Protein AF-A0A8H7R5H9-F1 (afdb_monomer)

Structure (mmCIF, N/CA/C/O backbone):
data_AF-A0A8H7R5H9-F1
#
_entry.id   AF-A0A8H7R5H9-F1
#
loop_
_atom_site.group_PDB
_atom_site.id
_atom_site.type_symbol
_atom_site.label_atom_id
_atom_site.label_alt_id
_atom_site.label_comp_id
_atom_site.label_asym_id
_atom_site.label_entity_id
_atom_site.label_seq_id
_atom_site.pdbx_PDB_ins_code
_atom_site.Cartn_x
_atom_site.Cartn_y
_atom_site.Cartn_z
_atom_site.occupancy
_atom_site.B_iso_or_equiv
_atom_site.auth_seq_id
_atom_site.auth_comp_id
_atom_site.auth_asym_id
_atom_site.auth_atom_id
_atom_site.pdbx_PDB_model_num
ATOM 1 N N . MET A 1 1 ? -45.935 2.142 41.757 1.00 55.88 1 MET A N 1
ATOM 2 C CA . MET A 1 1 ? -44.884 1.115 41.979 1.00 55.88 1 MET A CA 1
ATOM 3 C C . MET A 1 1 ? -43.688 1.785 42.646 1.00 55.88 1 MET A C 1
ATOM 5 O O . MET A 1 1 ? -43.413 2.924 42.304 1.00 55.88 1 MET A O 1
ATOM 9 N N . SER A 1 2 ? -42.996 1.149 43.597 1.00 77.06 2 SER A N 1
ATOM 10 C CA . SER A 1 2 ? -41.790 1.739 44.207 1.00 77.06 2 SER A CA 1
ATOM 11 C C . SER A 1 2 ? -40.598 1.650 43.245 1.00 77.06 2 SER A C 1
ATOM 13 O O . SER A 1 2 ? -40.209 0.541 42.874 1.00 77.06 2 SER A O 1
ATOM 15 N N . CYS A 1 3 ? -40.007 2.783 42.858 1.00 88.12 3 CYS A N 1
ATOM 16 C CA . CYS A 1 3 ? -38.826 2.820 41.990 1.00 88.12 3 CYS A CA 1
ATOM 17 C C . CYS A 1 3 ? -37.627 2.095 42.620 1.00 88.12 3 CYS A C 1
ATOM 19 O O . CYS A 1 3 ? -37.178 2.433 43.720 1.00 88.12 3 CYS A O 1
ATOM 21 N N . LYS A 1 4 ? -37.041 1.136 41.897 1.00 92.62 4 LYS A N 1
ATOM 22 C CA . LYS A 1 4 ? -35.826 0.429 42.314 1.00 92.62 4 LYS A CA 1
ATOM 23 C C . LYS A 1 4 ? -34.586 1.198 41.856 1.00 92.62 4 LYS A C 1
ATOM 25 O O . LYS A 1 4 ? -34.305 1.288 40.665 1.00 92.62 4 LYS A O 1
ATOM 30 N N . THR A 1 5 ? -33.805 1.722 42.799 1.00 93.00 5 THR A N 1
ATOM 31 C CA . THR A 1 5 ? -32.518 2.362 42.473 1.00 93.00 5 THR A CA 1
ATOM 32 C C . THR A 1 5 ? -31.424 1.300 42.357 1.00 93.00 5 THR A C 1
ATOM 34 O O . THR A 1 5 ? -31.193 0.542 43.301 1.00 93.00 5 THR A O 1
ATOM 37 N N . ILE A 1 6 ? -30.747 1.226 41.208 1.00 93.19 6 ILE A N 1
ATOM 38 C CA . ILE A 1 6 ? -29.672 0.258 40.946 1.00 93.19 6 ILE A CA 1
ATOM 39 C C . ILE A 1 6 ? -28.351 1.008 40.802 1.00 93.19 6 ILE A C 1
ATOM 41 O O . ILE A 1 6 ? -28.178 1.835 39.915 1.00 93.19 6 ILE A O 1
ATOM 45 N N . LEU A 1 7 ? -27.405 0.710 41.691 1.00 92.62 7 LEU A N 1
ATOM 46 C CA . LEU A 1 7 ? -26.082 1.330 41.690 1.00 92.62 7 LEU A CA 1
ATOM 47 C C . LEU A 1 7 ? -25.133 0.598 40.734 1.00 92.62 7 LEU A C 1
ATOM 49 O O . LEU A 1 7 ? -25.075 -0.634 40.745 1.00 92.62 7 LEU A O 1
ATOM 53 N N . ALA A 1 8 ? -24.308 1.350 39.998 1.00 88.81 8 ALA A N 1
ATOM 54 C CA . ALA A 1 8 ? -23.271 0.800 39.118 1.00 88.81 8 ALA A CA 1
ATOM 55 C C . ALA A 1 8 ? -22.332 -0.190 39.825 1.00 88.81 8 ALA A C 1
ATOM 57 O O . ALA A 1 8 ? -21.904 -1.163 39.215 1.00 88.81 8 ALA A O 1
ATOM 58 N N . SER A 1 9 ? -22.049 0.011 41.118 1.00 88.62 9 SER A N 1
ATOM 59 C CA . SER A 1 9 ? -21.228 -0.908 41.921 1.00 88.62 9 SER A CA 1
ATOM 60 C C . SER A 1 9 ? -21.820 -2.309 42.045 1.00 88.62 9 SER A C 1
ATOM 62 O O . SER A 1 9 ? -21.069 -3.273 42.157 1.00 88.62 9 SER A O 1
ATOM 64 N N . LYS A 1 10 ? -23.153 -2.431 42.050 1.00 92.44 10 LYS A N 1
ATOM 65 C CA . LYS A 1 10 ? -23.832 -3.726 42.142 1.00 92.44 10 LYS A CA 1
ATOM 66 C C . LYS A 1 10 ? -23.723 -4.494 40.826 1.00 92.44 10 LYS A C 1
ATOM 68 O O . LYS A 1 10 ? -23.508 -5.699 40.845 1.00 92.44 10 LYS A O 1
ATOM 73 N N . VAL A 1 11 ? -23.830 -3.785 39.702 1.00 92.81 11 VAL A N 1
ATOM 74 C CA . VAL A 1 11 ? -23.691 -4.365 38.359 1.00 92.81 11 VAL A CA 1
ATOM 75 C C . VAL A 1 11 ? -22.234 -4.754 38.093 1.00 92.81 11 VAL A C 1
ATOM 77 O O . VAL A 1 11 ? -21.961 -5.883 37.689 1.00 92.81 11 VAL A O 1
ATOM 80 N N . SER A 1 12 ? -21.283 -3.862 38.394 1.00 92.12 12 SER A N 1
ATOM 81 C CA . SER A 1 12 ? -19.857 -4.092 38.131 1.00 92.12 12 SER A CA 1
ATOM 82 C C . SER A 1 12 ? -19.220 -5.163 39.017 1.00 92.12 12 SER A C 1
ATOM 84 O O . SER A 1 12 ? -18.160 -5.669 38.668 1.00 92.12 12 SER A O 1
ATOM 86 N N . ALA A 1 13 ? -19.832 -5.532 40.150 1.00 91.56 13 ALA A N 1
ATOM 87 C CA . ALA A 1 13 ? -19.295 -6.553 41.051 1.00 91.56 13 ALA A CA 1
ATOM 88 C C . ALA A 1 13 ? -19.059 -7.897 40.343 1.00 91.56 13 ALA A C 1
ATOM 90 O O . ALA A 1 13 ? -17.968 -8.439 40.455 1.00 91.56 13 ALA A O 1
ATOM 91 N N . SER A 1 14 ? -20.038 -8.375 39.565 1.00 90.94 14 SER A N 1
ATOM 92 C CA . SER A 1 14 ? -19.923 -9.638 38.816 1.00 90.94 14 SER A CA 1
ATOM 93 C C . SER A 1 14 ? -18.765 -9.623 37.812 1.00 90.94 14 SER A C 1
ATOM 95 O O . SER A 1 14 ? -17.947 -10.535 37.796 1.00 90.94 14 SER A O 1
ATOM 97 N N . PHE A 1 15 ? -18.643 -8.544 37.034 1.00 92.44 15 PHE A N 1
ATOM 98 C CA . PHE A 1 15 ? -17.574 -8.392 36.048 1.00 92.44 15 PHE A CA 1
ATOM 99 C C . PHE A 1 15 ? -16.192 -8.291 36.691 1.00 92.44 15 PHE A C 1
ATOM 101 O O . PHE A 1 15 ? -15.256 -8.896 36.192 1.00 92.44 15 PHE A O 1
ATOM 108 N N . ARG A 1 16 ? -16.058 -7.571 37.811 1.00 91.31 16 ARG A N 1
ATOM 109 C CA . ARG A 1 16 ? -14.776 -7.458 38.525 1.00 91.31 16 ARG A CA 1
ATOM 110 C C . ARG A 1 16 ? -14.322 -8.789 39.119 1.00 91.31 16 ARG A C 1
ATOM 112 O O . ARG A 1 16 ? -13.129 -9.065 39.104 1.00 91.31 16 ARG A O 1
ATOM 119 N N . THR A 1 17 ? -15.252 -9.606 39.618 1.00 92.69 17 THR A N 1
ATOM 120 C CA . THR A 1 17 ? -14.933 -10.969 40.064 1.00 92.69 17 THR A CA 1
ATOM 121 C C . THR A 1 17 ? -14.424 -11.810 38.897 1.00 92.69 17 THR A C 1
ATOM 123 O O . THR A 1 17 ? -13.343 -12.374 39.016 1.00 92.69 17 THR A O 1
ATOM 126 N N . GLN A 1 18 ? -15.123 -11.793 37.755 1.00 91.62 18 GLN A N 1
ATOM 127 C CA . GLN A 1 18 ? -14.693 -12.522 36.557 1.00 91.62 18 GLN A CA 1
ATOM 128 C C . GLN A 1 18 ? -13.309 -12.071 36.070 1.00 91.62 18 GLN A C 1
ATOM 130 O O . GLN A 1 18 ? -12.446 -12.899 35.840 1.00 91.62 18 GLN A O 1
ATOM 135 N N . ILE A 1 19 ? -13.060 -10.761 35.973 1.00 93.31 19 ILE A N 1
ATOM 136 C CA . ILE A 1 19 ? -11.760 -10.213 35.540 1.00 93.31 19 ILE A CA 1
ATOM 137 C C . ILE A 1 19 ? -10.632 -10.690 36.462 1.00 93.31 19 ILE A C 1
ATOM 139 O O . ILE A 1 19 ? -9.552 -11.040 35.998 1.00 93.31 19 ILE A O 1
ATOM 143 N N . LYS A 1 20 ? -10.884 -10.727 37.774 1.00 93.31 20 LYS A N 1
ATOM 144 C CA . LYS A 1 20 ? -9.910 -11.201 38.759 1.00 93.31 20 LYS A CA 1
ATOM 145 C C . LYS A 1 20 ? -9.633 -12.701 38.630 1.00 93.31 20 LYS A C 1
ATOM 147 O O . LYS A 1 20 ? -8.496 -13.124 38.830 1.00 93.31 20 LYS A O 1
ATOM 152 N N . GLU A 1 21 ? -10.659 -13.492 38.331 1.00 92.56 21 GLU A N 1
ATOM 153 C CA . GLU A 1 21 ? -10.527 -14.922 38.038 1.00 92.56 21 GLU A CA 1
ATOM 154 C C . GLU A 1 21 ? -9.738 -15.132 36.741 1.00 92.56 21 GLU A C 1
ATOM 156 O O . GLU A 1 21 ? -8.719 -15.813 36.781 1.00 92.56 21 GLU A O 1
ATOM 161 N N . ASP A 1 22 ? -10.095 -14.437 35.658 1.00 90.50 22 ASP A N 1
ATOM 162 C CA . ASP A 1 22 ? -9.417 -14.511 34.358 1.00 90.50 22 ASP A CA 1
ATOM 163 C C . ASP A 1 22 ? -7.922 -14.149 34.473 1.00 90.50 22 ASP A C 1
ATOM 165 O O . ASP A 1 22 ? -7.063 -14.864 33.960 1.00 90.50 22 ASP A O 1
ATOM 169 N N . ILE A 1 23 ? -7.578 -13.066 35.185 1.00 92.06 23 ILE A N 1
ATOM 170 C CA . ILE A 1 23 ? -6.180 -12.657 35.429 1.00 92.06 23 ILE A CA 1
ATOM 171 C C . ILE A 1 23 ? -5.411 -13.751 36.176 1.00 92.06 23 ILE A C 1
ATOM 173 O O . ILE A 1 23 ? -4.259 -14.044 35.845 1.00 92.06 23 ILE A O 1
ATOM 177 N N . LYS A 1 24 ? -6.046 -14.364 37.182 1.00 91.06 24 LYS A N 1
ATOM 178 C CA . LYS A 1 24 ? -5.438 -15.416 37.998 1.00 91.06 24 LYS A CA 1
ATOM 179 C C . LYS A 1 24 ? -5.256 -16.713 37.210 1.00 91.06 24 LYS A C 1
ATOM 181 O O . LYS A 1 24 ? -4.200 -17.324 37.321 1.00 91.06 24 LYS A O 1
ATOM 186 N N . GLU A 1 25 ? -6.255 -17.124 36.433 1.00 89.12 25 GLU A N 1
ATOM 187 C CA . GLU A 1 25 ? -6.207 -18.326 35.591 1.00 89.12 25 GLU A CA 1
ATOM 188 C C . GLU A 1 25 ? -5.138 -18.214 34.504 1.00 89.12 25 GLU A C 1
ATOM 190 O O . GLU A 1 25 ? -4.394 -19.161 34.267 1.00 89.12 25 GLU A O 1
ATOM 195 N N . ARG A 1 26 ? -5.013 -17.034 33.890 1.00 85.62 26 ARG A N 1
ATOM 196 C CA . ARG A 1 26 ? -4.014 -16.754 32.849 1.00 85.62 26 ARG A CA 1
ATOM 197 C C . ARG A 1 26 ? -2.608 -16.510 33.407 1.00 85.62 26 ARG A C 1
ATOM 199 O O . ARG A 1 26 ? -1.654 -16.499 32.640 1.00 85.62 26 ARG A O 1
ATOM 206 N N . ASN A 1 27 ? -2.472 -16.300 34.719 1.00 89.00 27 ASN A N 1
ATOM 207 C CA . ASN A 1 27 ? -1.221 -15.927 35.388 1.00 89.00 27 ASN A CA 1
ATOM 208 C C . ASN A 1 27 ? -0.530 -14.706 34.742 1.00 89.00 27 ASN A C 1
ATOM 210 O O . ASN A 1 27 ? 0.680 -14.693 34.518 1.00 89.00 27 ASN A O 1
ATOM 214 N N . ILE A 1 28 ? -1.318 -13.674 34.432 1.00 89.12 28 ILE A N 1
ATOM 215 C CA . ILE A 1 28 ? -0.847 -12.440 33.787 1.00 89.12 28 ILE A CA 1
ATOM 216 C C . ILE A 1 28 ? -0.927 -11.248 34.737 1.00 89.12 28 ILE A C 1
ATOM 218 O O . ILE A 1 28 ? -1.625 -11.273 35.749 1.00 89.12 28 ILE A O 1
ATOM 222 N N . ARG A 1 29 ? -0.242 -10.162 34.380 1.00 90.00 29 ARG A N 1
ATOM 223 C CA . ARG A 1 29 ? -0.385 -8.862 35.039 1.00 90.00 29 ARG A CA 1
ATOM 224 C C . ARG A 1 29 ? -0.442 -7.761 33.977 1.00 90.00 29 ARG A C 1
ATOM 226 O O . ARG A 1 29 ? 0.586 -7.155 33.688 1.00 90.00 29 ARG A O 1
ATOM 233 N N . PRO A 1 30 ? -1.607 -7.546 33.342 1.00 93.75 30 PRO A N 1
ATOM 234 C CA . PRO A 1 30 ? -1.708 -6.626 32.222 1.00 93.75 30 PRO A CA 1
ATOM 235 C C . PRO A 1 30 ? -1.524 -5.185 32.700 1.00 93.75 30 PRO A C 1
ATOM 237 O O . PRO A 1 30 ? -2.049 -4.799 33.751 1.00 93.75 30 PRO A O 1
ATOM 240 N N . LYS A 1 31 ? -0.801 -4.389 31.910 1.00 95.75 31 LYS A N 1
ATOM 241 C CA . LYS A 1 31 ? -0.529 -2.982 32.205 1.00 95.75 31 LYS A CA 1
ATOM 242 C C . LYS A 1 31 ? -1.393 -2.051 31.362 1.00 95.75 31 LYS A C 1
ATOM 244 O O . LYS A 1 31 ? -1.395 -2.127 30.132 1.00 95.75 31 LYS A O 1
ATOM 249 N N . LEU A 1 32 ? -2.083 -1.138 32.033 1.00 96.75 32 LEU A N 1
ATOM 250 C CA . LEU A 1 32 ? -2.913 -0.089 31.458 1.00 96.75 32 LEU A CA 1
ATOM 251 C C . LEU A 1 32 ? -2.284 1.282 31.721 1.00 96.75 32 LEU A C 1
ATOM 253 O O . LEU A 1 32 ? -2.086 1.670 32.873 1.00 96.75 32 LEU A O 1
ATOM 257 N N . VAL A 1 33 ? -2.027 2.039 30.658 1.00 97.00 33 VAL A N 1
ATOM 258 C CA . VAL A 1 33 ? -1.532 3.417 30.738 1.00 97.00 33 VAL A CA 1
ATOM 259 C C . VAL A 1 33 ? -2.672 4.394 30.463 1.00 97.00 33 VAL A C 1
ATOM 261 O O . VAL A 1 33 ? -3.347 4.304 29.440 1.00 97.00 33 VAL A O 1
ATOM 264 N N . GLY A 1 34 ? -2.889 5.344 31.370 1.00 95.69 34 GLY A N 1
ATOM 265 C CA . GLY A 1 34 ? -3.841 6.439 31.189 1.00 95.69 34 GLY A CA 1
ATOM 266 C C . GLY A 1 34 ? -3.142 7.773 30.946 1.00 95.69 34 GLY A C 1
ATOM 267 O O . GLY A 1 34 ? -2.281 8.154 31.736 1.00 95.69 34 GLY A O 1
ATOM 268 N N . PHE A 1 35 ? -3.541 8.512 29.910 1.00 95.50 35 PHE A N 1
ATOM 269 C CA . PHE A 1 35 ? -3.001 9.840 29.603 1.00 95.50 35 PHE A CA 1
ATOM 270 C C . PHE A 1 35 ? -3.943 10.967 30.008 1.00 95.50 35 PHE A C 1
ATOM 272 O O . PHE A 1 35 ? -5.009 11.147 29.416 1.00 95.50 35 PHE A O 1
ATOM 279 N N . LEU A 1 36 ? -3.521 11.762 30.991 1.00 93.25 36 LEU A N 1
ATOM 280 C CA . LEU A 1 36 ? -4.246 12.942 31.452 1.00 93.25 36 LEU A CA 1
ATOM 281 C C . LEU A 1 36 ? -3.541 14.216 30.964 1.00 93.25 36 LEU A C 1
ATOM 283 O O . LEU A 1 36 ? -2.472 14.567 31.469 1.00 93.25 36 LEU A O 1
ATOM 287 N N . ALA A 1 37 ? -4.163 14.899 29.999 1.00 90.25 37 ALA A N 1
ATOM 288 C CA . ALA A 1 37 ? -3.647 16.120 29.366 1.00 90.25 37 ALA A CA 1
ATOM 289 C C . ALA A 1 37 ? -4.576 17.344 29.512 1.00 90.25 37 ALA A C 1
ATOM 291 O O . ALA A 1 37 ? -4.343 18.392 28.905 1.00 90.25 37 ALA A O 1
ATOM 292 N N . ASN A 1 38 ? -5.645 17.219 30.302 1.00 83.69 38 ASN A N 1
ATOM 293 C CA . ASN A 1 38 ? -6.541 18.315 30.657 1.00 83.69 38 ASN A CA 1
ATOM 294 C C . ASN A 1 38 ? -6.542 18.547 32.176 1.00 83.69 38 ASN A C 1
ATOM 296 O O . ASN A 1 38 ? -6.094 17.708 32.958 1.00 83.69 38 ASN A O 1
ATOM 300 N N . GLU A 1 39 ? -7.038 19.713 32.580 1.00 81.06 39 GLU A N 1
ATOM 301 C CA . GLU A 1 39 ? -7.158 20.113 33.988 1.00 81.06 39 GLU A CA 1
ATOM 302 C C . GLU A 1 39 ? -8.593 19.934 34.514 1.00 81.06 39 GLU A C 1
ATOM 304 O O . GLU A 1 39 ? -8.959 20.519 35.530 1.00 81.06 39 GLU A O 1
ATOM 309 N N . ASP A 1 40 ? -9.428 19.146 33.824 1.00 80.00 40 ASP A N 1
ATOM 310 C CA . ASP A 1 40 ? -10.824 18.945 34.216 1.00 80.00 40 ASP A CA 1
ATOM 311 C C . ASP A 1 40 ? -10.900 18.163 35.547 1.00 80.00 40 ASP A C 1
ATOM 313 O O . ASP A 1 40 ? -10.469 17.002 35.611 1.00 80.00 40 ASP A O 1
ATOM 317 N N . PRO A 1 41 ? -11.486 18.740 36.618 1.00 78.75 41 PRO A N 1
ATOM 318 C CA . PRO A 1 41 ? -11.661 18.049 37.894 1.00 78.75 41 PRO A CA 1
ATOM 319 C C . PRO A 1 41 ? -12.426 16.724 37.775 1.00 78.75 41 PRO A C 1
ATOM 321 O O . PRO A 1 41 ? -12.187 15.798 38.556 1.00 78.75 41 PRO A O 1
ATOM 324 N N . ALA A 1 42 ? -13.345 16.607 36.809 1.00 76.31 42 ALA A N 1
ATOM 325 C CA . ALA A 1 42 ? -14.080 15.372 36.565 1.00 76.31 42 ALA A CA 1
ATOM 326 C C . ALA A 1 42 ? -13.176 14.274 35.982 1.00 76.31 42 ALA A C 1
ATOM 328 O O . ALA A 1 42 ? -13.273 13.124 36.415 1.00 76.31 42 ALA A O 1
ATOM 329 N N . ALA A 1 43 ? -12.271 14.627 35.062 1.00 82.19 43 ALA A N 1
ATOM 330 C CA . ALA A 1 43 ? -11.308 13.703 34.466 1.00 82.19 43 ALA A CA 1
ATOM 331 C C . ALA A 1 43 ? -10.279 13.209 35.494 1.00 82.19 43 ALA A C 1
ATOM 333 O O . ALA A 1 43 ? -10.027 12.008 35.577 1.00 82.19 43 ALA A O 1
ATOM 334 N N . ILE A 1 44 ? -9.765 14.105 36.348 1.00 84.69 44 ILE A N 1
ATOM 335 C CA . ILE A 1 44 ? -8.846 13.752 37.446 1.00 84.69 44 ILE A CA 1
ATOM 336 C C . ILE A 1 44 ? -9.496 12.729 38.383 1.00 84.69 44 ILE A C 1
ATOM 338 O O . ILE A 1 44 ? -8.929 11.674 38.666 1.00 84.69 44 ILE A O 1
ATOM 342 N N . LYS A 1 45 ? -10.725 13.009 38.825 1.00 82.50 45 LYS A N 1
ATOM 343 C CA . LYS A 1 45 ? -11.468 12.116 39.720 1.00 82.50 45 LYS A CA 1
ATOM 344 C C . LYS A 1 45 ? -11.785 10.770 39.067 1.00 82.50 45 LYS A C 1
ATOM 346 O O . LYS A 1 45 ? -11.777 9.737 39.736 1.00 82.50 45 LYS A O 1
ATOM 351 N N . TYR A 1 46 ? -12.077 10.774 37.767 1.00 83.19 46 TYR A N 1
ATOM 352 C CA . TYR A 1 46 ? -12.288 9.545 37.010 1.00 83.19 46 TYR A CA 1
ATOM 353 C C . TYR A 1 46 ? -11.003 8.708 36.950 1.00 83.19 46 TYR A C 1
ATOM 355 O O . TYR A 1 46 ? -11.063 7.509 37.211 1.00 83.19 46 TYR A O 1
ATOM 363 N N . ALA A 1 47 ? -9.842 9.338 36.743 1.00 87.88 47 ALA A N 1
ATOM 364 C CA . ALA A 1 47 ? -8.546 8.662 36.754 1.00 87.88 47 ALA A CA 1
ATOM 365 C C . ALA A 1 47 ? -8.208 8.011 38.105 1.00 87.88 47 ALA A C 1
ATOM 367 O O . ALA A 1 47 ? -7.740 6.872 38.146 1.00 87.88 47 ALA A O 1
ATOM 368 N N . GLU A 1 48 ? -8.507 8.683 39.219 1.00 86.81 48 GLU A N 1
ATOM 369 C CA . GLU A 1 48 ? -8.350 8.115 40.566 1.00 86.81 48 GLU A CA 1
ATOM 370 C C . GLU A 1 48 ? -9.239 6.880 40.782 1.00 86.81 48 GLU A C 1
ATOM 372 O O . GLU A 1 48 ? -8.825 5.889 41.392 1.00 86.81 48 GLU A O 1
ATOM 377 N N . TRP A 1 49 ? -10.473 6.909 40.270 1.00 84.31 49 TRP A N 1
ATOM 378 C CA . TRP A 1 49 ? -11.380 5.762 40.337 1.00 84.31 49 TRP A CA 1
ATOM 379 C C . TRP A 1 49 ? -10.941 4.598 39.452 1.00 84.31 49 TRP A C 1
ATOM 381 O O . TRP A 1 49 ? -11.084 3.446 39.879 1.00 84.31 49 TRP A O 1
ATOM 391 N N . THR A 1 50 ? -10.398 4.876 38.266 1.00 89.69 50 THR A N 1
ATOM 392 C CA . THR A 1 50 ? -9.790 3.861 37.399 1.00 89.69 50 THR A CA 1
ATOM 393 C C . THR A 1 50 ? -8.637 3.180 38.128 1.00 89.69 50 THR A C 1
ATOM 395 O O . THR A 1 50 ? -8.683 1.967 38.318 1.00 89.69 50 THR A O 1
ATOM 398 N N . ALA A 1 51 ? -7.694 3.956 38.674 1.00 91.00 51 ALA A N 1
ATOM 399 C CA . ALA A 1 51 ? -6.555 3.434 39.430 1.00 91.00 51 ALA A CA 1
ATOM 400 C C . ALA A 1 51 ? -6.982 2.519 40.588 1.00 91.00 51 ALA A C 1
ATOM 402 O O . ALA A 1 51 ? -6.446 1.423 40.760 1.00 91.00 51 ALA A O 1
ATOM 403 N N . LYS A 1 52 ? -7.989 2.942 41.364 1.00 89.38 52 LYS A N 1
ATOM 404 C CA . LYS A 1 52 ? -8.514 2.143 42.476 1.00 89.38 52 LYS A CA 1
ATOM 405 C C . LYS A 1 52 ? -9.138 0.828 42.007 1.00 89.38 52 LYS A C 1
ATOM 407 O O . LYS A 1 52 ? -8.965 -0.190 42.668 1.00 89.38 52 LYS A O 1
ATOM 412 N N . THR A 1 53 ? -9.876 0.847 40.899 1.00 87.75 53 THR A N 1
ATOM 413 C CA . THR A 1 53 ? -10.548 -0.355 40.384 1.00 87.75 53 THR A CA 1
ATOM 414 C C . THR A 1 53 ? -9.534 -1.356 39.833 1.00 87.75 53 THR A C 1
ATOM 416 O O . THR A 1 53 ? -9.601 -2.522 40.216 1.00 87.75 53 THR A O 1
ATOM 419 N N . CYS A 1 54 ? -8.536 -0.885 39.077 1.00 91.62 54 CYS A N 1
ATOM 420 C CA . CYS A 1 54 ? -7.454 -1.719 38.552 1.00 91.62 54 CYS A CA 1
ATOM 421 C C . CYS A 1 54 ? -6.656 -2.398 39.673 1.00 91.62 54 CYS A C 1
ATOM 423 O O . CYS A 1 54 ? -6.365 -3.593 39.606 1.00 91.62 54 CYS A O 1
ATOM 425 N N . ALA A 1 55 ? -6.384 -1.672 40.763 1.00 89.38 55 ALA A N 1
ATOM 426 C CA . ALA A 1 55 ? -5.725 -2.239 41.937 1.00 89.38 55 ALA A CA 1
ATOM 427 C C . ALA A 1 55 ? -6.555 -3.344 42.627 1.00 89.38 55 ALA A C 1
ATOM 429 O O . ALA A 1 55 ? -5.986 -4.289 43.169 1.00 89.38 55 ALA A O 1
ATOM 430 N N . GLU A 1 56 ? -7.891 -3.252 42.613 1.00 88.50 56 GLU A N 1
ATOM 431 C CA . GLU A 1 56 ? -8.781 -4.273 43.191 1.00 88.50 56 GLU A CA 1
ATOM 432 C C . GLU A 1 56 ? -8.835 -5.561 42.342 1.00 88.50 56 GLU A C 1
ATOM 434 O O . GLU A 1 56 ? -9.014 -6.654 42.899 1.00 88.50 56 GLU A O 1
ATOM 439 N N . THR A 1 57 ? -8.692 -5.444 41.017 1.00 90.81 57 THR A N 1
ATOM 440 C CA . THR A 1 57 ? -8.782 -6.564 40.062 1.00 90.81 57 THR A CA 1
ATOM 441 C C . THR A 1 57 ? -7.433 -7.200 39.723 1.00 90.81 57 THR A C 1
ATOM 443 O O . THR A 1 57 ? -7.412 -8.364 39.331 1.00 90.81 57 THR A O 1
ATOM 446 N N . GLY A 1 58 ? -6.315 -6.506 39.965 1.00 89.81 58 GLY A N 1
ATOM 447 C CA . GLY A 1 58 ? -4.954 -7.002 39.712 1.00 89.81 58 GLY A CA 1
ATOM 448 C C . GLY A 1 58 ? -4.300 -6.446 38.442 1.00 89.81 58 GLY A C 1
ATOM 449 O O . GLY A 1 58 ? -3.220 -6.899 38.068 1.00 89.81 58 GLY A O 1
ATOM 450 N N . VAL A 1 59 ? -4.927 -5.459 37.799 1.00 93.56 59 VAL A N 1
ATOM 451 C CA . VAL A 1 59 ? -4.387 -4.730 36.642 1.00 93.56 59 VAL A CA 1
ATOM 452 C C . VAL A 1 59 ? -3.362 -3.696 37.116 1.00 93.56 59 VAL A C 1
ATOM 454 O O . VAL A 1 59 ? -3.606 -2.948 38.066 1.00 93.56 59 VAL A O 1
ATOM 457 N N . GLU A 1 60 ? -2.208 -3.623 36.454 1.00 94.88 60 GLU A N 1
ATOM 458 C CA . GLU A 1 60 ? -1.220 -2.575 36.718 1.00 94.88 60 GLU A CA 1
ATOM 459 C C . GLU A 1 60 ? -1.642 -1.284 36.011 1.00 94.88 60 GLU A C 1
ATOM 461 O O . GLU A 1 60 ? -1.713 -1.242 34.788 1.00 94.88 60 GLU A O 1
ATOM 466 N N . PHE A 1 61 ? -1.937 -0.227 36.770 1.00 95.69 61 PHE A N 1
ATOM 467 C CA . PHE A 1 61 ? -2.350 1.059 36.208 1.00 95.69 61 PHE A CA 1
ATOM 468 C C . PHE A 1 61 ? -1.270 2.126 36.383 1.00 95.69 61 PHE A C 1
ATOM 470 O O . PHE A 1 61 ? -0.831 2.396 37.502 1.00 95.69 61 PHE A O 1
ATOM 477 N N . GLU A 1 62 ? -0.895 2.775 35.284 1.00 95.06 62 GLU A N 1
ATOM 478 C CA . GLU A 1 62 ? 0.062 3.879 35.253 1.00 95.06 62 GLU A CA 1
ATOM 479 C C . GLU A 1 62 ? -0.614 5.142 34.699 1.00 95.06 62 GLU A C 1
ATOM 481 O O . GLU A 1 62 ? -1.006 5.197 33.534 1.00 95.06 62 GLU A O 1
ATOM 486 N N . LEU A 1 63 ? -0.741 6.185 35.524 1.00 94.38 63 LEU A N 1
ATOM 487 C CA . LEU A 1 63 ? -1.262 7.480 35.082 1.00 94.38 63 LEU A CA 1
ATOM 488 C C . LEU A 1 63 ? -0.112 8.389 34.637 1.00 94.38 63 LEU A C 1
ATOM 490 O O . LEU A 1 63 ? 0.669 8.858 35.467 1.00 94.38 63 LEU A O 1
ATOM 494 N N . ARG A 1 64 ? -0.047 8.701 33.343 1.00 93.62 64 ARG A N 1
ATOM 495 C CA . ARG A 1 64 ? 0.913 9.647 32.769 1.00 93.62 64 ARG A CA 1
ATOM 496 C C . ARG A 1 64 ? 0.258 11.012 32.603 1.00 93.62 64 ARG A C 1
ATOM 498 O O . ARG A 1 64 ? -0.714 11.173 31.865 1.00 93.62 64 ARG A O 1
ATOM 505 N N . LYS A 1 65 ? 0.811 12.017 33.283 1.00 91.19 65 LYS A N 1
ATOM 506 C CA . LYS A 1 65 ? 0.458 13.420 33.044 1.00 91.19 65 LYS A CA 1
ATOM 507 C C . LYS A 1 65 ? 1.297 13.955 31.887 1.00 91.19 65 LYS A C 1
ATOM 509 O O . LYS A 1 65 ? 2.518 13.784 31.866 1.00 91.19 65 LYS A O 1
ATOM 514 N N . SER A 1 66 ? 0.654 14.606 30.929 1.00 86.50 66 SER A N 1
ATOM 515 C CA . SER A 1 66 ? 1.326 15.215 29.781 1.00 86.50 66 SER A CA 1
ATOM 516 C C . SER A 1 66 ? 0.770 16.599 29.499 1.00 86.50 66 SER A C 1
ATOM 518 O O . SER A 1 66 ? -0.364 16.916 29.853 1.00 86.50 66 SER A O 1
ATOM 520 N N . THR A 1 67 ? 1.566 17.436 28.840 1.00 87.75 67 THR A N 1
ATOM 521 C CA . THR A 1 67 ? 1.018 18.640 28.219 1.00 87.75 67 THR A CA 1
ATOM 522 C C . THR A 1 67 ? 0.194 18.236 26.995 1.00 87.75 67 THR A C 1
ATOM 524 O O . THR A 1 67 ? 0.359 17.140 26.451 1.00 87.75 67 THR A O 1
ATOM 527 N N . LYS A 1 68 ? -0.703 19.118 26.542 1.00 86.44 68 LYS A N 1
ATOM 528 C CA . LYS A 1 68 ? -1.505 18.862 25.337 1.00 86.44 68 LYS A CA 1
ATOM 529 C C . LYS A 1 68 ? -0.626 18.621 24.100 1.00 86.44 68 LYS A C 1
ATOM 531 O O . LYS A 1 68 ? -0.956 17.768 23.290 1.00 86.44 68 LYS A O 1
ATOM 536 N N . LEU A 1 69 ? 0.493 19.343 23.982 1.00 79.69 69 LEU A N 1
ATOM 537 C CA . LEU A 1 69 ? 1.403 19.295 22.828 1.00 79.69 69 LEU A CA 1
ATOM 538 C C . LEU A 1 69 ? 2.255 18.017 22.770 1.00 79.69 69 LEU A C 1
ATOM 540 O O . LEU A 1 69 ? 2.555 17.547 21.684 1.00 79.69 69 LEU A O 1
ATOM 544 N N . GLU A 1 70 ? 2.614 17.441 23.919 1.00 87.75 70 GLU A N 1
ATOM 545 C CA . GLU A 1 70 ? 3.424 16.210 24.002 1.00 87.75 70 GLU A CA 1
ATOM 546 C C . GLU A 1 70 ? 2.584 14.925 23.960 1.00 87.75 70 GLU A C 1
ATOM 548 O O . GLU A 1 70 ? 3.129 13.822 23.971 1.00 87.75 70 GLU A O 1
ATOM 553 N N . LEU A 1 71 ? 1.253 15.039 24.007 1.00 88.44 71 LEU A N 1
ATOM 554 C CA . LEU A 1 71 ? 0.370 13.887 24.182 1.00 88.44 71 LEU A CA 1
ATOM 555 C C . LEU A 1 71 ? 0.520 12.863 23.047 1.00 88.44 71 LEU A C 1
ATOM 557 O O . LEU A 1 71 ? 0.547 11.667 23.312 1.00 88.44 71 LEU A O 1
ATOM 561 N N . GLU A 1 72 ? 0.641 13.322 21.803 1.00 86.38 72 GLU A N 1
ATOM 562 C CA . GLU A 1 72 ? 0.804 12.453 20.632 1.00 86.38 72 GLU A CA 1
ATOM 563 C C . GLU A 1 72 ? 2.104 11.635 20.684 1.00 86.38 72 GLU A C 1
ATOM 565 O O . GLU A 1 72 ? 2.083 10.419 20.484 1.00 86.38 72 GLU A O 1
ATOM 570 N N . GLU A 1 73 ? 3.224 12.282 21.017 1.00 83.75 73 GLU A N 1
ATOM 571 C CA . GLU A 1 73 ? 4.528 11.626 21.164 1.00 83.75 73 GLU A CA 1
ATOM 572 C C . GLU A 1 73 ? 4.473 10.570 22.274 1.00 83.75 73 GLU A C 1
ATOM 574 O O . GLU A 1 73 ? 4.845 9.419 22.064 1.00 83.75 73 GLU A O 1
ATOM 579 N N . LYS A 1 74 ? 3.874 10.907 23.420 1.00 90.00 74 LYS A N 1
ATOM 580 C CA . LYS A 1 74 ? 3.724 9.978 24.547 1.00 90.00 74 LYS A CA 1
ATOM 581 C C . LYS A 1 74 ? 2.786 8.804 24.257 1.00 90.00 74 LYS A C 1
ATOM 583 O O . LYS A 1 74 ? 3.030 7.700 24.748 1.00 90.00 74 LYS A O 1
ATOM 588 N N . ILE A 1 75 ? 1.724 9.015 23.474 1.00 90.06 75 ILE A N 1
ATOM 589 C CA . ILE A 1 75 ? 0.873 7.922 22.976 1.00 90.06 75 ILE A CA 1
ATOM 590 C C . ILE A 1 75 ? 1.699 7.000 22.076 1.00 90.06 75 ILE A C 1
ATOM 592 O O . ILE A 1 75 ? 1.619 5.783 22.225 1.00 90.06 75 ILE A O 1
ATOM 596 N N . THR A 1 76 ? 2.531 7.566 21.200 1.00 85.25 76 THR A N 1
ATOM 597 C CA . THR A 1 76 ? 3.417 6.804 20.307 1.00 85.25 76 THR A CA 1
ATOM 598 C C . THR A 1 76 ? 4.421 5.965 21.103 1.00 85.25 76 THR A C 1
ATOM 600 O O . THR A 1 76 ? 4.502 4.757 20.895 1.00 85.25 76 THR A O 1
ATOM 603 N N . GLU A 1 77 ? 5.074 6.542 22.114 1.00 88.44 77 GLU A N 1
ATOM 604 C CA . GLU A 1 77 ? 5.964 5.806 23.025 1.00 88.44 77 GLU A CA 1
ATOM 605 C C . GLU A 1 77 ? 5.243 4.646 23.736 1.00 88.44 77 GLU A C 1
ATOM 607 O O . GLU A 1 77 ? 5.760 3.532 23.828 1.00 88.44 77 GLU A O 1
ATOM 612 N N . ALA A 1 78 ? 4.022 4.873 24.236 1.00 90.38 78 ALA A N 1
ATOM 613 C CA . ALA A 1 78 ? 3.235 3.824 24.888 1.00 90.38 78 ALA A CA 1
ATOM 614 C C . ALA A 1 78 ? 2.736 2.752 23.903 1.00 90.38 78 ALA A C 1
ATOM 616 O O . ALA A 1 78 ? 2.589 1.583 24.280 1.00 90.38 78 ALA A O 1
ATOM 617 N N . ASN A 1 79 ? 2.488 3.114 22.642 1.00 89.56 79 ASN A N 1
ATOM 618 C CA . ASN A 1 79 ? 2.183 2.155 21.584 1.00 89.56 79 ASN A CA 1
ATOM 619 C C . ASN A 1 79 ? 3.374 1.226 21.315 1.00 89.56 79 ASN A C 1
ATOM 621 O O . ASN A 1 79 ? 3.172 0.028 21.112 1.00 89.56 79 ASN A O 1
ATOM 625 N N . GLU A 1 80 ? 4.599 1.741 21.383 1.00 82.38 80 GLU A N 1
ATOM 626 C CA . GLU A 1 80 ? 5.832 0.979 21.152 1.00 82.38 80 GLU A CA 1
ATOM 627 C C . GLU A 1 80 ? 6.268 0.138 22.369 1.00 82.38 80 GLU A C 1
ATOM 629 O O . GLU A 1 80 ? 6.890 -0.916 22.212 1.00 82.38 80 GLU A O 1
ATOM 634 N N . ASP A 1 81 ? 5.901 0.547 23.587 1.00 87.44 81 ASP A N 1
ATOM 635 C CA . ASP A 1 81 ? 6.271 -0.145 24.827 1.00 87.44 81 ASP A CA 1
ATOM 636 C C . ASP A 1 81 ? 5.561 -1.506 24.971 1.00 87.44 81 ASP A C 1
ATOM 638 O O . ASP A 1 81 ? 4.356 -1.587 25.224 1.00 87.44 81 ASP A O 1
ATOM 642 N N . LYS A 1 82 ? 6.317 -2.605 24.852 1.00 83.25 82 LYS A N 1
ATOM 643 C CA . LYS A 1 82 ? 5.807 -3.983 24.997 1.00 83.25 82 LYS A CA 1
ATOM 644 C C . LYS A 1 82 ? 5.268 -4.303 26.389 1.00 83.25 82 LYS A C 1
ATOM 646 O O . LYS A 1 82 ? 4.487 -5.239 26.521 1.00 83.25 82 LYS A O 1
ATOM 651 N N . SER A 1 83 ? 5.686 -3.565 27.417 1.00 89.50 83 SER A N 1
ATOM 652 C CA . SER A 1 83 ? 5.139 -3.741 28.762 1.00 89.50 83 SER A CA 1
ATOM 653 C C . SER A 1 83 ? 3.719 -3.194 28.882 1.00 89.50 83 SER A C 1
ATOM 655 O O . SER A 1 83 ? 3.017 -3.574 29.809 1.00 89.50 83 SER A O 1
ATOM 657 N N . VAL A 1 84 ? 3.288 -2.322 27.962 1.00 93.44 84 VAL A N 1
ATOM 658 C CA . VAL A 1 84 ? 1.961 -1.697 27.961 1.00 93.44 84 VAL A CA 1
ATOM 659 C C . VAL A 1 84 ? 1.001 -2.522 27.116 1.00 93.44 84 VAL A C 1
ATOM 661 O O . VAL A 1 84 ? 1.182 -2.651 25.907 1.00 93.44 84 VAL A O 1
ATOM 664 N N . ASN A 1 85 ? -0.062 -3.027 27.739 1.00 94.81 85 ASN A N 1
ATOM 665 C CA . ASN A 1 85 ? -1.084 -3.834 27.071 1.00 94.81 85 ASN A CA 1
ATOM 666 C C . ASN A 1 85 ? -2.323 -3.022 26.682 1.00 94.81 85 ASN A C 1
ATOM 668 O O . ASN A 1 85 ? -3.086 -3.455 25.825 1.00 94.81 85 ASN A O 1
ATOM 672 N N . GLY A 1 86 ? -2.530 -1.850 27.282 1.00 95.75 86 GLY A N 1
ATOM 673 C CA . GLY A 1 86 ? -3.647 -0.978 26.948 1.00 95.75 86 GLY A CA 1
ATOM 674 C C . GLY A 1 86 ? -3.363 0.490 27.222 1.00 95.75 86 GLY A C 1
ATOM 675 O O . GLY A 1 86 ? -2.594 0.829 28.122 1.00 95.75 86 GLY A O 1
ATOM 676 N N . ILE A 1 87 ? -4.007 1.357 26.449 1.00 96.50 87 ILE A N 1
ATOM 677 C CA . ILE A 1 87 ? -3.885 2.811 26.496 1.00 96.50 87 ILE A CA 1
ATOM 678 C C . ILE A 1 87 ? -5.286 3.418 26.544 1.00 96.50 87 ILE A C 1
ATOM 680 O O . ILE A 1 87 ? -6.147 3.062 25.743 1.00 96.50 87 ILE A O 1
ATOM 684 N N . MET A 1 88 ? -5.493 4.358 27.464 1.00 93.69 88 MET A N 1
ATOM 685 C CA . MET A 1 88 ? -6.691 5.199 27.525 1.00 93.69 88 MET A CA 1
ATOM 686 C C . MET A 1 88 ? -6.316 6.682 27.599 1.00 93.69 88 MET A C 1
ATOM 688 O O . MET A 1 88 ? -5.281 7.038 28.172 1.00 93.69 88 MET A O 1
ATOM 692 N N . VAL A 1 89 ? -7.164 7.561 27.063 1.00 92.38 89 VAL A N 1
ATOM 693 C CA . VAL A 1 89 ? -6.906 9.008 27.016 1.00 92.38 89 VAL A CA 1
ATOM 694 C C . VAL A 1 89 ? -8.108 9.754 27.587 1.00 92.38 89 VAL A C 1
ATOM 696 O O . VAL A 1 89 ? -9.240 9.593 27.143 1.00 92.38 89 VAL A O 1
ATOM 699 N N . TYR A 1 90 ? -7.878 10.618 28.577 1.00 89.88 90 TYR A N 1
ATOM 700 C CA . TYR A 1 90 ? -8.966 11.365 29.212 1.00 89.88 90 TYR A CA 1
ATOM 701 C C . TYR A 1 90 ? -9.379 12.566 28.341 1.00 89.88 90 TYR A C 1
ATOM 703 O O . TYR A 1 90 ? -8.786 13.640 28.425 1.00 89.88 90 TYR A O 1
ATOM 711 N N . TYR A 1 91 ? -10.406 12.384 27.505 1.00 86.06 91 TYR A N 1
ATOM 712 C CA . TYR A 1 91 ? -11.000 13.428 26.655 1.00 86.06 91 TYR A CA 1
ATOM 713 C C . TYR A 1 91 ? -11.993 14.337 27.407 1.00 86.06 91 TYR A C 1
ATOM 715 O O . TYR A 1 91 ? -12.585 13.905 28.400 1.00 86.06 91 TYR A O 1
ATOM 723 N N . PRO A 1 92 ? -12.259 15.564 26.909 1.00 82.94 92 PRO A N 1
ATOM 724 C CA . PRO A 1 92 ? -11.633 16.222 25.753 1.00 82.94 92 PRO A CA 1
ATOM 725 C C . PRO A 1 92 ? -10.253 16.808 26.088 1.00 82.94 92 PRO A C 1
ATOM 727 O O . PRO A 1 92 ? -10.028 17.281 27.203 1.00 82.94 92 PRO A O 1
ATOM 730 N N . VAL A 1 93 ? -9.329 16.813 25.124 1.00 84.44 93 VAL A N 1
ATOM 731 C CA . VAL A 1 93 ? -7.991 17.415 25.299 1.00 84.44 93 VAL A CA 1
ATOM 732 C C . VAL A 1 93 ? -7.937 18.767 24.596 1.00 84.44 93 VAL A C 1
ATOM 734 O O . VAL A 1 93 ? -7.712 19.804 25.232 1.00 84.44 93 VAL A O 1
ATOM 737 N N . PHE A 1 94 ? -8.206 18.770 23.295 1.00 81.12 94 PHE A N 1
ATOM 738 C CA . PHE A 1 94 ? -8.320 19.963 22.459 1.00 81.12 94 PHE A CA 1
ATOM 739 C C . PHE A 1 94 ? -9.781 20.290 22.131 1.00 81.12 94 PHE A C 1
ATOM 741 O O . PHE A 1 94 ? -10.122 21.459 21.955 1.00 81.12 94 PHE A O 1
ATOM 748 N N . GLY A 1 95 ? -10.645 19.271 22.103 1.00 71.00 95 GLY A N 1
ATOM 749 C CA . GLY A 1 95 ? -12.001 19.359 21.575 1.00 71.00 95 GLY A CA 1
ATOM 750 C C . GLY A 1 95 ? -12.031 19.290 20.042 1.00 71.00 95 GLY A C 1
ATOM 751 O O . GLY A 1 95 ? -11.141 19.772 19.344 1.00 71.00 95 GLY A O 1
ATOM 752 N N . GLY A 1 96 ? -13.079 18.678 19.486 1.00 73.44 96 GLY A N 1
ATOM 753 C CA . GLY A 1 96 ? -13.287 18.611 18.034 1.00 73.44 96 GLY A CA 1
ATOM 754 C C . GLY A 1 96 ? -12.358 17.628 17.302 1.00 73.44 96 GLY A C 1
ATOM 755 O O . GLY A 1 96 ? -12.104 16.526 17.781 1.00 73.44 96 GLY A O 1
ATOM 756 N N . LYS A 1 97 ? -11.890 17.999 16.099 1.00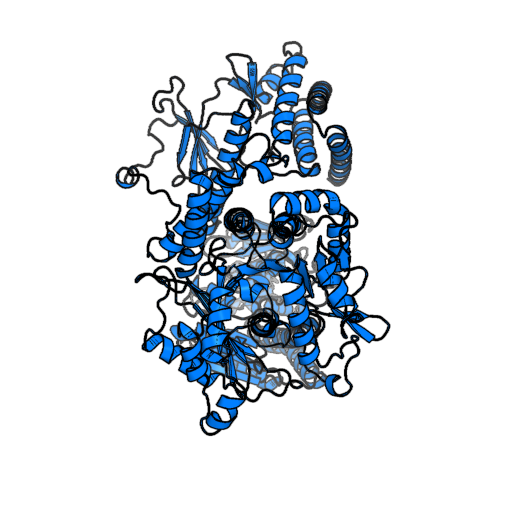 70.12 97 LYS A N 1
ATOM 757 C CA . LYS A 1 97 ? -11.185 17.086 15.169 1.00 70.12 97 LYS A CA 1
ATOM 758 C C . LYS A 1 97 ? -9.825 16.594 15.666 1.00 70.12 97 LYS A C 1
ATOM 760 O O . LYS A 1 97 ? -9.418 15.497 15.305 1.00 70.12 97 LYS A O 1
ATOM 765 N N . GLN A 1 98 ? -9.126 17.381 16.478 1.00 77.06 98 GLN A N 1
ATOM 766 C CA . GLN A 1 98 ? -7.806 16.997 16.976 1.00 77.06 98 GLN A CA 1
ATOM 767 C C . GLN A 1 98 ? -7.896 15.854 17.998 1.00 77.06 98 GLN A C 1
ATOM 769 O O . GLN A 1 98 ? -7.037 14.980 18.016 1.00 77.06 98 GLN A O 1
ATOM 774 N N . ASP A 1 99 ? -8.988 15.783 18.765 1.00 82.31 99 ASP A N 1
ATOM 775 C CA . ASP A 1 99 ? -9.249 14.642 19.646 1.00 82.31 99 ASP A CA 1
ATOM 776 C C . ASP A 1 99 ? -9.563 13.370 18.834 1.00 82.31 99 ASP A C 1
ATOM 778 O O . ASP A 1 99 ? -9.084 12.300 19.196 1.00 82.31 99 ASP A O 1
ATOM 782 N N . LEU A 1 100 ? -10.278 13.477 17.702 1.00 80.38 100 LEU A N 1
ATOM 783 C CA . LEU A 1 100 ? -10.513 12.347 16.777 1.00 80.38 100 LEU A CA 1
ATOM 784 C C . LEU A 1 100 ? -9.210 11.827 16.148 1.00 80.38 100 LEU A C 1
ATOM 786 O O . LEU A 1 100 ? -9.041 10.622 15.957 1.00 80.38 100 LEU A O 1
ATOM 790 N N . TYR A 1 101 ? -8.282 12.734 15.835 1.00 82.50 101 TYR A N 1
ATOM 791 C CA . TYR A 1 101 ? -6.945 12.367 15.376 1.00 82.50 101 TYR A CA 1
ATOM 792 C C . TYR A 1 101 ? -6.191 11.592 16.463 1.00 82.50 101 TYR A C 1
ATOM 794 O O . TYR A 1 101 ? -5.758 10.474 16.211 1.00 82.50 101 TYR A O 1
ATOM 802 N N . LEU A 1 102 ? -6.147 12.110 17.696 1.00 84.50 102 LEU A N 1
ATOM 803 C CA . LEU A 1 102 ? -5.502 11.427 18.824 1.00 84.50 102 LEU A CA 1
ATOM 804 C C . LEU A 1 102 ? -6.107 10.045 19.113 1.00 84.50 102 LEU A C 1
ATOM 806 O O . LEU A 1 102 ? -5.365 9.121 19.428 1.00 84.50 102 LEU A O 1
ATOM 810 N N . GLN A 1 103 ? -7.430 9.886 18.979 1.00 86.19 103 GLN A N 1
ATOM 811 C CA . GLN A 1 103 ? -8.099 8.578 19.089 1.00 86.19 103 GLN A CA 1
ATOM 812 C C . GLN A 1 103 ? -7.581 7.585 18.042 1.00 86.19 103 GLN A C 1
ATOM 814 O O . GLN A 1 103 ? -7.472 6.396 18.317 1.00 86.19 103 GLN A O 1
ATOM 819 N N . SER A 1 104 ? -7.236 8.074 16.849 1.00 84.75 104 SER A N 1
ATOM 820 C CA . SER A 1 104 ? -6.681 7.260 15.762 1.00 84.75 104 SER A CA 1
ATOM 821 C C . SER A 1 104 ? -5.175 7.011 15.905 1.00 84.75 104 SER A C 1
ATOM 823 O O . SER A 1 104 ? -4.656 6.109 15.254 1.00 84.75 104 SER A O 1
ATOM 825 N N . CYS A 1 105 ? -4.479 7.767 16.761 1.00 86.62 105 CYS A N 1
ATOM 826 C CA . CYS A 1 105 ? -3.073 7.526 17.090 1.00 86.62 105 CYS A CA 1
ATOM 827 C C . CYS A 1 105 ? -2.889 6.383 18.097 1.00 86.62 105 CYS A C 1
ATOM 829 O O . CYS A 1 105 ? -1.799 5.823 18.181 1.00 86.62 105 CYS A O 1
ATOM 831 N N . VAL A 1 106 ? -3.912 6.026 18.882 1.00 90.38 106 VAL A N 1
ATOM 832 C CA . VAL A 1 106 ? -3.841 4.857 19.772 1.00 90.38 106 VAL A CA 1
ATOM 833 C C . VAL A 1 106 ? -3.910 3.587 18.924 1.00 90.38 106 VAL A C 1
ATOM 835 O O . VAL A 1 106 ? -4.821 3.423 18.114 1.00 90.38 106 VAL A O 1
ATOM 838 N N . SER A 1 107 ? -2.947 2.679 19.103 1.00 89.81 107 SER A N 1
ATOM 839 C CA . SER A 1 107 ? -2.906 1.417 18.359 1.00 89.81 107 SER A CA 1
ATOM 840 C C . SER A 1 107 ? -4.190 0.613 18.567 1.00 89.81 107 SER A C 1
ATOM 842 O O . SER A 1 107 ? -4.642 0.451 19.699 1.00 89.81 107 SER A O 1
ATOM 844 N N . GLU A 1 108 ? -4.734 0.026 17.497 1.00 88.81 108 GLU A N 1
ATOM 845 C CA . GLU A 1 108 ? -5.921 -0.844 17.556 1.00 88.81 108 GLU A CA 1
ATOM 846 C C . GLU A 1 108 ? -5.757 -1.986 18.564 1.00 88.81 108 GLU A C 1
ATOM 848 O O . GLU A 1 108 ? -6.722 -2.415 19.192 1.00 88.81 108 GLU A O 1
ATOM 853 N N . LEU A 1 109 ? -4.524 -2.465 18.743 1.00 89.19 109 LEU A N 1
ATOM 854 C CA . LEU A 1 109 ? -4.221 -3.544 19.674 1.00 89.19 109 LEU A CA 1
ATOM 855 C C . LEU A 1 109 ? -4.120 -3.077 21.123 1.00 89.19 109 LEU A C 1
ATOM 857 O O . LEU A 1 109 ? -4.115 -3.925 22.002 1.00 89.19 109 LEU A O 1
ATOM 861 N N . LYS A 1 110 ? -4.043 -1.772 21.395 1.00 93.69 110 LYS A N 1
ATOM 862 C CA . LYS A 1 110 ? -3.939 -1.210 22.751 1.00 93.69 110 LYS A CA 1
ATOM 863 C C . LYS A 1 110 ? -5.092 -0.268 23.107 1.00 93.69 110 LYS A C 1
ATOM 865 O O . LYS A 1 110 ? -5.173 0.159 24.253 1.00 93.69 110 LYS A O 1
ATOM 870 N N . ASP A 1 111 ? -5.995 0.041 22.182 1.00 94.12 111 ASP A N 1
ATOM 871 C CA . ASP A 1 111 ? -7.143 0.919 22.418 1.00 94.12 111 ASP A CA 1
ATOM 872 C C . ASP A 1 111 ? -8.231 0.229 23.258 1.00 94.12 111 ASP A C 1
ATOM 874 O O . ASP A 1 111 ? -9.192 -0.352 22.746 1.00 94.12 111 ASP A O 1
ATOM 878 N N . VAL A 1 112 ? -8.087 0.307 24.583 1.00 94.44 112 VAL A N 1
ATOM 879 C CA . VAL A 1 112 ? -9.051 -0.289 25.521 1.00 94.44 112 VAL A CA 1
ATOM 880 C C . VAL A 1 112 ? -10.390 0.440 25.527 1.00 94.44 112 VAL A C 1
ATOM 882 O O . VAL A 1 112 ? -11.388 -0.141 25.959 1.00 94.44 112 VAL A O 1
ATOM 885 N N . GLU A 1 113 ? -10.428 1.694 25.066 1.00 92.19 113 GLU A N 1
ATOM 886 C CA . GLU A 1 113 ? -11.643 2.504 25.033 1.00 92.19 113 GLU A CA 1
ATOM 887 C C . GLU A 1 113 ? -12.493 2.241 23.796 1.00 92.19 113 GLU A C 1
ATOM 889 O O . GLU A 1 113 ? -13.683 2.542 23.841 1.00 92.19 113 GLU A O 1
ATOM 894 N N . GLY A 1 114 ? -11.931 1.636 22.746 1.00 91.31 114 GLY A N 1
ATOM 895 C CA . GLY A 1 114 ? -12.646 1.278 21.524 1.00 91.31 114 GLY A CA 1
ATOM 896 C C . GLY A 1 114 ? -13.023 2.488 20.666 1.00 91.31 114 GLY A C 1
ATOM 897 O O . GLY A 1 114 ? -14.084 2.474 20.039 1.00 91.31 114 GLY A O 1
ATOM 898 N N . LEU A 1 115 ? -12.214 3.550 20.702 1.00 91.31 115 LEU A N 1
ATOM 899 C CA . LEU A 1 115 ? -12.491 4.848 20.078 1.00 91.31 115 LEU A CA 1
ATOM 900 C C . LEU A 1 115 ? -11.751 5.067 18.754 1.00 91.31 115 LEU A C 1
ATOM 902 O O . LEU A 1 115 ? -12.048 6.035 18.054 1.00 91.31 115 LEU A O 1
ATOM 906 N N . CYS A 1 116 ? -10.823 4.187 18.377 1.00 87.19 116 CYS A N 1
ATOM 907 C CA . CYS A 1 116 ? -10.151 4.279 17.090 1.00 87.19 116 CYS A CA 1
ATOM 908 C C . CYS A 1 116 ? -11.160 4.165 15.933 1.00 87.19 116 CYS A C 1
ATOM 910 O O . CYS A 1 116 ? -12.219 3.529 16.036 1.00 87.19 116 CYS A O 1
ATOM 912 N N . HIS A 1 117 ? -10.813 4.760 14.788 1.00 85.94 117 HIS A N 1
ATOM 913 C CA . HIS A 1 117 ? -11.703 4.833 13.628 1.00 85.94 117 HIS A CA 1
ATOM 914 C C . HIS A 1 117 ? -12.263 3.460 13.207 1.00 85.94 117 HIS A C 1
ATOM 916 O O . HIS A 1 117 ? -13.435 3.359 12.842 1.00 85.94 117 HIS A O 1
ATOM 922 N N . LYS A 1 118 ? -11.460 2.391 13.293 1.00 85.62 118 LYS A N 1
ATOM 923 C CA . LYS A 1 118 ? -11.872 1.034 12.905 1.00 85.62 118 LYS A CA 1
ATOM 924 C C . LYS A 1 118 ? -12.945 0.449 13.824 1.00 85.62 118 LYS A C 1
ATOM 926 O O . LYS A 1 118 ? -13.943 -0.071 13.330 1.00 85.62 118 LYS A O 1
ATOM 931 N N . PHE A 1 119 ? -12.791 0.555 15.144 1.00 89.31 119 PHE A N 1
ATOM 932 C CA . PHE A 1 119 ? -13.785 0.032 16.088 1.00 89.31 119 PHE A CA 1
ATOM 933 C C . PHE A 1 119 ? -15.097 0.808 16.016 1.00 89.31 119 PHE A C 1
ATOM 935 O O . PHE A 1 119 ? -16.174 0.209 15.970 1.00 89.31 119 PHE A O 1
ATOM 942 N N . VAL A 1 120 ? -15.017 2.134 15.896 1.00 86.88 120 VAL A N 1
ATOM 943 C CA . VAL A 1 120 ? -16.194 2.982 15.688 1.00 86.88 120 VAL A CA 1
ATOM 944 C C . VAL A 1 120 ? -16.899 2.615 14.376 1.00 86.88 120 VAL A C 1
ATOM 946 O O . VAL A 1 120 ? -18.115 2.408 14.368 1.00 86.88 120 VAL A O 1
ATOM 949 N N . HIS A 1 121 ? -16.150 2.446 13.280 1.00 87.31 121 HIS A N 1
ATOM 950 C CA . HIS A 1 121 ? -16.686 1.988 11.995 1.00 87.31 121 HIS A CA 1
ATOM 951 C C . HIS A 1 121 ? -17.428 0.649 12.126 1.00 87.31 121 HIS A C 1
ATOM 953 O O . HIS A 1 121 ? -18.559 0.525 11.646 1.00 87.31 121 HIS A O 1
ATOM 959 N N . ASN A 1 122 ? -16.836 -0.327 12.815 1.00 88.94 122 ASN A N 1
ATOM 960 C CA . ASN A 1 122 ? -17.419 -1.654 13.006 1.00 88.94 122 ASN A CA 1
ATOM 961 C C . ASN A 1 122 ? -18.731 -1.614 13.793 1.00 88.94 122 ASN A C 1
ATOM 963 O O . ASN A 1 122 ? -19.696 -2.282 13.414 1.00 88.94 122 ASN A O 1
ATOM 967 N N . VAL A 1 123 ? -18.809 -0.784 14.839 1.00 89.25 123 VAL A N 1
ATOM 968 C CA . VAL A 1 123 ? -20.051 -0.568 15.598 1.00 89.25 123 VAL A CA 1
ATOM 969 C C . VAL A 1 123 ? -21.159 -0.045 14.684 1.00 89.25 123 VAL A C 1
ATOM 971 O O . VAL A 1 123 ? -22.286 -0.550 14.734 1.00 89.25 123 VAL A O 1
ATOM 974 N N . TYR A 1 124 ? -20.851 0.918 13.808 1.00 87.94 124 TYR A N 1
ATOM 975 C CA . TYR A 1 124 ? -21.849 1.468 12.893 1.00 87.94 124 TYR A CA 1
ATOM 976 C C . TYR A 1 124 ? -22.325 0.450 11.846 1.00 87.94 124 TYR A C 1
ATOM 978 O O . TYR A 1 124 ? -23.515 0.405 11.538 1.00 87.94 124 TYR A O 1
ATOM 986 N N . HIS A 1 125 ? -21.436 -0.420 11.367 1.00 87.19 125 HIS A N 1
ATOM 987 C CA . HIS A 1 125 ? -21.751 -1.431 10.350 1.00 87.19 125 HIS A CA 1
ATOM 988 C C . HIS A 1 125 ? -22.217 -2.776 10.932 1.00 87.19 125 HIS A C 1
ATOM 990 O O . HIS A 1 125 ? -22.415 -3.731 10.185 1.00 87.19 125 HIS A O 1
ATOM 996 N N . ASN A 1 126 ? -22.432 -2.858 12.253 1.00 88.81 126 ASN A N 1
ATOM 997 C CA . ASN A 1 126 ? -22.810 -4.087 12.965 1.00 88.81 126 ASN A CA 1
ATOM 998 C C . ASN A 1 126 ? -21.814 -5.251 12.741 1.00 88.81 126 ASN A C 1
ATOM 1000 O O . ASN A 1 126 ? -22.203 -6.420 12.741 1.00 88.81 126 ASN A O 1
ATOM 1004 N N . ILE A 1 127 ? -20.526 -4.933 12.572 1.00 87.69 127 ILE A N 1
ATOM 1005 C CA . ILE A 1 127 ? -19.434 -5.905 12.440 1.00 87.69 127 ILE A CA 1
ATOM 1006 C C . ILE A 1 127 ? -19.030 -6.359 13.848 1.00 87.69 127 ILE A C 1
ATOM 1008 O O . ILE A 1 127 ? -18.531 -5.572 14.652 1.00 87.69 127 ILE A O 1
ATOM 1012 N N . ARG A 1 128 ? -19.289 -7.631 14.175 1.00 84.50 128 ARG A N 1
ATOM 1013 C CA . ARG A 1 128 ? -19.101 -8.181 15.536 1.00 84.50 128 ARG A CA 1
ATOM 1014 C C . ARG A 1 128 ? -17.743 -8.856 15.751 1.00 84.50 128 ARG A C 1
ATOM 1016 O O . ARG A 1 128 ? -17.313 -8.972 16.901 1.00 84.50 128 ARG A O 1
ATOM 1023 N N . TYR A 1 129 ? -17.069 -9.241 14.670 1.00 86.31 129 TYR A N 1
ATOM 1024 C CA . TYR A 1 129 ? -15.774 -9.920 14.668 1.00 86.31 129 TYR A CA 1
ATOM 1025 C C . TYR A 1 129 ? -14.792 -9.197 13.739 1.00 86.31 129 TYR A C 1
ATOM 1027 O O . TYR A 1 129 ? -15.206 -8.584 12.759 1.00 86.31 129 TYR A O 1
ATOM 1035 N N . MET A 1 130 ? -13.512 -9.216 14.099 1.00 78.62 130 MET A N 1
ATOM 1036 C CA . MET A 1 130 ? -12.405 -8.572 13.382 1.00 78.62 130 MET A CA 1
ATOM 1037 C C . MET A 1 130 ? -11.782 -9.493 12.327 1.00 78.62 130 MET A C 1
ATOM 1039 O O . MET A 1 130 ? -10.969 -9.037 11.529 1.00 78.62 130 MET A O 1
ATOM 1043 N N . ASP A 1 131 ? -12.142 -10.774 12.354 1.00 75.50 131 ASP A N 1
ATOM 1044 C CA . ASP A 1 131 ? -11.637 -11.855 11.521 1.00 75.50 131 ASP A CA 1
ATOM 1045 C C . ASP A 1 131 ? -12.786 -12.689 10.938 1.00 75.50 131 ASP A C 1
ATOM 1047 O O . ASP A 1 131 ? -13.872 -12.778 11.514 1.00 75.50 131 ASP A O 1
ATOM 1051 N N . GLU A 1 132 ? -12.531 -13.340 9.803 1.00 69.88 132 GLU A N 1
ATOM 1052 C CA . GLU A 1 132 ? -13.515 -14.192 9.119 1.00 69.88 132 GLU A CA 1
ATOM 1053 C C . GLU A 1 132 ? -13.821 -15.481 9.896 1.00 69.88 132 GLU A C 1
ATOM 1055 O O . GLU A 1 132 ? -14.915 -16.027 9.788 1.00 69.88 132 GLU A O 1
ATOM 1060 N N . THR A 1 133 ? -12.879 -15.942 10.727 1.00 71.06 133 THR A N 1
ATOM 1061 C CA . THR A 1 133 ? -13.022 -17.136 11.573 1.00 71.06 133 THR A CA 1
ATOM 1062 C C . THR A 1 133 ? -13.828 -16.903 12.858 1.00 71.06 133 THR A C 1
ATOM 1064 O O . THR A 1 133 ? -13.981 -17.827 13.654 1.00 71.06 133 THR A O 1
ATOM 1067 N N . GLU A 1 134 ? -14.348 -15.688 13.073 1.00 79.94 134 GLU A N 1
ATOM 1068 C CA . GLU A 1 134 ? -15.131 -15.283 14.253 1.00 79.94 134 GLU A CA 1
ATOM 1069 C C . GLU A 1 134 ? -14.428 -15.520 15.611 1.00 79.94 134 GLU A C 1
ATOM 1071 O O . GLU A 1 134 ? -15.073 -15.669 16.655 1.00 79.94 134 GLU A O 1
ATOM 1076 N N . THR A 1 135 ? -13.092 -15.522 15.630 1.00 75.50 135 THR A N 1
ATOM 1077 C CA . THR A 1 135 ? -12.284 -15.761 16.838 1.00 75.50 135 THR A CA 1
ATOM 1078 C C . THR A 1 135 ? -11.982 -14.473 17.607 1.00 75.50 135 THR A C 1
ATOM 1080 O O . THR A 1 135 ? -11.984 -14.465 18.839 1.00 75.50 135 THR A O 1
ATOM 1083 N N . MET A 1 136 ? -11.816 -13.349 16.907 1.00 81.00 136 MET A N 1
ATOM 1084 C CA . MET A 1 136 ? -11.503 -12.042 17.477 1.00 81.00 136 MET A CA 1
ATOM 1085 C C . MET A 1 136 ? -12.738 -11.145 17.476 1.00 81.00 136 MET A C 1
ATOM 1087 O O . MET A 1 136 ? -13.092 -10.505 16.490 1.00 81.00 136 MET A O 1
ATOM 1091 N N . LYS A 1 137 ? -13.400 -11.022 18.624 1.00 86.56 137 LYS A N 1
ATOM 1092 C CA . LYS A 1 137 ? -14.507 -10.069 18.798 1.00 86.56 137 LYS A CA 1
ATOM 1093 C C . LYS A 1 137 ? -14.029 -8.626 18.665 1.00 86.56 137 LYS A C 1
ATOM 1095 O O . LYS A 1 137 ? -13.029 -8.245 19.274 1.00 86.56 137 LYS A O 1
ATOM 1100 N N . CYS A 1 138 ? -14.810 -7.810 17.961 1.00 88.38 138 CYS A N 1
ATOM 1101 C CA . CYS A 1 138 ? -14.573 -6.372 17.875 1.00 88.38 138 CYS A CA 1
ATOM 1102 C C . CYS A 1 138 ? -14.565 -5.739 19.277 1.00 88.38 138 CYS A C 1
ATOM 1104 O O . CYS A 1 138 ? -15.403 -6.069 20.129 1.00 88.38 138 CYS A O 1
ATOM 1106 N N . ILE A 1 139 ? -13.621 -4.825 19.515 1.00 92.69 139 ILE A N 1
ATOM 1107 C CA . ILE A 1 139 ? -13.620 -3.978 20.709 1.00 92.69 139 ILE A CA 1
ATOM 1108 C C . ILE A 1 139 ? -14.710 -2.918 20.542 1.00 92.69 139 ILE A C 1
ATOM 1110 O O . ILE A 1 139 ? -14.949 -2.417 19.446 1.00 92.69 139 ILE A O 1
ATOM 1114 N N . ILE A 1 140 ? -15.433 -2.645 21.625 1.00 90.94 140 ILE A N 1
ATOM 1115 C CA . ILE A 1 140 ? -16.603 -1.765 21.634 1.00 90.94 140 ILE A CA 1
ATOM 1116 C C . ILE A 1 140 ? -16.355 -0.641 22.643 1.00 90.94 140 ILE A C 1
ATOM 1118 O O . ILE A 1 140 ? -15.843 -0.937 23.730 1.00 90.94 140 ILE A O 1
ATOM 1122 N N . PRO A 1 141 ? -16.801 0.596 22.345 1.00 93.56 141 PRO A N 1
ATOM 1123 C CA . PRO A 1 141 ? -16.767 1.714 23.274 1.00 93.56 141 PRO A CA 1
ATOM 1124 C C . PRO A 1 141 ? -17.232 1.375 24.697 1.00 93.56 141 PRO A C 1
ATOM 1126 O O . PRO A 1 141 ? -18.361 0.913 24.903 1.00 93.56 141 PRO A O 1
ATOM 1129 N N . CYS A 1 142 ? -16.388 1.648 25.696 1.00 92.38 142 CYS A N 1
ATOM 1130 C CA . CYS A 1 142 ? -16.602 1.221 27.087 1.00 92.38 142 CYS A CA 1
ATOM 1131 C C . CYS A 1 142 ? -17.902 1.745 27.707 1.00 92.38 142 CYS A C 1
ATOM 1133 O O . CYS A 1 142 ? -18.619 0.997 28.374 1.00 92.38 142 CYS A O 1
ATOM 1135 N N . THR A 1 143 ? -18.221 3.029 27.509 1.00 91.50 143 THR A N 1
ATOM 1136 C CA . THR A 1 143 ? -19.420 3.645 28.108 1.00 91.50 143 THR A CA 1
ATOM 1137 C C . THR A 1 143 ? -20.710 3.139 27.453 1.00 91.50 143 THR A C 1
ATOM 1139 O O . THR A 1 143 ? -21.601 2.701 28.186 1.00 91.50 143 THR A O 1
ATOM 1142 N N . PRO A 1 144 ? -20.825 3.093 26.110 1.00 93.69 144 PRO A N 1
ATOM 1143 C CA . PRO A 1 144 ? -21.936 2.409 25.449 1.00 93.69 144 PRO A CA 1
ATOM 1144 C C . PRO A 1 144 ? -22.096 0.947 25.885 1.00 93.69 144 PRO A C 1
ATOM 1146 O O . PRO A 1 144 ? -23.199 0.522 26.238 1.00 93.69 144 PRO A O 1
ATOM 1149 N N . LEU A 1 145 ? -20.993 0.194 25.955 1.00 93.69 145 LEU A N 1
ATOM 1150 C CA . LEU A 1 145 ? -21.004 -1.192 26.416 1.00 93.69 145 LEU A CA 1
ATOM 1151 C C . LEU A 1 145 ? -21.489 -1.309 27.868 1.00 93.69 145 LEU A C 1
ATOM 1153 O O . LEU A 1 145 ? -22.273 -2.204 28.185 1.00 93.69 145 LEU A O 1
ATOM 1157 N N . ALA A 1 146 ? -21.091 -0.387 28.746 1.00 94.38 146 ALA A N 1
ATOM 1158 C CA . ALA A 1 146 ? -21.561 -0.339 30.125 1.00 94.38 146 ALA A CA 1
ATOM 1159 C C . ALA A 1 146 ? -23.075 -0.109 30.216 1.00 94.38 146 ALA A C 1
ATOM 1161 O O . ALA A 1 146 ? -23.746 -0.798 30.988 1.00 94.38 146 ALA A O 1
ATOM 1162 N N . CYS A 1 147 ? -23.634 0.796 29.405 1.00 94.94 147 CYS A N 1
ATOM 1163 C CA . CYS A 1 147 ? -25.083 0.985 29.321 1.00 94.94 147 CYS A CA 1
ATOM 1164 C C . CYS A 1 147 ? -25.787 -0.302 28.870 1.00 94.94 147 CYS A C 1
ATOM 1166 O O . CYS A 1 147 ? -26.758 -0.708 29.506 1.00 94.94 147 CYS A O 1
ATOM 1168 N N . VAL A 1 148 ? -25.264 -0.996 27.855 1.00 94.25 148 VAL A N 1
ATOM 1169 C CA . VAL A 1 148 ? -25.799 -2.296 27.413 1.00 94.25 148 VAL A CA 1
ATOM 1170 C C . VAL A 1 148 ? -25.760 -3.337 28.536 1.00 94.25 148 VAL A C 1
ATOM 1172 O O . VAL A 1 148 ? -26.766 -3.995 28.790 1.00 94.25 148 VAL A O 1
ATOM 1175 N N . LYS A 1 149 ? -24.653 -3.452 29.281 1.00 94.25 149 LYS A N 1
ATOM 1176 C CA . LYS A 1 149 ? -24.547 -4.396 30.412 1.00 94.25 149 LYS A CA 1
ATOM 1177 C C . LYS A 1 149 ? -25.470 -4.064 31.574 1.00 94.25 149 LYS A C 1
ATOM 1179 O O . LYS A 1 149 ? -25.986 -4.972 32.223 1.00 94.25 149 LYS A O 1
ATOM 1184 N N . ILE A 1 150 ? -25.730 -2.785 31.811 1.00 95.06 150 ILE A N 1
ATOM 1185 C CA . ILE A 1 150 ? -26.745 -2.359 32.774 1.00 95.06 150 ILE A CA 1
ATOM 1186 C C . ILE A 1 150 ? -28.137 -2.774 32.287 1.00 95.06 150 ILE A C 1
ATOM 1188 O O . ILE A 1 150 ? -28.881 -3.363 33.066 1.00 95.06 150 ILE A O 1
ATOM 1192 N N . LEU A 1 151 ? -28.475 -2.538 31.015 1.00 95.12 151 LEU A N 1
ATOM 1193 C CA . LEU A 1 151 ? -29.763 -2.933 30.429 1.00 95.12 151 LEU A CA 1
ATOM 1194 C C . LEU A 1 151 ? -29.984 -4.456 30.448 1.00 95.12 151 LEU A C 1
ATOM 1196 O O . LEU A 1 151 ? -31.099 -4.911 30.712 1.00 95.12 151 LEU A O 1
ATOM 1200 N N . GLU A 1 152 ? -28.934 -5.245 30.216 1.00 92.38 152 GLU A N 1
ATOM 1201 C CA . GLU A 1 152 ? -28.957 -6.702 30.388 1.00 92.38 152 GLU A CA 1
ATOM 1202 C C . GLU A 1 152 ? -29.228 -7.086 31.852 1.00 92.38 152 GLU A C 1
ATOM 1204 O O . GLU A 1 152 ? -30.135 -7.871 32.122 1.00 92.38 152 GLU A O 1
ATOM 1209 N N . TYR A 1 153 ? -28.500 -6.492 32.806 1.00 93.12 153 TYR A N 1
ATOM 1210 C CA . TYR A 1 153 ? -28.631 -6.798 34.237 1.00 93.12 153 TYR A CA 1
ATOM 1211 C C . TYR A 1 153 ? -30.034 -6.516 34.788 1.00 93.12 153 TYR A C 1
ATOM 1213 O O . TYR A 1 153 ? -30.534 -7.239 35.649 1.00 93.12 153 TYR A O 1
ATOM 1221 N N . ILE A 1 154 ? -30.674 -5.448 34.313 1.00 92.62 154 ILE A N 1
ATOM 1222 C CA . ILE A 1 154 ? -32.005 -5.047 34.777 1.00 92.62 154 ILE A CA 1
ATOM 1223 C C . ILE A 1 154 ? -33.152 -5.761 34.044 1.00 92.62 154 ILE A C 1
ATOM 1225 O O . ILE A 1 154 ? -34.309 -5.546 34.399 1.00 92.62 154 ILE A O 1
ATOM 1229 N N . GLY A 1 155 ? -32.849 -6.600 33.045 1.00 90.81 155 GLY A N 1
ATOM 1230 C CA . GLY A 1 155 ? -33.839 -7.397 32.315 1.00 90.81 155 GLY A CA 1
ATOM 1231 C C . GLY A 1 155 ? -34.569 -6.661 31.187 1.00 90.81 155 GLY A C 1
ATOM 1232 O O . GLY A 1 155 ? -35.665 -7.070 30.807 1.00 90.81 155 GLY A O 1
ATOM 1233 N N . VAL A 1 156 ? -33.999 -5.579 30.639 1.00 92.62 156 VAL A N 1
ATOM 1234 C CA . VAL A 1 156 ? -34.567 -4.913 29.447 1.00 92.62 156 VAL A CA 1
ATOM 1235 C C . VAL A 1 156 ? -34.338 -5.756 28.190 1.00 92.62 156 VAL A C 1
ATOM 1237 O O . VAL A 1 156 ? -35.233 -5.854 27.346 1.00 92.62 156 VAL A O 1
ATOM 1240 N N . TYR A 1 157 ? -33.164 -6.384 28.084 1.00 92.00 157 TYR A N 1
ATOM 1241 C CA . TYR A 1 157 ? -32.856 -7.361 27.040 1.00 92.00 157 TYR A CA 1
ATOM 1242 C C . TYR A 1 157 ? -33.683 -8.630 27.258 1.00 92.00 157 TYR A C 1
ATOM 1244 O O . TYR A 1 157 ? -33.588 -9.250 28.315 1.00 92.00 157 TYR A O 1
ATOM 1252 N N . ASN A 1 158 ? -34.457 -9.043 26.253 1.00 89.44 158 ASN A N 1
ATOM 1253 C CA . ASN A 1 158 ? -35.245 -10.268 26.322 1.00 89.44 158 ASN A CA 1
ATOM 1254 C C . ASN A 1 158 ? -34.381 -11.479 25.915 1.00 89.44 158 ASN A C 1
ATOM 1256 O O . ASN A 1 158 ? -34.060 -11.612 24.731 1.00 89.44 158 ASN A O 1
ATOM 1260 N N . PRO A 1 159 ? -34.003 -12.378 26.846 1.00 84.94 159 PRO A N 1
ATOM 1261 C CA . PRO A 1 159 ? -33.119 -13.502 26.542 1.00 84.94 159 PRO A CA 1
ATOM 1262 C C . PRO A 1 159 ? -33.782 -14.581 25.675 1.00 84.94 159 PRO A C 1
ATOM 1264 O O . PRO A 1 159 ? -33.065 -15.388 25.092 1.00 84.94 159 PRO A O 1
ATOM 1267 N N . VAL A 1 160 ? -35.119 -14.589 25.571 1.00 85.88 160 VAL A N 1
ATOM 1268 C CA . VAL A 1 160 ? -35.880 -15.530 24.728 1.00 85.88 160 VAL A CA 1
ATOM 1269 C C . VAL A 1 160 ? -35.704 -15.210 23.239 1.00 85.88 160 VAL A C 1
ATOM 1271 O O . VAL A 1 160 ? -35.824 -16.092 22.393 1.00 85.88 160 VAL A O 1
ATOM 1274 N N . ILE A 1 161 ? -35.400 -13.953 22.903 1.00 85.69 161 ILE A N 1
ATOM 1275 C CA . ILE A 1 161 ? -35.171 -13.523 21.522 1.00 85.69 161 ILE A CA 1
ATOM 1276 C C . ILE A 1 161 ? -33.717 -13.850 21.120 1.00 85.69 161 ILE A C 1
ATOM 1278 O O . ILE A 1 161 ? -32.805 -13.681 21.942 1.00 85.69 161 ILE A O 1
ATOM 1282 N N . PRO A 1 162 ? -33.462 -14.287 19.866 1.00 82.62 162 PRO A N 1
ATOM 1283 C CA . PRO A 1 162 ? -32.115 -14.583 19.388 1.00 82.62 162 PRO A CA 1
ATOM 1284 C C . PRO A 1 162 ? -31.104 -13.458 19.635 1.00 82.62 162 PRO A C 1
ATOM 1286 O O . PRO A 1 162 ? -31.429 -12.265 19.624 1.00 82.62 162 PRO A O 1
ATOM 1289 N N . TYR A 1 163 ? -29.849 -13.856 19.853 1.00 80.50 163 TYR A N 1
ATOM 1290 C CA . TYR A 1 163 ? -28.740 -12.927 20.047 1.00 80.50 163 TYR A CA 1
ATOM 1291 C C . TYR A 1 163 ? -28.633 -11.952 18.861 1.00 80.50 163 TYR A C 1
ATOM 1293 O O . TYR A 1 163 ? -28.724 -12.360 17.709 1.00 80.50 163 TYR A O 1
ATOM 1301 N N . GLY A 1 164 ? -28.485 -10.657 19.155 1.00 80.75 164 GLY A N 1
ATOM 1302 C CA . GLY A 1 164 ? -28.511 -9.586 18.151 1.00 80.75 164 GLY A CA 1
ATOM 1303 C C . GLY A 1 164 ? -29.893 -9.009 17.826 1.00 80.75 164 GLY A C 1
ATOM 1304 O O . GLY A 1 164 ? -29.958 -8.046 17.077 1.00 80.75 164 GLY A O 1
ATOM 1305 N N . ASN A 1 165 ? -30.980 -9.537 18.406 1.00 87.19 165 ASN A N 1
ATOM 1306 C CA . ASN A 1 165 ? -32.342 -8.993 18.255 1.00 87.19 165 ASN A CA 1
ATOM 1307 C C . ASN A 1 165 ? -33.058 -8.784 19.608 1.00 87.19 165 ASN A C 1
ATOM 1309 O O . ASN A 1 165 ? -34.264 -8.555 19.666 1.00 87.19 165 ASN A O 1
ATOM 1313 N N . ARG A 1 166 ? -32.330 -8.884 20.724 1.00 90.44 166 ARG A N 1
ATOM 1314 C CA . ARG A 1 166 ? -32.883 -8.958 22.090 1.00 90.44 166 ARG A CA 1
ATOM 1315 C 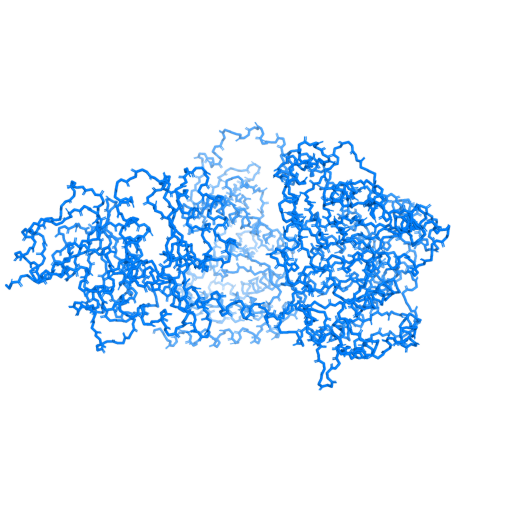C . ARG A 1 166 ? -33.608 -7.703 22.579 1.00 90.44 166 ARG A C 1
ATOM 1317 O O . ARG A 1 166 ? -34.285 -7.770 23.605 1.00 90.44 166 ARG A O 1
ATOM 1324 N N . LEU A 1 167 ? -33.474 -6.585 21.873 1.00 92.81 167 LEU A N 1
ATOM 1325 C CA . LEU A 1 167 ? -34.204 -5.350 22.149 1.00 92.81 167 LEU A CA 1
ATOM 1326 C C . LEU A 1 167 ? -35.391 -5.127 21.207 1.00 92.81 167 LEU A C 1
ATOM 1328 O O . LEU A 1 167 ? -35.996 -4.055 21.231 1.00 92.81 167 LEU A O 1
ATOM 1332 N N . TYR A 1 168 ? -35.749 -6.120 20.392 1.00 91.19 168 TYR A N 1
ATOM 1333 C CA . TYR A 1 168 ? -36.896 -6.010 19.504 1.00 91.19 168 TYR A CA 1
ATOM 1334 C C . TYR A 1 168 ? -38.171 -5.612 20.258 1.00 91.19 168 TYR A C 1
ATOM 1336 O O . TYR A 1 168 ? -38.506 -6.175 21.301 1.00 91.19 168 TYR A O 1
ATOM 1344 N N . GLY A 1 169 ? -38.872 -4.614 19.716 1.00 88.19 169 GLY A N 1
ATOM 1345 C CA . GLY A 1 169 ? -40.094 -4.061 20.300 1.00 88.19 169 GLY A CA 1
ATOM 1346 C C . GLY A 1 169 ? -39.871 -3.038 21.419 1.00 88.19 169 GLY A C 1
ATOM 1347 O O . GLY A 1 169 ? -40.848 -2.482 21.912 1.00 88.19 169 GLY A O 1
ATOM 1348 N N . ARG A 1 170 ? -38.621 -2.751 21.813 1.00 94.06 170 ARG A N 1
ATOM 1349 C CA . ARG A 1 170 ? -38.306 -1.683 22.774 1.00 94.06 170 ARG A CA 1
ATOM 1350 C C . ARG A 1 170 ? -38.103 -0.346 22.077 1.00 94.06 170 ARG A C 1
ATOM 1352 O O . ARG A 1 170 ? -37.435 -0.272 21.043 1.00 94.06 170 ARG A O 1
ATOM 1359 N N . THR A 1 171 ? -38.622 0.710 22.698 1.00 96.19 171 THR A N 1
ATOM 1360 C CA . THR A 1 171 ? -38.386 2.094 22.268 1.00 96.19 171 THR A CA 1
ATOM 1361 C C . THR A 1 171 ? -37.504 2.811 23.284 1.00 96.19 171 THR A C 1
ATOM 1363 O O . THR A 1 171 ? -37.822 2.832 24.472 1.00 96.19 171 THR A O 1
ATOM 1366 N N . ILE A 1 172 ? -36.378 3.369 22.841 1.00 97.75 172 ILE A N 1
ATOM 1367 C CA . ILE A 1 172 ? -35.349 3.942 23.720 1.00 97.75 172 ILE A CA 1
ATOM 1368 C C . ILE A 1 172 ? -35.036 5.375 23.288 1.00 97.75 172 ILE A C 1
ATOM 1370 O O . ILE A 1 172 ? -34.872 5.627 22.101 1.00 97.75 172 ILE A O 1
ATOM 1374 N N . ALA A 1 173 ? -34.902 6.306 24.231 1.00 97.38 173 ALA A N 1
ATOM 1375 C CA . ALA A 1 173 ? -34.329 7.626 23.971 1.00 97.38 173 ALA A CA 1
ATOM 1376 C C . ALA A 1 173 ? -32.903 7.709 24.522 1.00 97.38 173 ALA A C 1
ATOM 1378 O O . ALA A 1 173 ? -32.665 7.375 25.683 1.00 97.38 173 ALA A O 1
ATOM 1379 N N . VAL A 1 174 ? -31.972 8.188 23.698 1.00 97.31 174 VAL A N 1
ATOM 1380 C CA . VAL A 1 174 ? -30.598 8.521 24.085 1.00 97.31 174 VAL A CA 1
ATOM 1381 C C . VAL A 1 174 ? -30.411 10.023 23.903 1.00 97.31 174 VAL A C 1
ATOM 1383 O O . VAL A 1 174 ? -30.463 10.527 22.784 1.00 97.31 174 VAL A O 1
ATOM 1386 N N . ILE A 1 175 ? -30.222 10.740 25.008 1.00 94.00 175 ILE A N 1
ATOM 1387 C CA . ILE A 1 175 ? -30.051 12.194 25.039 1.00 94.00 175 ILE A CA 1
ATOM 1388 C C . ILE A 1 175 ? -28.574 12.522 25.233 1.00 94.00 175 ILE A C 1
ATOM 1390 O O . ILE A 1 175 ? -28.004 12.133 26.257 1.00 94.00 175 ILE A O 1
ATOM 1394 N N . ASN A 1 176 ? -28.023 13.302 24.292 1.00 85.44 176 ASN A N 1
ATOM 1395 C CA . ASN A 1 176 ? -26.604 13.484 23.950 1.00 85.44 176 ASN A CA 1
ATOM 1396 C C . ASN A 1 176 ? -26.232 12.601 22.745 1.00 85.44 176 ASN A C 1
ATOM 1398 O O . ASN A 1 176 ? -26.157 11.385 22.890 1.00 85.44 176 ASN A O 1
ATOM 1402 N N . ARG A 1 177 ? -25.980 13.218 21.577 1.00 87.88 177 ARG A N 1
ATOM 1403 C CA . ARG A 1 177 ? -25.522 12.565 20.331 1.00 87.88 177 ARG A CA 1
ATOM 1404 C C . ARG A 1 177 ? -24.025 12.801 20.079 1.00 87.88 177 ARG A C 1
ATOM 1406 O O . ARG A 1 177 ? -23.606 13.060 18.957 1.00 87.88 177 ARG A O 1
ATOM 1413 N N . SER A 1 178 ? -23.199 12.738 21.121 1.00 86.94 178 SER A N 1
ATOM 1414 C CA . SER A 1 178 ? -21.744 12.782 20.951 1.00 86.94 178 SER A CA 1
ATOM 1415 C C . SER A 1 178 ? -21.243 11.579 20.146 1.00 86.94 178 SER A C 1
ATOM 1417 O O . SER A 1 178 ? -21.749 10.465 20.300 1.00 86.94 178 SER A O 1
ATOM 1419 N N . GLU A 1 179 ? -20.204 11.792 19.338 1.00 82.12 179 GLU A N 1
ATOM 1420 C CA . GLU A 1 179 ? -19.553 10.724 18.560 1.00 82.12 179 GLU A CA 1
ATOM 1421 C C . GLU A 1 179 ? -18.814 9.701 19.439 1.00 82.12 179 GLU A C 1
ATOM 1423 O O . GLU A 1 179 ? -18.535 8.596 18.994 1.00 82.12 179 GLU A O 1
ATOM 1428 N N . ILE A 1 180 ? -18.539 10.041 20.703 1.00 81.38 180 ILE A N 1
ATOM 1429 C CA . ILE A 1 180 ? -17.794 9.184 21.638 1.00 81.38 180 ILE A CA 1
ATOM 1430 C C . ILE A 1 180 ? -18.721 8.189 22.354 1.00 81.38 180 ILE A C 1
ATOM 1432 O O . ILE A 1 180 ? -18.356 7.038 22.577 1.00 81.38 180 ILE A O 1
ATOM 1436 N N . VAL A 1 181 ? -19.924 8.621 22.754 1.00 87.50 181 VAL A N 1
ATOM 1437 C CA . VAL A 1 181 ? -20.817 7.804 23.600 1.00 87.50 181 VAL A CA 1
ATOM 1438 C C . VAL A 1 181 ? -22.223 7.731 23.035 1.00 87.50 181 VAL A C 1
ATOM 1440 O O . VAL A 1 181 ? -22.743 6.642 22.811 1.00 87.50 181 VAL A O 1
ATOM 1443 N N . GLY A 1 182 ? -22.847 8.885 22.817 1.00 90.31 182 GLY A N 1
ATOM 1444 C CA . GLY A 1 182 ? -24.272 8.979 22.528 1.00 90.31 182 GLY A CA 1
ATOM 1445 C C . GLY A 1 182 ? -24.693 8.263 21.253 1.00 90.31 182 GLY A C 1
ATOM 1446 O O . GLY A 1 182 ? -25.545 7.372 21.265 1.00 90.31 182 GLY A O 1
ATOM 1447 N N . ARG A 1 183 ? -24.053 8.637 20.147 1.00 91.38 183 ARG A N 1
ATOM 1448 C CA . ARG A 1 183 ? -24.363 8.107 18.821 1.00 91.38 183 ARG A CA 1
ATOM 1449 C C . ARG A 1 183 ? -23.935 6.635 18.659 1.00 91.38 183 ARG A C 1
ATOM 1451 O O . ARG A 1 183 ? -24.768 5.857 18.187 1.00 91.38 183 ARG A O 1
ATOM 1458 N N . PRO A 1 184 ? -22.750 6.189 19.139 1.00 92.69 184 PRO A N 1
ATOM 1459 C CA . PRO A 1 184 ? -22.419 4.762 19.188 1.00 92.69 184 PRO A CA 1
ATOM 1460 C C . PRO A 1 184 ? -23.403 3.934 20.026 1.00 92.69 184 PRO A C 1
ATOM 1462 O O . PRO A 1 184 ? -23.798 2.846 19.609 1.00 92.69 184 PRO A O 1
ATOM 1465 N N . LEU A 1 185 ? -23.860 4.446 21.177 1.00 95.38 185 LEU A N 1
ATOM 1466 C CA . LEU A 1 185 ? -24.866 3.766 21.997 1.00 95.38 185 LEU A CA 1
ATOM 1467 C C . LEU A 1 185 ? -26.193 3.611 21.244 1.00 95.38 185 LEU A C 1
ATOM 1469 O O . LEU A 1 185 ? -26.780 2.529 21.262 1.00 95.38 185 LEU A O 1
ATOM 1473 N N . ALA A 1 186 ? -26.650 4.656 20.550 1.00 95.88 186 ALA A N 1
ATOM 1474 C CA . ALA A 1 186 ? -27.862 4.580 19.740 1.00 95.88 186 ALA A CA 1
ATOM 1475 C C . ALA A 1 186 ? -27.745 3.530 18.621 1.00 95.88 186 ALA A C 1
ATOM 1477 O O . ALA A 1 186 ? -28.653 2.713 18.450 1.00 95.88 186 ALA A O 1
ATOM 1478 N N . ALA A 1 187 ? -26.604 3.494 17.925 1.00 94.31 187 ALA A N 1
ATOM 1479 C CA . ALA A 1 187 ? -26.297 2.492 16.907 1.00 94.31 187 ALA A CA 1
ATOM 1480 C C . ALA A 1 187 ? -26.316 1.061 17.469 1.00 94.31 187 ALA A C 1
ATOM 1482 O O . ALA A 1 187 ? -26.972 0.189 16.903 1.00 94.31 187 ALA A O 1
ATOM 1483 N N . MET A 1 188 ? -25.660 0.817 18.609 1.00 93.62 188 MET A N 1
ATOM 1484 C CA . MET A 1 188 ? -25.622 -0.505 19.247 1.00 93.62 188 MET A CA 1
ATOM 1485 C C . MET A 1 188 ? -27.013 -1.006 19.645 1.00 93.62 188 MET A C 1
ATOM 1487 O O . MET A 1 188 ? -27.381 -2.137 19.328 1.00 93.62 188 MET A O 1
ATOM 1491 N N . LEU A 1 189 ? -27.803 -0.160 20.310 1.00 95.31 189 LEU A N 1
ATOM 1492 C CA . LEU A 1 189 ? -29.149 -0.518 20.760 1.00 95.31 189 LEU A CA 1
ATOM 1493 C C . LEU A 1 189 ? -30.088 -0.786 19.573 1.00 95.31 189 LEU A C 1
ATOM 1495 O O . LEU A 1 189 ? -30.879 -1.732 19.610 1.00 95.31 189 LEU A O 1
ATOM 1499 N N . ALA A 1 190 ? -29.977 0.003 18.501 1.00 94.50 190 ALA A N 1
ATOM 1500 C CA . ALA A 1 190 ? -30.742 -0.207 17.275 1.00 94.50 190 ALA A CA 1
ATOM 1501 C C . ALA A 1 190 ? -30.303 -1.471 16.520 1.00 94.50 190 ALA A C 1
ATOM 1503 O O . ALA A 1 190 ? -31.147 -2.204 15.998 1.00 94.50 190 ALA A O 1
ATOM 1504 N N . ASN A 1 191 ? -28.998 -1.764 16.499 1.00 92.06 191 ASN A N 1
ATOM 1505 C CA . ASN A 1 191 ? -28.456 -2.987 15.909 1.00 92.06 191 ASN A CA 1
ATOM 1506 C C . ASN A 1 191 ? -28.985 -4.248 16.616 1.00 92.06 191 ASN A C 1
ATOM 1508 O O . ASN A 1 191 ? -29.257 -5.245 15.945 1.00 92.06 191 ASN A O 1
ATOM 1512 N N . ASP A 1 192 ? -29.216 -4.163 17.931 1.00 90.94 192 ASP A N 1
ATOM 1513 C CA . ASP A 1 192 ? -29.842 -5.206 18.753 1.00 90.94 192 ASP A CA 1
ATOM 1514 C C . ASP A 1 192 ? -31.387 -5.245 18.663 1.00 90.94 192 ASP A C 1
ATOM 1516 O O . ASP A 1 192 ? -32.033 -6.029 19.366 1.00 90.94 192 ASP A O 1
ATOM 1520 N N . GLY A 1 193 ? -31.994 -4.427 17.795 1.00 90.44 193 GLY A N 1
ATOM 1521 C CA . GLY A 1 193 ? -33.414 -4.490 17.430 1.00 90.44 193 GLY A CA 1
ATOM 1522 C C . GLY A 1 193 ? -34.315 -3.404 18.029 1.00 90.44 193 GLY A C 1
ATOM 1523 O O . GLY A 1 193 ? -35.512 -3.406 17.735 1.00 90.44 193 GLY A O 1
ATOM 1524 N N . ALA A 1 194 ? -33.785 -2.477 18.834 1.00 94.50 194 ALA A N 1
ATOM 1525 C CA . ALA A 1 194 ? -34.577 -1.370 19.376 1.00 94.50 194 ALA A CA 1
ATOM 1526 C C . ALA A 1 194 ? -34.941 -0.329 18.301 1.00 94.50 194 ALA A C 1
ATOM 1528 O O . ALA A 1 194 ? -34.229 -0.145 17.310 1.00 94.50 194 ALA A O 1
ATOM 1529 N N . LYS A 1 195 ? -36.011 0.433 18.547 1.00 95.56 195 LYS A N 1
ATOM 1530 C CA . LYS A 1 195 ? -36.200 1.752 17.928 1.00 95.56 195 LYS A CA 1
ATOM 1531 C C . LYS A 1 195 ? -35.590 2.794 18.858 1.00 95.56 195 LYS A C 1
ATOM 1533 O O . LYS A 1 195 ? -36.057 2.942 19.988 1.00 95.56 195 LYS A O 1
ATOM 1538 N N . VAL A 1 196 ? -34.559 3.503 18.406 1.00 97.25 196 VAL A N 1
ATOM 1539 C CA . VAL A 1 196 ? -33.828 4.451 19.254 1.00 97.25 196 VAL A CA 1
ATOM 1540 C C . VAL A 1 196 ? -33.983 5.873 18.738 1.00 97.25 196 VAL A C 1
ATOM 1542 O O . VAL A 1 196 ? -33.668 6.155 17.588 1.00 97.25 196 VAL A O 1
ATOM 1545 N N . TYR A 1 197 ? -34.440 6.775 19.599 1.00 97.12 197 TYR A N 1
ATOM 1546 C CA . TYR A 1 197 ? -34.441 8.209 19.353 1.00 97.12 197 TYR A CA 1
ATOM 1547 C C . TYR A 1 197 ? -33.153 8.816 19.910 1.00 97.12 197 TYR A C 1
ATOM 1549 O O . TYR A 1 197 ? -32.961 8.876 21.124 1.00 97.12 197 TYR A O 1
ATOM 1557 N N . SER A 1 198 ? -32.264 9.252 19.024 1.00 96.19 198 SER A N 1
ATOM 1558 C CA . SER A 1 198 ? -31.043 9.970 19.377 1.00 96.19 198 SER A CA 1
ATOM 1559 C C . SER A 1 198 ? -31.326 11.469 19.381 1.00 96.19 198 SER A C 1
ATOM 1561 O O . SER A 1 198 ? -31.585 12.053 18.330 1.00 96.19 198 SER A O 1
ATOM 1563 N N . VAL A 1 199 ? -31.260 12.087 20.557 1.00 92.75 199 VAL A N 1
ATOM 1564 C CA . VAL A 1 199 ? -31.625 13.489 20.789 1.00 92.75 199 VAL A CA 1
ATOM 1565 C C . VAL A 1 199 ? -30.375 14.344 20.966 1.00 92.75 199 VAL A C 1
ATOM 1567 O O . VAL A 1 199 ? -29.509 14.034 21.791 1.00 92.75 199 VAL A O 1
ATOM 1570 N N . ASP A 1 200 ? -30.326 15.454 20.235 1.00 88.62 200 ASP A N 1
ATOM 1571 C CA . ASP A 1 200 ? -29.305 16.489 20.353 1.00 88.62 200 ASP A CA 1
ATOM 1572 C C . ASP A 1 200 ? -29.908 17.895 20.225 1.00 88.62 200 ASP A C 1
ATOM 1574 O O . ASP A 1 200 ? -31.055 18.054 19.811 1.00 88.62 200 ASP A O 1
ATOM 1578 N N . VAL A 1 201 ? -29.120 18.930 20.533 1.00 82.25 201 VAL A N 1
ATOM 1579 C CA . VAL A 1 201 ? -29.523 20.339 20.358 1.00 82.25 201 VAL A CA 1
ATOM 1580 C C . VAL A 1 201 ? -29.883 20.683 18.909 1.00 82.25 201 VAL A C 1
ATOM 1582 O O . VAL A 1 201 ? -30.639 21.618 18.669 1.00 82.25 201 VAL A O 1
ATOM 1585 N N . THR A 1 202 ? -29.356 19.922 17.948 1.00 80.50 202 THR A N 1
ATOM 1586 C CA . THR A 1 202 ? -29.607 20.089 16.510 1.00 80.50 202 THR A CA 1
ATOM 1587 C C . THR A 1 202 ? -30.843 19.332 16.004 1.00 80.50 202 THR A C 1
ATOM 1589 O O . THR A 1 202 ? -31.168 19.444 14.827 1.00 80.50 202 THR A O 1
ATOM 1592 N N . GLY A 1 203 ? -31.535 18.567 16.858 1.00 88.38 203 GLY A N 1
ATOM 1593 C CA . GLY A 1 203 ? -32.752 17.823 16.507 1.00 88.38 203 GLY A CA 1
ATOM 1594 C C . GLY A 1 203 ? -32.720 16.349 16.923 1.00 88.38 203 GLY A C 1
ATOM 1595 O O . GLY A 1 203 ? -31.797 15.892 17.605 1.00 88.38 203 GLY A O 1
ATOM 1596 N N . ILE A 1 204 ? -33.734 15.587 16.501 1.00 92.00 204 ILE A N 1
ATOM 1597 C CA . ILE A 1 204 ? -33.903 14.165 16.835 1.00 92.00 204 ILE A CA 1
ATOM 1598 C C . ILE A 1 204 ? -33.679 13.297 15.592 1.00 92.00 204 ILE A C 1
ATOM 1600 O O . ILE A 1 204 ? -34.144 13.608 14.502 1.00 92.00 204 ILE A O 1
ATOM 1604 N N . GLN A 1 205 ? -32.972 12.182 15.774 1.00 95.06 205 GLN A N 1
ATOM 1605 C CA . GLN A 1 205 ? -32.770 11.150 14.756 1.00 95.06 205 GLN A CA 1
ATOM 1606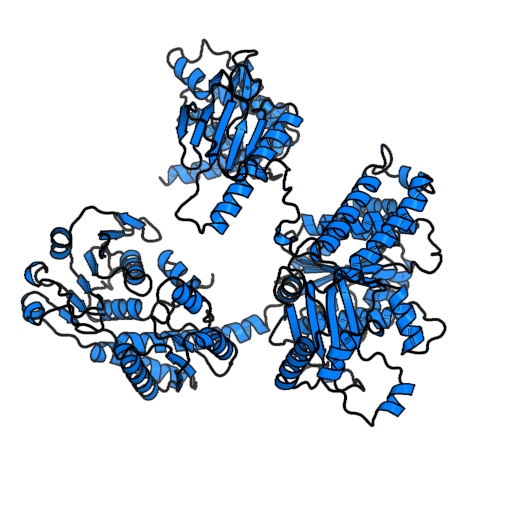 C C . GLN A 1 205 ? -33.305 9.804 15.228 1.00 95.06 205 GLN A C 1
ATOM 1608 O O . GLN A 1 205 ? -33.216 9.471 16.410 1.00 95.06 205 GLN A O 1
ATOM 1613 N N . ILE A 1 206 ? -33.821 9.006 14.300 1.00 95.88 206 ILE A N 1
ATOM 1614 C CA . ILE A 1 206 ? -34.343 7.667 14.556 1.00 95.88 206 ILE A CA 1
ATOM 1615 C C . ILE A 1 206 ? -33.347 6.637 14.034 1.00 95.88 206 ILE A C 1
ATOM 1617 O O . ILE A 1 206 ? -33.097 6.551 12.836 1.00 95.88 206 ILE A O 1
ATOM 1621 N N . PHE A 1 207 ? -32.820 5.819 14.940 1.00 95.62 207 PHE A N 1
ATOM 1622 C CA . PHE A 1 207 ? -31.981 4.667 14.639 1.00 95.62 207 PHE A CA 1
ATOM 1623 C C . PHE A 1 207 ? -32.843 3.403 14.718 1.00 95.62 207 PHE A C 1
ATOM 1625 O O . PHE A 1 207 ? -33.479 3.124 15.739 1.00 95.62 207 PHE A O 1
ATOM 1632 N N . THR A 1 208 ? -32.898 2.631 13.633 1.00 92.25 208 THR A N 1
ATOM 1633 C CA . THR A 1 208 ? -33.699 1.397 13.570 1.00 92.25 208 THR A CA 1
ATOM 1634 C C . THR A 1 208 ? -33.200 0.453 12.478 1.00 92.25 208 THR A C 1
ATOM 1636 O O . THR A 1 208 ? -32.662 0.900 11.474 1.00 92.25 208 THR A O 1
ATOM 1639 N N . ARG A 1 209 ? -33.428 -0.860 12.609 1.00 88.62 209 ARG A N 1
ATOM 1640 C CA . ARG A 1 209 ? -33.220 -1.851 11.526 1.00 88.62 209 ARG A CA 1
ATOM 1641 C C . ARG A 1 209 ? -34.441 -2.017 10.603 1.00 88.62 209 ARG A C 1
ATOM 1643 O O . ARG A 1 209 ? -34.542 -2.992 9.857 1.00 88.62 209 ARG A O 1
ATOM 1650 N N . GLY A 1 210 ? -35.366 -1.054 10.644 1.00 77.69 210 GLY A N 1
ATOM 1651 C CA . GLY A 1 210 ? -36.605 -1.054 9.868 1.00 77.69 210 GLY A CA 1
ATOM 1652 C C . GLY A 1 210 ? -37.672 -2.002 10.425 1.00 77.69 210 GLY A C 1
ATOM 1653 O O . GLY A 1 210 ? -37.438 -2.765 11.365 1.00 77.69 210 GLY A O 1
ATOM 1654 N N . SER A 1 211 ? -38.871 -1.953 9.840 1.00 71.19 211 SER A N 1
ATOM 1655 C CA . SER A 1 211 ? -40.013 -2.772 10.260 1.00 71.19 211 SER A CA 1
ATOM 1656 C C . SER A 1 211 ? -39.692 -4.266 10.144 1.00 71.19 211 SER A C 1
ATOM 1658 O O . SER A 1 211 ? -39.441 -4.766 9.049 1.00 71.19 211 SER A O 1
ATOM 1660 N N . GLY A 1 212 ? -39.696 -4.974 11.277 1.00 64.81 212 GLY A N 1
ATOM 1661 C CA . GLY A 1 212 ? -39.402 -6.411 11.339 1.00 64.81 212 GLY A CA 1
ATOM 1662 C C . GLY A 1 212 ? -37.914 -6.788 11.304 1.00 64.81 212 GLY A C 1
ATOM 1663 O O . GLY A 1 212 ? -37.617 -7.949 11.060 1.00 64.81 212 GLY A O 1
ATOM 1664 N N . ILE A 1 213 ? -36.986 -5.847 11.543 1.00 74.94 213 ILE A N 1
ATOM 1665 C CA . ILE A 1 213 ? -35.527 -6.104 11.581 1.00 74.94 213 ILE A CA 1
ATOM 1666 C C . ILE A 1 213 ? -34.983 -6.664 10.245 1.00 74.94 213 ILE A C 1
ATOM 1668 O O . ILE A 1 213 ? -34.125 -7.542 10.206 1.00 74.94 213 ILE A O 1
ATOM 1672 N N . LYS A 1 214 ? -35.487 -6.160 9.112 1.00 68.31 214 LYS A N 1
ATOM 1673 C CA . LYS A 1 214 ? -35.111 -6.659 7.774 1.00 68.31 214 LYS A CA 1
ATOM 1674 C C . LYS A 1 214 ? -33.681 -6.302 7.352 1.00 68.31 214 LYS A C 1
ATOM 1676 O O . LYS A 1 214 ? -33.125 -6.965 6.485 1.00 68.31 214 LYS A O 1
ATOM 1681 N N . LEU A 1 215 ? -33.097 -5.248 7.924 1.00 77.69 215 LEU A N 1
ATOM 1682 C CA . LEU A 1 215 ? -31.760 -4.770 7.555 1.00 77.69 215 LEU A CA 1
ATOM 1683 C C . LEU A 1 215 ? -30.672 -5.456 8.385 1.00 77.69 215 LEU A C 1
ATOM 1685 O O . LEU A 1 215 ? -30.898 -5.782 9.548 1.00 77.69 215 LEU A O 1
ATOM 1689 N N . SER A 1 216 ? -29.477 -5.644 7.822 1.00 75.88 216 SER A N 1
ATOM 1690 C CA . SER A 1 216 ? -28.314 -6.220 8.521 1.00 75.88 216 SER A CA 1
ATOM 1691 C C . SER A 1 216 ? -27.685 -5.265 9.549 1.00 75.88 216 SER A C 1
ATOM 1693 O O . SER A 1 216 ? -27.159 -5.724 10.561 1.00 75.88 216 SER A O 1
ATOM 1695 N N . ALA A 1 217 ? -27.808 -3.953 9.339 1.00 85.44 217 ALA A N 1
ATOM 1696 C CA . ALA A 1 217 ? -27.385 -2.889 10.252 1.00 85.44 217 ALA A CA 1
ATOM 1697 C C . ALA A 1 217 ? -28.482 -1.818 10.382 1.00 85.44 217 ALA A C 1
ATOM 1699 O O . ALA A 1 217 ? -29.437 -1.789 9.597 1.00 85.44 217 ALA A O 1
ATOM 1700 N N . HIS A 1 218 ? -28.391 -0.968 11.405 1.00 89.38 218 HIS A N 1
ATOM 1701 C CA . HIS A 1 218 ? -29.320 0.145 11.585 1.00 89.38 218 HIS A CA 1
ATOM 1702 C C . HIS A 1 218 ? -29.232 1.148 10.425 1.00 89.38 218 HIS A C 1
ATOM 1704 O O . HIS A 1 218 ? -28.179 1.369 9.834 1.00 89.38 218 HIS A O 1
ATOM 1710 N N . LYS A 1 219 ? -30.359 1.796 10.138 1.00 91.00 219 LYS A N 1
ATOM 1711 C CA . LYS A 1 219 ? -30.445 3.025 9.351 1.00 91.00 219 LYS A CA 1
ATOM 1712 C C . LYS A 1 219 ? -30.754 4.197 10.275 1.00 91.00 219 LYS A C 1
ATOM 1714 O O . LYS A 1 219 ? -31.310 4.000 11.360 1.00 91.00 219 LYS A O 1
ATOM 1719 N N . VAL A 1 220 ? -30.404 5.394 9.820 1.00 92.31 220 VAL A N 1
ATOM 1720 C CA . VAL A 1 220 ? -30.670 6.657 10.510 1.00 92.31 220 VAL A CA 1
ATOM 1721 C C . VAL A 1 220 ? -31.626 7.473 9.651 1.00 92.31 220 VAL A C 1
ATOM 1723 O O . VAL A 1 220 ? -31.396 7.627 8.453 1.00 92.31 220 VAL A O 1
ATOM 1726 N N . GLU A 1 221 ? -32.692 7.972 10.262 1.00 92.56 221 GLU A N 1
ATOM 1727 C CA . GLU A 1 221 ? -33.664 8.867 9.634 1.00 92.56 221 GLU A CA 1
ATOM 1728 C C . GLU A 1 221 ? -33.807 10.127 10.491 1.00 92.56 221 GLU A C 1
ATOM 1730 O O . GLU A 1 221 ? -33.968 10.032 11.711 1.00 92.56 221 GLU A O 1
ATOM 1735 N N . ASP A 1 222 ? -33.740 11.304 9.871 1.00 89.12 222 ASP A N 1
ATOM 1736 C CA . ASP A 1 222 ? -34.077 12.558 10.547 1.00 89.12 222 ASP A CA 1
ATOM 1737 C C . ASP A 1 222 ? -35.594 12.639 10.777 1.00 89.12 222 ASP A C 1
ATOM 1739 O O . ASP A 1 222 ? -36.390 12.090 10.009 1.00 89.12 222 ASP A O 1
ATOM 1743 N N . THR A 1 223 ? -36.006 13.292 11.864 1.00 89.19 223 THR A N 1
ATOM 1744 C CA . THR A 1 223 ? -37.421 13.449 12.203 1.00 89.19 223 THR A CA 1
ATOM 1745 C C . THR A 1 223 ? -37.717 14.831 12.769 1.00 89.19 223 THR A C 1
ATOM 1747 O O . THR A 1 223 ? -36.928 15.380 13.535 1.00 89.19 223 THR A O 1
ATOM 1750 N N . ASP A 1 224 ? -38.899 15.352 12.440 1.00 89.56 224 ASP A N 1
ATOM 1751 C CA . ASP A 1 224 ? -39.403 16.633 12.950 1.00 89.56 224 ASP A CA 1
ATOM 1752 C C . ASP A 1 224 ? -40.092 16.505 14.324 1.00 89.56 224 ASP A C 1
ATOM 1754 O O . ASP A 1 224 ? -40.695 17.456 14.822 1.00 89.56 224 ASP A O 1
ATOM 1758 N N . LEU A 1 225 ? -40.047 15.317 14.940 1.00 88.81 225 LEU A N 1
ATOM 1759 C CA . LEU A 1 225 ? -40.640 15.078 16.254 1.00 88.81 225 LEU A CA 1
ATOM 1760 C C . LEU A 1 225 ? -39.897 15.847 17.354 1.00 88.81 225 LEU A C 1
ATOM 1762 O O . LEU A 1 225 ? -38.666 15.907 17.368 1.00 88.81 225 LEU A O 1
ATOM 1766 N N . THR A 1 226 ? -40.644 16.374 18.326 1.00 90.38 226 THR A N 1
ATOM 1767 C CA . THR A 1 226 ? -40.073 17.083 19.482 1.00 90.38 226 THR A CA 1
ATOM 1768 C C . THR A 1 226 ? -39.799 16.148 20.661 1.00 90.38 226 THR A C 1
ATOM 1770 O O . THR A 1 226 ? -40.301 15.020 20.735 1.00 90.38 226 THR A O 1
ATOM 1773 N N . LEU A 1 227 ? -39.014 16.623 21.633 1.00 89.06 227 LEU A N 1
ATOM 1774 C CA . LEU A 1 227 ? -38.695 15.865 22.844 1.00 89.06 227 LEU A CA 1
ATOM 1775 C C . LEU A 1 227 ? -39.965 15.478 23.625 1.00 89.06 227 LEU A C 1
ATOM 1777 O O . LEU A 1 227 ? -40.085 14.348 24.097 1.00 89.06 227 LEU A O 1
ATOM 1781 N N . GLU A 1 228 ? -40.936 16.386 23.706 1.00 90.12 228 GLU A N 1
ATOM 1782 C CA . GLU A 1 228 ? -42.222 16.196 24.385 1.00 90.12 228 GLU A CA 1
ATOM 1783 C C . GLU A 1 228 ? -43.081 15.124 23.710 1.00 90.12 228 GLU A C 1
ATOM 1785 O O . GLU A 1 228 ? -43.871 14.460 24.377 1.00 90.12 228 GLU A O 1
ATOM 1790 N N . GLN A 1 229 ? -42.917 14.927 22.400 1.00 90.69 229 GLN A N 1
ATOM 1791 C CA . GLN A 1 229 ? -43.617 13.884 21.652 1.00 90.69 229 GLN A CA 1
ATOM 1792 C C . GLN A 1 229 ? -42.932 12.523 21.799 1.00 90.69 229 GLN A C 1
ATOM 1794 O O . GLN A 1 229 ? -43.606 11.493 21.831 1.00 90.69 229 GLN A O 1
ATOM 1799 N N . VAL A 1 230 ? -41.600 12.504 21.889 1.00 93.00 230 VAL A N 1
ATOM 1800 C CA . VAL A 1 230 ? -40.792 11.278 21.890 1.00 93.00 230 VAL A CA 1
ATOM 1801 C C . VAL A 1 230 ? -40.734 10.613 23.265 1.00 93.00 230 VAL A C 1
ATOM 1803 O O . VAL A 1 230 ? -40.986 9.413 23.377 1.00 93.00 230 VAL A O 1
ATOM 1806 N N . ILE A 1 231 ? -40.409 11.367 24.319 1.00 94.38 231 ILE A N 1
ATOM 1807 C CA . ILE A 1 231 ? -40.127 10.806 25.652 1.00 94.38 231 ILE A CA 1
ATOM 1808 C C . ILE A 1 231 ? -41.299 9.993 26.241 1.00 94.38 231 ILE A C 1
ATOM 1810 O O . ILE A 1 231 ? -41.031 8.911 26.773 1.00 94.38 231 ILE A O 1
ATOM 1814 N N . PRO A 1 232 ? -42.580 10.394 26.091 1.00 94.75 232 PRO A N 1
ATOM 1815 C CA . PRO A 1 232 ? -43.710 9.603 26.588 1.00 94.75 232 PRO A CA 1
ATOM 1816 C C . PRO A 1 232 ? -43.868 8.219 25.935 1.00 94.75 232 PRO A C 1
ATOM 1818 O O . PRO A 1 232 ? -44.552 7.353 26.481 1.00 94.75 232 PRO A O 1
ATOM 1821 N N . GLN A 1 233 ? -43.250 7.987 24.771 1.00 93.75 233 GLN A N 1
ATOM 1822 C CA . GLN A 1 233 ? -43.319 6.713 24.043 1.00 93.75 233 GLN A CA 1
ATOM 1823 C C . GLN A 1 233 ? -42.206 5.735 24.453 1.00 93.75 233 GLN A C 1
ATOM 1825 O O . GLN A 1 233 ? -42.303 4.539 24.176 1.00 93.75 233 GLN A O 1
ATOM 1830 N N . CYS A 1 234 ? -41.149 6.224 25.105 1.00 96.25 234 CYS A N 1
ATOM 1831 C CA . CYS A 1 234 ? -39.945 5.454 25.392 1.00 96.25 234 CYS A CA 1
ATOM 1832 C C . CYS A 1 234 ? -40.100 4.559 26.628 1.00 96.25 234 CYS A C 1
ATOM 1834 O O . CYS A 1 234 ? -40.541 4.993 27.690 1.00 96.25 234 CYS A O 1
ATOM 1836 N N . ASP A 1 235 ? -39.668 3.306 26.504 1.00 96.31 235 ASP A N 1
ATOM 1837 C CA . ASP A 1 235 ? -39.559 2.356 27.615 1.00 96.31 235 ASP A CA 1
ATOM 1838 C C . ASP A 1 235 ? -38.288 2.599 28.443 1.00 96.31 235 ASP A C 1
ATOM 1840 O O . ASP A 1 235 ? -38.238 2.291 29.637 1.00 96.31 235 ASP A O 1
ATOM 1844 N N . VAL A 1 236 ? -37.257 3.164 27.807 1.00 97.44 236 VAL A N 1
ATOM 1845 C CA . VAL A 1 236 ? -35.970 3.497 28.422 1.00 97.44 236 VAL A CA 1
ATOM 1846 C C . VAL A 1 236 ? -35.556 4.907 28.008 1.00 97.44 236 VAL A C 1
ATOM 1848 O O . VAL A 1 236 ? -35.598 5.247 26.826 1.00 97.44 236 VAL A O 1
ATOM 1851 N N . VAL A 1 237 ? -35.109 5.713 28.969 1.00 97.31 237 VAL A N 1
ATOM 1852 C CA . VAL A 1 237 ? -34.537 7.045 28.737 1.00 97.31 237 VAL A CA 1
ATOM 1853 C C . VAL A 1 237 ? -33.129 7.086 29.321 1.00 97.31 237 VAL A C 1
ATOM 1855 O O . VAL A 1 237 ? -32.927 6.886 30.521 1.00 97.31 237 VAL A O 1
ATOM 1858 N N . ILE A 1 238 ? -32.147 7.338 28.459 1.00 97.25 238 ILE A N 1
ATOM 1859 C CA . ILE A 1 238 ? -30.725 7.385 28.792 1.00 97.25 238 ILE A CA 1
ATOM 1860 C C . ILE A 1 238 ? -30.214 8.803 28.541 1.00 97.25 238 ILE A C 1
ATOM 1862 O O . ILE A 1 238 ? -30.326 9.307 27.427 1.00 97.25 238 ILE A O 1
ATOM 1866 N N . THR A 1 239 ? -29.635 9.447 29.553 1.00 94.56 239 THR A N 1
ATOM 1867 C CA . THR A 1 239 ? -29.177 10.843 29.472 1.00 94.56 239 THR A CA 1
ATOM 1868 C C . THR A 1 239 ? -27.693 10.980 29.776 1.00 94.56 239 THR A C 1
ATOM 1870 O O . THR A 1 239 ? -27.183 10.352 30.710 1.00 94.56 239 THR A O 1
ATOM 1873 N N . GLY A 1 240 ? -27.016 11.850 29.028 1.00 90.44 240 GLY A N 1
ATOM 1874 C CA . GLY A 1 240 ? -25.580 12.078 29.164 1.00 90.44 240 GLY A CA 1
ATOM 1875 C C . GLY A 1 240 ? -25.120 13.518 29.001 1.00 90.44 240 GLY A C 1
ATOM 1876 O O . GLY A 1 240 ? -23.981 13.725 28.601 1.00 90.44 240 GLY A O 1
ATOM 1877 N N . VAL A 1 241 ? -25.967 14.518 29.233 1.00 88.94 241 VAL A N 1
ATOM 1878 C CA . VAL A 1 241 ? -25.614 15.922 28.975 1.00 88.94 241 VAL A CA 1
ATOM 1879 C C . VAL A 1 241 ? -24.619 16.411 30.044 1.00 88.94 241 VAL A C 1
ATOM 1881 O O . VAL A 1 241 ? -24.963 16.399 31.234 1.00 88.94 241 VAL A O 1
ATOM 1884 N N . PRO A 1 242 ? -23.393 16.834 29.677 1.00 83.19 242 PRO A N 1
ATOM 1885 C CA . PRO A 1 242 ? -22.309 17.140 30.617 1.00 83.19 242 PRO A CA 1
ATOM 1886 C C . PRO A 1 242 ? -22.420 18.562 31.194 1.00 83.19 242 PRO A C 1
ATOM 1888 O O . PRO A 1 242 ? -21.447 19.304 31.247 1.00 83.19 242 PRO A O 1
ATOM 1891 N N . THR A 1 243 ? -23.623 18.970 31.603 1.00 83.00 243 THR A N 1
ATOM 1892 C CA . THR A 1 243 ? -23.872 20.280 32.214 1.00 83.00 243 THR A CA 1
ATOM 1893 C C . THR A 1 243 ? -24.830 20.152 33.396 1.00 83.00 243 THR A C 1
ATOM 1895 O O . THR A 1 243 ? -25.838 19.443 33.288 1.00 83.00 243 THR A O 1
ATOM 1898 N N . PRO A 1 244 ? -24.571 20.839 34.524 1.00 82.81 244 PRO A N 1
ATOM 1899 C CA . PRO A 1 244 ? -25.482 20.843 35.664 1.00 82.81 244 PRO A CA 1
ATOM 1900 C C . PRO A 1 244 ? -26.810 21.552 35.357 1.00 82.81 244 PRO A C 1
ATOM 1902 O O . PRO A 1 244 ? -27.791 21.320 36.061 1.00 82.81 244 PRO A O 1
ATOM 1905 N N . HIS A 1 245 ? -26.853 22.387 34.311 1.00 87.56 245 HIS A N 1
ATOM 1906 C CA . HIS A 1 245 ? -28.039 23.146 33.906 1.00 87.56 245 HIS A CA 1
ATOM 1907 C C . HIS A 1 245 ? -29.108 22.294 33.218 1.00 87.56 245 HIS A C 1
ATOM 1909 O O . HIS A 1 245 ? -30.270 22.687 33.181 1.00 87.56 245 HIS A O 1
ATOM 1915 N N . TYR A 1 246 ? -28.735 21.138 32.667 1.00 90.38 246 TYR A N 1
ATOM 1916 C CA . TYR A 1 246 ? -29.682 20.273 31.982 1.00 90.38 246 TYR A CA 1
ATOM 1917 C C . TYR A 1 246 ? -30.345 19.310 32.965 1.00 90.38 246 TYR A C 1
ATOM 1919 O O . TYR A 1 246 ? -29.663 18.516 33.622 1.00 90.38 246 TYR A O 1
ATOM 1927 N N . LYS A 1 247 ? -31.680 19.342 32.997 1.00 91.56 247 LYS A N 1
ATOM 1928 C CA . LYS A 1 247 ? -32.534 18.409 33.733 1.00 91.56 247 LYS A CA 1
ATOM 1929 C C . LYS A 1 247 ? -33.585 17.838 32.802 1.00 91.56 247 LYS A C 1
ATOM 1931 O O . LYS A 1 247 ? -34.180 18.585 32.035 1.00 91.56 247 LYS A O 1
ATOM 1936 N N . MET A 1 248 ? -33.822 16.535 32.890 1.00 93.31 248 MET A N 1
ATOM 1937 C CA . MET A 1 248 ? -34.900 15.869 32.175 1.00 93.31 248 MET A CA 1
ATOM 1938 C C . MET A 1 248 ? -36.208 16.038 32.964 1.00 93.31 248 MET A C 1
ATOM 1940 O O . MET A 1 248 ? -36.305 15.478 34.058 1.00 93.31 248 MET A O 1
ATOM 1944 N N . PRO A 1 249 ? -37.208 16.787 32.456 1.00 91.56 249 PRO A N 1
ATOM 1945 C CA . PRO A 1 249 ? -38.499 16.914 33.118 1.00 91.56 249 PRO A CA 1
ATOM 1946 C C . PRO A 1 249 ? -39.159 15.560 33.410 1.00 91.56 249 PRO A C 1
ATOM 1948 O O . PRO A 1 249 ? -39.533 14.818 32.499 1.00 91.56 249 PRO A O 1
ATOM 1951 N N . THR A 1 250 ? -39.371 15.277 34.696 1.00 92.69 250 THR A N 1
ATOM 1952 C CA . THR A 1 250 ? -40.026 14.052 35.182 1.00 92.69 250 THR A CA 1
ATOM 1953 C C . THR A 1 250 ? -41.470 13.920 34.685 1.00 92.69 250 THR A C 1
ATOM 1955 O O . THR A 1 250 ? -41.966 12.809 34.513 1.00 92.69 250 THR A O 1
ATOM 1958 N N . SER A 1 251 ? -42.143 15.035 34.381 1.00 91.62 251 SER A N 1
ATOM 1959 C CA . SER A 1 251 ? -43.512 15.060 33.844 1.00 91.62 251 SER A CA 1
ATOM 1960 C C . SER A 1 251 ? -43.655 14.437 32.451 1.00 91.62 251 SER A C 1
ATOM 1962 O O . SER A 1 251 ? -44.738 13.953 32.131 1.00 91.62 251 SER A O 1
ATOM 1964 N N . LEU A 1 252 ? -42.591 14.426 31.639 1.00 92.75 252 LEU A N 1
ATOM 1965 C CA . LEU A 1 252 ? -42.603 13.842 30.291 1.00 92.75 252 LEU A CA 1
ATOM 1966 C C . LEU A 1 252 ? -42.373 12.325 30.300 1.00 92.75 252 LEU A C 1
ATOM 1968 O O . LEU A 1 252 ? -42.634 11.654 29.303 1.00 92.75 252 LEU A O 1
ATOM 1972 N N . LEU A 1 253 ? -41.860 11.778 31.404 1.00 93.88 253 LEU A N 1
ATOM 1973 C CA . LEU A 1 253 ? -41.494 10.371 31.503 1.00 93.88 253 LEU A CA 1
ATOM 1974 C C . LEU A 1 253 ? -42.733 9.468 31.539 1.00 93.88 253 LEU A C 1
ATOM 1976 O O . LEU A 1 253 ? -43.640 9.651 32.355 1.00 93.88 253 LEU A O 1
ATOM 1980 N N . LYS A 1 254 ? -42.718 8.429 30.697 1.00 93.38 254 LYS A N 1
ATOM 1981 C CA . LYS A 1 254 ? -43.691 7.331 30.729 1.00 93.38 254 LYS A CA 1
ATOM 1982 C C . LYS A 1 254 ? -43.703 6.668 32.111 1.00 93.38 254 LYS A C 1
ATOM 1984 O O . LYS A 1 254 ? -42.654 6.432 32.714 1.00 93.38 254 LYS A O 1
ATOM 1989 N N . GLU A 1 255 ? -44.885 6.334 32.622 1.00 92.25 255 GLU A N 1
ATOM 1990 C CA . GLU A 1 255 ? -44.989 5.602 33.886 1.00 92.25 255 GLU A CA 1
ATOM 1991 C C . GLU A 1 255 ? -44.348 4.210 33.756 1.00 92.25 255 GLU A C 1
ATOM 1993 O O . GLU A 1 255 ? -44.608 3.474 32.805 1.00 92.25 255 GLU A O 1
ATOM 1998 N N . GLY A 1 256 ? -43.468 3.863 34.698 1.00 91.69 256 GLY A N 1
ATOM 1999 C CA . GLY A 1 256 ? -42.707 2.616 34.673 1.00 91.69 256 GLY A CA 1
ATOM 2000 C C . GLY A 1 256 ? -41.442 2.641 33.806 1.00 91.69 256 GLY A C 1
ATOM 2001 O O . GLY A 1 256 ? -40.814 1.592 33.658 1.00 91.69 256 GLY A O 1
ATOM 2002 N N . VAL A 1 257 ? -41.027 3.797 33.275 1.00 95.44 257 VAL A N 1
ATOM 2003 C CA . VAL A 1 257 ? -39.802 3.938 32.463 1.00 95.44 257 VAL A CA 1
ATOM 2004 C C . VAL A 1 257 ? -38.540 3.494 33.214 1.00 95.44 257 VAL A C 1
ATOM 2006 O O . VAL A 1 257 ? -38.449 3.604 34.441 1.00 95.44 257 VAL A O 1
ATOM 2009 N N . VAL A 1 258 ? -37.537 3.023 32.475 1.00 96.81 258 VAL A N 1
ATOM 2010 C CA . VAL A 1 258 ? -36.170 2.857 32.984 1.00 96.81 258 VAL A CA 1
ATOM 2011 C C . VAL A 1 258 ? -35.370 4.128 32.703 1.00 96.81 258 VAL A C 1
ATOM 2013 O O . VAL A 1 258 ? -35.193 4.498 31.545 1.00 96.81 258 VAL A O 1
ATOM 2016 N N . ALA A 1 259 ? -34.846 4.772 33.744 1.00 96.44 259 ALA A N 1
ATOM 2017 C CA . ALA A 1 259 ? -34.043 5.990 33.627 1.00 96.44 259 ALA A CA 1
ATOM 2018 C C . ALA A 1 259 ? -32.563 5.719 33.952 1.00 96.44 259 ALA A C 1
ATOM 2020 O O . ALA A 1 259 ? -32.246 5.206 35.029 1.00 96.44 259 ALA A O 1
ATOM 2021 N N . ILE A 1 260 ? -31.651 6.070 33.038 1.00 96.75 260 ILE A N 1
ATOM 2022 C CA . ILE A 1 260 ? -30.199 5.875 33.195 1.00 96.75 260 ILE A CA 1
ATOM 2023 C C . ILE A 1 260 ? -29.465 7.196 32.975 1.00 96.75 260 ILE A C 1
ATOM 2025 O O . ILE A 1 260 ? -29.597 7.815 31.923 1.00 96.75 260 ILE A O 1
ATOM 2029 N N . ASN A 1 261 ? -28.633 7.593 33.935 1.00 93.94 261 ASN A N 1
ATOM 2030 C CA . ASN A 1 261 ? -27.726 8.727 33.798 1.00 93.94 261 ASN A CA 1
ATOM 2031 C C . ASN A 1 261 ? -26.285 8.245 33.594 1.00 93.94 261 ASN A C 1
ATOM 2033 O O . ASN A 1 261 ? -25.722 7.595 34.478 1.00 93.94 261 ASN A O 1
ATOM 2037 N N . PHE A 1 262 ? -25.674 8.588 32.460 1.00 91.25 262 PHE A N 1
ATOM 2038 C CA . PHE A 1 262 ? -24.244 8.364 32.225 1.00 91.25 262 PHE A CA 1
ATOM 2039 C C . PHE A 1 262 ? -23.402 9.645 32.282 1.00 91.25 262 PHE A C 1
ATOM 2041 O O . PHE A 1 262 ? -22.180 9.563 32.188 1.00 91.25 262 PHE A O 1
ATOM 2048 N N . SER A 1 263 ? -24.026 10.812 32.473 1.00 86.38 263 SER A N 1
ATOM 2049 C CA . SER A 1 263 ? -23.313 12.078 32.655 1.00 86.38 263 SER A CA 1
ATOM 2050 C C . SER A 1 263 ? -22.593 12.140 34.006 1.00 86.38 263 SER A C 1
ATOM 2052 O O . SER A 1 263 ? -23.045 11.568 35.003 1.00 86.38 263 SER A O 1
ATOM 2054 N N . SER A 1 264 ? -21.500 12.905 34.062 1.00 80.81 264 SER A N 1
ATOM 2055 C CA . SER A 1 264 ? -20.881 13.341 35.321 1.00 80.81 264 SER A CA 1
ATOM 2056 C C . SER A 1 264 ? -21.806 14.269 36.125 1.00 80.81 264 SER A C 1
ATOM 2058 O O . SER A 1 264 ? -21.738 14.306 37.354 1.00 80.81 264 SER A O 1
ATOM 2060 N N . SER A 1 265 ? -22.704 14.983 35.438 1.00 85.56 265 SER A N 1
ATOM 2061 C CA . SER A 1 265 ? -23.739 15.833 36.029 1.00 85.56 265 SER A CA 1
ATOM 2062 C C . SER A 1 265 ? -25.023 15.045 36.310 1.00 85.56 265 SER A C 1
ATOM 2064 O O . SER A 1 265 ? -25.354 14.076 35.627 1.00 85.56 265 SER A O 1
ATOM 2066 N N . LYS A 1 266 ? -25.793 15.464 37.320 1.00 90.00 266 LYS A N 1
ATOM 2067 C CA . LYS A 1 266 ? -27.107 14.867 37.611 1.00 90.00 266 LYS A CA 1
ATOM 2068 C C . LYS A 1 266 ? -28.143 15.379 36.609 1.00 90.00 266 LYS A C 1
ATOM 2070 O O . LYS A 1 266 ? -28.653 16.481 36.794 1.00 90.00 266 LYS A O 1
ATOM 2075 N N . ASN A 1 267 ? -28.462 14.599 35.577 1.00 92.94 267 ASN A N 1
ATOM 2076 C CA . ASN A 1 267 ? -29.476 14.976 34.581 1.00 92.94 267 ASN A CA 1
ATOM 2077 C C . ASN A 1 267 ? -30.922 14.678 35.011 1.00 92.94 267 ASN A C 1
ATOM 2079 O O . ASN A 1 267 ? -31.846 15.213 34.409 1.00 92.94 267 ASN A O 1
ATOM 2083 N N . PHE A 1 268 ? -31.133 13.867 36.048 1.00 94.19 268 PHE A N 1
ATOM 2084 C CA . PHE A 1 268 ? -32.452 13.637 36.642 1.00 94.19 268 PHE A CA 1
ATOM 2085 C C . PHE A 1 268 ? -32.523 14.265 38.031 1.00 94.19 268 PHE A C 1
ATOM 2087 O O . PHE A 1 268 ? -31.533 14.254 38.771 1.00 94.19 268 PHE A O 1
ATOM 2094 N N . GLU A 1 269 ? -33.696 14.788 38.372 1.00 92.06 269 GLU A N 1
ATOM 2095 C CA . GLU A 1 269 ? -34.029 15.209 39.731 1.00 92.06 269 GLU A CA 1
ATOM 2096 C C . GLU A 1 269 ? -34.478 14.010 40.580 1.00 92.06 269 GLU A C 1
ATOM 2098 O O . GLU A 1 269 ? -34.763 12.926 40.067 1.00 92.06 269 GLU A O 1
ATOM 2103 N N . GLU A 1 270 ? -34.517 14.173 41.905 1.00 88.12 270 GLU A N 1
ATOM 2104 C CA . GLU A 1 270 ? -34.897 13.088 42.829 1.00 88.12 270 GLU A CA 1
ATOM 2105 C C . GLU A 1 270 ? -36.342 12.597 42.617 1.00 88.12 270 GLU A C 1
ATOM 2107 O O . GLU A 1 270 ? -36.662 11.443 42.924 1.00 88.12 270 GLU A O 1
ATOM 2112 N N . ASP A 1 271 ? -37.204 13.444 42.049 1.00 91.44 271 ASP A N 1
ATOM 2113 C CA . ASP A 1 271 ? -38.598 13.134 41.734 1.00 91.44 271 ASP A CA 1
ATOM 2114 C C . ASP A 1 271 ? -38.751 12.102 40.602 1.00 91.44 271 ASP A C 1
ATOM 2116 O O . ASP A 1 271 ? -39.818 11.498 40.488 1.00 91.44 271 ASP A O 1
ATOM 2120 N N . VAL A 1 272 ? -37.691 11.786 39.843 1.00 92.31 272 VAL A N 1
ATOM 2121 C CA . VAL A 1 272 ? -37.682 10.710 38.831 1.00 92.31 272 VAL A CA 1
ATOM 2122 C C . VAL A 1 272 ? -38.170 9.373 39.403 1.00 92.31 272 VAL A C 1
ATOM 2124 O O . VAL A 1 272 ? -38.826 8.587 38.717 1.00 92.31 272 VAL A O 1
ATOM 2127 N N . LYS A 1 273 ? -37.925 9.140 40.701 1.00 91.69 273 LYS A N 1
ATOM 2128 C CA . LYS A 1 273 ? -38.342 7.943 41.447 1.00 91.69 273 LYS A CA 1
ATOM 2129 C C . LYS A 1 273 ? -39.861 7.801 41.579 1.00 91.69 273 LYS A C 1
ATOM 2131 O O . LYS A 1 273 ? -40.336 6.729 41.944 1.00 91.69 273 LYS A O 1
ATOM 2136 N N . THR A 1 274 ? -40.622 8.860 41.313 1.00 90.44 274 THR A N 1
ATOM 2137 C CA . THR A 1 274 ? -42.091 8.823 41.333 1.00 90.44 274 THR A CA 1
ATOM 2138 C C . THR A 1 274 ? -42.678 8.207 40.062 1.00 90.44 274 THR A C 1
ATOM 2140 O O . THR A 1 274 ? -43.777 7.660 40.108 1.00 90.44 274 THR A O 1
ATOM 2143 N N . ARG A 1 275 ? -41.943 8.256 38.940 1.00 90.88 275 ARG A N 1
ATOM 2144 C CA . ARG A 1 275 ? -42.389 7.775 37.620 1.00 90.88 275 ARG A CA 1
ATOM 2145 C C . ARG A 1 275 ? -41.629 6.545 37.135 1.00 90.88 275 ARG A C 1
ATOM 2147 O O . ARG A 1 275 ? -42.235 5.664 36.528 1.00 90.88 275 ARG A O 1
ATOM 2154 N N . ALA A 1 276 ? -40.322 6.477 37.380 1.00 93.69 276 ALA A N 1
ATOM 2155 C CA . ALA A 1 276 ? -39.482 5.388 36.900 1.00 93.69 276 ALA A CA 1
ATOM 2156 C C . ALA A 1 276 ? -39.736 4.081 37.670 1.00 93.69 276 ALA A C 1
ATOM 2158 O O . ALA A 1 276 ? -39.918 4.082 38.886 1.00 93.69 276 ALA A O 1
ATOM 2159 N N . SER A 1 277 ? -39.696 2.942 36.975 1.00 94.50 277 SER A N 1
ATOM 2160 C CA . SER A 1 277 ? -39.654 1.630 37.638 1.00 94.50 277 SER A CA 1
ATOM 2161 C C . SER A 1 277 ? -38.248 1.328 38.159 1.00 94.50 277 SER A C 1
ATOM 2163 O O . SER A 1 277 ? -38.084 0.758 39.243 1.00 94.50 277 SER A O 1
ATOM 2165 N N . ILE A 1 278 ? -37.228 1.738 37.399 1.00 95.50 278 ILE A N 1
ATOM 2166 C CA . ILE A 1 278 ? -35.812 1.540 37.694 1.00 95.50 278 ILE A CA 1
ATOM 2167 C C . ILE A 1 278 ? -35.055 2.834 37.405 1.00 95.50 278 ILE A C 1
ATOM 2169 O O . ILE A 1 278 ? -35.195 3.417 36.331 1.00 95.50 278 ILE A O 1
ATOM 2173 N N . PHE A 1 279 ? -34.201 3.235 38.346 1.00 95.88 279 PHE A N 1
ATOM 2174 C CA . PHE A 1 279 ? -33.319 4.388 38.193 1.00 95.88 279 PHE A CA 1
ATOM 2175 C C . PHE A 1 279 ? -31.854 4.000 38.415 1.00 95.88 279 PHE A C 1
ATOM 2177 O O . PHE A 1 279 ? -31.503 3.415 39.446 1.00 95.88 279 PHE A O 1
ATOM 2184 N N . VAL A 1 280 ? -30.998 4.345 37.452 1.00 95.75 280 VAL A N 1
ATOM 2185 C CA . VAL A 1 280 ? -29.547 4.143 37.503 1.00 95.75 280 VAL A CA 1
ATOM 2186 C C . VAL A 1 280 ? -28.859 5.515 37.514 1.00 95.75 280 VAL A C 1
ATOM 2188 O O . VAL A 1 280 ? -28.805 6.178 36.478 1.00 95.75 280 VAL A O 1
ATOM 2191 N N . PRO A 1 281 ? -28.328 5.967 38.666 1.00 93.06 281 PRO A N 1
ATOM 2192 C CA . PRO A 1 281 ? -27.844 7.341 38.827 1.00 93.06 281 PRO A CA 1
ATOM 2193 C C . PRO A 1 281 ? -26.474 7.611 38.187 1.00 93.06 281 PRO A C 1
ATOM 2195 O O . PRO A 1 281 ? -26.121 8.771 37.975 1.00 93.06 281 PRO A O 1
ATOM 2198 N N . SER A 1 282 ? -25.684 6.566 37.930 1.00 91.50 282 SER A N 1
ATOM 2199 C CA . SER A 1 282 ? -24.368 6.651 37.290 1.00 91.50 282 SER A CA 1
ATOM 2200 C C . SER A 1 282 ? -23.986 5.315 36.654 1.00 91.50 282 SER A C 1
ATOM 2202 O O . SER A 1 282 ? -24.464 4.269 37.095 1.00 91.50 282 SER A O 1
ATOM 2204 N N . VAL A 1 283 ? -23.094 5.337 35.654 1.00 92.00 283 VAL A N 1
ATOM 2205 C CA . VAL A 1 283 ? -22.582 4.123 34.975 1.00 92.00 283 VAL A CA 1
ATOM 2206 C C . VAL A 1 283 ? -21.079 3.888 35.163 1.00 92.00 283 VAL A C 1
ATOM 2208 O O . VAL A 1 283 ? -20.596 2.791 34.897 1.00 92.00 283 VAL A O 1
ATOM 2211 N N . GLY A 1 284 ? -20.337 4.877 35.678 1.00 87.56 284 GLY A N 1
ATOM 2212 C CA . GLY A 1 284 ? -18.868 4.915 35.615 1.00 87.56 284 GLY A CA 1
ATOM 2213 C C . GLY A 1 284 ? -18.142 3.672 36.145 1.00 87.56 284 GLY A C 1
ATOM 2214 O O . GLY A 1 284 ? -17.186 3.224 35.526 1.00 87.56 284 GLY A O 1
ATOM 2215 N N . LYS A 1 285 ? -18.617 3.045 37.234 1.00 88.25 285 LYS A N 1
ATOM 2216 C CA . LYS A 1 285 ? -18.002 1.802 37.750 1.00 88.25 285 LYS A CA 1
ATOM 2217 C C . LYS A 1 285 ? -18.164 0.601 36.814 1.00 88.25 285 LYS A C 1
ATOM 2219 O O . LYS A 1 285 ? -17.334 -0.300 36.844 1.00 88.25 285 LYS A O 1
ATOM 2224 N N . VAL A 1 286 ? -19.236 0.562 36.023 1.00 92.94 286 VAL A N 1
ATOM 2225 C CA . VAL A 1 286 ? -19.420 -0.464 34.988 1.00 92.94 286 VAL A CA 1
ATOM 2226 C C . VAL A 1 286 ? -18.536 -0.136 33.788 1.00 92.94 286 VAL A C 1
ATOM 2228 O O . VAL A 1 286 ? -17.917 -1.047 33.255 1.00 92.94 286 VAL A O 1
ATOM 2231 N N . THR A 1 287 ? -18.400 1.145 33.424 1.00 92.75 287 THR A N 1
ATOM 2232 C CA . THR A 1 287 ? -17.476 1.592 32.368 1.00 92.75 287 THR A CA 1
ATOM 2233 C C . THR A 1 287 ? -16.044 1.136 32.634 1.00 92.75 287 THR A C 1
ATOM 2235 O O . THR A 1 287 ? -15.442 0.533 31.754 1.00 92.75 287 THR A O 1
ATOM 2238 N N . VAL A 1 288 ? -15.525 1.335 33.851 1.00 91.88 288 VAL A N 1
ATOM 2239 C CA . VAL A 1 288 ? -14.159 0.901 34.203 1.00 91.88 288 VAL A CA 1
ATOM 2240 C C . VAL A 1 288 ? -14.020 -0.627 34.142 1.00 91.88 288 VAL A C 1
ATOM 2242 O O . VAL A 1 288 ? -13.041 -1.132 33.607 1.00 91.88 288 VAL A O 1
ATOM 2245 N N . ALA A 1 289 ? -15.028 -1.384 34.589 1.00 93.06 289 ALA A N 1
ATOM 2246 C CA . ALA A 1 289 ? -15.005 -2.844 34.457 1.00 93.06 289 ALA A CA 1
ATOM 2247 C C . ALA A 1 289 ? -15.039 -3.307 32.985 1.00 93.06 289 ALA A C 1
ATOM 2249 O O . ALA A 1 289 ? -14.438 -4.319 32.637 1.00 93.06 289 ALA A O 1
ATOM 2250 N N . MET A 1 290 ? -15.738 -2.589 32.099 1.00 94.69 290 MET A N 1
ATOM 2251 C CA . MET A 1 290 ? -15.725 -2.888 30.661 1.00 94.69 290 MET A CA 1
ATOM 2252 C C . MET A 1 290 ? -14.386 -2.538 30.013 1.00 94.69 290 MET A C 1
ATOM 2254 O O . MET A 1 290 ? -13.937 -3.277 29.143 1.00 94.69 290 MET A O 1
ATOM 2258 N N . LEU A 1 291 ? -13.729 -1.477 30.482 1.00 94.56 291 LEU A N 1
ATOM 2259 C CA . LEU A 1 291 ? -12.384 -1.101 30.059 1.00 94.56 291 LEU A CA 1
ATOM 2260 C C . LEU A 1 291 ? -11.364 -2.194 30.406 1.00 94.56 291 LEU A C 1
ATOM 2262 O O . LEU A 1 291 ? -10.615 -2.632 29.539 1.00 94.56 291 LEU A O 1
ATOM 2266 N N . GLU A 1 292 ? -11.390 -2.716 31.634 1.00 94.12 292 GLU A N 1
ATOM 2267 C CA . GLU A 1 292 ? -10.536 -3.844 32.042 1.00 94.12 292 GLU A CA 1
ATOM 2268 C C . GLU A 1 292 ? -10.844 -5.126 31.255 1.00 94.12 292 GLU A C 1
ATOM 2270 O O . GLU A 1 292 ? -9.945 -5.880 30.887 1.00 94.12 292 GLU A O 1
ATOM 2275 N N . ARG A 1 293 ? -12.115 -5.363 30.920 1.00 93.56 293 ARG A N 1
ATOM 2276 C CA . ARG A 1 293 ? -12.497 -6.487 30.061 1.00 93.56 293 ARG A CA 1
ATOM 2277 C C . ARG A 1 293 ? -11.958 -6.339 28.633 1.00 93.56 293 ARG A C 1
ATOM 2279 O O . ARG A 1 293 ? -11.543 -7.334 28.039 1.00 93.56 293 ARG A O 1
ATOM 2286 N N . ASN A 1 294 ? -11.992 -5.131 28.071 1.00 94.88 294 ASN A N 1
ATOM 2287 C CA . ASN A 1 294 ? -11.395 -4.850 26.765 1.00 94.88 294 ASN A CA 1
ATOM 2288 C C . ASN A 1 294 ? -9.873 -5.040 26.818 1.00 94.88 294 ASN A C 1
ATOM 2290 O O . ASN A 1 294 ? -9.324 -5.663 25.916 1.00 94.88 294 ASN A O 1
ATOM 2294 N N . LEU A 1 295 ? -9.217 -4.607 27.901 1.00 94.88 295 LEU A N 1
ATOM 2295 C CA . LEU A 1 295 ? -7.787 -4.826 28.132 1.00 94.88 295 LEU A CA 1
ATOM 2296 C C . LEU A 1 295 ? -7.409 -6.311 28.097 1.00 94.88 295 LEU A C 1
ATOM 2298 O O . LEU A 1 295 ? -6.452 -6.671 27.421 1.00 94.88 295 LEU A O 1
ATOM 2302 N N . LEU A 1 296 ? -8.168 -7.179 28.773 1.00 92.81 296 LEU A N 1
ATOM 2303 C CA . LEU A 1 296 ? -7.903 -8.621 28.753 1.00 92.81 296 LEU A CA 1
ATOM 2304 C C . LEU A 1 296 ? -8.028 -9.229 27.351 1.00 92.81 296 LEU A C 1
ATOM 2306 O O . LEU A 1 296 ? -7.206 -10.055 26.974 1.00 92.81 296 LEU A O 1
ATOM 2310 N N . ARG A 1 297 ? -9.011 -8.793 26.554 1.00 91.25 297 ARG A N 1
ATOM 2311 C CA . ARG A 1 297 ? -9.136 -9.241 25.156 1.00 91.25 297 ARG A CA 1
ATOM 2312 C C . ARG A 1 297 ? -7.987 -8.759 24.288 1.00 91.25 297 ARG A C 1
ATOM 2314 O O . ARG A 1 297 ? -7.476 -9.516 23.478 1.00 91.25 297 ARG A O 1
ATOM 2321 N N . LEU A 1 298 ? -7.605 -7.496 24.442 1.00 91.50 298 LEU A N 1
ATOM 2322 C CA . LEU A 1 298 ? -6.499 -6.915 23.692 1.00 91.50 298 LEU A CA 1
ATOM 2323 C C . LEU A 1 298 ? -5.171 -7.580 24.046 1.00 91.50 298 LEU A C 1
ATOM 2325 O O . LEU A 1 298 ? -4.368 -7.825 23.154 1.00 91.50 298 LEU A O 1
ATOM 2329 N N . HIS A 1 299 ? -4.972 -7.940 25.314 1.00 91.00 299 HIS A N 1
ATOM 2330 C CA . HIS A 1 299 ? -3.852 -8.771 25.737 1.00 91.00 299 HIS A CA 1
ATOM 2331 C C . HIS A 1 299 ? -3.845 -10.122 24.999 1.00 91.00 299 HIS A C 1
ATOM 2333 O O . HIS A 1 299 ? -2.808 -10.514 24.469 1.00 91.00 299 HIS A O 1
ATOM 2339 N N . ASP A 1 300 ? -4.993 -10.802 24.911 1.00 86.56 300 ASP A N 1
ATOM 2340 C CA . ASP A 1 300 ? -5.108 -12.076 24.187 1.00 86.56 300 ASP A CA 1
ATOM 2341 C C . ASP A 1 300 ? -4.786 -11.895 22.695 1.00 86.56 300 ASP A C 1
ATOM 2343 O O . ASP A 1 300 ? -3.965 -12.621 22.148 1.00 86.56 300 ASP A O 1
ATOM 2347 N N . TYR A 1 301 ? -5.327 -10.857 22.049 1.00 86.12 301 TYR A N 1
ATOM 2348 C CA . TYR A 1 301 ? -5.053 -10.582 20.634 1.00 86.12 301 TYR A CA 1
ATOM 2349 C C . TYR A 1 301 ? -3.597 -10.206 20.376 1.00 86.12 301 TYR A C 1
ATOM 2351 O O . TYR A 1 301 ? -3.041 -10.600 19.358 1.00 86.12 301 TYR A O 1
ATOM 2359 N N . GLN A 1 302 ? -2.961 -9.453 21.277 1.00 82.12 302 GLN A N 1
ATOM 2360 C CA . GLN A 1 302 ? -1.532 -9.156 21.183 1.00 82.12 302 GLN A CA 1
ATOM 2361 C C . GLN A 1 302 ? -0.704 -10.442 21.228 1.00 82.12 302 GLN A C 1
ATOM 2363 O O . GLN A 1 302 ? 0.261 -10.552 20.473 1.00 82.12 302 GLN A O 1
ATOM 2368 N N . HIS A 1 303 ? -1.088 -11.409 22.064 1.00 71.06 303 HIS A N 1
ATOM 2369 C CA . HIS A 1 303 ? -0.427 -12.708 22.164 1.00 71.06 303 HIS A CA 1
ATOM 2370 C C . HIS A 1 303 ? -0.685 -13.573 20.917 1.00 71.06 303 HIS A C 1
ATOM 2372 O O . HIS A 1 303 ? 0.257 -14.038 20.279 1.00 71.06 303 HIS A O 1
ATOM 2378 N N . ASP A 1 304 ? -1.943 -13.694 20.491 1.00 63.25 304 ASP A N 1
ATOM 2379 C CA . ASP A 1 304 ? -2.341 -14.479 19.317 1.00 63.25 304 ASP A CA 1
ATOM 2380 C C . ASP A 1 304 ? -1.758 -13.916 18.014 1.00 63.25 304 ASP A C 1
ATOM 2382 O O . ASP A 1 304 ? -1.373 -14.674 17.128 1.00 63.25 304 ASP A O 1
ATOM 2386 N N . LEU A 1 305 ? -1.654 -12.589 17.881 1.00 53.84 305 LEU A N 1
ATOM 2387 C CA . LEU A 1 305 ? -1.030 -11.936 16.728 1.00 53.84 305 LEU A CA 1
ATOM 2388 C C . LEU A 1 305 ? 0.491 -11.961 16.794 1.00 53.84 305 LEU A C 1
ATOM 2390 O O . LEU A 1 305 ? 1.112 -11.969 15.740 1.00 53.84 305 LEU A O 1
ATOM 2394 N N . THR A 1 306 ? 1.116 -11.979 17.973 1.00 48.09 306 THR A N 1
ATOM 2395 C CA . THR A 1 306 ? 2.570 -12.193 18.038 1.00 48.09 306 THR A CA 1
ATOM 2396 C C . THR A 1 306 ? 2.947 -13.639 17.753 1.00 48.09 306 THR A C 1
ATOM 2398 O O . THR A 1 306 ? 4.046 -13.853 17.257 1.00 48.09 306 THR A O 1
ATOM 2401 N N . GLU A 1 307 ? 2.059 -14.610 17.973 1.00 40.41 307 GLU A N 1
ATOM 2402 C CA . GLU A 1 307 ? 2.261 -15.990 17.512 1.00 40.41 307 GLU A CA 1
ATOM 2403 C C . GLU A 1 307 ? 1.895 -16.169 16.029 1.00 40.41 307 GLU A C 1
ATOM 2405 O O . GLU A 1 307 ? 2.685 -16.726 15.272 1.00 40.41 307 GLU A O 1
ATOM 2410 N N . LYS A 1 308 ? 0.765 -15.615 15.561 1.00 39.16 308 LYS A N 1
ATOM 2411 C CA . LYS A 1 308 ? 0.355 -15.690 14.145 1.00 39.16 308 LYS A CA 1
ATOM 2412 C C . LYS A 1 308 ? 1.202 -14.824 13.211 1.00 39.16 308 LYS A C 1
ATOM 2414 O O . LYS A 1 308 ? 1.483 -15.261 12.106 1.00 39.16 308 LYS A O 1
ATOM 2419 N N . SER A 1 309 ? 1.635 -13.621 13.604 1.00 40.59 309 SER A N 1
ATOM 2420 C CA . SER A 1 309 ? 2.472 -12.758 12.744 1.00 40.59 309 SER A CA 1
ATOM 2421 C C . SER A 1 309 ? 3.950 -13.141 12.761 1.00 40.59 309 SER A C 1
ATOM 2423 O O . SER A 1 309 ? 4.648 -12.854 11.791 1.00 40.59 309 SER A O 1
ATOM 2425 N N . LYS A 1 310 ? 4.418 -13.849 13.801 1.00 41.94 310 LYS A N 1
ATOM 2426 C CA . LYS A 1 310 ? 5.708 -14.551 13.742 1.00 41.94 310 LYS A CA 1
ATOM 2427 C C . LYS A 1 310 ? 5.703 -15.691 12.720 1.00 41.94 310 LYS A C 1
ATOM 2429 O O . LYS A 1 310 ? 6.768 -15.991 12.200 1.00 41.94 310 LYS A O 1
ATOM 2434 N N . ASN A 1 311 ? 4.530 -16.259 12.416 1.00 40.91 311 ASN A N 1
ATOM 2435 C CA . ASN A 1 311 ? 4.379 -17.470 11.606 1.00 40.91 311 ASN A CA 1
ATOM 2436 C C . ASN A 1 311 ? 3.570 -17.292 10.308 1.00 40.91 311 ASN A C 1
ATOM 2438 O O . ASN A 1 311 ? 3.260 -18.293 9.674 1.00 40.91 311 ASN A O 1
ATOM 2442 N N . MET A 1 312 ? 3.205 -16.071 9.891 1.00 48.94 312 MET A N 1
ATOM 2443 C CA . MET A 1 312 ? 2.656 -15.872 8.543 1.00 48.94 312 MET A CA 1
ATOM 2444 C C . MET A 1 312 ? 3.822 -15.639 7.578 1.00 48.94 312 MET A C 1
ATOM 2446 O O . MET A 1 312 ? 4.480 -14.585 7.668 1.00 48.94 312 MET A O 1
ATOM 2450 N N . PRO A 1 313 ? 4.119 -16.605 6.694 1.00 62.16 313 PRO A N 1
ATOM 2451 C CA . PRO A 1 313 ? 5.191 -16.455 5.730 1.00 62.16 313 PRO A CA 1
ATOM 2452 C C . PRO A 1 313 ? 4.872 -15.292 4.788 1.00 62.16 313 PRO A C 1
ATOM 2454 O O . PRO A 1 313 ? 3.717 -14.949 4.538 1.00 62.16 313 PRO A O 1
ATOM 2457 N N . ARG A 1 314 ? 5.922 -14.582 4.383 1.00 77.81 314 ARG A N 1
ATOM 2458 C CA . ARG A 1 314 ? 5.851 -13.487 3.412 1.00 77.81 314 ARG A CA 1
ATOM 2459 C C . ARG A 1 314 ? 6.899 -13.760 2.365 1.00 77.81 314 ARG A C 1
ATOM 2461 O O . ARG A 1 314 ? 8.039 -13.316 2.471 1.00 77.81 314 ARG A O 1
ATOM 2468 N N . GLU A 1 315 ? 6.529 -14.621 1.439 1.00 92.44 315 GLU A N 1
ATOM 2469 C CA . GLU A 1 315 ? 7.468 -15.204 0.503 1.00 92.44 315 GLU A CA 1
ATOM 2470 C C . GLU A 1 315 ? 7.825 -14.213 -0.599 1.00 92.44 315 GLU A C 1
ATOM 2472 O O . GLU A 1 315 ? 6.988 -13.427 -1.054 1.00 92.44 315 GLU A O 1
ATOM 2477 N N . ILE A 1 316 ? 9.079 -14.258 -1.045 1.00 95.25 316 ILE A N 1
ATOM 2478 C CA . ILE A 1 316 ? 9.575 -13.452 -2.159 1.00 95.25 316 ILE A CA 1
ATOM 2479 C C . ILE A 1 316 ? 10.161 -14.387 -3.207 1.00 95.25 316 ILE A C 1
ATOM 2481 O O . ILE A 1 316 ? 11.103 -15.134 -2.939 1.00 95.25 316 ILE A O 1
ATOM 2485 N N . ILE A 1 317 ? 9.632 -14.301 -4.426 1.00 97.56 317 ILE A N 1
ATOM 2486 C CA . ILE A 1 317 ? 10.134 -15.077 -5.561 1.00 97.56 317 ILE A CA 1
ATOM 2487 C C . ILE A 1 317 ? 11.235 -14.283 -6.256 1.00 97.56 317 ILE A C 1
ATOM 2489 O O . ILE A 1 317 ? 11.049 -13.136 -6.665 1.00 97.56 317 ILE A O 1
ATOM 2493 N N . THR A 1 318 ? 12.397 -14.907 -6.414 1.00 98.00 318 THR A N 1
ATOM 2494 C CA . THR A 1 318 ? 13.561 -14.305 -7.063 1.00 98.00 318 THR A CA 1
ATOM 2495 C C . THR A 1 318 ? 13.655 -14.748 -8.518 1.00 98.00 318 THR A C 1
ATOM 2497 O O . THR A 1 318 ? 13.825 -15.928 -8.801 1.00 98.00 318 THR A O 1
ATOM 2500 N N . LEU A 1 319 ? 13.612 -13.807 -9.455 1.00 98.12 319 LEU A N 1
ATOM 2501 C CA . LEU A 1 319 ? 13.744 -14.058 -10.889 1.00 98.12 319 LEU A CA 1
ATOM 2502 C C . LEU A 1 319 ? 15.140 -13.637 -11.349 1.00 98.12 319 LEU A C 1
ATOM 2504 O O . LEU A 1 319 ? 15.513 -12.473 -11.218 1.00 98.12 319 LEU A O 1
ATOM 2508 N N . GLN A 1 320 ? 15.923 -14.565 -11.891 1.00 97.56 320 GLN A N 1
ATOM 2509 C CA . GLN A 1 320 ? 17.291 -14.321 -12.354 1.00 97.56 320 GLN A CA 1
ATOM 2510 C C . GLN A 1 320 ? 17.325 -14.376 -13.878 1.00 97.56 320 GLN A C 1
ATOM 2512 O O . GLN A 1 320 ? 17.157 -15.442 -14.458 1.00 97.56 320 GLN A O 1
ATOM 2517 N N . ALA A 1 321 ? 17.522 -13.229 -14.533 1.00 95.50 321 ALA A N 1
ATOM 2518 C CA . ALA A 1 321 ? 17.430 -13.122 -15.987 1.00 95.50 321 ALA A CA 1
ATOM 2519 C C . ALA A 1 321 ? 18.789 -12.834 -16.649 1.00 95.50 321 ALA A C 1
ATOM 2521 O O . ALA A 1 321 ? 19.396 -11.767 -16.477 1.00 95.50 321 ALA A O 1
ATOM 2522 N N . GLY A 1 322 ? 19.226 -13.778 -17.485 1.00 93.25 322 GLY A N 1
ATOM 2523 C CA . GLY A 1 322 ? 20.446 -13.705 -18.285 1.00 93.25 322 GLY A CA 1
ATOM 2524 C C . GLY A 1 322 ? 21.741 -13.844 -17.482 1.00 93.25 322 GLY A C 1
ATOM 2525 O O . GLY A 1 322 ? 21.740 -13.934 -16.254 1.00 93.25 322 GLY A O 1
ATOM 2526 N N . GLN A 1 323 ? 22.877 -13.791 -18.186 1.00 91.19 323 GLN A N 1
ATOM 2527 C CA . GLN A 1 323 ? 24.199 -14.043 -17.602 1.00 91.19 323 GLN A CA 1
ATOM 2528 C C . GLN A 1 323 ? 24.465 -13.268 -16.302 1.00 91.19 323 GLN A C 1
ATOM 2530 O O . GLN A 1 323 ? 24.862 -13.859 -15.301 1.00 91.19 323 GLN A O 1
ATOM 2535 N N . CYS A 1 324 ? 24.269 -11.947 -16.314 1.00 91.06 324 CYS A N 1
ATOM 2536 C CA . CYS A 1 324 ? 24.578 -11.103 -15.160 1.00 91.06 324 CYS A CA 1
ATOM 2537 C C . CYS A 1 324 ? 23.642 -11.389 -13.974 1.00 91.06 324 CYS A C 1
ATOM 2539 O O . CYS A 1 324 ? 24.119 -11.527 -12.848 1.00 91.06 324 CYS A O 1
ATOM 2541 N N . GLY A 1 325 ? 22.338 -11.545 -14.236 1.00 94.00 325 GLY A N 1
ATOM 2542 C CA . GLY A 1 325 ? 21.338 -11.856 -13.213 1.00 94.00 325 GLY A CA 1
ATOM 2543 C C . GLY A 1 325 ? 21.610 -13.191 -12.521 1.00 94.00 325 GLY A C 1
ATOM 2544 O O . GLY A 1 325 ? 21.642 -13.245 -11.295 1.00 94.00 325 GLY A O 1
ATOM 2545 N N . ASN A 1 326 ? 21.906 -14.238 -13.297 1.00 95.12 326 ASN A N 1
ATOM 2546 C CA . ASN A 1 326 ? 22.231 -15.571 -12.779 1.00 95.12 326 ASN A CA 1
ATOM 2547 C C . ASN A 1 326 ? 23.549 -15.594 -11.981 1.00 95.12 326 ASN A C 1
ATOM 2549 O O . ASN A 1 326 ? 23.638 -16.244 -10.941 1.00 95.12 326 ASN A O 1
ATOM 2553 N N . GLN A 1 327 ? 24.581 -14.862 -12.418 1.00 93.81 327 GLN A N 1
ATOM 2554 C CA . GLN A 1 327 ? 25.861 -14.801 -11.697 1.00 93.81 327 GLN A CA 1
ATOM 2555 C C . GLN A 1 327 ? 25.742 -14.083 -10.346 1.00 93.81 327 GLN A C 1
ATOM 2557 O O . GLN A 1 327 ? 26.249 -14.581 -9.343 1.00 93.81 327 GLN A O 1
ATOM 2562 N N . ILE A 1 328 ? 25.058 -12.936 -10.306 1.00 94.19 328 ILE A N 1
ATOM 2563 C CA . ILE A 1 328 ? 24.808 -12.205 -9.054 1.00 94.19 328 ILE A CA 1
ATOM 2564 C C . ILE A 1 328 ? 23.879 -13.007 -8.150 1.00 94.19 328 ILE A C 1
ATOM 2566 O O . ILE A 1 328 ? 24.127 -13.119 -6.953 1.00 94.19 328 ILE A O 1
ATOM 2570 N N . GLY A 1 329 ? 22.838 -13.601 -8.730 1.00 95.06 329 GLY A N 1
ATOM 2571 C CA . GLY A 1 329 ? 21.904 -14.464 -8.030 1.00 95.06 329 GLY A CA 1
ATOM 2572 C C . GLY A 1 329 ? 22.579 -15.662 -7.366 1.00 95.06 329 GLY A C 1
ATOM 2573 O O . GLY A 1 329 ? 22.282 -15.967 -6.214 1.00 95.06 329 GLY A O 1
ATOM 2574 N N . SER A 1 330 ? 23.537 -16.301 -8.041 1.00 94.38 330 SER A N 1
ATOM 2575 C CA . SER A 1 330 ? 24.328 -17.387 -7.455 1.00 94.38 330 SER A CA 1
ATOM 2576 C C . SER A 1 330 ? 25.140 -16.915 -6.242 1.00 94.38 330 SER A C 1
ATOM 2578 O O . SER A 1 330 ? 25.083 -17.551 -5.193 1.00 94.38 330 SER A O 1
ATOM 2580 N N . GLU A 1 331 ? 25.839 -15.778 -6.333 1.00 94.19 331 GLU A N 1
ATOM 2581 C CA . GLU A 1 331 ? 26.575 -15.212 -5.190 1.00 94.19 331 GLU A CA 1
ATOM 2582 C C . GLU A 1 331 ? 25.654 -14.755 -4.050 1.00 94.19 331 GLU A C 1
ATOM 2584 O O . GLU A 1 331 ? 26.022 -14.854 -2.878 1.00 94.19 331 GLU A O 1
ATOM 2589 N N . PHE A 1 332 ? 24.452 -14.271 -4.368 1.00 95.62 332 PHE A N 1
ATOM 2590 C CA . PHE A 1 332 ? 23.434 -13.927 -3.378 1.00 95.62 332 PHE A CA 1
ATOM 2591 C C . PHE A 1 332 ? 22.996 -15.160 -2.586 1.00 95.62 332 PHE A C 1
ATOM 2593 O O . PHE A 1 332 ? 23.089 -15.160 -1.362 1.00 95.62 332 PHE A O 1
ATOM 2600 N N . TRP A 1 333 ? 22.604 -16.244 -3.259 1.00 95.69 333 TRP A N 1
ATOM 2601 C CA . TRP A 1 333 ? 22.156 -17.459 -2.574 1.00 95.69 333 TRP A CA 1
ATOM 2602 C C . TRP A 1 333 ? 23.255 -18.116 -1.740 1.00 95.69 333 TRP A C 1
ATOM 2604 O O . TRP A 1 333 ? 22.976 -18.547 -0.626 1.00 95.69 333 TRP A O 1
ATOM 2614 N N . LYS A 1 334 ? 24.514 -18.104 -2.200 1.00 93.75 334 LYS A N 1
ATOM 2615 C CA . LYS A 1 334 ? 25.661 -18.554 -1.387 1.00 93.75 334 LYS A CA 1
ATOM 2616 C C . LYS A 1 334 ? 25.760 -17.790 -0.065 1.00 93.75 334 LYS A C 1
ATOM 2618 O O . LYS A 1 334 ? 25.961 -18.398 0.986 1.00 93.75 334 LYS A O 1
ATOM 2623 N N . GLN A 1 335 ? 25.611 -16.467 -0.122 1.00 92.44 335 GLN A N 1
ATOM 2624 C CA . GLN A 1 335 ? 25.662 -15.599 1.052 1.00 92.44 335 GLN A CA 1
ATOM 2625 C C . GLN A 1 335 ? 24.472 -15.847 1.986 1.00 92.44 335 GLN A C 1
ATOM 2627 O O . GLN A 1 335 ? 24.656 -15.949 3.197 1.00 92.44 335 GLN A O 1
ATOM 2632 N N . ILE A 1 336 ? 23.263 -15.983 1.437 1.00 94.19 336 ILE A N 1
ATOM 2633 C CA . ILE A 1 336 ? 22.058 -16.267 2.221 1.00 94.19 336 ILE A CA 1
ATOM 2634 C C . ILE A 1 336 ? 22.163 -17.642 2.902 1.00 94.19 336 ILE A C 1
ATOM 2636 O O . ILE A 1 336 ? 21.933 -17.723 4.105 1.00 94.19 336 ILE A O 1
ATOM 2640 N N . CYS A 1 337 ? 22.590 -18.699 2.204 1.00 93.81 337 CYS A N 1
ATOM 2641 C CA . CYS A 1 337 ? 22.812 -20.014 2.816 1.00 93.81 337 CYS A CA 1
ATOM 2642 C C . CYS A 1 337 ? 23.797 -19.934 3.993 1.00 93.81 337 CYS A C 1
ATOM 2644 O O . CYS A 1 337 ? 23.492 -20.412 5.084 1.00 93.81 337 CYS A O 1
ATOM 2646 N N . ALA A 1 338 ? 24.930 -19.243 3.817 1.00 91.62 338 ALA A N 1
ATOM 2647 C CA . ALA A 1 338 ? 25.905 -19.045 4.890 1.00 91.62 338 ALA A CA 1
ATOM 2648 C C . ALA A 1 338 ? 25.321 -18.274 6.089 1.00 91.62 338 ALA A C 1
ATOM 2650 O O . ALA A 1 338 ? 25.598 -18.606 7.240 1.00 91.62 338 ALA A O 1
ATOM 2651 N N . GLU A 1 339 ? 24.492 -17.258 5.838 1.00 90.44 339 GLU A N 1
ATOM 2652 C CA . GLU A 1 339 ? 23.847 -16.472 6.890 1.00 90.44 339 GLU A CA 1
ATOM 2653 C C . GLU A 1 339 ? 22.748 -17.224 7.639 1.00 90.44 339 GLU A C 1
ATOM 2655 O O . GLU A 1 339 ? 22.501 -16.883 8.793 1.00 90.44 339 GLU A O 1
ATOM 2660 N N . HIS A 1 340 ? 22.111 -18.216 7.022 1.00 91.25 340 HIS A N 1
ATOM 2661 C CA . HIS A 1 340 ? 21.044 -19.023 7.622 1.00 91.25 340 HIS A CA 1
ATOM 2662 C C . HIS A 1 340 ? 21.528 -20.388 8.144 1.00 91.25 340 HIS A C 1
ATOM 2664 O O . HIS A 1 340 ? 20.732 -21.137 8.705 1.00 91.25 340 HIS A O 1
ATOM 2670 N N . GLY A 1 341 ? 22.820 -20.704 7.984 1.00 90.94 341 GLY A N 1
ATOM 2671 C CA . GLY A 1 341 ? 23.389 -21.989 8.393 1.00 90.94 341 GLY A CA 1
ATOM 2672 C C . GLY A 1 341 ? 22.857 -23.159 7.563 1.00 90.94 341 GLY A C 1
ATOM 2673 O O . GLY A 1 341 ? 22.620 -24.236 8.095 1.00 90.94 341 GLY A O 1
ATOM 2674 N N . ILE A 1 342 ? 22.629 -22.924 6.271 1.00 92.56 342 ILE A N 1
ATOM 2675 C CA . ILE A 1 342 ? 22.200 -23.935 5.303 1.00 92.56 342 ILE A CA 1
ATOM 2676 C C . ILE A 1 342 ? 23.434 -24.377 4.512 1.00 92.56 342 ILE A C 1
ATOM 2678 O O . ILE A 1 342 ? 24.201 -23.544 4.013 1.00 92.56 342 ILE A O 1
ATOM 2682 N N . SER A 1 343 ? 23.632 -25.685 4.405 1.00 92.31 343 SER A N 1
ATOM 2683 C CA . SER A 1 343 ? 24.714 -26.297 3.643 1.00 92.31 343 SER A CA 1
ATOM 2684 C C . SER A 1 343 ? 24.541 -26.071 2.132 1.00 92.31 343 SER A C 1
ATOM 2686 O O . SER A 1 343 ? 23.550 -25.531 1.638 1.00 92.31 343 SER A O 1
ATOM 2688 N N . LYS A 1 344 ? 25.531 -26.498 1.344 1.00 91.69 344 LYS A N 1
ATOM 2689 C CA . LYS A 1 344 ? 25.553 -26.261 -0.112 1.00 91.69 344 LYS A CA 1
ATOM 2690 C C . LYS A 1 344 ? 24.520 -27.086 -0.884 1.00 91.69 344 LYS A C 1
ATOM 2692 O O . LYS A 1 344 ? 24.170 -26.717 -2.000 1.00 91.69 344 LYS A O 1
ATOM 2697 N N . ASP A 1 345 ? 24.077 -28.194 -0.305 1.00 87.81 345 ASP A N 1
ATOM 2698 C CA . ASP A 1 345 ? 23.041 -29.092 -0.815 1.00 87.81 345 ASP A CA 1
ATOM 2699 C C . ASP A 1 345 ? 21.647 -28.798 -0.241 1.00 87.81 345 ASP A C 1
ATOM 2701 O O . ASP A 1 345 ? 20.694 -29.435 -0.666 1.00 87.81 345 ASP A O 1
ATOM 2705 N N . GLY A 1 346 ? 21.504 -27.815 0.656 1.00 88.94 346 GLY A N 1
ATOM 2706 C CA . GLY A 1 346 ? 20.207 -27.387 1.192 1.00 88.94 346 GLY A CA 1
ATOM 2707 C C . GLY A 1 346 ? 19.846 -27.986 2.554 1.00 88.94 346 GLY A C 1
ATOM 2708 O O . GLY A 1 346 ? 18.813 -27.623 3.110 1.00 88.94 346 GLY A O 1
ATOM 2709 N N . THR A 1 347 ? 20.679 -28.854 3.135 1.00 90.69 347 THR A N 1
ATOM 2710 C CA . THR A 1 347 ? 20.469 -29.353 4.505 1.00 90.69 347 THR A CA 1
ATOM 2711 C C . THR A 1 347 ? 20.732 -28.261 5.543 1.00 90.69 347 THR A C 1
ATOM 2713 O O . THR A 1 347 ? 21.612 -27.413 5.377 1.00 90.69 347 THR A O 1
ATOM 2716 N N . LEU A 1 348 ? 19.968 -28.261 6.632 1.00 89.38 348 LEU A N 1
ATOM 2717 C CA . LEU A 1 348 ? 20.227 -27.362 7.751 1.00 89.38 348 LEU A CA 1
ATOM 2718 C C . LEU A 1 348 ? 21.399 -27.889 8.591 1.00 89.38 348 LEU A C 1
ATOM 2720 O O . LEU A 1 348 ? 21.392 -29.041 9.017 1.00 89.38 348 LEU A O 1
ATOM 2724 N N . GLU A 1 349 ? 22.390 -27.042 8.860 1.00 88.62 349 GLU A N 1
ATOM 2725 C CA . GLU A 1 349 ? 23.515 -27.396 9.727 1.00 88.62 349 GLU A CA 1
ATOM 2726 C C . GLU A 1 349 ? 23.045 -27.559 11.185 1.00 88.62 349 GLU A C 1
ATOM 2728 O O . GLU A 1 349 ? 22.215 -26.788 11.669 1.00 88.62 349 GLU A O 1
ATOM 2733 N N . GLU A 1 350 ? 23.614 -28.510 11.935 1.00 84.06 350 GLU A N 1
ATOM 2734 C CA . GLU A 1 350 ? 23.160 -28.834 13.304 1.00 84.06 350 GLU A CA 1
ATOM 2735 C C . GLU A 1 350 ? 23.159 -27.613 14.245 1.00 84.06 350 GLU A C 1
ATOM 2737 O O . GLU A 1 350 ? 22.255 -27.433 15.067 1.00 84.06 350 GLU A O 1
ATOM 2742 N N . PHE A 1 351 ? 24.148 -26.725 14.094 1.00 83.50 351 PHE A N 1
ATOM 2743 C CA . PHE A 1 351 ? 24.273 -25.500 14.889 1.00 83.50 351 PHE A CA 1
ATOM 2744 C C . PHE A 1 351 ? 23.230 -24.422 14.536 1.00 83.50 351 PHE A C 1
ATOM 2746 O O . PHE A 1 351 ? 23.135 -23.414 15.240 1.00 83.50 351 PHE A O 1
ATOM 2753 N N . ALA A 1 352 ? 22.473 -24.599 13.450 1.00 79.94 352 ALA A N 1
ATOM 2754 C CA . ALA A 1 352 ? 21.526 -23.624 12.914 1.00 79.94 352 ALA A CA 1
ATOM 2755 C C . ALA A 1 352 ? 20.054 -23.903 13.276 1.00 79.94 352 ALA A C 1
ATOM 2757 O O . ALA A 1 352 ? 19.168 -23.118 12.932 1.00 79.94 352 ALA A O 1
ATOM 2758 N N . THR A 1 353 ? 19.799 -24.972 14.036 1.00 73.44 353 THR A N 1
ATOM 2759 C CA . THR A 1 353 ? 18.453 -25.424 14.434 1.00 73.44 353 THR A CA 1
ATOM 2760 C C . THR A 1 353 ? 17.706 -24.427 15.340 1.00 73.44 353 THR A C 1
ATOM 2762 O O . THR A 1 353 ? 16.489 -24.312 15.259 1.00 73.44 353 THR A O 1
ATOM 2765 N N . GLU A 1 354 ? 18.416 -23.655 16.173 1.00 67.19 354 GLU A N 1
ATOM 2766 C CA . GLU A 1 354 ? 17.828 -22.686 17.127 1.00 67.19 354 GLU A CA 1
ATOM 2767 C C . GLU A 1 354 ? 17.974 -21.213 16.680 1.00 67.19 354 GLU A C 1
ATOM 2769 O O . GLU A 1 354 ? 17.909 -20.277 17.485 1.00 67.19 354 GLU A O 1
ATOM 2774 N N . GLY A 1 355 ? 18.205 -20.980 15.386 1.00 60.72 355 GLY A N 1
ATOM 2775 C CA . GLY A 1 355 ? 18.335 -19.641 14.818 1.00 60.72 355 GLY A CA 1
ATOM 2776 C C . GLY A 1 355 ? 17.017 -18.878 14.806 1.00 60.72 355 GLY A C 1
ATOM 2777 O O . GLY A 1 355 ? 16.066 -19.282 14.149 1.00 60.72 355 GLY A O 1
ATOM 2778 N N . GLY A 1 356 ? 16.940 -17.745 15.510 1.00 67.88 356 GLY A N 1
ATOM 2779 C CA . GLY A 1 356 ? 15.780 -16.836 15.484 1.00 67.88 356 GLY A CA 1
ATOM 2780 C C . GLY A 1 356 ? 15.609 -16.055 14.168 1.00 67.88 356 GLY A C 1
ATOM 2781 O O . GLY A 1 356 ? 15.147 -14.912 14.197 1.00 67.88 356 GLY A O 1
ATOM 2782 N N . ASP A 1 357 ? 16.059 -16.621 13.051 1.00 81.56 357 ASP A N 1
ATOM 2783 C CA . ASP A 1 357 ? 15.978 -16.107 11.688 1.00 81.56 357 ASP A CA 1
ATOM 2784 C C . ASP A 1 357 ? 14.796 -16.722 10.922 1.00 81.56 357 ASP A C 1
ATOM 2786 O O . ASP A 1 357 ? 14.371 -17.847 11.172 1.00 81.56 357 ASP A O 1
ATOM 2790 N N . ARG A 1 358 ? 14.264 -15.961 9.966 1.00 84.69 358 ARG A N 1
ATOM 2791 C CA . ARG A 1 358 ? 13.152 -16.338 9.093 1.00 84.69 358 ARG A CA 1
ATOM 2792 C C . ARG A 1 358 ? 13.674 -16.870 7.765 1.00 84.69 358 ARG A C 1
ATOM 2794 O O . ARG A 1 358 ? 14.089 -16.096 6.900 1.00 84.69 358 ARG A O 1
ATOM 2801 N N . LYS A 1 359 ? 13.677 -18.195 7.626 1.00 88.88 359 LYS A N 1
ATOM 2802 C CA . LYS A 1 359 ? 14.113 -18.903 6.409 1.00 88.88 359 LYS A CA 1
ATOM 2803 C C . LYS A 1 359 ? 13.003 -18.948 5.346 1.00 88.88 359 LYS A C 1
ATOM 2805 O O . LYS A 1 359 ? 13.294 -18.878 4.156 1.00 88.88 359 LYS A O 1
ATOM 2810 N N . ASP A 1 360 ? 11.747 -18.964 5.788 1.00 87.94 360 ASP A N 1
ATOM 2811 C CA . ASP A 1 360 ? 10.500 -19.053 5.009 1.00 87.94 360 ASP A CA 1
ATOM 2812 C C . ASP A 1 360 ? 10.317 -17.948 3.952 1.00 87.94 360 ASP A C 1
ATOM 2814 O O . ASP A 1 360 ? 9.661 -18.157 2.934 1.00 87.94 360 ASP A O 1
ATOM 2818 N N . VAL A 1 361 ? 10.923 -16.774 4.168 1.00 89.75 361 VAL A N 1
ATOM 2819 C CA . VAL A 1 361 ? 10.840 -15.629 3.242 1.00 89.75 361 VAL A CA 1
ATOM 2820 C C . VAL A 1 361 ? 11.452 -15.957 1.876 1.00 89.75 361 VAL A C 1
ATOM 2822 O O . VAL A 1 361 ? 10.895 -15.597 0.840 1.00 89.75 361 VAL A O 1
ATOM 2825 N N . PHE A 1 362 ? 12.603 -16.632 1.870 1.00 94.06 362 PHE A N 1
ATOM 2826 C CA . PHE A 1 362 ? 13.386 -16.899 0.658 1.00 94.06 362 PHE A CA 1
ATOM 2827 C C . PHE A 1 362 ? 13.490 -18.385 0.309 1.00 94.06 362 PHE A C 1
ATOM 2829 O O . PHE A 1 362 ? 13.775 -18.712 -0.844 1.00 94.06 362 PHE A O 1
ATOM 2836 N N . PHE A 1 363 ? 13.260 -19.277 1.271 1.00 93.81 363 PHE A N 1
ATOM 2837 C CA . PHE A 1 363 ? 13.289 -20.720 1.070 1.00 93.81 363 PHE A CA 1
ATOM 2838 C C . PHE A 1 363 ? 11.917 -21.323 1.342 1.00 93.81 363 PHE A C 1
ATOM 2840 O O . PHE A 1 363 ? 11.166 -20.837 2.188 1.00 93.81 363 PHE A O 1
ATOM 2847 N N . TYR A 1 364 ? 11.615 -22.416 0.657 1.00 90.31 364 TYR A N 1
ATOM 2848 C CA . TYR A 1 364 ? 10.624 -23.375 1.127 1.00 90.31 364 TYR A CA 1
ATOM 2849 C C . TYR A 1 364 ? 11.340 -24.619 1.648 1.00 90.31 364 TYR A C 1
ATOM 2851 O O . TYR A 1 364 ? 12.464 -24.916 1.237 1.00 90.31 364 TYR A O 1
ATOM 2859 N N . GLN A 1 365 ? 10.702 -25.322 2.576 1.00 87.69 365 GLN A N 1
ATOM 2860 C CA . GLN A 1 365 ? 11.213 -26.575 3.112 1.00 87.69 365 GLN A CA 1
ATOM 2861 C C . GLN A 1 365 ? 10.553 -27.736 2.364 1.00 87.69 365 GLN A C 1
ATOM 2863 O O . GLN A 1 365 ? 9.328 -27.788 2.272 1.00 87.69 365 GLN A O 1
ATOM 2868 N N . ALA A 1 366 ? 11.359 -28.621 1.785 1.00 85.56 366 ALA A N 1
ATOM 2869 C CA . ALA A 1 366 ? 10.894 -29.836 1.127 1.00 85.56 366 ALA A CA 1
ATOM 2870 C C . ALA A 1 366 ? 10.586 -30.949 2.147 1.00 85.56 366 ALA A C 1
ATOM 2872 O O . ALA A 1 366 ? 11.019 -30.887 3.298 1.00 85.56 366 ALA A O 1
ATOM 2873 N N . ASP A 1 367 ? 9.872 -31.990 1.707 1.00 80.12 367 ASP A N 1
ATOM 2874 C CA . ASP A 1 367 ? 9.465 -33.136 2.544 1.00 80.12 367 ASP A CA 1
ATOM 2875 C C . ASP A 1 367 ? 10.647 -33.902 3.164 1.00 80.12 367 ASP A C 1
ATOM 2877 O O . ASP A 1 367 ? 10.491 -34.608 4.159 1.00 80.12 367 ASP A O 1
ATOM 2881 N N . ASP A 1 368 ? 11.831 -33.791 2.565 1.00 81.00 368 ASP A N 1
ATOM 2882 C CA . ASP A 1 368 ? 13.078 -34.398 3.030 1.00 81.00 368 ASP A CA 1
ATOM 2883 C C . ASP A 1 368 ? 13.923 -33.442 3.896 1.00 81.00 368 ASP A C 1
ATOM 2885 O O . ASP A 1 368 ? 15.114 -33.678 4.096 1.00 81.00 368 ASP A O 1
ATOM 2889 N N . GLU A 1 369 ? 13.296 -32.381 4.416 1.00 80.62 369 GLU A N 1
ATOM 2890 C CA . GLU A 1 369 ? 13.863 -31.341 5.283 1.00 80.62 369 GLU A CA 1
ATOM 2891 C C . GLU A 1 369 ? 14.906 -30.423 4.609 1.00 80.62 369 GLU A C 1
ATOM 2893 O O . GLU A 1 369 ? 15.502 -29.578 5.286 1.00 80.62 369 GLU A O 1
ATOM 2898 N N . HIS A 1 370 ? 15.109 -30.514 3.287 1.00 89.12 370 HIS A N 1
ATOM 2899 C CA . HIS A 1 370 ? 15.984 -29.584 2.566 1.00 89.12 370 HIS A CA 1
ATOM 2900 C C . HIS A 1 370 ? 15.320 -28.219 2.365 1.00 89.12 370 HIS A C 1
ATOM 2902 O O . HIS A 1 370 ? 14.141 -28.107 2.031 1.00 89.12 370 HIS A O 1
ATOM 2908 N N . TYR A 1 371 ? 16.112 -27.161 2.508 1.00 92.50 371 TYR A N 1
ATOM 2909 C CA . TYR A 1 371 ? 15.723 -25.792 2.197 1.00 92.50 371 TYR A CA 1
ATOM 2910 C C . TYR A 1 371 ? 16.048 -25.469 0.742 1.00 92.50 371 TYR A C 1
ATOM 2912 O O . TYR A 1 371 ? 17.215 -25.404 0.351 1.00 92.50 371 TYR A O 1
ATOM 2920 N N . ILE A 1 372 ? 15.008 -25.202 -0.046 1.00 94.31 372 ILE A N 1
ATOM 2921 C CA . ILE A 1 372 ? 15.120 -24.911 -1.473 1.00 94.31 372 ILE A CA 1
ATOM 2922 C C . ILE A 1 372 ? 14.816 -23.424 -1.720 1.00 94.31 372 ILE A C 1
ATOM 2924 O O . ILE A 1 372 ? 13.788 -22.922 -1.257 1.00 94.31 372 ILE A O 1
ATOM 2928 N N . PRO A 1 373 ? 15.684 -22.680 -2.434 1.00 96.06 373 PRO A N 1
ATOM 2929 C CA . PRO A 1 373 ? 15.437 -21.287 -2.780 1.00 96.06 373 PRO A CA 1
ATOM 2930 C C . PRO A 1 373 ? 14.192 -21.110 -3.652 1.00 96.06 373 PRO A C 1
ATOM 2932 O O . PRO A 1 373 ? 14.042 -21.784 -4.674 1.00 96.06 373 PRO A O 1
ATOM 2935 N N . ARG A 1 374 ? 13.377 -20.099 -3.339 1.00 96.00 374 ARG A N 1
ATOM 2936 C CA . ARG A 1 374 ? 12.291 -19.596 -4.198 1.00 96.00 374 ARG A CA 1
ATOM 2937 C C . ARG A 1 374 ? 12.870 -18.767 -5.348 1.00 96.00 374 ARG A C 1
ATOM 2939 O O . ARG A 1 374 ? 12.720 -17.545 -5.406 1.00 96.00 374 ARG A O 1
ATOM 2946 N N . ALA A 1 375 ? 13.634 -19.418 -6.223 1.00 96.75 375 ALA A N 1
ATOM 2947 C CA . ALA A 1 375 ? 14.395 -18.779 -7.289 1.00 96.75 375 ALA A CA 1
ATOM 2948 C C . ALA A 1 375 ? 14.145 -19.436 -8.646 1.00 96.75 375 ALA A C 1
ATOM 2950 O O . ALA A 1 375 ? 14.310 -20.647 -8.776 1.00 96.75 375 ALA A O 1
ATOM 2951 N N . LEU A 1 376 ? 13.842 -18.625 -9.662 1.00 97.31 376 LEU A N 1
ATOM 2952 C CA . LEU A 1 376 ? 13.795 -19.051 -11.057 1.00 97.31 376 LEU A CA 1
ATOM 2953 C C . LEU A 1 376 ? 15.022 -18.531 -11.800 1.00 97.31 376 LEU A C 1
ATOM 2955 O O . LEU A 1 376 ? 15.310 -17.331 -11.789 1.00 97.31 376 LEU A O 1
ATOM 2959 N N . LEU A 1 377 ? 15.728 -19.441 -12.465 1.00 96.81 377 LEU A N 1
ATOM 2960 C CA . LEU A 1 377 ? 16.926 -19.154 -13.244 1.00 96.81 377 LEU A CA 1
ATOM 2961 C C . LEU A 1 377 ? 16.563 -19.196 -14.723 1.00 96.81 377 LEU A C 1
ATOM 2963 O O . LEU A 1 377 ? 16.298 -20.265 -15.268 1.00 96.81 377 LEU A O 1
ATOM 2967 N N . LEU A 1 378 ? 16.551 -18.034 -15.368 1.00 94.81 378 LEU A N 1
ATOM 2968 C CA . LEU A 1 378 ? 16.091 -17.861 -16.739 1.00 94.81 378 LEU A CA 1
ATOM 2969 C C . LEU A 1 378 ? 17.259 -17.382 -17.603 1.00 94.81 378 LEU A C 1
ATOM 2971 O O . LEU A 1 378 ? 17.756 -16.260 -17.449 1.00 94.81 378 LEU A O 1
ATOM 2975 N N . ASP A 1 379 ? 17.714 -18.220 -18.532 1.00 92.81 379 ASP A N 1
ATOM 2976 C CA . ASP A 1 379 ? 18.724 -17.819 -19.509 1.00 92.81 379 ASP A CA 1
ATOM 2977 C C . ASP A 1 379 ? 18.413 -18.350 -20.910 1.00 92.81 379 ASP A C 1
ATOM 2979 O O . ASP A 1 379 ? 17.932 -19.465 -21.102 1.00 92.81 379 ASP A O 1
ATOM 2983 N N . LEU A 1 380 ? 18.727 -17.540 -21.916 1.00 89.81 380 LEU A N 1
ATOM 2984 C CA . LEU A 1 380 ? 18.640 -17.943 -23.320 1.00 89.81 380 LEU A CA 1
ATOM 2985 C C . LEU A 1 380 ? 19.934 -18.634 -23.778 1.00 89.81 380 LEU A C 1
ATOM 2987 O O . LEU A 1 380 ? 19.978 -19.200 -24.868 1.00 89.81 380 LEU A O 1
ATOM 2991 N N . GLU A 1 381 ? 20.982 -18.597 -22.946 1.00 87.44 381 GLU A N 1
ATOM 2992 C CA . GLU A 1 381 ? 22.259 -19.269 -23.174 1.00 87.44 381 GLU A CA 1
ATOM 2993 C C . GLU A 1 381 ? 22.576 -20.265 -22.045 1.00 87.44 381 GLU A C 1
ATOM 2995 O O . GLU A 1 381 ? 22.532 -19.915 -20.864 1.00 87.44 381 GLU A O 1
ATOM 3000 N N . PRO A 1 382 ? 23.000 -21.501 -22.361 1.00 87.06 382 PRO A N 1
ATOM 3001 C CA . PRO A 1 382 ? 23.188 -22.535 -21.345 1.00 87.06 382 PRO A CA 1
ATOM 3002 C C . PRO A 1 382 ? 24.476 -22.367 -20.523 1.00 87.06 382 PRO A C 1
ATOM 3004 O O . PRO A 1 382 ? 24.634 -23.020 -19.497 1.00 87.06 382 PRO A O 1
ATOM 3007 N N . ARG A 1 383 ? 25.423 -21.516 -20.947 1.00 89.69 383 ARG A N 1
ATOM 3008 C CA . ARG A 1 383 ? 26.780 -21.445 -20.371 1.00 89.69 383 ARG A CA 1
ATOM 3009 C C . ARG A 1 383 ? 26.780 -21.194 -18.862 1.00 89.69 383 ARG A C 1
ATOM 3011 O O . ARG A 1 383 ? 27.471 -21.891 -18.126 1.00 89.69 383 ARG A O 1
ATOM 3018 N N . VAL A 1 384 ? 26.036 -20.189 -18.405 1.00 89.94 384 VAL A N 1
ATOM 3019 C CA . VAL A 1 384 ? 26.035 -19.788 -16.988 1.00 89.94 384 VAL A CA 1
ATOM 3020 C C . VAL A 1 384 ? 25.272 -20.799 -16.143 1.00 89.94 384 VAL A C 1
ATOM 3022 O O . VAL A 1 384 ? 25.764 -21.212 -15.097 1.00 89.94 384 VAL A O 1
ATOM 3025 N N . ILE A 1 385 ? 24.127 -21.265 -16.640 1.00 90.81 385 ILE A N 1
ATOM 3026 C CA . ILE A 1 385 ? 23.325 -22.300 -15.984 1.00 90.81 385 ILE A CA 1
ATOM 3027 C C . ILE A 1 385 ? 24.116 -23.605 -15.836 1.00 90.81 385 ILE A C 1
ATOM 3029 O O . ILE A 1 385 ? 24.119 -24.199 -14.762 1.00 90.81 385 ILE A O 1
ATOM 3033 N N . ASN A 1 386 ? 24.852 -24.026 -16.866 1.00 91.94 386 ASN A N 1
ATOM 3034 C CA . ASN A 1 386 ? 25.698 -25.219 -16.803 1.00 91.94 386 ASN A CA 1
ATOM 3035 C C . ASN A 1 386 ? 26.820 -25.074 -15.769 1.00 91.94 386 ASN A C 1
ATOM 3037 O O . ASN A 1 386 ? 27.118 -26.033 -15.062 1.00 91.94 386 ASN A O 1
ATOM 3041 N N . ASN A 1 387 ? 27.402 -23.880 -15.623 1.00 91.50 387 ASN A N 1
ATOM 3042 C CA . ASN A 1 387 ? 28.387 -23.622 -14.571 1.00 91.50 387 ASN A CA 1
ATOM 3043 C C . ASN A 1 387 ? 27.768 -23.722 -13.167 1.00 91.50 387 ASN A C 1
ATOM 3045 O O . ASN A 1 387 ? 28.415 -24.243 -12.263 1.00 91.50 387 ASN A O 1
ATOM 3049 N N . ILE A 1 388 ? 26.521 -23.271 -12.982 1.00 90.31 388 ILE A N 1
ATOM 3050 C CA . ILE A 1 388 ? 25.787 -23.413 -11.712 1.00 90.31 388 ILE A CA 1
ATOM 3051 C C . ILE A 1 388 ? 25.484 -24.894 -11.436 1.00 90.31 388 ILE A C 1
ATOM 3053 O O . ILE A 1 388 ? 25.756 -25.370 -10.334 1.00 90.31 388 ILE A O 1
ATOM 3057 N N . LYS A 1 389 ? 25.030 -25.647 -12.448 1.00 90.00 389 LYS A N 1
ATOM 3058 C CA . LYS A 1 389 ? 24.780 -27.100 -12.370 1.00 90.00 389 LYS A CA 1
ATOM 3059 C C . LYS A 1 389 ? 26.047 -27.935 -12.142 1.00 90.00 389 LYS A C 1
ATOM 3061 O O . LYS A 1 389 ? 25.955 -29.051 -11.648 1.00 90.00 389 LYS A O 1
ATOM 3066 N N . ALA A 1 390 ? 27.222 -27.414 -12.491 1.00 91.38 390 ALA A N 1
ATOM 3067 C CA . ALA A 1 390 ? 28.515 -28.033 -12.192 1.00 91.38 390 ALA A CA 1
ATOM 3068 C C . ALA A 1 390 ? 29.128 -27.539 -10.867 1.00 91.38 390 ALA A C 1
ATOM 3070 O O . ALA A 1 390 ? 30.193 -28.009 -10.463 1.00 91.38 390 ALA A O 1
ATOM 3071 N N . SER A 1 391 ? 28.497 -26.566 -10.204 1.00 91.19 391 SER A N 1
ATOM 3072 C CA . SER A 1 391 ? 29.006 -25.986 -8.965 1.00 91.19 391 SER A CA 1
ATOM 3073 C C . SER A 1 391 ? 28.667 -26.861 -7.750 1.00 91.19 391 SER A C 1
ATOM 3075 O O . SER A 1 391 ? 27.735 -27.662 -7.801 1.00 91.19 391 SER A O 1
ATOM 3077 N N . PRO A 1 392 ? 29.340 -26.658 -6.603 1.00 91.00 392 PRO A N 1
ATOM 3078 C CA . PRO A 1 392 ? 28.971 -27.323 -5.352 1.00 91.00 392 PRO A CA 1
ATOM 3079 C C . PRO A 1 392 ? 27.540 -27.039 -4.863 1.00 91.00 392 PRO A C 1
ATOM 3081 O O . PRO A 1 392 ? 27.082 -27.730 -3.964 1.00 91.00 392 PRO A O 1
ATOM 3084 N N . PHE A 1 393 ? 26.864 -26.027 -5.420 1.00 90.75 393 PHE A N 1
ATOM 3085 C CA . PHE A 1 393 ? 25.490 -25.632 -5.087 1.00 90.75 393 PHE A CA 1
ATOM 3086 C C . PHE A 1 393 ? 24.464 -26.152 -6.109 1.00 90.75 393 PHE A C 1
ATOM 3088 O O . PHE A 1 393 ? 23.334 -25.678 -6.151 1.00 90.75 393 PHE A O 1
ATOM 3095 N N . ALA A 1 394 ? 24.845 -27.103 -6.969 1.00 88.56 394 ALA A N 1
ATOM 3096 C CA . ALA A 1 394 ? 23.964 -27.631 -8.011 1.00 88.56 394 ALA A CA 1
ATOM 3097 C C . ALA A 1 394 ? 22.665 -28.238 -7.456 1.00 88.56 394 ALA A C 1
ATOM 3099 O O . ALA A 1 394 ? 21.615 -28.069 -8.068 1.00 88.56 394 ALA A O 1
ATOM 3100 N N . ASN A 1 395 ? 22.742 -28.890 -6.292 1.00 89.00 395 ASN A N 1
ATOM 3101 C CA . ASN A 1 395 ? 21.607 -29.556 -5.648 1.00 89.00 395 ASN A CA 1
ATOM 3102 C C . ASN A 1 395 ? 20.741 -28.609 -4.801 1.00 89.00 395 ASN A C 1
ATOM 3104 O O . ASN A 1 395 ? 19.719 -29.040 -4.288 1.00 89.00 395 ASN A O 1
ATOM 3108 N N . LEU A 1 396 ? 21.131 -27.337 -4.658 1.00 92.94 396 LEU A N 1
ATOM 3109 C CA . LEU A 1 396 ? 20.368 -26.362 -3.880 1.00 92.94 396 LEU A CA 1
ATOM 3110 C C . LEU A 1 396 ? 19.083 -25.931 -4.604 1.00 92.94 396 LEU A C 1
ATOM 3112 O O . LEU A 1 396 ? 18.062 -25.700 -3.970 1.00 92.94 396 LEU A O 1
ATOM 3116 N N . TYR A 1 397 ? 19.143 -25.757 -5.926 1.00 93.00 397 TYR A N 1
ATOM 3117 C CA . TYR A 1 397 ? 18.040 -25.202 -6.715 1.00 93.00 397 TYR A CA 1
ATOM 3118 C C . TYR A 1 397 ? 17.070 -26.289 -7.171 1.00 93.00 397 TYR A C 1
ATOM 3120 O O . TYR A 1 397 ? 17.501 -27.352 -7.617 1.00 93.00 397 TYR A O 1
ATOM 3128 N N . ASN A 1 398 ? 15.771 -25.976 -7.183 1.00 92.19 398 ASN A N 1
ATOM 3129 C CA . ASN A 1 398 ? 14.778 -26.830 -7.828 1.00 92.19 398 ASN A CA 1
ATOM 3130 C C . ASN A 1 398 ? 15.073 -26.923 -9.344 1.00 92.19 398 ASN A C 1
ATOM 3132 O O . ASN A 1 398 ? 15.035 -25.893 -10.028 1.00 92.19 398 ASN A O 1
ATOM 3136 N N . PRO A 1 399 ? 15.334 -28.122 -9.903 1.00 91.69 399 PRO A N 1
ATOM 3137 C CA . PRO A 1 399 ? 15.587 -28.289 -11.332 1.00 91.69 399 PRO A CA 1
ATOM 3138 C C . PRO A 1 399 ? 14.438 -27.802 -12.219 1.00 91.69 399 PRO A C 1
ATOM 3140 O O . PRO A 1 399 ? 14.691 -27.349 -13.334 1.00 91.69 399 PRO A O 1
ATOM 3143 N N . GLU A 1 400 ? 13.196 -27.855 -11.727 1.00 92.19 400 GLU A N 1
ATOM 3144 C CA . GLU A 1 400 ? 12.023 -27.379 -12.461 1.00 92.19 400 GLU A CA 1
ATOM 3145 C C . GLU A 1 400 ? 11.941 -25.850 -12.546 1.00 92.19 400 GLU A C 1
ATOM 3147 O O . GLU A 1 400 ? 11.170 -25.334 -13.352 1.00 92.19 400 GLU A O 1
ATOM 3152 N N . ASN A 1 401 ? 12.726 -25.125 -11.742 1.00 94.56 401 ASN A N 1
ATOM 3153 C CA . ASN A 1 401 ? 12.800 -23.662 -11.753 1.00 94.56 401 ASN A CA 1
ATOM 3154 C C . ASN A 1 401 ? 13.947 -23.136 -12.632 1.00 94.56 401 ASN A C 1
ATOM 3156 O O . ASN A 1 401 ? 14.234 -21.938 -12.643 1.00 94.56 401 ASN A O 1
ATOM 3160 N N . ILE A 1 402 ? 14.605 -24.016 -13.391 1.00 94.50 402 ILE A N 1
ATOM 3161 C CA . ILE A 1 402 ? 15.686 -23.653 -14.303 1.00 94.50 402 ILE A CA 1
ATOM 3162 C C . ILE A 1 402 ? 15.182 -23.722 -15.742 1.00 94.50 402 ILE A C 1
ATOM 3164 O O . ILE A 1 402 ? 14.934 -24.804 -16.272 1.00 94.50 402 ILE A O 1
ATOM 3168 N N . PHE A 1 403 ? 15.134 -22.570 -16.404 1.00 92.06 403 PHE A N 1
ATOM 3169 C CA . PHE A 1 403 ? 14.799 -22.463 -17.815 1.00 92.06 403 PHE A CA 1
ATOM 3170 C C . PHE A 1 403 ? 16.043 -22.168 -18.659 1.00 92.06 403 PHE A C 1
ATOM 3172 O O . PHE A 1 403 ? 16.772 -21.199 -18.423 1.00 92.06 403 PHE A O 1
ATOM 3179 N N . THR A 1 404 ? 16.250 -22.985 -19.691 1.00 87.06 404 THR A N 1
ATOM 3180 C CA . THR A 1 404 ? 17.242 -22.752 -20.748 1.00 87.06 404 THR A CA 1
ATOM 3181 C C . THR A 1 404 ? 16.610 -22.980 -22.111 1.00 87.06 404 THR A C 1
ATOM 3183 O O . THR A 1 404 ? 16.078 -24.063 -22.351 1.00 87.06 404 THR A O 1
ATOM 3186 N N . SER A 1 405 ? 16.714 -21.998 -23.010 1.00 81.38 405 SER A N 1
ATOM 3187 C CA . SER A 1 405 ? 16.152 -22.102 -24.366 1.00 81.38 405 SER A CA 1
ATOM 3188 C C . SER A 1 405 ? 16.758 -23.269 -25.162 1.00 81.38 405 SER A C 1
ATOM 3190 O O . SER A 1 405 ? 17.981 -23.420 -25.231 1.00 81.38 405 SER A O 1
ATOM 3192 N N . SER A 1 406 ? 15.900 -24.077 -25.793 1.00 69.44 406 SER A N 1
ATOM 3193 C CA . SER A 1 406 ? 16.279 -25.207 -26.655 1.00 69.44 406 SER A CA 1
ATOM 3194 C C . SER A 1 406 ? 16.891 -24.767 -27.989 1.00 69.44 406 SER A C 1
ATOM 3196 O O . SER A 1 406 ? 17.687 -25.505 -28.569 1.00 69.44 406 SER A O 1
ATOM 3198 N N . ASP A 1 407 ? 16.581 -23.548 -28.442 1.00 65.94 407 ASP A N 1
ATOM 3199 C CA . ASP A 1 407 ? 17.042 -22.991 -29.719 1.00 65.94 407 ASP A CA 1
ATOM 3200 C C . ASP A 1 407 ? 18.534 -22.599 -29.705 1.00 65.94 407 ASP A C 1
ATOM 3202 O O . ASP A 1 407 ? 19.114 -22.329 -30.757 1.00 65.94 407 ASP A O 1
ATOM 3206 N N . GLY A 1 408 ? 19.176 -22.547 -28.529 1.00 57.75 408 GLY A N 1
ATOM 3207 C CA . GLY A 1 408 ? 20.627 -22.374 -28.350 1.00 57.75 408 GLY A CA 1
ATOM 3208 C C . GLY A 1 408 ? 21.247 -21.066 -28.876 1.00 57.75 408 GLY A C 1
ATOM 3209 O O . GLY A 1 408 ? 22.445 -20.851 -28.700 1.00 57.75 408 GLY A O 1
ATOM 3210 N N . GLY A 1 409 ? 20.466 -20.191 -29.515 1.00 66.19 409 GLY A N 1
ATOM 3211 C CA . GLY A 1 409 ? 20.949 -18.999 -30.220 1.00 66.19 409 GLY A CA 1
ATOM 3212 C C . GLY A 1 409 ? 21.228 -17.771 -29.347 1.00 66.19 409 GLY A C 1
ATOM 3213 O O . GLY A 1 409 ? 21.749 -16.780 -29.863 1.00 66.19 409 GLY A O 1
ATOM 3214 N N . GLY A 1 410 ? 20.889 -17.810 -28.052 1.00 79.81 410 GLY A N 1
ATOM 3215 C CA . GLY A 1 410 ? 20.997 -16.663 -27.148 1.00 79.81 410 GLY A CA 1
ATOM 3216 C C . GLY A 1 410 ? 20.216 -15.428 -27.621 1.00 79.81 410 GLY A C 1
ATOM 3217 O O . GLY A 1 410 ? 19.494 -15.445 -28.620 1.00 79.81 410 GLY A O 1
ATOM 3218 N N . ALA A 1 411 ? 20.372 -14.308 -26.911 1.00 81.88 411 ALA A N 1
ATOM 3219 C CA . ALA A 1 411 ? 19.805 -13.021 -27.340 1.00 81.88 411 ALA A CA 1
ATOM 3220 C C . ALA A 1 411 ? 20.724 -12.248 -28.309 1.00 81.88 411 ALA A C 1
ATOM 3222 O O . ALA A 1 411 ? 20.323 -11.221 -28.865 1.00 81.88 411 ALA A O 1
ATOM 3223 N N . GLY A 1 412 ? 21.972 -12.693 -28.504 1.00 82.44 412 GLY A N 1
ATOM 3224 C CA . GLY A 1 412 ? 22.940 -12.033 -29.389 1.00 82.44 412 GLY A CA 1
ATOM 3225 C C . GLY A 1 412 ? 23.230 -10.576 -29.008 1.00 82.44 412 GLY A C 1
ATOM 3226 O O . GLY A 1 412 ? 23.431 -9.742 -29.884 1.00 82.44 412 GLY A O 1
ATOM 3227 N N . ASN A 1 413 ? 23.187 -10.247 -27.710 1.00 85.25 413 ASN A N 1
ATOM 3228 C CA . ASN A 1 413 ? 23.343 -8.886 -27.174 1.00 85.25 413 ASN A CA 1
ATOM 3229 C C . ASN A 1 413 ? 22.355 -7.835 -27.718 1.00 85.25 413 ASN A C 1
ATOM 3231 O O . ASN A 1 413 ? 22.608 -6.636 -27.603 1.00 85.25 413 ASN A O 1
ATOM 3235 N N . THR A 1 414 ? 21.206 -8.262 -28.249 1.00 89.75 414 THR A N 1
ATOM 3236 C CA . THR A 1 414 ? 20.153 -7.359 -28.737 1.00 89.75 414 THR A CA 1
ATOM 3237 C C . THR A 1 414 ? 18.881 -7.507 -27.908 1.00 89.75 414 THR A C 1
ATOM 3239 O O . THR A 1 414 ? 18.375 -8.614 -27.722 1.00 89.75 414 THR A O 1
ATOM 3242 N N . TRP A 1 415 ? 18.357 -6.383 -27.416 1.00 94.50 415 TRP A N 1
ATOM 3243 C CA . TRP A 1 415 ? 17.097 -6.319 -26.673 1.00 94.50 415 TRP A CA 1
ATOM 3244 C C . TRP A 1 415 ? 15.902 -6.963 -27.407 1.00 94.50 415 TRP A C 1
ATOM 3246 O O . TRP A 1 415 ? 15.249 -7.812 -26.801 1.00 94.50 415 TRP A O 1
ATOM 3256 N N . PRO A 1 416 ? 15.616 -6.664 -28.697 1.00 93.19 416 PRO A N 1
ATOM 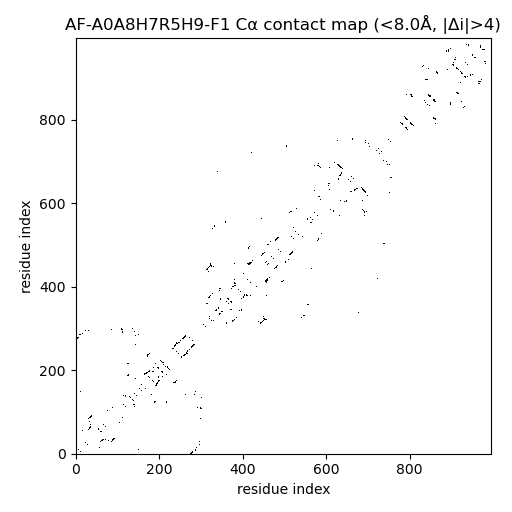3257 C CA . PRO A 1 416 ? 14.410 -7.179 -29.358 1.00 93.19 416 PRO A CA 1
ATOM 3258 C C . PRO A 1 416 ? 14.404 -8.696 -29.516 1.00 93.19 416 PRO A C 1
ATOM 3260 O O . PRO A 1 416 ? 13.343 -9.310 -29.469 1.00 93.19 416 PRO A O 1
ATOM 3263 N N . ASN A 1 417 ? 15.578 -9.313 -29.663 1.00 91.44 417 ASN A N 1
ATOM 3264 C CA . ASN A 1 417 ? 15.681 -10.763 -29.722 1.00 91.44 417 ASN A CA 1
ATOM 3265 C C . ASN A 1 417 ? 15.332 -11.396 -28.369 1.00 91.44 417 ASN A C 1
ATOM 3267 O O . ASN A 1 417 ? 14.557 -12.344 -28.320 1.00 91.44 417 ASN A O 1
ATOM 3271 N N . GLY A 1 418 ? 15.855 -10.836 -27.271 1.00 92.50 418 GLY A N 1
ATOM 3272 C CA . GLY A 1 418 ? 15.505 -11.283 -25.921 1.00 92.50 418 GLY A CA 1
ATOM 3273 C C . GLY A 1 418 ? 14.014 -11.111 -25.617 1.00 92.50 418 GLY A C 1
ATOM 3274 O O . GLY A 1 418 ? 13.398 -12.021 -25.072 1.00 92.50 418 GLY A O 1
ATOM 3275 N N . TYR A 1 419 ? 13.429 -9.980 -26.022 1.00 94.44 419 TYR A N 1
ATOM 3276 C CA . TYR A 1 419 ? 12.004 -9.700 -25.836 1.00 94.44 419 TYR A CA 1
ATOM 3277 C C . TYR A 1 419 ? 11.119 -10.648 -26.662 1.00 94.44 419 TYR A C 1
ATOM 3279 O O . TYR A 1 419 ? 10.235 -11.300 -26.117 1.00 94.44 419 TYR A O 1
ATOM 3287 N N . SER A 1 420 ? 11.402 -10.801 -27.961 1.00 92.06 420 SER A N 1
ATOM 3288 C CA . SER A 1 420 ? 10.626 -11.677 -28.851 1.00 92.06 420 SER A CA 1
ATOM 3289 C C . SER A 1 420 ? 10.755 -13.157 -28.481 1.00 92.06 420 SER A C 1
ATOM 3291 O O . SER A 1 420 ? 9.792 -13.909 -28.608 1.00 92.06 420 SER A O 1
ATOM 3293 N N . GLN A 1 421 ? 11.923 -13.594 -27.996 1.00 90.31 421 GLN A N 1
ATOM 3294 C CA . GLN A 1 421 ? 12.057 -14.937 -27.432 1.00 90.31 421 GLN A CA 1
ATOM 3295 C C . GLN A 1 421 ? 11.190 -15.094 -26.184 1.00 90.31 421 GLN A C 1
ATOM 3297 O O . GLN A 1 421 ? 10.465 -16.080 -26.111 1.00 90.31 421 GLN A O 1
ATOM 3302 N N . GLY A 1 422 ? 11.181 -14.104 -25.283 1.00 90.50 422 GLY A N 1
ATOM 3303 C CA . GLY A 1 422 ? 10.277 -14.066 -24.130 1.00 90.50 422 GLY A CA 1
ATOM 3304 C C . GLY A 1 422 ? 8.803 -14.223 -24.513 1.00 90.50 422 GLY A C 1
ATOM 3305 O O . GLY A 1 422 ? 8.101 -15.020 -23.902 1.00 90.50 422 GLY A O 1
ATOM 3306 N N . GLU A 1 423 ? 8.350 -13.557 -25.581 1.00 91.38 423 GLU A N 1
ATOM 3307 C CA . GLU A 1 423 ? 6.981 -13.718 -26.094 1.00 91.38 423 GLU A CA 1
ATOM 3308 C C . GLU A 1 423 ? 6.677 -15.149 -26.554 1.00 91.38 423 GLU A C 1
ATOM 3310 O O . GLU A 1 423 ? 5.588 -15.656 -26.291 1.00 91.38 423 GLU A O 1
ATOM 3315 N N . ARG A 1 424 ? 7.626 -15.810 -27.228 1.00 89.12 424 ARG A N 1
ATOM 3316 C CA . ARG A 1 424 ? 7.444 -17.183 -27.732 1.00 89.12 424 ARG A CA 1
ATOM 3317 C C . ARG A 1 424 ? 7.368 -18.218 -26.615 1.00 89.12 424 ARG A C 1
ATOM 3319 O O . ARG A 1 424 ? 6.612 -19.169 -26.741 1.00 89.12 424 ARG A O 1
ATOM 3326 N N . MET A 1 425 ? 8.148 -18.027 -25.554 1.00 89.12 425 MET A N 1
ATOM 3327 C CA . MET A 1 425 ? 8.228 -18.929 -24.395 1.00 89.12 425 MET A CA 1
ATOM 3328 C C . MET A 1 425 ? 7.427 -18.412 -23.191 1.00 89.12 425 MET A C 1
ATOM 3330 O O . MET A 1 425 ? 7.707 -18.771 -22.049 1.00 89.12 425 MET A O 1
ATOM 3334 N N . CYS A 1 426 ? 6.454 -17.527 -23.432 1.00 90.69 426 CYS A N 1
ATOM 3335 C CA . CYS A 1 426 ? 5.675 -16.899 -22.370 1.00 90.69 426 CYS A CA 1
ATOM 3336 C C . CYS A 1 426 ? 4.950 -17.932 -21.507 1.00 90.69 426 CYS A C 1
ATOM 3338 O O . CYS A 1 426 ? 4.886 -17.749 -20.297 1.00 90.69 426 CYS A O 1
ATOM 3340 N N . GLU A 1 427 ? 4.377 -18.964 -22.128 1.00 90.81 427 GLU A N 1
ATOM 3341 C CA . GLU A 1 427 ? 3.625 -20.003 -21.419 1.00 90.81 427 GLU A CA 1
ATOM 3342 C C . GLU A 1 427 ? 4.552 -20.750 -20.454 1.00 90.81 427 GLU A C 1
ATOM 3344 O O . GLU A 1 427 ? 4.331 -20.683 -19.251 1.00 90.81 427 GLU A O 1
ATOM 3349 N N . ASP A 1 428 ? 5.669 -21.296 -20.948 1.00 91.50 428 ASP A N 1
ATOM 3350 C CA . ASP A 1 428 ? 6.641 -22.029 -20.125 1.00 91.50 428 ASP A CA 1
ATOM 3351 C C . ASP A 1 428 ? 7.164 -21.202 -18.939 1.00 91.50 428 ASP A C 1
ATOM 3353 O O . ASP A 1 428 ? 7.195 -21.671 -17.801 1.00 91.50 428 ASP A O 1
ATOM 3357 N N . ILE A 1 429 ? 7.581 -19.954 -19.191 1.00 93.38 429 ILE A N 1
ATOM 3358 C CA . ILE A 1 429 ? 8.142 -19.095 -18.142 1.00 93.38 429 ILE A CA 1
ATOM 3359 C C . ILE A 1 429 ? 7.071 -18.702 -17.125 1.00 93.38 429 ILE A C 1
ATOM 3361 O O . ILE A 1 429 ? 7.345 -18.707 -15.925 1.00 93.38 429 ILE A O 1
ATOM 3365 N N . MET A 1 430 ? 5.870 -18.332 -17.577 1.00 95.31 430 MET A N 1
ATOM 3366 C CA . MET A 1 430 ? 4.823 -17.908 -16.652 1.00 95.31 430 MET A CA 1
ATOM 3367 C C . MET A 1 430 ? 4.276 -19.082 -15.848 1.00 95.31 430 MET A C 1
ATOM 3369 O O . MET A 1 430 ? 4.069 -18.895 -14.658 1.00 95.31 430 MET A O 1
ATOM 3373 N N . ASP A 1 431 ? 4.164 -20.279 -16.423 1.00 94.88 431 ASP A N 1
ATOM 3374 C CA . ASP A 1 431 ? 3.752 -21.481 -15.693 1.00 94.88 431 ASP A CA 1
ATOM 3375 C C . ASP A 1 431 ? 4.720 -21.802 -14.540 1.00 94.88 431 ASP A C 1
ATOM 3377 O O . ASP A 1 431 ? 4.290 -22.156 -13.441 1.00 94.88 431 ASP A O 1
ATOM 3381 N N . MET A 1 432 ? 6.032 -21.607 -14.738 1.00 95.19 432 MET A N 1
ATOM 3382 C CA . MET A 1 432 ? 7.016 -21.722 -13.652 1.00 95.19 432 MET A CA 1
ATOM 3383 C C . MET A 1 432 ? 6.788 -20.670 -12.555 1.00 95.19 432 MET A C 1
ATOM 3385 O O . MET A 1 432 ? 6.908 -20.980 -11.370 1.00 95.19 432 MET A O 1
ATOM 3389 N N . VAL A 1 433 ? 6.478 -19.425 -12.939 1.00 96.19 433 VAL A N 1
ATOM 3390 C CA . VAL A 1 433 ? 6.199 -18.332 -11.993 1.00 96.19 433 VAL A CA 1
ATOM 3391 C C . VAL A 1 433 ? 4.911 -18.603 -11.216 1.00 96.19 433 VAL A C 1
ATOM 3393 O O . VAL A 1 433 ? 4.902 -18.431 -10.000 1.00 96.19 433 VAL A O 1
ATOM 3396 N N . ASP A 1 434 ? 3.849 -19.045 -11.893 1.00 95.50 434 ASP A N 1
ATOM 3397 C CA . ASP A 1 434 ? 2.569 -19.388 -11.276 1.00 95.50 434 ASP A CA 1
ATOM 3398 C C . ASP A 1 434 ? 2.723 -20.541 -10.295 1.00 95.50 434 ASP A C 1
ATOM 3400 O O . ASP A 1 434 ? 2.234 -20.438 -9.177 1.00 95.50 434 ASP A O 1
ATOM 3404 N N . ARG A 1 435 ? 3.471 -21.592 -10.654 1.00 94.88 435 ARG A N 1
ATOM 3405 C CA . ARG A 1 435 ? 3.733 -22.713 -9.744 1.00 94.88 435 ARG A CA 1
ATOM 3406 C C . ARG A 1 435 ? 4.395 -22.246 -8.449 1.00 94.88 435 ARG A C 1
ATOM 3408 O O . ARG A 1 435 ? 3.973 -22.641 -7.368 1.00 94.88 435 ARG A O 1
ATOM 3415 N N . GLU A 1 436 ? 5.418 -21.400 -8.536 1.00 94.31 436 GLU A N 1
ATOM 3416 C CA . GLU A 1 436 ? 6.088 -20.868 -7.342 1.00 94.31 436 GLU A CA 1
ATOM 3417 C C . GLU A 1 436 ? 5.199 -19.895 -6.550 1.00 94.31 436 GLU A C 1
ATOM 3419 O O . GLU A 1 436 ? 5.252 -19.864 -5.317 1.00 94.31 436 GLU A O 1
ATOM 3424 N N . ALA A 1 437 ? 4.357 -19.120 -7.238 1.00 93.62 437 ALA A N 1
ATOM 3425 C CA . ALA A 1 437 ? 3.402 -18.213 -6.611 1.00 93.62 437 ALA A CA 1
ATOM 3426 C C . ALA A 1 437 ? 2.282 -18.962 -5.876 1.00 93.62 437 ALA A C 1
ATOM 3428 O O . ALA A 1 437 ? 1.938 -18.574 -4.762 1.00 93.62 437 ALA A O 1
ATOM 3429 N N . ASP A 1 438 ? 1.759 -20.037 -6.464 1.00 91.50 438 ASP A N 1
ATOM 3430 C CA . ASP A 1 438 ? 0.728 -20.899 -5.880 1.00 91.50 438 ASP A CA 1
ATOM 3431 C C . ASP A 1 438 ? 1.285 -21.745 -4.719 1.00 91.50 438 ASP A C 1
ATOM 3433 O O . ASP A 1 438 ? 0.563 -22.035 -3.768 1.00 91.50 438 ASP A O 1
ATOM 3437 N N . ASN A 1 439 ? 2.584 -22.071 -4.747 1.00 87.94 439 ASN A N 1
ATOM 3438 C CA . ASN A 1 439 ? 3.323 -22.704 -3.642 1.00 87.94 439 ASN A CA 1
ATOM 3439 C C . ASN A 1 439 ? 3.716 -21.723 -2.512 1.00 87.94 439 ASN A C 1
ATOM 3441 O O . ASN A 1 439 ? 4.517 -22.063 -1.632 1.00 87.94 439 ASN A O 1
ATOM 3445 N N . SER A 1 440 ? 3.234 -20.482 -2.555 1.00 89.50 440 SER A N 1
ATOM 3446 C CA . SER A 1 440 ? 3.470 -19.471 -1.522 1.00 89.50 440 SER A CA 1
ATOM 3447 C C . SER A 1 440 ? 2.156 -19.164 -0.804 1.00 89.50 440 SER A C 1
ATOM 3449 O O . SER A 1 440 ? 1.174 -18.792 -1.446 1.00 89.50 440 SER A O 1
ATOM 3451 N N . ASP A 1 441 ? 2.130 -19.258 0.526 1.00 84.31 441 ASP A N 1
ATOM 3452 C CA . ASP A 1 441 ? 0.910 -19.035 1.311 1.00 84.31 441 ASP A CA 1
ATOM 3453 C C . ASP A 1 441 ? 0.476 -17.562 1.246 1.00 84.31 441 ASP A C 1
ATOM 3455 O O . ASP A 1 441 ? -0.715 -17.241 1.175 1.00 84.31 441 ASP A O 1
ATOM 3459 N N . SER A 1 442 ? 1.443 -16.636 1.261 1.00 85.69 442 SER A N 1
ATOM 3460 C CA . SER A 1 442 ? 1.188 -15.200 1.180 1.00 85.69 442 SER A CA 1
ATOM 3461 C C . SER A 1 442 ? 2.327 -14.465 0.470 1.00 85.69 442 SER A C 1
ATOM 3463 O O . SER A 1 442 ? 2.983 -13.588 1.044 1.00 85.69 442 SER A O 1
ATOM 3465 N N . LEU A 1 443 ? 2.469 -14.747 -0.832 1.00 91.81 443 LEU A N 1
ATOM 3466 C CA . LEU A 1 443 ? 3.429 -14.090 -1.723 1.00 91.81 443 LEU A CA 1
ATOM 3467 C C . LEU A 1 443 ? 3.416 -12.564 -1.548 1.00 91.81 443 LEU A C 1
ATOM 3469 O O . LEU A 1 443 ? 2.393 -11.912 -1.786 1.00 91.81 443 LEU A O 1
ATOM 3473 N N . GLU A 1 444 ? 4.551 -11.979 -1.187 1.00 90.38 444 GLU A N 1
ATOM 3474 C CA . GLU A 1 444 ? 4.686 -10.536 -1.000 1.00 90.38 444 GLU A CA 1
ATOM 3475 C C . GLU A 1 444 ? 5.015 -9.824 -2.319 1.00 90.38 444 GLU A C 1
ATOM 3477 O O . GLU A 1 444 ? 4.425 -8.788 -2.649 1.00 90.38 444 GLU A O 1
ATOM 3482 N N . GLY A 1 445 ? 5.916 -10.406 -3.110 1.00 94.81 445 GLY A N 1
ATOM 3483 C CA . GLY A 1 445 ? 6.370 -9.798 -4.351 1.00 94.81 445 GLY A CA 1
ATOM 3484 C C . GLY A 1 445 ? 7.450 -10.583 -5.083 1.00 94.81 445 GLY A C 1
ATOM 3485 O O . GLY A 1 445 ? 7.812 -11.701 -4.711 1.00 94.81 445 GLY A O 1
ATOM 3486 N N . PHE A 1 446 ? 7.968 -9.953 -6.131 1.00 97.69 446 PHE A N 1
ATOM 3487 C CA . PHE A 1 446 ? 9.012 -10.474 -6.999 1.00 97.69 446 PHE A CA 1
ATOM 3488 C C . PHE A 1 446 ? 10.283 -9.636 -6.879 1.00 97.69 446 PHE A C 1
ATOM 3490 O O . PHE A 1 446 ? 10.237 -8.403 -6.884 1.00 97.69 446 PHE A O 1
ATOM 3497 N N . MET A 1 447 ? 11.426 -10.319 -6.835 1.00 97.25 447 MET A N 1
ATOM 3498 C CA . MET A 1 447 ? 12.752 -9.717 -6.915 1.00 97.25 447 MET A CA 1
ATOM 3499 C C . MET A 1 447 ? 13.404 -10.073 -8.255 1.00 97.25 447 MET A C 1
ATOM 3501 O O . MET A 1 447 ? 13.841 -11.206 -8.445 1.00 97.25 447 MET A O 1
ATOM 3505 N N . LEU A 1 448 ? 13.499 -9.119 -9.184 1.00 98.00 448 LEU A N 1
ATOM 3506 C CA . LEU A 1 448 ? 14.126 -9.331 -10.494 1.00 98.00 448 LEU A CA 1
ATOM 3507 C C . LEU A 1 448 ? 15.608 -8.931 -10.486 1.00 98.00 448 LEU A C 1
ATOM 3509 O O . LEU A 1 448 ? 15.960 -7.775 -10.250 1.00 98.00 448 LEU A O 1
ATOM 3513 N N . LEU A 1 449 ? 16.477 -9.881 -10.816 1.00 97.75 449 LEU A N 1
ATOM 3514 C CA . LEU A 1 449 ? 17.923 -9.724 -10.959 1.00 97.75 449 LEU A CA 1
ATOM 3515 C C . LEU A 1 449 ? 18.294 -9.741 -12.435 1.00 97.75 449 LEU A C 1
ATOM 3517 O O . LEU A 1 449 ? 18.179 -10.775 -13.096 1.00 97.75 449 LEU A O 1
ATOM 3521 N N . HIS A 1 450 ? 18.756 -8.608 -12.962 1.00 96.94 450 HIS A N 1
ATOM 3522 C CA . HIS A 1 450 ? 19.089 -8.508 -14.380 1.00 96.94 450 HIS A CA 1
ATOM 3523 C C . HIS A 1 450 ? 20.073 -7.371 -14.694 1.00 96.94 450 HIS A C 1
ATOM 3525 O O . HIS A 1 450 ? 20.350 -6.493 -13.876 1.00 96.94 450 HIS A O 1
ATOM 3531 N N . SER A 1 451 ? 20.604 -7.381 -15.918 1.00 94.56 451 SER A N 1
ATOM 3532 C CA . SER A 1 451 ? 21.381 -6.267 -16.473 1.00 94.56 451 SER A CA 1
ATOM 3533 C C . SER A 1 451 ? 20.567 -5.517 -17.519 1.00 94.56 451 SER A C 1
ATOM 3535 O O . SER A 1 451 ? 19.948 -6.139 -18.379 1.00 94.56 451 SER A O 1
ATOM 3537 N N . ILE A 1 452 ? 20.659 -4.186 -17.519 1.00 94.50 452 ILE A N 1
ATOM 3538 C CA . ILE A 1 452 ? 19.994 -3.334 -18.519 1.00 94.50 452 ILE A CA 1
ATOM 3539 C C . ILE A 1 452 ? 20.774 -3.228 -19.842 1.00 94.50 452 ILE A C 1
ATOM 3541 O O . ILE A 1 452 ? 20.328 -2.570 -20.776 1.00 94.50 452 ILE A O 1
ATOM 3545 N N . ALA A 1 453 ? 21.969 -3.815 -19.928 1.00 89.69 453 ALA A N 1
ATOM 3546 C CA . ALA A 1 453 ? 22.871 -3.651 -21.071 1.00 89.69 453 ALA A CA 1
ATOM 3547 C C . ALA A 1 453 ? 22.933 -4.877 -21.995 1.00 89.69 453 ALA A C 1
ATOM 3549 O O . ALA A 1 453 ? 23.130 -4.726 -23.202 1.00 89.69 453 ALA A O 1
ATOM 3550 N N . GLY A 1 454 ? 22.788 -6.084 -21.441 1.00 88.25 454 GLY A N 1
ATOM 3551 C CA . GLY A 1 454 ? 22.870 -7.341 -22.198 1.00 88.25 454 GLY A CA 1
ATOM 3552 C C . GLY A 1 454 ? 21.581 -7.668 -22.953 1.00 88.25 454 GLY A C 1
ATOM 3553 O O . GLY A 1 454 ? 20.540 -7.112 -22.641 1.00 88.25 454 GLY A O 1
ATOM 3554 N N . GLY A 1 455 ? 21.609 -8.599 -23.909 1.00 88.25 455 GLY A N 1
ATOM 3555 C CA . GLY A 1 455 ? 20.416 -8.956 -24.700 1.00 88.25 455 GLY A CA 1
ATOM 3556 C C . GLY A 1 455 ? 19.316 -9.644 -23.880 1.00 88.25 455 GLY A C 1
ATOM 3557 O O . GLY A 1 455 ? 18.184 -9.173 -23.856 1.00 88.25 455 GLY A O 1
ATOM 3558 N N . THR A 1 456 ? 19.657 -10.718 -23.157 1.00 92.19 456 THR A N 1
ATOM 3559 C CA . THR A 1 456 ? 18.693 -11.481 -22.345 1.00 92.19 456 THR A CA 1
ATOM 3560 C C . THR A 1 456 ? 18.206 -10.665 -21.152 1.00 92.19 456 THR A C 1
ATOM 3562 O O . THR A 1 456 ? 17.013 -10.434 -21.007 1.00 92.19 456 THR A O 1
ATOM 3565 N N . GLY A 1 457 ? 19.127 -10.157 -20.326 1.00 92.25 457 GLY A N 1
ATOM 3566 C CA . GLY A 1 457 ? 18.766 -9.405 -19.120 1.00 92.25 457 GLY A CA 1
ATOM 3567 C C . GLY A 1 457 ? 17.938 -8.150 -19.411 1.00 92.25 457 GLY A C 1
ATOM 3568 O O . GLY A 1 457 ? 17.029 -7.838 -18.648 1.00 92.25 457 GLY A O 1
ATOM 3569 N N . SER A 1 458 ? 18.199 -7.451 -20.522 1.00 94.62 458 SER A N 1
ATOM 3570 C CA . SER A 1 458 ? 17.417 -6.267 -20.885 1.00 94.62 458 SER A CA 1
ATOM 3571 C C . SER A 1 458 ? 16.108 -6.650 -21.579 1.00 94.62 458 SER A C 1
ATOM 3573 O O . SER A 1 458 ? 15.056 -6.225 -21.117 1.00 94.62 458 SER A O 1
ATOM 3575 N N . GLY A 1 459 ? 16.147 -7.484 -22.624 1.00 95.06 459 GLY A N 1
ATOM 3576 C CA . GLY A 1 459 ? 14.986 -7.862 -23.434 1.00 95.06 459 GLY A CA 1
ATOM 3577 C C . GLY A 1 459 ? 14.004 -8.773 -22.703 1.00 95.06 459 GLY A C 1
ATOM 3578 O O . GLY A 1 459 ? 12.858 -8.386 -22.483 1.00 95.06 459 GLY A O 1
ATOM 3579 N N . LEU A 1 460 ? 14.462 -9.954 -22.265 1.00 94.44 460 LEU A N 1
ATOM 3580 C CA . LEU A 1 460 ? 13.633 -10.892 -21.495 1.00 94.44 460 LEU A CA 1
ATOM 3581 C C . LEU A 1 460 ? 13.233 -10.285 -20.143 1.00 94.44 460 LEU A C 1
ATOM 3583 O O . LEU A 1 460 ? 12.094 -10.434 -19.720 1.00 94.44 460 LEU A O 1
ATOM 3587 N N . GLY A 1 461 ? 14.135 -9.540 -19.493 1.00 96.12 461 GLY A N 1
ATOM 3588 C CA . GLY A 1 461 ? 13.806 -8.814 -18.261 1.00 96.12 461 GLY A CA 1
ATOM 3589 C C . GLY A 1 461 ? 12.696 -7.775 -18.461 1.00 96.12 461 GLY A C 1
ATOM 3590 O O . GLY A 1 461 ? 11.788 -7.690 -17.643 1.00 96.12 461 GLY A O 1
ATOM 3591 N N . SER A 1 462 ? 12.715 -7.035 -19.574 1.00 97.12 462 SER A N 1
ATOM 3592 C CA . SER A 1 462 ? 11.650 -6.080 -19.926 1.00 97.12 462 SER A CA 1
ATOM 3593 C C . SER A 1 462 ? 10.308 -6.773 -20.154 1.00 97.12 462 SER A C 1
ATOM 3595 O O . SER A 1 462 ? 9.288 -6.295 -19.668 1.00 97.12 462 SER A O 1
ATOM 3597 N N . PHE A 1 463 ? 10.321 -7.912 -20.849 1.00 96.62 463 PHE A N 1
ATOM 3598 C CA . PHE A 1 463 ? 9.135 -8.737 -21.060 1.00 96.62 463 PHE A CA 1
ATOM 3599 C C . PHE A 1 463 ? 8.549 -9.249 -19.733 1.00 96.62 463 PHE A C 1
ATOM 3601 O O . PHE A 1 463 ? 7.350 -9.120 -19.493 1.00 96.62 463 PHE A O 1
ATOM 3608 N N . LEU A 1 464 ? 9.397 -9.770 -18.839 1.00 96.69 464 LEU A N 1
ATOM 3609 C CA . LEU A 1 464 ? 8.984 -10.230 -17.512 1.00 96.69 464 LEU A CA 1
ATOM 3610 C C . LEU A 1 464 ? 8.343 -9.105 -16.693 1.00 96.69 464 LEU A C 1
ATOM 3612 O O . LEU A 1 464 ? 7.296 -9.324 -16.096 1.00 96.69 464 LEU A O 1
ATOM 3616 N N . LEU A 1 465 ? 8.924 -7.901 -16.691 1.00 96.94 465 LEU A N 1
ATOM 3617 C CA . LEU A 1 465 ? 8.367 -6.757 -15.961 1.00 96.94 465 LEU A CA 1
ATOM 3618 C C . LEU A 1 465 ? 6.943 -6.412 -16.413 1.00 96.94 465 LEU A C 1
ATOM 3620 O O . LEU A 1 465 ? 6.070 -6.206 -15.574 1.00 96.94 465 LEU A O 1
ATOM 3624 N N . GLU A 1 466 ? 6.690 -6.382 -17.722 1.00 95.12 466 GLU A N 1
ATOM 3625 C CA . GLU A 1 466 ? 5.344 -6.133 -18.252 1.00 95.12 466 GLU A CA 1
ATOM 3626 C C . GLU A 1 466 ? 4.364 -7.239 -17.838 1.00 95.12 466 GLU A C 1
ATOM 3628 O O . GLU A 1 466 ? 3.284 -6.954 -17.321 1.00 95.12 466 GLU A O 1
ATOM 3633 N N . ARG A 1 467 ? 4.757 -8.509 -18.007 1.00 95.56 467 ARG A N 1
ATOM 3634 C CA . ARG A 1 467 ? 3.885 -9.656 -17.716 1.00 95.56 467 ARG A CA 1
ATOM 3635 C C . ARG A 1 467 ? 3.588 -9.822 -16.231 1.00 95.56 467 ARG A C 1
ATOM 3637 O O . ARG A 1 467 ? 2.452 -10.136 -15.887 1.00 95.56 467 ARG A O 1
ATOM 3644 N N . LEU A 1 468 ? 4.567 -9.596 -15.357 1.00 94.50 468 LEU A N 1
ATOM 3645 C CA . LEU A 1 468 ? 4.374 -9.655 -13.906 1.00 94.50 468 LEU A CA 1
ATOM 3646 C C . LEU A 1 468 ? 3.445 -8.543 -13.427 1.00 94.50 468 LEU A C 1
ATOM 3648 O O . LEU A 1 468 ? 2.547 -8.812 -12.634 1.00 94.50 468 LEU A O 1
ATOM 3652 N N . ASN A 1 469 ? 3.620 -7.324 -13.940 1.00 92.25 469 ASN A N 1
ATOM 3653 C CA . ASN A 1 469 ? 2.769 -6.192 -13.587 1.00 92.25 469 ASN A CA 1
ATOM 3654 C C . ASN A 1 469 ? 1.306 -6.415 -14.020 1.00 92.25 469 ASN A C 1
ATOM 3656 O O . ASN A 1 469 ? 0.383 -6.083 -13.277 1.00 92.25 469 ASN A O 1
ATOM 3660 N N . ASP A 1 470 ? 1.085 -7.031 -15.186 1.00 90.19 470 ASP A N 1
ATOM 3661 C CA . ASP A 1 470 ? -0.259 -7.346 -15.680 1.00 90.19 470 ASP A CA 1
ATOM 3662 C C . ASP A 1 470 ? -0.898 -8.548 -14.960 1.00 90.19 470 ASP A C 1
ATOM 3664 O O . ASP A 1 470 ? -2.089 -8.516 -14.638 1.00 90.19 470 ASP A O 1
ATOM 3668 N N . ARG A 1 471 ? -0.128 -9.617 -14.701 1.00 91.00 471 ARG A N 1
ATOM 3669 C CA . ARG A 1 471 ? -0.632 -10.864 -14.092 1.00 91.00 471 ARG A CA 1
ATOM 3670 C C . ARG A 1 471 ? -0.783 -10.763 -12.573 1.00 91.00 471 ARG A C 1
ATOM 3672 O O . ARG A 1 471 ? -1.741 -11.300 -12.021 1.00 91.00 471 ARG A O 1
ATOM 3679 N N . TYR A 1 472 ? 0.106 -10.028 -11.903 1.00 92.94 472 TYR A N 1
ATOM 3680 C CA . TYR A 1 472 ? 0.133 -9.854 -10.448 1.00 92.94 472 TYR A CA 1
ATOM 3681 C C . TYR A 1 472 ? 0.087 -8.372 -10.022 1.00 92.94 472 TYR A C 1
ATOM 3683 O O . TYR A 1 472 ? 0.942 -7.922 -9.260 1.00 92.94 472 TYR A O 1
ATOM 3691 N N . PRO A 1 473 ? -0.962 -7.605 -10.382 1.00 87.25 473 PRO A N 1
ATOM 3692 C CA . PRO A 1 473 ? -1.021 -6.147 -10.181 1.00 87.25 473 PRO A CA 1
ATOM 3693 C C . PRO A 1 473 ? -1.086 -5.694 -8.710 1.00 87.25 473 PRO A C 1
ATOM 3695 O O . PRO A 1 473 ? -1.119 -4.501 -8.421 1.00 87.25 473 PRO A O 1
ATOM 3698 N N . LYS A 1 474 ? -1.200 -6.635 -7.766 1.00 88.12 474 LYS A N 1
ATOM 3699 C CA . LYS A 1 474 ? -1.222 -6.373 -6.317 1.00 88.12 474 LYS A CA 1
ATOM 3700 C C . LYS A 1 474 ? 0.093 -6.737 -5.623 1.00 88.12 474 LYS A C 1
ATOM 3702 O O . LYS A 1 474 ? 0.173 -6.586 -4.407 1.00 88.12 474 LYS A O 1
ATOM 3707 N N . LYS A 1 475 ? 1.057 -7.305 -6.348 1.00 92.88 475 LYS A N 1
ATOM 3708 C CA . LYS A 1 475 ? 2.331 -7.782 -5.804 1.00 92.88 475 LYS A CA 1
ATOM 3709 C C . LYS A 1 475 ? 3.419 -6.778 -6.145 1.00 92.88 475 LYS A C 1
ATOM 3711 O O . LYS A 1 475 ? 3.390 -6.202 -7.226 1.00 92.88 475 LYS A O 1
ATOM 3716 N N . LEU A 1 476 ? 4.354 -6.577 -5.221 1.00 93.75 476 LEU A N 1
ATOM 3717 C CA . LEU A 1 476 ? 5.447 -5.635 -5.438 1.00 93.75 476 LEU A CA 1
ATOM 3718 C C . LEU A 1 476 ? 6.492 -6.215 -6.387 1.00 93.75 476 LEU A C 1
ATOM 3720 O O . LEU A 1 476 ? 6.835 -7.392 -6.292 1.00 93.75 476 LEU A O 1
ATOM 3724 N N . ILE A 1 477 ? 7.045 -5.371 -7.250 1.00 97.25 477 ILE A N 1
ATOM 3725 C CA . ILE A 1 477 ? 8.143 -5.707 -8.150 1.00 97.25 477 ILE A CA 1
ATOM 3726 C C . ILE A 1 477 ? 9.349 -4.846 -7.775 1.00 97.25 477 ILE A C 1
ATOM 3728 O O . ILE A 1 477 ? 9.424 -3.658 -8.104 1.00 97.25 477 ILE A O 1
ATOM 3732 N N . GLN A 1 478 ? 10.316 -5.459 -7.091 1.00 96.81 478 GLN A N 1
ATOM 3733 C CA . GLN A 1 478 ? 11.610 -4.846 -6.814 1.00 96.81 478 GLN A CA 1
ATOM 3734 C C . GLN A 1 478 ? 12.663 -5.403 -7.770 1.00 96.81 478 GLN A C 1
ATOM 3736 O O . GLN A 1 478 ? 12.761 -6.610 -7.978 1.00 96.81 478 GLN A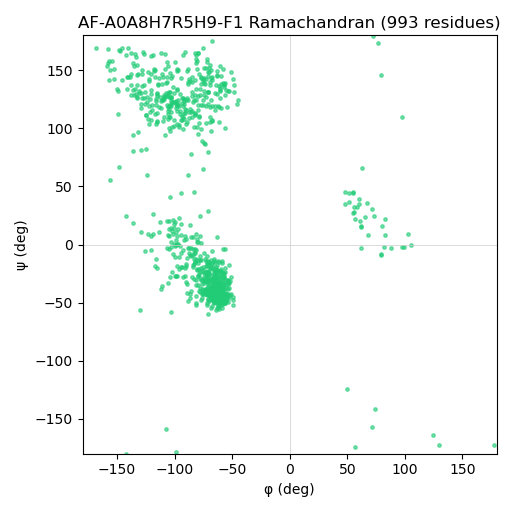 O 1
ATOM 3741 N N . THR A 1 479 ? 13.494 -4.534 -8.338 1.00 97.94 479 THR A N 1
ATOM 3742 C CA . THR A 1 479 ? 14.583 -4.959 -9.225 1.00 97.94 479 THR A CA 1
ATOM 3743 C C . THR A 1 479 ? 15.945 -4.606 -8.646 1.00 97.94 479 THR A C 1
ATOM 3745 O O . THR A 1 479 ? 16.129 -3.545 -8.048 1.00 97.94 479 THR A O 1
ATOM 3748 N N . TYR A 1 480 ? 16.918 -5.481 -8.873 1.00 97.44 480 TYR A N 1
ATOM 3749 C CA . TYR A 1 480 ? 18.340 -5.201 -8.707 1.00 97.44 480 TYR A CA 1
ATOM 3750 C C . TYR A 1 480 ? 18.939 -5.119 -10.104 1.00 97.44 480 TYR A C 1
ATOM 3752 O O . TYR A 1 480 ? 19.270 -6.127 -10.734 1.00 97.44 480 TYR A O 1
ATOM 3760 N N . SER A 1 481 ? 18.998 -3.888 -10.603 1.00 96.75 481 SER A N 1
ATOM 3761 C CA . SER A 1 481 ? 19.326 -3.586 -11.991 1.00 96.75 481 SER A CA 1
ATOM 3762 C C . SER A 1 481 ? 20.791 -3.194 -12.115 1.00 96.75 481 SER A C 1
ATOM 3764 O O . SER A 1 481 ? 21.215 -2.170 -11.569 1.00 96.75 481 SER A O 1
ATOM 3766 N N . VAL A 1 482 ? 21.567 -3.983 -12.862 1.00 94.56 482 VAL A N 1
ATOM 3767 C CA . VAL A 1 482 ? 22.986 -3.697 -13.111 1.00 94.56 482 VAL A CA 1
ATOM 3768 C C . VAL A 1 482 ? 23.157 -2.781 -14.312 1.00 94.56 482 VAL A C 1
ATOM 3770 O O . VAL A 1 482 ? 22.851 -3.153 -15.452 1.00 94.56 482 VAL A O 1
ATOM 3773 N N . PHE A 1 483 ? 23.702 -1.599 -14.041 1.00 93.25 483 PHE A N 1
ATOM 3774 C CA . PHE A 1 483 ? 24.040 -0.576 -15.015 1.00 93.25 483 PHE A CA 1
ATOM 3775 C C . PHE A 1 483 ? 25.461 -0.803 -15.552 1.00 93.25 483 PHE A C 1
ATOM 3777 O O . PHE A 1 483 ? 26.376 -1.146 -14.793 1.00 93.25 483 PHE A O 1
ATOM 3784 N N . PRO A 1 484 ? 25.664 -0.635 -16.869 1.00 88.88 484 PRO A N 1
ATOM 3785 C CA . PRO A 1 484 ? 26.954 -0.868 -17.501 1.00 88.88 484 PRO A CA 1
ATOM 3786 C C . PRO A 1 484 ? 27.982 0.189 -17.095 1.00 88.88 484 PRO A C 1
ATOM 3788 O O . PRO A 1 484 ? 27.639 1.333 -16.795 1.00 88.88 484 PRO A O 1
ATOM 3791 N N . ASN A 1 485 ? 29.263 -0.181 -17.158 1.00 81.25 485 ASN A N 1
ATOM 3792 C CA . ASN A 1 485 ? 30.344 0.781 -16.992 1.00 81.25 485 ASN A CA 1
ATOM 3793 C C . ASN A 1 485 ? 30.375 1.724 -18.206 1.00 81.25 485 ASN A C 1
ATOM 3795 O O . ASN A 1 485 ? 30.790 1.339 -19.293 1.00 81.25 485 ASN A O 1
ATOM 3799 N N . SER A 1 486 ? 29.914 2.960 -18.016 1.00 66.88 486 SER A N 1
ATOM 3800 C CA . SER A 1 486 ? 29.872 3.982 -19.069 1.00 66.88 486 SER A CA 1
ATOM 3801 C C . SER A 1 486 ? 31.225 4.652 -19.364 1.00 66.88 486 SER A C 1
ATOM 3803 O O . SER A 1 486 ? 31.300 5.447 -20.301 1.00 66.88 486 SER A O 1
ATOM 3805 N N . GLU A 1 487 ? 32.247 4.413 -18.533 1.00 60.22 487 GLU A N 1
ATOM 3806 C CA . GLU A 1 487 ? 33.568 5.062 -18.625 1.00 60.22 487 GLU A CA 1
ATOM 3807 C C . GLU A 1 487 ? 34.557 4.270 -19.495 1.00 60.22 487 GLU A C 1
ATOM 3809 O O . GLU A 1 487 ? 35.499 4.846 -20.037 1.00 60.22 487 GLU A O 1
ATOM 3814 N N . GLU A 1 488 ? 34.302 2.977 -19.699 1.00 61.91 488 GLU A N 1
ATOM 3815 C CA . GLU A 1 488 ? 35.061 2.104 -20.595 1.00 61.91 488 GLU A CA 1
ATOM 3816 C C . GLU A 1 488 ? 34.233 1.763 -21.840 1.00 61.91 488 GLU A C 1
ATOM 3818 O O . GLU A 1 488 ? 33.001 1.733 -21.809 1.00 61.91 488 GLU A O 1
ATOM 3823 N N . VAL A 1 489 ? 34.904 1.515 -22.968 1.00 55.16 489 VAL A N 1
ATOM 3824 C CA . VAL A 1 489 ? 34.225 1.057 -24.186 1.00 55.16 489 VAL A CA 1
ATOM 3825 C C . VAL A 1 489 ? 33.697 -0.351 -23.919 1.00 55.16 489 VAL A C 1
ATOM 3827 O O . VAL A 1 489 ? 34.473 -1.298 -23.863 1.00 55.16 489 VAL A O 1
ATOM 3830 N N . SER A 1 490 ? 32.382 -0.488 -23.732 1.00 63.34 490 SER A N 1
ATOM 3831 C CA . SER A 1 490 ? 31.744 -1.802 -23.645 1.00 63.34 490 SER A CA 1
ATOM 3832 C C . SER A 1 490 ? 31.992 -2.589 -24.934 1.00 63.34 490 SER A C 1
ATOM 3834 O O . SER A 1 490 ? 31.828 -2.044 -26.028 1.00 63.34 490 SER A O 1
ATOM 3836 N N . ASP A 1 491 ? 32.284 -3.887 -24.812 1.00 66.75 491 ASP A N 1
ATOM 3837 C CA . ASP A 1 491 ? 32.376 -4.814 -25.952 1.00 66.75 491 ASP A CA 1
ATOM 3838 C C . ASP A 1 491 ? 31.083 -4.841 -26.795 1.00 66.75 491 ASP A C 1
ATOM 3840 O O . ASP A 1 491 ? 31.088 -5.236 -27.962 1.00 66.75 491 ASP A O 1
ATOM 3844 N N . THR A 1 492 ? 29.954 -4.402 -26.222 1.00 76.75 492 THR A N 1
ATOM 3845 C CA . THR A 1 492 ? 28.653 -4.335 -26.896 1.00 76.75 492 THR A CA 1
ATOM 3846 C C . THR A 1 492 ? 28.337 -2.916 -27.367 1.00 76.75 492 THR A C 1
ATOM 3848 O O . THR A 1 492 ? 27.839 -2.082 -26.613 1.00 76.75 492 THR A O 1
ATOM 3851 N N . VAL A 1 493 ? 28.522 -2.661 -28.665 1.00 83.19 493 VAL A N 1
ATOM 3852 C CA . VAL A 1 493 ? 28.272 -1.342 -29.287 1.00 83.19 493 VAL A CA 1
ATOM 3853 C C . VAL A 1 493 ? 26.807 -0.884 -29.245 1.00 83.19 493 VAL A C 1
ATOM 3855 O O . VAL A 1 493 ? 26.535 0.312 -29.310 1.00 83.19 493 VAL A O 1
ATOM 3858 N N . VAL A 1 494 ? 25.856 -1.818 -29.127 1.00 89.44 494 VAL A N 1
ATOM 3859 C CA . VAL A 1 494 ? 24.408 -1.536 -29.072 1.00 89.44 494 VAL A CA 1
ATOM 3860 C C . VAL A 1 494 ? 23.868 -1.350 -27.649 1.00 89.44 494 VAL A C 1
ATOM 3862 O O . VAL A 1 494 ? 22.668 -1.149 -27.476 1.00 89.44 494 VAL A O 1
ATOM 3865 N N . GLN A 1 495 ? 24.729 -1.384 -26.627 1.00 90.62 495 GLN A N 1
ATOM 3866 C CA . GLN A 1 495 ? 24.330 -1.262 -25.221 1.00 90.62 495 GLN A CA 1
ATOM 3867 C C . GLN A 1 495 ? 23.422 -0.050 -24.932 1.00 90.62 495 GLN A C 1
ATOM 3869 O O . GLN A 1 495 ? 22.433 -0.243 -24.222 1.00 90.62 495 GLN A O 1
ATOM 3874 N N . PRO A 1 496 ? 23.664 1.164 -25.476 1.00 92.69 496 PRO A N 1
ATOM 3875 C CA . PRO A 1 496 ? 22.795 2.305 -25.192 1.00 92.69 496 PRO A CA 1
ATOM 3876 C C . PRO A 1 496 ? 21.346 2.096 -25.652 1.00 92.69 496 PRO A C 1
ATOM 3878 O O . PRO A 1 496 ? 20.428 2.536 -24.969 1.00 92.69 496 PRO A O 1
ATOM 3881 N N . TYR A 1 497 ? 21.120 1.380 -26.760 1.00 93.81 497 TYR A N 1
ATOM 3882 C CA . TYR A 1 497 ? 19.770 1.032 -27.220 1.00 93.81 497 TYR A CA 1
ATOM 3883 C C . TYR A 1 497 ? 19.075 0.071 -26.252 1.00 93.81 497 TYR A C 1
ATOM 3885 O O . TYR A 1 497 ? 17.950 0.338 -25.832 1.00 93.81 497 TYR A O 1
ATOM 3893 N N . ASN A 1 498 ? 19.768 -0.996 -25.842 1.00 94.06 498 ASN A N 1
ATOM 3894 C CA . ASN A 1 498 ? 19.249 -1.965 -24.873 1.00 94.06 498 ASN A CA 1
ATOM 3895 C C . ASN A 1 498 ? 18.874 -1.289 -23.545 1.00 94.06 498 ASN A C 1
ATOM 3897 O O . ASN A 1 498 ? 17.798 -1.530 -22.998 1.00 94.06 498 ASN A O 1
ATOM 3901 N N . SER A 1 499 ? 19.748 -0.406 -23.051 1.00 95.06 499 SER A N 1
ATOM 3902 C CA . SER A 1 499 ? 19.543 0.298 -21.785 1.00 95.06 499 SER A CA 1
ATOM 3903 C C . SER A 1 499 ? 18.372 1.268 -21.837 1.00 95.06 499 SER A C 1
ATOM 3905 O O . SER A 1 499 ? 17.609 1.317 -20.880 1.00 95.06 499 SER A O 1
ATOM 3907 N N . MET A 1 500 ? 18.169 1.987 -22.944 1.00 95.88 500 MET A N 1
ATOM 3908 C CA . MET A 1 500 ? 17.016 2.883 -23.081 1.00 95.88 500 MET A CA 1
ATOM 3909 C C . MET A 1 500 ? 15.680 2.134 -23.087 1.00 95.88 500 MET A C 1
ATOM 3911 O O . MET A 1 500 ? 14.753 2.539 -22.386 1.00 95.88 500 MET A O 1
ATOM 3915 N N . LEU A 1 501 ? 15.594 1.026 -23.829 1.00 96.62 501 LEU A N 1
ATOM 3916 C CA . LEU A 1 501 ? 14.384 0.201 -23.897 1.00 96.62 501 LEU A CA 1
ATOM 3917 C C . LEU A 1 501 ? 14.052 -0.428 -22.533 1.00 96.62 501 LEU A C 1
ATOM 3919 O O . LEU A 1 501 ? 12.901 -0.388 -22.092 1.00 96.62 501 LEU A O 1
ATOM 3923 N N . ALA A 1 502 ? 15.068 -0.937 -21.827 1.00 97.12 502 ALA A N 1
ATOM 3924 C CA . ALA A 1 502 ? 14.905 -1.480 -20.479 1.00 97.12 502 ALA A CA 1
ATOM 3925 C C . ALA A 1 502 ? 14.528 -0.407 -19.447 1.00 97.12 502 ALA A C 1
ATOM 3927 O O . ALA A 1 502 ? 13.664 -0.649 -18.606 1.00 97.12 502 ALA A O 1
ATOM 3928 N N . LEU A 1 503 ? 15.122 0.791 -19.521 1.00 97.25 503 LEU A N 1
ATOM 3929 C CA . LEU A 1 503 ? 14.805 1.893 -18.609 1.00 97.25 503 LEU A CA 1
ATOM 3930 C C . LEU A 1 503 ? 13.333 2.306 -18.693 1.00 97.25 503 LEU A C 1
ATOM 3932 O O . LEU A 1 503 ? 12.728 2.500 -17.645 1.00 97.25 503 LEU A O 1
ATOM 3936 N N . LYS A 1 504 ? 12.723 2.352 -19.890 1.00 96.69 504 LYS A N 1
ATOM 3937 C CA . LYS A 1 504 ? 11.275 2.615 -20.029 1.00 96.69 504 LYS A CA 1
ATOM 3938 C C . LYS A 1 504 ? 10.435 1.633 -19.204 1.00 96.69 504 LYS A C 1
ATOM 3940 O O . LYS A 1 504 ? 9.477 2.053 -18.560 1.00 96.69 504 LYS A O 1
ATOM 3945 N N . ARG A 1 505 ? 10.787 0.341 -19.206 1.00 97.19 505 ARG A N 1
ATOM 3946 C CA . ARG A 1 505 ? 10.048 -0.690 -18.451 1.00 97.19 505 ARG A CA 1
ATOM 3947 C C . ARG A 1 505 ? 10.319 -0.626 -16.962 1.00 97.19 505 ARG A C 1
ATOM 3949 O O . ARG A 1 505 ? 9.383 -0.720 -16.181 1.00 97.19 505 ARG A O 1
ATOM 3956 N N . LEU A 1 506 ? 11.561 -0.366 -16.566 1.00 97.56 506 LEU A N 1
ATOM 3957 C CA . LEU A 1 506 ? 11.880 -0.099 -15.165 1.00 97.56 506 LEU A CA 1
ATOM 3958 C C . LEU A 1 506 ? 11.056 1.080 -14.629 1.00 97.56 506 LEU A C 1
ATOM 3960 O O . LEU A 1 506 ? 10.447 0.951 -13.580 1.00 97.56 506 LEU A O 1
ATOM 3964 N N . THR A 1 507 ? 10.939 2.178 -15.384 1.00 96.38 507 THR A N 1
ATOM 3965 C CA . THR A 1 507 ? 10.157 3.360 -14.978 1.00 96.38 507 THR A CA 1
ATOM 3966 C C . THR A 1 507 ? 8.648 3.117 -14.889 1.00 96.38 507 THR A C 1
ATOM 3968 O O . THR A 1 507 ? 7.982 3.762 -14.082 1.00 96.38 507 THR A O 1
ATOM 3971 N N . ASN A 1 508 ? 8.089 2.241 -15.723 1.00 94.69 508 ASN A N 1
ATOM 3972 C CA . ASN A 1 508 ? 6.635 2.084 -15.833 1.00 94.69 508 ASN A CA 1
ATOM 3973 C C . ASN A 1 508 ? 6.081 0.852 -15.108 1.00 94.69 508 ASN A C 1
ATOM 3975 O O . ASN A 1 508 ? 4.892 0.835 -14.797 1.00 94.69 508 ASN A O 1
ATOM 3979 N N . ASN A 1 509 ? 6.903 -0.177 -14.887 1.00 95.75 509 ASN A N 1
ATOM 3980 C CA . ASN A 1 509 ? 6.450 -1.507 -14.474 1.00 95.75 509 ASN A CA 1
ATOM 3981 C C . ASN A 1 509 ? 7.119 -2.024 -13.190 1.00 95.75 509 ASN A C 1
ATOM 3983 O O . ASN A 1 509 ? 6.748 -3.099 -12.730 1.00 95.75 509 ASN A O 1
ATOM 3987 N N . ALA A 1 510 ? 8.101 -1.314 -12.624 1.00 96.06 510 ALA A N 1
ATOM 3988 C CA . ALA A 1 510 ? 8.696 -1.663 -11.334 1.00 96.06 510 ALA A CA 1
ATOM 3989 C C . ALA A 1 510 ? 8.233 -0.698 -10.233 1.00 96.06 510 ALA A C 1
ATOM 3991 O O . ALA A 1 510 ? 8.113 0.505 -10.462 1.00 96.06 510 ALA A O 1
ATOM 3992 N N . ASP A 1 511 ? 8.037 -1.220 -9.021 1.00 95.25 511 ASP A N 1
ATOM 3993 C CA . ASP A 1 511 ? 7.724 -0.407 -7.840 1.00 95.25 511 ASP A CA 1
ATOM 3994 C C . ASP A 1 511 ? 8.988 0.170 -7.198 1.00 95.25 511 ASP A C 1
ATOM 3996 O O . ASP A 1 511 ? 8.954 1.231 -6.578 1.00 95.25 511 ASP A O 1
ATOM 4000 N N . SER A 1 512 ? 10.117 -0.538 -7.313 1.00 95.88 512 SER A N 1
ATOM 4001 C CA . SER A 1 512 ? 11.405 -0.127 -6.753 1.00 95.88 512 SER A CA 1
ATOM 4002 C C . SER A 1 512 ? 12.569 -0.654 -7.588 1.00 95.88 512 SER A C 1
ATOM 4004 O O . SER A 1 512 ? 12.619 -1.833 -7.940 1.00 95.88 512 SER A O 1
ATOM 4006 N N . VAL A 1 513 ? 13.548 0.206 -7.878 1.00 97.62 513 VAL A N 1
ATOM 4007 C CA . VAL A 1 513 ? 14.747 -0.166 -8.642 1.00 97.62 513 VAL A CA 1
ATOM 4008 C C . VAL A 1 513 ? 15.988 0.146 -7.820 1.00 97.62 513 VAL A C 1
ATOM 4010 O O . VAL A 1 513 ? 16.364 1.305 -7.657 1.00 97.62 513 VAL A O 1
ATOM 4013 N N . VAL A 1 514 ? 16.660 -0.888 -7.320 1.00 97.38 514 VAL A N 1
ATOM 4014 C CA . VAL A 1 514 ? 17.972 -0.763 -6.683 1.00 97.38 514 VAL A CA 1
ATOM 4015 C C . VAL A 1 514 ? 19.033 -0.722 -7.778 1.00 97.38 514 VAL A C 1
ATOM 4017 O O . VAL A 1 514 ? 19.266 -1.705 -8.485 1.00 97.38 514 VAL A O 1
ATOM 4020 N N . VAL A 1 515 ? 19.673 0.437 -7.932 1.00 96.44 515 VAL A N 1
ATOM 4021 C CA . VAL A 1 515 ? 20.666 0.670 -8.985 1.00 96.44 515 VAL A CA 1
ATOM 4022 C C . VAL A 1 515 ? 22.034 0.151 -8.548 1.00 96.44 515 VAL A C 1
ATOM 4024 O O . VAL A 1 515 ? 22.578 0.578 -7.527 1.00 96.44 515 VAL A O 1
ATOM 4027 N N . LEU A 1 516 ? 22.612 -0.734 -9.360 1.00 93.81 516 LEU A N 1
ATOM 4028 C CA . LEU A 1 516 ? 23.952 -1.289 -9.176 1.00 93.81 516 LEU A CA 1
ATOM 4029 C C . LEU A 1 516 ? 24.850 -0.834 -10.331 1.00 93.81 516 LEU A C 1
ATOM 4031 O O . LEU A 1 516 ? 24.703 -1.301 -11.454 1.00 93.81 516 LEU A O 1
ATOM 4035 N N . ASP A 1 517 ? 25.768 0.096 -10.081 1.00 92.62 517 ASP A N 1
ATOM 4036 C CA . ASP A 1 517 ? 26.625 0.669 -11.126 1.00 92.62 517 ASP A CA 1
ATOM 4037 C C . ASP A 1 517 ? 28.003 -0.004 -11.161 1.00 92.62 517 ASP A C 1
ATOM 4039 O O . ASP A 1 517 ? 28.812 0.159 -10.243 1.00 92.62 517 ASP A O 1
ATOM 4043 N N . ASN A 1 518 ? 28.307 -0.700 -12.260 1.00 89.31 518 ASN A N 1
ATOM 4044 C CA . ASN A 1 518 ? 29.592 -1.377 -12.442 1.00 89.31 518 ASN A CA 1
ATOM 4045 C C . ASN A 1 518 ? 30.802 -0.432 -12.382 1.00 89.31 518 ASN A C 1
ATOM 4047 O O . ASN A 1 518 ? 31.868 -0.857 -11.929 1.00 89.31 518 ASN A O 1
ATOM 4051 N N . ALA A 1 519 ? 30.661 0.840 -12.773 1.00 87.88 519 ALA A N 1
ATOM 4052 C CA . ALA A 1 519 ? 31.750 1.812 -12.655 1.00 87.88 519 ALA A CA 1
ATOM 4053 C C . ALA A 1 519 ? 32.069 2.104 -11.178 1.00 87.88 519 ALA A C 1
ATOM 4055 O O . ALA A 1 519 ? 33.228 2.095 -10.753 1.00 87.88 519 ALA A O 1
ATOM 4056 N N . ALA A 1 520 ? 31.032 2.299 -10.357 1.00 89.81 520 ALA A N 1
ATOM 4057 C CA . ALA A 1 520 ? 31.191 2.530 -8.926 1.00 89.81 520 ALA A CA 1
ATOM 4058 C C . ALA A 1 520 ? 31.697 1.286 -8.184 1.00 89.81 520 ALA A C 1
ATOM 4060 O O . ALA A 1 520 ? 32.545 1.415 -7.301 1.00 89.81 520 ALA A O 1
ATOM 4061 N N . LEU A 1 521 ? 31.201 0.099 -8.545 1.00 89.12 521 LEU A N 1
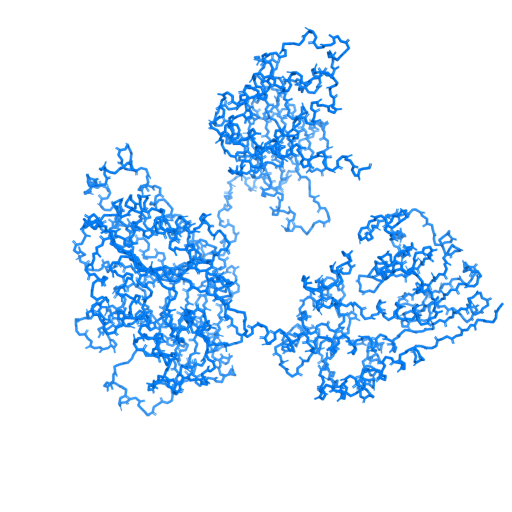ATOM 4062 C CA . LEU A 1 521 ? 31.643 -1.176 -7.977 1.00 89.12 521 LEU A CA 1
ATOM 4063 C C . LEU A 1 521 ? 33.133 -1.417 -8.242 1.00 89.12 521 LEU A C 1
ATOM 4065 O O . LEU A 1 521 ? 33.880 -1.715 -7.309 1.00 89.12 521 LEU A O 1
ATOM 4069 N N . SER A 1 522 ? 33.576 -1.202 -9.484 1.00 87.19 522 SER A N 1
ATOM 4070 C CA . SER A 1 522 ? 34.985 -1.341 -9.871 1.00 87.19 522 SER A CA 1
ATOM 4071 C C . SER A 1 522 ? 35.869 -0.346 -9.118 1.00 87.19 522 SER A C 1
ATOM 4073 O O . SER A 1 522 ? 36.871 -0.738 -8.522 1.00 87.19 522 SER A O 1
ATOM 4075 N N . ARG A 1 523 ? 35.442 0.924 -9.024 1.00 87.81 523 ARG A N 1
ATOM 4076 C CA . ARG A 1 523 ? 36.134 1.951 -8.228 1.00 87.81 523 ARG A CA 1
ATOM 4077 C C . ARG A 1 523 ? 36.269 1.546 -6.760 1.00 87.81 523 ARG A C 1
ATOM 4079 O O . ARG A 1 523 ? 37.341 1.694 -6.184 1.00 87.81 523 ARG A O 1
ATOM 4086 N N . ILE A 1 524 ? 35.208 1.029 -6.135 1.00 87.38 524 ILE A N 1
ATOM 4087 C CA . ILE A 1 524 ? 35.256 0.579 -4.735 1.00 87.38 524 ILE A CA 1
ATOM 4088 C C . ILE A 1 524 ? 36.238 -0.589 -4.576 1.00 87.38 524 ILE A C 1
ATOM 4090 O O . ILE A 1 524 ? 37.036 -0.579 -3.636 1.00 87.38 524 ILE A O 1
ATOM 4094 N N . ALA A 1 525 ? 36.229 -1.563 -5.487 1.00 86.12 525 ALA A N 1
ATOM 4095 C CA . ALA A 1 525 ? 37.161 -2.686 -5.446 1.00 86.12 525 ALA A CA 1
ATOM 4096 C C . ALA A 1 525 ? 38.629 -2.224 -5.559 1.00 86.12 525 ALA A C 1
ATOM 4098 O O . ALA A 1 525 ? 39.483 -2.661 -4.783 1.00 86.12 525 ALA A O 1
ATOM 4099 N N . THR A 1 526 ? 38.923 -1.268 -6.440 1.00 86.25 526 THR A N 1
ATOM 4100 C CA . THR A 1 526 ? 40.277 -0.721 -6.594 1.00 86.25 526 THR A CA 1
ATOM 4101 C C . THR A 1 526 ? 40.692 0.169 -5.422 1.00 86.25 526 THR A C 1
ATOM 4103 O O . THR A 1 526 ? 41.733 -0.066 -4.808 1.00 86.25 526 THR A O 1
ATOM 4106 N N . ASP A 1 527 ? 39.867 1.144 -5.040 1.00 83.62 527 ASP A N 1
ATOM 4107 C CA . ASP A 1 527 ? 40.226 2.147 -4.031 1.00 83.62 527 ASP A CA 1
ATOM 4108 C C . ASP A 1 527 ? 40.215 1.593 -2.600 1.00 83.62 527 ASP A C 1
ATOM 4110 O O . ASP A 1 527 ? 40.968 2.059 -1.740 1.00 83.62 527 ASP A O 1
ATOM 4114 N N . ARG A 1 528 ? 39.316 0.643 -2.302 1.00 78.94 528 ARG A N 1
ATOM 4115 C CA . ARG A 1 528 ? 39.040 0.185 -0.926 1.00 78.94 528 ARG A CA 1
ATOM 4116 C C . ARG A 1 528 ? 39.506 -1.227 -0.645 1.00 78.94 528 ARG A C 1
ATOM 4118 O O . ARG A 1 528 ? 39.930 -1.482 0.482 1.00 78.94 528 ARG A O 1
ATOM 4125 N N . LEU A 1 529 ? 39.412 -2.119 -1.627 1.00 78.19 529 LEU A N 1
ATOM 4126 C CA . LEU A 1 529 ? 39.914 -3.488 -1.498 1.00 78.19 529 LEU A CA 1
ATOM 4127 C C . LEU A 1 529 ? 41.342 -3.636 -2.041 1.00 78.19 529 LEU A C 1
ATOM 4129 O O . LEU A 1 529 ? 41.962 -4.668 -1.807 1.00 78.19 529 LEU A O 1
ATOM 4133 N N . HIS A 1 530 ? 41.887 -2.592 -2.682 1.00 82.25 530 HIS A N 1
ATOM 4134 C CA . HIS A 1 530 ? 43.228 -2.568 -3.276 1.00 82.25 530 HIS A CA 1
ATOM 4135 C C . HIS A 1 530 ? 43.429 -3.632 -4.365 1.00 82.25 530 HIS A C 1
ATOM 4137 O O . HIS A 1 530 ? 44.523 -4.168 -4.539 1.00 82.25 530 HIS A O 1
ATOM 4143 N N . ILE A 1 531 ? 42.364 -3.913 -5.122 1.00 83.44 531 ILE A N 1
ATOM 4144 C CA . ILE A 1 531 ? 42.375 -4.850 -6.245 1.00 83.44 531 ILE A CA 1
ATOM 4145 C C . ILE A 1 531 ? 42.640 -4.063 -7.536 1.00 83.44 531 ILE A C 1
ATOM 4147 O O . ILE A 1 531 ? 41.801 -3.280 -7.977 1.00 83.44 531 ILE A O 1
ATOM 4151 N N . GLN A 1 532 ? 43.814 -4.251 -8.145 1.00 78.31 532 GLN A N 1
ATOM 4152 C CA . GLN A 1 532 ? 44.220 -3.476 -9.329 1.00 78.31 532 GLN A CA 1
ATOM 4153 C C . GLN A 1 532 ? 43.341 -3.733 -10.564 1.00 78.31 532 GLN A C 1
ATOM 4155 O O . GLN A 1 532 ? 43.112 -2.808 -11.335 1.00 78.31 532 GLN A O 1
ATOM 4160 N N . GLN A 1 533 ? 42.843 -4.960 -10.744 1.00 80.56 533 GLN A N 1
ATOM 4161 C CA . GLN A 1 533 ? 41.926 -5.337 -11.823 1.00 80.56 533 GLN A CA 1
ATOM 4162 C C . GLN A 1 533 ? 40.811 -6.218 -11.246 1.00 80.56 533 GLN A C 1
ATOM 4164 O O . GLN A 1 533 ? 41.028 -7.419 -11.063 1.00 80.56 533 GLN A O 1
ATOM 4169 N N . PRO A 1 534 ? 39.658 -5.637 -10.872 1.00 83.56 534 PRO A N 1
ATOM 4170 C CA . PRO A 1 534 ? 38.578 -6.396 -10.258 1.00 83.56 534 PRO A CA 1
ATOM 4171 C C . PRO A 1 534 ? 37.904 -7.328 -11.270 1.00 83.56 534 PRO A C 1
ATOM 4173 O O . PRO A 1 534 ? 37.530 -6.908 -12.364 1.00 83.56 534 PRO A O 1
ATOM 4176 N N . THR A 1 535 ? 37.733 -8.598 -10.902 1.00 86.38 535 THR A N 1
ATOM 4177 C CA . THR A 1 535 ? 36.968 -9.564 -11.703 1.00 86.38 535 THR A CA 1
ATOM 4178 C C . THR A 1 535 ? 35.465 -9.408 -11.459 1.00 86.38 535 THR A C 1
ATOM 4180 O O . THR A 1 535 ? 35.045 -8.909 -10.413 1.00 86.38 535 THR A O 1
ATOM 4183 N N . PHE A 1 536 ? 34.632 -9.900 -12.388 1.00 82.94 536 PHE A N 1
ATOM 4184 C CA . PHE A 1 536 ? 33.174 -9.907 -12.197 1.00 82.94 536 PHE A CA 1
ATOM 4185 C C . PHE A 1 536 ? 32.744 -10.668 -10.938 1.00 82.94 536 PHE A C 1
ATOM 4187 O O . PHE A 1 536 ? 31.792 -10.276 -10.275 1.00 82.94 536 PHE A O 1
ATOM 4194 N N . GLU A 1 537 ? 33.458 -11.731 -10.570 1.00 83.56 537 GLU A N 1
ATOM 4195 C CA . GLU A 1 537 ? 33.200 -12.474 -9.334 1.00 83.56 537 GLU A CA 1
ATOM 4196 C C . GLU A 1 537 ? 33.394 -11.584 -8.096 1.00 83.56 537 GLU A C 1
ATOM 4198 O O . GLU A 1 537 ? 32.522 -11.521 -7.233 1.00 83.56 537 GLU A O 1
ATOM 4203 N N . GLN A 1 538 ? 34.478 -10.804 -8.050 1.00 84.88 538 GLN A N 1
ATOM 4204 C CA . GLN A 1 538 ? 34.755 -9.881 -6.945 1.00 84.88 538 GLN A CA 1
ATOM 4205 C C . GLN A 1 538 ? 33.745 -8.727 -6.880 1.00 84.88 538 GLN A C 1
ATOM 4207 O O . GLN A 1 538 ? 33.321 -8.336 -5.792 1.00 84.88 538 GLN A O 1
ATOM 4212 N N . THR A 1 539 ? 33.313 -8.184 -8.023 1.00 86.88 539 THR A N 1
ATOM 4213 C CA . THR A 1 539 ? 32.241 -7.174 -8.033 1.00 86.88 539 THR A CA 1
ATOM 4214 C C . THR A 1 539 ? 30.898 -7.771 -7.618 1.00 86.88 539 THR A C 1
ATOM 4216 O O . THR A 1 539 ? 30.146 -7.124 -6.893 1.00 86.88 539 THR A O 1
ATOM 4219 N N . ASN A 1 540 ? 30.607 -9.017 -8.002 1.00 90.06 540 ASN A N 1
ATOM 4220 C CA . ASN A 1 540 ? 29.372 -9.705 -7.623 1.00 90.06 540 ASN A CA 1
ATOM 4221 C C . ASN A 1 540 ? 29.323 -10.014 -6.121 1.00 90.06 540 ASN A C 1
ATOM 4223 O O . ASN A 1 540 ? 28.246 -9.946 -5.539 1.00 90.06 540 ASN A O 1
ATOM 4227 N N . GLN A 1 541 ? 30.462 -10.255 -5.464 1.00 86.88 541 GLN A N 1
ATOM 4228 C CA . GLN A 1 541 ? 30.523 -10.368 -3.999 1.00 86.88 541 GLN A CA 1
ATOM 4229 C C . GLN A 1 541 ? 30.096 -9.066 -3.298 1.00 86.88 541 GLN A C 1
ATOM 4231 O O . GLN A 1 541 ? 29.354 -9.099 -2.311 1.00 86.88 541 GLN A O 1
ATOM 4236 N N . LEU A 1 542 ? 30.505 -7.903 -3.826 1.00 87.62 542 LEU A N 1
ATOM 4237 C CA . LEU A 1 542 ? 30.055 -6.601 -3.315 1.00 87.62 542 LEU A CA 1
ATOM 4238 C C . LEU A 1 542 ? 28.544 -6.424 -3.490 1.00 87.62 542 LEU A C 1
ATOM 4240 O O . LEU A 1 542 ? 27.867 -5.969 -2.569 1.00 87.62 542 LEU A O 1
ATOM 4244 N N . VAL A 1 543 ? 28.016 -6.807 -4.655 1.00 91.31 543 VAL A N 1
ATOM 4245 C CA . VAL A 1 543 ? 26.577 -6.760 -4.938 1.00 91.31 543 VAL A CA 1
ATOM 4246 C C . VAL A 1 543 ? 25.802 -7.695 -4.008 1.00 91.31 543 VAL A C 1
ATOM 4248 O O . VAL A 1 543 ? 24.838 -7.256 -3.386 1.00 91.31 543 VAL A O 1
ATOM 4251 N N . SER A 1 544 ? 26.249 -8.943 -3.851 1.00 91.50 544 SER A N 1
ATOM 4252 C CA . SER A 1 544 ? 25.639 -9.932 -2.954 1.00 91.50 544 SER A CA 1
ATOM 4253 C C . SER A 1 544 ? 25.583 -9.427 -1.507 1.00 91.50 544 SER A C 1
ATOM 4255 O O . SER A 1 544 ? 24.538 -9.503 -0.861 1.00 91.50 544 SER A O 1
ATOM 4257 N N . THR A 1 545 ? 26.658 -8.789 -1.027 1.00 88.69 545 THR A N 1
ATOM 4258 C CA . THR A 1 545 ? 26.696 -8.169 0.310 1.00 88.69 545 THR A CA 1
ATOM 4259 C C . THR A 1 545 ? 25.612 -7.098 0.470 1.00 88.69 545 THR A C 1
ATOM 4261 O O . THR A 1 545 ? 24.923 -7.054 1.488 1.00 88.69 545 THR A O 1
ATOM 4264 N N . VAL A 1 546 ? 25.425 -6.237 -0.536 1.00 90.50 546 VAL A N 1
ATOM 4265 C CA . VAL A 1 546 ? 24.394 -5.185 -0.519 1.00 90.50 546 VAL A CA 1
ATOM 4266 C C . VAL A 1 546 ? 22.995 -5.774 -0.576 1.00 90.50 546 VAL A C 1
ATOM 4268 O O . VAL A 1 546 ? 22.134 -5.347 0.189 1.00 90.50 546 VAL A O 1
ATOM 4271 N N . MET A 1 547 ? 22.769 -6.755 -1.448 1.00 93.44 547 MET A N 1
ATOM 4272 C CA . MET A 1 547 ? 21.487 -7.446 -1.559 1.00 93.44 547 MET A CA 1
ATOM 4273 C C . MET A 1 547 ? 21.109 -8.117 -0.236 1.00 93.44 547 MET A C 1
ATOM 4275 O O . MET A 1 547 ? 20.013 -7.894 0.283 1.00 93.44 547 MET A O 1
ATOM 4279 N N . SER A 1 548 ? 22.044 -8.856 0.366 1.00 92.12 548 SER A N 1
ATOM 4280 C CA . SER A 1 548 ? 21.857 -9.465 1.683 1.00 92.12 548 SER A CA 1
ATOM 4281 C C . SER A 1 548 ? 21.552 -8.411 2.756 1.00 92.12 548 SER A C 1
ATOM 4283 O O . SER A 1 548 ? 20.594 -8.558 3.523 1.00 92.12 548 SER A O 1
ATOM 4285 N N . ALA A 1 549 ? 22.303 -7.304 2.776 1.00 90.62 549 ALA A N 1
ATOM 4286 C CA . ALA A 1 549 ? 22.093 -6.217 3.728 1.00 90.62 549 ALA A CA 1
ATOM 4287 C C . ALA A 1 549 ? 20.726 -5.527 3.550 1.00 90.62 549 ALA A C 1
ATOM 4289 O O . ALA A 1 549 ? 20.071 -5.185 4.532 1.00 90.62 549 ALA A O 1
ATOM 4290 N N . SER A 1 550 ? 20.265 -5.355 2.308 1.00 91.50 550 SER A N 1
ATOM 4291 C CA . SER A 1 550 ? 18.978 -4.713 2.001 1.00 91.50 550 SER A CA 1
ATOM 4292 C C . SER A 1 550 ? 17.769 -5.570 2.370 1.00 91.50 550 SER A C 1
ATOM 4294 O O . SER A 1 550 ? 16.716 -5.031 2.682 1.00 91.50 550 SER A O 1
ATOM 4296 N N . THR A 1 551 ? 17.941 -6.892 2.398 1.00 91.75 551 THR A N 1
ATOM 4297 C CA . THR A 1 551 ? 16.897 -7.868 2.746 1.00 91.75 551 THR A CA 1
ATOM 4298 C C . THR A 1 551 ? 17.002 -8.348 4.195 1.00 91.75 551 THR A C 1
ATOM 4300 O O . THR A 1 551 ? 16.257 -9.231 4.617 1.00 91.75 551 THR A O 1
ATOM 4303 N N . THR A 1 552 ? 17.927 -7.796 4.992 1.00 89.31 552 THR A N 1
ATOM 4304 C CA . THR A 1 552 ? 18.176 -8.292 6.354 1.00 89.31 552 THR A CA 1
ATOM 4305 C C . THR A 1 552 ? 16.959 -8.116 7.261 1.00 89.31 552 THR A C 1
ATOM 4307 O O . THR A 1 552 ? 16.665 -9.020 8.031 1.00 89.31 552 THR A O 1
ATOM 4310 N N . THR A 1 553 ? 16.221 -7.006 7.159 1.00 86.50 553 THR A N 1
ATOM 4311 C CA . THR A 1 553 ? 15.025 -6.765 7.992 1.00 86.50 553 THR A CA 1
ATOM 4312 C C . THR A 1 553 ? 13.871 -7.722 7.680 1.00 86.50 553 THR A C 1
ATOM 4314 O O . THR A 1 553 ? 13.017 -7.940 8.532 1.00 86.50 553 THR A O 1
ATOM 4317 N N . LEU A 1 554 ? 13.869 -8.329 6.488 1.00 87.94 554 LEU A N 1
ATOM 4318 C CA . LEU A 1 554 ? 12.904 -9.356 6.089 1.00 87.94 554 LEU A CA 1
ATOM 4319 C C . LEU A 1 554 ? 13.266 -10.716 6.711 1.00 87.94 554 LEU A C 1
ATOM 4321 O O . LEU A 1 554 ? 12.403 -11.437 7.204 1.00 87.94 554 LEU A O 1
ATOM 4325 N N . ARG A 1 555 ? 14.565 -11.044 6.726 1.00 88.81 555 ARG A N 1
ATOM 4326 C CA . ARG A 1 555 ? 15.114 -12.338 7.179 1.00 88.81 555 ARG A CA 1
ATOM 4327 C C . ARG A 1 555 ? 15.348 -12.412 8.684 1.00 88.81 555 ARG A C 1
ATOM 4329 O O . ARG A 1 555 ? 15.312 -13.488 9.268 1.00 88.81 555 ARG A O 1
ATOM 4336 N N . TYR A 1 556 ? 15.596 -11.279 9.327 1.00 83.00 556 TYR A N 1
ATOM 4337 C CA . TYR A 1 556 ? 15.824 -11.180 10.763 1.00 83.00 556 TYR A CA 1
ATOM 4338 C C . TYR A 1 556 ? 14.787 -10.228 11.352 1.00 83.00 556 TYR A C 1
ATOM 4340 O O . TYR A 1 556 ? 14.926 -9.013 11.190 1.00 83.00 556 TYR A O 1
ATOM 4348 N N . PRO A 1 557 ? 13.751 -10.748 12.033 1.00 61.75 557 PRO A N 1
ATOM 4349 C CA . PRO A 1 557 ? 12.634 -9.929 12.476 1.00 61.75 557 PRO A CA 1
ATOM 4350 C C . PRO A 1 557 ? 13.104 -8.839 13.452 1.00 61.75 557 PRO A C 1
ATOM 4352 O O . PRO A 1 557 ? 13.637 -9.118 14.532 1.00 61.75 557 PRO A O 1
ATOM 4355 N N . GLY A 1 558 ? 12.903 -7.584 13.047 1.00 63.44 558 GLY A N 1
ATOM 4356 C CA . GLY A 1 558 ? 13.139 -6.365 13.817 1.00 63.44 558 GLY A CA 1
ATOM 4357 C C . GLY A 1 558 ? 11.831 -5.697 14.255 1.00 63.44 558 GLY A C 1
ATOM 4358 O O . GLY A 1 558 ? 10.783 -6.334 14.336 1.00 63.44 558 GLY A O 1
ATOM 4359 N N . TYR A 1 559 ? 11.874 -4.402 14.577 1.00 50.69 559 TYR A N 1
ATOM 4360 C CA . TYR A 1 559 ? 10.689 -3.634 15.005 1.00 50.69 559 TYR A CA 1
ATOM 4361 C C . TYR A 1 559 ? 10.053 -2.800 13.880 1.00 50.69 559 TYR A C 1
ATOM 4363 O O . TYR A 1 559 ? 8.856 -2.540 13.931 1.00 50.69 559 TYR A O 1
ATOM 4371 N N . MET A 1 560 ? 10.835 -2.382 12.878 1.00 57.62 560 MET A N 1
ATOM 4372 C CA . MET A 1 560 ? 10.401 -1.511 11.777 1.00 57.62 560 MET A CA 1
ATOM 4373 C C . MET A 1 560 ? 10.858 -2.086 10.434 1.00 57.62 560 MET A C 1
ATOM 4375 O O . MET A 1 560 ? 11.951 -2.645 10.361 1.00 57.62 560 MET A O 1
ATOM 4379 N N . ASN A 1 561 ? 10.055 -1.888 9.381 1.00 63.41 561 ASN A N 1
ATOM 4380 C CA . ASN A 1 561 ? 10.364 -2.282 7.998 1.00 63.41 561 ASN A CA 1
ATOM 4381 C C . ASN A 1 561 ? 10.707 -3.780 7.843 1.00 63.41 561 ASN A C 1
ATOM 4383 O O . ASN A 1 561 ? 11.666 -4.144 7.162 1.00 63.41 561 ASN A O 1
ATOM 4387 N N . ASN A 1 562 ? 9.918 -4.641 8.497 1.00 68.38 562 ASN A N 1
ATOM 4388 C CA . ASN A 1 562 ? 10.038 -6.106 8.422 1.00 68.38 562 ASN A CA 1
ATOM 4389 C C . ASN A 1 562 ? 9.382 -6.710 7.171 1.00 68.38 562 ASN A C 1
ATOM 4391 O O . ASN A 1 562 ? 9.311 -7.929 7.040 1.00 68.38 562 ASN A O 1
ATOM 4395 N N . ASP A 1 563 ? 8.843 -5.864 6.303 1.00 78.44 563 ASP A N 1
ATOM 4396 C CA . ASP A 1 563 ? 8.190 -6.244 5.067 1.00 78.44 563 ASP A CA 1
ATOM 4397 C C . ASP A 1 563 ? 8.655 -5.336 3.922 1.00 78.44 563 ASP A C 1
ATOM 4399 O O . ASP A 1 563 ? 9.114 -4.204 4.125 1.00 78.44 563 ASP A O 1
ATOM 4403 N N . LEU A 1 564 ? 8.594 -5.863 2.704 1.00 83.44 564 LEU A N 1
ATOM 4404 C CA . LEU A 1 564 ? 9.015 -5.161 1.501 1.00 83.44 564 LEU A CA 1
ATOM 4405 C C . LEU A 1 564 ? 8.121 -3.941 1.252 1.00 83.44 564 LEU A C 1
ATOM 4407 O O . LEU A 1 564 ? 8.616 -2.884 0.857 1.00 83.44 564 LEU A O 1
ATOM 4411 N N . VAL A 1 565 ? 6.826 -4.053 1.568 1.00 84.12 565 VAL A N 1
ATOM 4412 C CA . VAL A 1 565 ? 5.866 -2.939 1.493 1.00 84.12 565 VAL A CA 1
ATOM 4413 C C . VAL A 1 565 ? 6.309 -1.755 2.354 1.00 84.12 565 VAL A C 1
ATOM 4415 O O . VAL A 1 565 ? 6.333 -0.624 1.865 1.00 84.12 565 VAL A O 1
ATOM 4418 N N . GLY A 1 566 ? 6.703 -1.987 3.609 1.00 81.44 566 GLY A N 1
ATOM 4419 C CA . GLY A 1 566 ? 7.170 -0.940 4.513 1.00 81.44 566 GLY A CA 1
ATOM 4420 C C . GLY A 1 566 ? 8.472 -0.292 4.045 1.00 81.44 566 GLY A C 1
ATOM 4421 O O . GLY A 1 566 ? 8.593 0.936 4.083 1.00 81.44 566 GLY A O 1
ATOM 4422 N N . ILE A 1 567 ? 9.424 -1.085 3.532 1.00 86.00 567 ILE A N 1
ATOM 4423 C CA . ILE A 1 567 ? 10.684 -0.573 2.961 1.00 86.00 567 ILE A CA 1
ATOM 4424 C C . ILE A 1 567 ? 10.413 0.323 1.742 1.00 86.00 567 ILE A C 1
ATOM 4426 O O . ILE A 1 567 ? 10.964 1.419 1.639 1.00 86.00 567 ILE A O 1
ATOM 4430 N N . VAL A 1 568 ? 9.552 -0.111 0.819 1.00 88.19 568 VAL A N 1
ATOM 4431 C CA . VAL A 1 568 ? 9.231 0.648 -0.400 1.00 88.19 568 VAL A CA 1
ATOM 4432 C C . VAL A 1 568 ? 8.474 1.932 -0.060 1.00 88.19 568 VAL A C 1
ATOM 4434 O O . VAL A 1 568 ? 8.875 3.009 -0.500 1.00 88.19 568 VAL A O 1
ATOM 4437 N N . ALA A 1 569 ? 7.441 1.854 0.784 1.00 83.50 569 ALA A N 1
ATOM 4438 C CA . ALA A 1 569 ? 6.625 3.009 1.162 1.00 83.50 569 ALA A CA 1
ATOM 4439 C C . ALA A 1 569 ? 7.429 4.106 1.882 1.00 83.50 569 ALA A C 1
ATOM 4441 O O . ALA A 1 569 ? 7.152 5.295 1.723 1.00 83.50 569 ALA A O 1
ATOM 4442 N N . SER A 1 570 ? 8.443 3.723 2.661 1.00 83.06 570 SER A N 1
ATOM 4443 C CA . SER A 1 570 ? 9.311 4.670 3.368 1.00 83.06 570 SER A CA 1
ATOM 4444 C C . SER A 1 570 ? 10.341 5.350 2.461 1.00 83.06 570 SER A C 1
ATOM 4446 O O . SER A 1 570 ? 10.715 6.503 2.703 1.00 83.06 570 SER A O 1
ATOM 4448 N N . LEU A 1 571 ? 10.789 4.663 1.408 1.00 87.69 571 LEU A N 1
ATOM 4449 C CA . LEU A 1 571 ? 11.794 5.166 0.473 1.00 87.69 571 LEU A CA 1
ATOM 4450 C C . LEU A 1 571 ? 11.201 5.907 -0.734 1.00 87.69 571 LEU A C 1
ATOM 4452 O O . LEU A 1 571 ? 11.866 6.776 -1.306 1.00 87.69 571 LEU A O 1
ATOM 4456 N N . ILE A 1 572 ? 9.978 5.592 -1.150 1.00 91.94 572 ILE A N 1
ATOM 4457 C CA . ILE A 1 572 ? 9.433 6.044 -2.437 1.00 91.94 572 ILE A CA 1
ATOM 4458 C C . ILE A 1 572 ? 8.104 6.781 -2.202 1.00 91.94 572 ILE A C 1
ATOM 4460 O O . ILE A 1 572 ? 7.031 6.206 -2.357 1.00 91.94 572 ILE A O 1
ATOM 4464 N N . PRO A 1 573 ? 8.146 8.077 -1.827 1.00 82.94 573 PRO A N 1
ATOM 4465 C CA . PRO A 1 573 ? 6.936 8.893 -1.688 1.00 82.94 573 PRO A CA 1
ATOM 4466 C C . PRO A 1 573 ? 6.349 9.320 -3.045 1.00 82.94 573 PRO A C 1
ATOM 4468 O O . PRO A 1 573 ? 5.185 9.709 -3.123 1.00 82.94 573 PRO A O 1
ATOM 4471 N N . THR A 1 574 ? 7.153 9.270 -4.110 1.00 84.19 574 THR A N 1
ATOM 4472 C CA . THR A 1 574 ? 6.804 9.670 -5.477 1.00 84.19 574 THR A CA 1
ATOM 4473 C C . THR A 1 574 ? 6.970 8.464 -6.410 1.00 84.19 574 THR A C 1
ATOM 4475 O O . THR A 1 574 ? 8.102 8.076 -6.697 1.00 84.19 574 THR A O 1
ATOM 4478 N N . PRO A 1 575 ? 5.873 7.848 -6.895 1.00 82.25 575 PRO A N 1
ATOM 4479 C CA . PRO A 1 575 ? 5.930 6.540 -7.554 1.00 82.25 575 PRO A CA 1
ATOM 4480 C C . PRO A 1 575 ? 6.854 6.437 -8.771 1.00 82.25 575 PRO A C 1
ATOM 4482 O O . PRO A 1 575 ? 7.434 5.382 -8.977 1.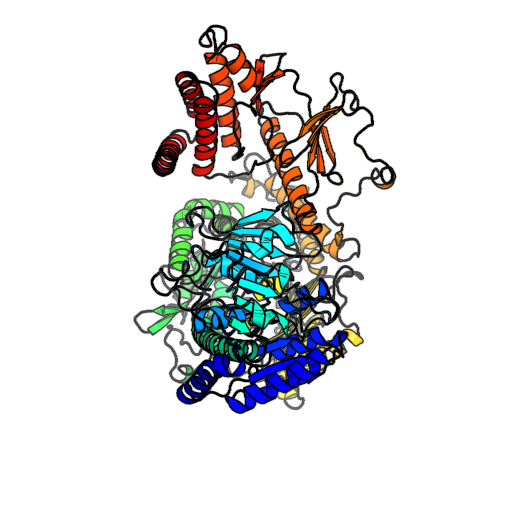00 82.25 575 PRO A O 1
ATOM 4485 N N . ARG A 1 576 ? 7.030 7.498 -9.578 1.00 87.69 576 ARG A N 1
ATOM 4486 C CA . ARG A 1 576 ? 7.955 7.473 -10.735 1.00 87.69 576 ARG A CA 1
ATOM 4487 C C . ARG A 1 576 ? 9.423 7.608 -10.329 1.00 87.69 576 ARG A C 1
ATOM 4489 O O . ARG A 1 576 ? 10.299 7.050 -10.982 1.00 87.69 576 ARG A O 1
ATOM 4496 N N . CYS A 1 577 ? 9.702 8.311 -9.235 1.00 93.81 577 CYS A N 1
ATOM 4497 C CA . CYS A 1 577 ? 11.052 8.532 -8.725 1.00 93.81 577 CYS A CA 1
ATOM 4498 C C . CYS A 1 577 ? 11.458 7.403 -7.766 1.00 93.81 577 CYS A C 1
ATOM 4500 O O . CYS A 1 577 ? 11.749 7.647 -6.596 1.00 93.81 577 CYS A O 1
ATOM 4502 N N . HIS A 1 578 ? 11.482 6.162 -8.254 1.00 96.19 578 HIS A N 1
ATOM 4503 C CA . HIS A 1 578 ? 11.699 4.953 -7.446 1.00 96.19 578 HIS A CA 1
ATOM 4504 C C . HIS A 1 578 ? 13.097 4.320 -7.589 1.00 96.19 578 HIS A C 1
ATOM 4506 O O . HIS A 1 578 ? 13.318 3.181 -7.166 1.00 96.19 578 HIS A O 1
ATOM 4512 N N . PHE A 1 579 ? 14.055 5.032 -8.189 1.00 97.81 579 PHE A N 1
ATOM 4513 C CA . PHE A 1 579 ? 15.429 4.552 -8.352 1.00 97.81 579 PHE A CA 1
ATOM 4514 C C . PHE A 1 579 ? 16.264 4.852 -7.106 1.00 97.81 579 PHE A C 1
ATOM 4516 O O . PHE A 1 579 ? 16.527 6.007 -6.762 1.00 97.81 579 PHE A O 1
ATOM 4523 N N . LEU A 1 580 ? 16.699 3.790 -6.436 1.00 97.00 580 LEU A N 1
ATOM 4524 C CA . LEU A 1 580 ? 17.425 3.840 -5.178 1.00 97.00 580 LEU A CA 1
ATOM 4525 C C . LEU A 1 580 ? 18.928 3.716 -5.411 1.00 97.00 580 LEU A C 1
ATOM 4527 O O . LEU A 1 580 ? 19.413 2.826 -6.110 1.00 97.00 580 LEU A O 1
ATOM 4531 N N . THR A 1 581 ? 19.672 4.602 -4.760 1.00 95.25 581 THR A N 1
ATOM 4532 C CA . THR A 1 581 ? 21.129 4.541 -4.662 1.00 95.25 581 THR A CA 1
ATOM 4533 C C . THR A 1 581 ? 21.537 3.830 -3.383 1.00 95.25 581 THR A C 1
ATOM 4535 O O . THR A 1 581 ? 20.908 4.005 -2.339 1.00 95.25 581 THR A O 1
ATOM 4538 N N . THR A 1 582 ? 22.608 3.044 -3.451 1.00 94.56 582 THR A N 1
ATOM 4539 C CA . THR A 1 582 ? 23.117 2.299 -2.299 1.00 94.56 582 THR A CA 1
ATOM 4540 C C . THR A 1 582 ? 24.463 2.847 -1.833 1.00 94.56 582 THR A C 1
ATOM 4542 O O . THR A 1 582 ? 25.279 3.338 -2.623 1.00 94.56 582 THR A O 1
ATOM 4545 N N . ALA A 1 583 ? 24.710 2.786 -0.529 1.00 93.69 583 ALA A N 1
ATOM 4546 C CA . ALA A 1 583 ? 26.032 2.993 0.049 1.00 93.69 583 ALA A CA 1
ATOM 4547 C C . ALA A 1 583 ? 26.258 2.006 1.186 1.00 93.69 583 ALA A C 1
ATOM 4549 O O . ALA A 1 583 ? 25.336 1.718 1.939 1.00 93.69 583 ALA A O 1
ATOM 4550 N N . TYR A 1 584 ? 27.482 1.517 1.350 1.00 91.56 584 TYR A N 1
ATOM 4551 C CA . TYR A 1 584 ? 27.776 0.518 2.373 1.00 91.56 584 TYR A CA 1
ATOM 4552 C C . TYR A 1 584 ? 29.091 0.807 3.092 1.00 91.56 584 TYR A C 1
ATOM 4554 O O . TYR A 1 584 ? 30.042 1.368 2.537 1.00 91.56 584 TYR A O 1
ATOM 4562 N N . THR A 1 585 ? 29.142 0.456 4.374 1.00 88.62 585 THR A N 1
ATOM 4563 C CA . THR A 1 585 ? 30.350 0.556 5.188 1.00 88.62 585 THR A CA 1
ATOM 4564 C C . THR A 1 585 ? 30.335 -0.486 6.316 1.00 88.62 585 THR A C 1
ATOM 4566 O O . THR A 1 585 ? 29.314 -0.659 6.975 1.00 88.62 585 THR A O 1
ATOM 4569 N N . PRO A 1 586 ? 31.486 -1.090 6.654 1.00 81.44 586 PRO A N 1
ATOM 4570 C CA . PRO A 1 586 ? 32.801 -0.879 6.048 1.00 81.44 586 PRO A CA 1
ATOM 4571 C C . PRO A 1 586 ? 33.021 -1.732 4.793 1.00 81.44 586 PRO A C 1
ATOM 4573 O O . PRO A 1 586 ? 32.642 -2.892 4.756 1.00 81.44 586 PRO A O 1
ATOM 4576 N N . PHE A 1 587 ? 33.725 -1.164 3.812 1.00 69.44 587 PHE A N 1
ATOM 4577 C CA . PHE A 1 587 ? 34.539 -1.932 2.868 1.00 69.44 587 PHE A CA 1
ATOM 4578 C C . PHE A 1 587 ? 35.995 -1.825 3.338 1.00 69.44 587 PHE A C 1
ATOM 4580 O O . PHE A 1 587 ? 36.582 -0.730 3.270 1.00 69.44 587 PHE A O 1
ATOM 4587 N N . SER A 1 588 ? 36.542 -2.909 3.885 1.00 63.41 588 SER A N 1
ATOM 4588 C CA . SER A 1 588 ? 37.964 -3.059 4.217 1.00 63.41 588 SER A CA 1
ATOM 4589 C C . SER A 1 588 ? 38.495 -4.393 3.714 1.00 63.41 588 SER A C 1
ATOM 4591 O O . SER A 1 588 ? 37.778 -5.385 3.699 1.00 63.41 588 SER A O 1
ATOM 4593 N N . SER A 1 589 ? 39.763 -4.402 3.303 1.00 56.16 589 SER A N 1
ATOM 4594 C CA . SER A 1 589 ? 40.506 -5.634 3.052 1.00 56.16 589 SER A CA 1
ATOM 4595 C C . SER A 1 589 ? 41.028 -6.233 4.363 1.00 56.16 589 SER A C 1
ATOM 4597 O O . SER A 1 589 ? 41.378 -5.494 5.290 1.00 56.16 589 SER A O 1
ATOM 4599 N N . GLU A 1 590 ? 41.173 -7.562 4.410 1.00 52.03 590 GLU A N 1
ATOM 4600 C CA . GLU A 1 590 ? 41.717 -8.321 5.555 1.00 52.03 590 GLU A CA 1
ATOM 4601 C C . GLU A 1 590 ? 43.070 -7.785 6.071 1.00 52.03 590 GLU A C 1
ATOM 4603 O O . GLU A 1 590 ? 43.391 -7.887 7.257 1.00 52.03 590 GLU A O 1
ATOM 4608 N N . GLN A 1 591 ? 43.871 -7.161 5.201 1.00 44.03 591 GLN A N 1
ATOM 4609 C CA . GLN A 1 591 ? 45.170 -6.580 5.560 1.00 44.03 591 GLN A CA 1
ATOM 4610 C C . GLN A 1 591 ? 45.054 -5.242 6.318 1.00 44.03 591 GLN A C 1
ATOM 4612 O O . GLN A 1 591 ? 45.846 -4.984 7.225 1.00 44.03 591 GLN A O 1
ATOM 4617 N N . VAL A 1 592 ? 44.053 -4.404 6.014 1.00 50.50 592 VAL A N 1
ATOM 4618 C CA . VAL A 1 592 ? 43.786 -3.136 6.732 1.00 50.50 592 VAL A CA 1
ATOM 4619 C C . VAL A 1 592 ? 43.077 -3.395 8.071 1.00 50.50 592 VAL A C 1
ATOM 4621 O O . VAL A 1 592 ? 43.178 -2.595 9.006 1.00 50.50 592 VAL A O 1
ATOM 4624 N N . GLU A 1 593 ? 42.394 -4.533 8.191 1.00 50.03 593 GLU A N 1
ATOM 4625 C CA . GLU A 1 593 ? 41.676 -4.973 9.393 1.00 50.03 593 GLU A CA 1
ATOM 4626 C C . GLU A 1 593 ? 42.618 -5.269 10.563 1.00 50.03 593 GLU A C 1
ATOM 4628 O O . GLU A 1 593 ? 42.364 -4.825 11.686 1.00 50.03 593 GLU A O 1
ATOM 4633 N N . LYS A 1 594 ? 43.771 -5.899 10.290 1.00 48.03 594 LYS A N 1
ATOM 4634 C CA . LYS A 1 594 ? 44.820 -6.144 11.297 1.00 48.03 594 LYS A CA 1
ATOM 4635 C C . LYS A 1 594 ? 45.379 -4.852 11.908 1.00 48.03 594 LYS A C 1
ATOM 4637 O O . LYS A 1 594 ? 45.786 -4.860 13.065 1.00 48.03 594 LYS A O 1
ATOM 4642 N N . ALA A 1 595 ? 45.355 -3.737 11.171 1.00 45.97 595 ALA A N 1
ATOM 4643 C CA . ALA A 1 595 ? 45.855 -2.436 11.625 1.00 45.97 595 ALA A CA 1
ATOM 4644 C C . ALA A 1 595 ? 44.794 -1.556 12.327 1.00 45.97 595 ALA A C 1
ATOM 4646 O O . ALA A 1 595 ? 45.147 -0.610 13.032 1.00 45.97 595 ALA A O 1
ATOM 4647 N N . LYS A 1 596 ? 43.490 -1.833 12.152 1.00 49.97 596 LYS A N 1
ATOM 4648 C CA . LYS A 1 596 ? 42.373 -1.034 12.711 1.00 49.97 596 LYS A CA 1
ATOM 4649 C C . LYS A 1 596 ? 41.753 -1.591 13.994 1.00 49.97 596 LYS A C 1
ATOM 4651 O O . LYS A 1 596 ? 40.869 -0.935 14.550 1.00 49.97 596 LYS A O 1
ATOM 4656 N N . SER A 1 597 ? 42.239 -2.722 14.506 1.00 47.84 597 SER A N 1
ATOM 4657 C CA . SER A 1 597 ? 41.772 -3.376 15.745 1.00 47.84 597 SER A CA 1
ATOM 4658 C C . SER A 1 597 ? 41.844 -2.504 17.018 1.00 47.84 597 SER A C 1
ATOM 4660 O O . SER A 1 597 ? 41.363 -2.911 18.071 1.00 47.84 597 SER A O 1
ATOM 4662 N N . ILE A 1 598 ? 42.378 -1.277 16.930 1.00 44.28 598 ILE A N 1
ATOM 4663 C CA . ILE A 1 598 ? 42.611 -0.351 18.050 1.00 44.28 598 ILE A CA 1
ATOM 4664 C C . ILE A 1 598 ? 41.469 0.687 18.236 1.00 44.28 598 ILE A C 1
ATOM 4666 O O . ILE A 1 598 ? 41.425 1.363 19.262 1.00 44.28 598 ILE A O 1
ATOM 4670 N N . ARG A 1 599 ? 40.496 0.840 17.309 1.00 53.09 599 ARG A N 1
ATOM 4671 C CA . ARG A 1 599 ? 39.452 1.900 17.411 1.00 53.09 599 ARG A CA 1
ATOM 4672 C C . ARG A 1 599 ? 38.008 1.380 17.337 1.00 53.09 599 ARG A C 1
ATOM 4674 O O . ARG A 1 599 ? 37.580 0.847 16.316 1.00 53.09 599 ARG A O 1
ATOM 4681 N N . LYS A 1 600 ? 37.215 1.630 18.390 1.00 64.81 600 LYS A N 1
ATOM 4682 C CA . LYS A 1 600 ? 35.767 1.340 18.441 1.00 64.81 600 LYS A CA 1
ATOM 4683 C C . LYS A 1 600 ? 35.022 2.209 17.412 1.00 64.81 600 LYS A C 1
ATOM 4685 O O . LYS A 1 600 ? 35.033 3.432 17.527 1.00 64.81 600 LYS A O 1
ATOM 4690 N N . THR A 1 601 ? 34.405 1.592 16.400 1.00 74.94 601 THR A N 1
ATOM 4691 C CA . THR A 1 601 ? 33.541 2.290 15.426 1.00 74.94 601 THR A CA 1
ATOM 4692 C C . THR A 1 601 ? 32.151 2.466 16.034 1.00 74.94 601 THR A C 1
ATOM 4694 O O . THR A 1 601 ? 31.555 1.487 16.473 1.00 74.94 601 THR A O 1
ATOM 4697 N N . THR A 1 602 ? 31.655 3.703 16.093 1.00 83.12 602 THR A N 1
ATOM 4698 C CA . THR A 1 602 ? 30.329 4.029 16.652 1.00 83.12 602 THR A CA 1
ATOM 4699 C C . THR A 1 602 ? 29.240 4.050 15.573 1.00 83.12 602 THR A C 1
ATOM 4701 O O . THR A 1 602 ? 29.552 4.185 14.389 1.00 83.12 602 THR A O 1
ATOM 4704 N N . VAL A 1 603 ? 27.960 3.986 15.964 1.00 85.81 603 VAL A N 1
ATOM 4705 C CA . VAL A 1 603 ? 26.812 4.143 15.041 1.00 85.81 603 VAL A CA 1
ATOM 4706 C C . VAL A 1 603 ? 26.899 5.467 14.274 1.00 85.81 603 VAL A C 1
ATOM 4708 O O . VAL A 1 603 ? 26.765 5.492 13.052 1.00 85.81 603 VAL A O 1
ATOM 4711 N N . LEU A 1 604 ? 27.258 6.556 14.961 1.00 85.81 604 LEU A N 1
ATOM 4712 C CA . LEU A 1 604 ? 27.483 7.859 14.335 1.00 85.81 604 LEU A CA 1
ATOM 4713 C C . LEU A 1 604 ? 28.579 7.817 13.262 1.00 85.81 604 LEU A C 1
ATOM 4715 O O . LEU A 1 604 ? 28.470 8.488 12.235 1.00 85.81 604 LEU A O 1
ATOM 4719 N N . ASP A 1 605 ? 29.656 7.058 13.487 1.00 87.19 605 ASP A N 1
ATOM 4720 C CA . ASP A 1 605 ? 30.716 6.907 12.491 1.00 87.19 605 ASP A CA 1
ATOM 4721 C C . ASP A 1 605 ? 30.223 6.180 11.245 1.00 87.19 605 ASP A C 1
ATOM 4723 O O . ASP A 1 605 ? 30.608 6.571 10.143 1.00 87.19 605 ASP A O 1
ATOM 4727 N N . VAL A 1 606 ? 29.389 5.153 11.420 1.00 89.25 606 VAL A N 1
ATOM 4728 C CA . VAL A 1 606 ? 28.775 4.387 10.330 1.00 89.25 606 VAL A CA 1
ATOM 4729 C C . VAL A 1 606 ? 27.849 5.286 9.517 1.00 89.25 606 VAL A C 1
ATOM 4731 O O . VAL A 1 606 ? 28.122 5.497 8.339 1.00 89.25 606 VAL A O 1
ATOM 4734 N N . MET A 1 607 ? 26.856 5.924 10.143 1.00 89.94 607 MET A N 1
ATOM 4735 C CA . MET A 1 607 ? 25.900 6.797 9.442 1.00 89.94 607 MET A CA 1
ATOM 4736 C C . MET A 1 607 ? 26.592 7.976 8.739 1.00 89.94 607 MET A C 1
ATOM 4738 O O . MET A 1 607 ? 26.318 8.301 7.586 1.00 89.94 607 MET A O 1
ATOM 4742 N N . ARG A 1 608 ? 27.597 8.585 9.382 1.00 89.56 608 ARG A N 1
ATOM 4743 C CA . ARG A 1 608 ? 28.400 9.641 8.747 1.00 89.56 608 ARG A CA 1
ATOM 4744 C C . ARG A 1 608 ? 29.177 9.128 7.536 1.00 89.56 608 ARG A C 1
ATOM 4746 O O . ARG A 1 608 ? 29.362 9.881 6.585 1.00 89.56 608 ARG A O 1
ATOM 4753 N N . ARG A 1 609 ? 29.699 7.897 7.581 1.00 90.19 609 ARG A N 1
ATOM 4754 C CA . ARG A 1 609 ? 30.392 7.276 6.442 1.00 90.19 609 ARG A CA 1
ATOM 4755 C C . ARG A 1 609 ? 29.404 6.959 5.322 1.00 90.19 609 ARG A C 1
ATOM 4757 O O . ARG A 1 609 ? 29.759 7.208 4.177 1.00 90.19 609 ARG A O 1
ATOM 4764 N N . LEU A 1 610 ? 28.196 6.492 5.624 1.00 92.25 610 LEU A N 1
ATOM 4765 C CA . LEU A 1 610 ? 27.166 6.202 4.619 1.00 92.25 610 LEU A CA 1
ATOM 4766 C C . LEU A 1 610 ? 26.835 7.419 3.744 1.00 92.25 610 LEU A C 1
ATOM 4768 O O . LEU A 1 610 ? 26.788 7.308 2.522 1.00 92.25 610 LEU A O 1
ATOM 4772 N N . LEU A 1 611 ? 26.765 8.612 4.340 1.00 90.56 611 LEU A N 1
ATOM 4773 C CA . LEU A 1 611 ? 26.525 9.860 3.603 1.00 90.56 611 LEU A CA 1
ATOM 4774 C C . LEU A 1 611 ? 27.707 10.321 2.724 1.00 90.56 611 LEU A C 1
ATOM 4776 O O . LEU A 1 611 ? 27.535 11.195 1.866 1.00 90.56 611 LEU A O 1
ATOM 4780 N N . GLN A 1 612 ? 28.912 9.765 2.908 1.00 88.00 612 GLN A N 1
ATOM 4781 C CA . GLN A 1 612 ? 30.098 10.176 2.151 1.00 88.00 612 GLN A CA 1
ATOM 4782 C C . GLN A 1 612 ? 30.052 9.640 0.711 1.00 88.00 612 GLN A C 1
ATOM 4784 O O . GLN A 1 612 ? 29.910 8.432 0.522 1.00 88.00 612 GLN A O 1
ATOM 4789 N N . PRO A 1 613 ? 30.309 10.484 -0.310 1.00 84.94 613 PRO A N 1
ATOM 4790 C CA . PRO A 1 613 ? 30.271 10.071 -1.716 1.00 84.94 613 PRO A CA 1
ATOM 4791 C C . PRO A 1 613 ? 31.138 8.848 -2.046 1.00 84.94 613 PRO A C 1
ATOM 4793 O O . PRO A 1 613 ? 30.742 8.010 -2.844 1.00 84.94 613 PRO A O 1
ATOM 4796 N N . LYS A 1 614 ? 32.288 8.693 -1.378 1.00 84.31 614 LYS A N 1
ATOM 4797 C CA . LYS A 1 614 ? 33.221 7.570 -1.585 1.00 84.31 614 LYS A CA 1
ATOM 4798 C C . LYS A 1 614 ? 32.690 6.187 -1.187 1.00 84.31 614 LYS A C 1
ATOM 4800 O O . LYS A 1 614 ? 33.341 5.198 -1.496 1.00 84.31 614 LYS A O 1
ATOM 4805 N N . ASN A 1 615 ? 31.593 6.117 -0.432 1.00 87.62 615 ASN A N 1
ATOM 4806 C CA . ASN A 1 615 ? 30.962 4.850 -0.056 1.00 87.62 615 ASN A CA 1
ATOM 4807 C C . ASN A 1 615 ? 29.701 4.567 -0.886 1.00 87.62 615 ASN A C 1
ATOM 4809 O O . ASN A 1 615 ? 29.090 3.520 -0.696 1.00 87.62 615 ASN A O 1
ATOM 4813 N N . ARG A 1 616 ? 29.312 5.480 -1.792 1.00 90.00 616 ARG A N 1
ATOM 4814 C CA . ARG A 1 616 ? 28.180 5.285 -2.702 1.00 90.00 616 ARG A CA 1
ATOM 4815 C C . ARG A 1 616 ? 28.573 4.356 -3.839 1.00 90.00 616 ARG A C 1
ATOM 4817 O O . ARG A 1 616 ? 29.640 4.502 -4.438 1.00 90.00 616 ARG A O 1
ATOM 4824 N N . MET A 1 617 ? 27.659 3.460 -4.165 1.00 88.94 617 MET A N 1
ATOM 4825 C CA . MET A 1 617 ? 27.825 2.410 -5.168 1.00 88.94 617 MET A CA 1
ATOM 4826 C C . MET A 1 617 ? 27.179 2.792 -6.502 1.00 88.94 617 MET A C 1
ATOM 4828 O O . MET A 1 617 ? 26.917 1.933 -7.334 1.00 88.94 617 MET A O 1
ATOM 4832 N N . VAL A 1 618 ? 26.940 4.094 -6.703 1.00 91.31 618 VAL A N 1
ATOM 4833 C CA . VAL A 1 618 ? 26.441 4.675 -7.952 1.00 91.31 618 VAL A CA 1
ATOM 4834 C C . VAL A 1 618 ? 27.232 5.937 -8.296 1.00 91.31 618 VAL A C 1
ATOM 4836 O O . VAL A 1 618 ? 27.391 6.834 -7.461 1.00 91.31 618 VAL A O 1
ATOM 4839 N N . SER A 1 619 ? 27.743 6.022 -9.526 1.00 89.38 619 SER A N 1
ATOM 4840 C CA . SER A 1 619 ? 28.572 7.131 -10.017 1.00 89.38 619 SER A CA 1
ATOM 4841 C C . SER A 1 619 ? 27.719 8.276 -10.558 1.00 89.38 619 SER A C 1
ATOM 4843 O O . SER A 1 619 ? 27.571 8.470 -11.766 1.00 89.38 619 SER A O 1
ATOM 4845 N N . THR A 1 620 ? 27.167 9.065 -9.639 1.00 88.75 620 THR A N 1
ATOM 4846 C CA . THR A 1 620 ? 26.380 10.264 -9.972 1.00 88.75 620 THR A CA 1
ATOM 4847 C C . THR A 1 620 ? 27.205 11.545 -9.869 1.00 88.75 620 THR A C 1
ATOM 4849 O O . THR A 1 620 ? 28.082 11.646 -9.009 1.00 88.75 620 THR A O 1
ATOM 4852 N N . VAL A 1 621 ? 26.874 12.550 -10.683 1.00 85.81 621 VAL A N 1
ATOM 4853 C CA . VAL A 1 621 ? 27.423 13.910 -10.572 1.00 85.81 621 VAL A CA 1
ATOM 4854 C C . VAL A 1 621 ? 26.345 14.802 -9.946 1.00 85.81 621 VAL A C 1
ATOM 4856 O O . VAL A 1 621 ? 25.431 15.222 -10.656 1.00 85.81 621 VAL A O 1
ATOM 4859 N N . PRO A 1 622 ? 26.381 15.054 -8.623 1.00 84.12 622 PRO A N 1
ATOM 4860 C CA . PRO A 1 622 ? 25.359 15.861 -7.967 1.00 84.12 622 PRO A CA 1
ATOM 4861 C C . PRO A 1 622 ? 25.458 17.327 -8.401 1.00 84.12 622 PRO A C 1
ATOM 4863 O O . PRO A 1 622 ? 26.548 17.900 -8.471 1.00 84.12 622 PRO A O 1
ATOM 4866 N N . SER A 1 623 ? 24.306 17.944 -8.661 1.00 85.12 623 SER A N 1
ATOM 4867 C CA . SER A 1 623 ? 24.199 19.388 -8.849 1.00 85.12 623 SER A CA 1
ATOM 4868 C C . SER A 1 623 ? 24.301 20.094 -7.485 1.00 85.12 623 SER A C 1
ATOM 4870 O O . SER A 1 623 ? 24.208 19.466 -6.430 1.00 85.12 623 SER A O 1
ATOM 4872 N N . LYS A 1 624 ? 24.452 21.427 -7.473 1.00 82.94 624 LYS A N 1
ATOM 4873 C CA . LYS A 1 624 ? 24.365 22.209 -6.220 1.00 82.94 624 LYS A CA 1
ATOM 4874 C C . LYS A 1 624 ? 22.977 22.143 -5.563 1.00 82.94 624 LYS A C 1
ATOM 4876 O O . LYS A 1 624 ? 22.865 22.495 -4.393 1.00 82.94 624 LYS A O 1
ATOM 4881 N N . ARG A 1 625 ? 21.945 21.770 -6.325 1.00 88.00 625 ARG A N 1
ATOM 4882 C CA . ARG A 1 625 ? 20.549 21.661 -5.886 1.00 88.00 625 ARG A CA 1
ATOM 4883 C C . ARG A 1 625 ? 20.137 20.222 -5.567 1.00 88.00 625 ARG A C 1
ATOM 4885 O O . ARG A 1 625 ? 19.090 20.037 -4.961 1.00 88.00 625 ARG A O 1
ATOM 4892 N N . SER A 1 626 ? 20.961 19.229 -5.913 1.00 92.75 626 SER A N 1
ATOM 4893 C CA . SER A 1 626 ? 20.631 17.829 -5.669 1.00 92.75 626 SER A CA 1
ATOM 4894 C C . SER A 1 626 ? 20.445 17.519 -4.193 1.00 92.75 626 SER A C 1
ATOM 4896 O O . SER A 1 626 ? 21.244 17.928 -3.345 1.00 92.75 626 SER A O 1
ATOM 4898 N N . CYS A 1 627 ? 19.384 16.775 -3.907 1.00 93.50 627 CYS A N 1
ATOM 4899 C CA . CYS A 1 627 ? 18.907 16.529 -2.560 1.00 93.50 627 CYS A CA 1
ATOM 4900 C C . CYS A 1 627 ? 18.385 15.094 -2.396 1.00 93.50 627 CYS A C 1
ATOM 4902 O O . CYS A 1 627 ? 18.135 14.363 -3.358 1.00 93.50 627 CYS A O 1
ATOM 4904 N N . TYR A 1 628 ? 18.261 14.673 -1.141 1.00 94.44 628 TYR A N 1
ATOM 4905 C CA . TYR A 1 628 ? 17.621 13.426 -0.748 1.00 94.44 628 TYR A CA 1
ATOM 4906 C C . TYR A 1 628 ? 16.105 13.621 -0.688 1.00 94.44 628 TYR A C 1
ATOM 4908 O O . TYR A 1 628 ? 15.612 14.524 -0.009 1.00 94.44 628 TYR A O 1
ATOM 4916 N N . ILE A 1 629 ? 15.372 12.734 -1.351 1.00 94.12 629 ILE A N 1
ATOM 4917 C CA . ILE A 1 629 ? 13.929 12.566 -1.165 1.00 94.12 629 ILE A CA 1
ATOM 4918 C C . ILE A 1 629 ? 13.697 11.793 0.142 1.00 94.12 629 ILE A C 1
ATOM 4920 O O . ILE A 1 629 ? 12.921 12.214 0.997 1.00 94.12 629 ILE A O 1
ATOM 4924 N N . SER A 1 630 ? 14.432 10.696 0.330 1.00 93.62 630 SER A N 1
ATOM 4925 C CA . SER A 1 630 ? 14.334 9.813 1.495 1.00 93.62 630 SER A CA 1
ATOM 4926 C C . SER A 1 630 ? 15.632 9.024 1.702 1.00 93.62 630 SER A C 1
ATOM 4928 O O . SER A 1 630 ? 16.428 8.840 0.771 1.00 93.62 630 SER A O 1
ATOM 4930 N N . VAL A 1 631 ? 15.852 8.558 2.933 1.00 93.81 631 VAL A N 1
ATOM 4931 C CA . VAL A 1 631 ? 16.992 7.714 3.311 1.00 93.81 631 VAL A CA 1
ATOM 4932 C C . VAL A 1 631 ? 16.539 6.648 4.308 1.00 93.81 631 VAL A C 1
ATOM 4934 O O . VAL A 1 631 ? 15.872 6.973 5.290 1.00 93.81 631 VAL A O 1
ATOM 4937 N N . LEU A 1 632 ? 16.956 5.401 4.089 1.00 92.50 632 LEU A N 1
ATOM 4938 C CA . LEU A 1 632 ? 16.853 4.289 5.033 1.00 92.50 632 LEU A CA 1
ATOM 4939 C C . LEU A 1 632 ? 18.253 3.731 5.318 1.00 92.50 632 LEU A C 1
ATOM 4941 O O . LEU A 1 632 ? 18.883 3.144 4.438 1.00 92.50 632 LEU A O 1
ATOM 4945 N N . ASP A 1 633 ? 18.714 3.879 6.557 1.00 92.12 633 ASP A N 1
ATOM 4946 C CA . ASP A 1 633 ? 19.950 3.265 7.044 1.00 92.12 633 ASP A CA 1
ATOM 4947 C C . ASP A 1 633 ? 19.626 1.942 7.754 1.00 92.12 633 ASP A C 1
ATOM 4949 O O . ASP A 1 633 ? 19.000 1.927 8.812 1.00 92.12 633 ASP A O 1
ATOM 4953 N N . ILE A 1 634 ? 20.084 0.821 7.205 1.00 91.12 634 ILE A N 1
ATOM 4954 C CA . ILE A 1 634 ? 20.041 -0.493 7.851 1.00 91.12 634 ILE A CA 1
ATOM 4955 C C . ILE A 1 634 ? 21.369 -0.695 8.576 1.00 91.12 634 ILE A C 1
ATOM 4957 O O . ILE A 1 634 ? 22.409 -0.912 7.952 1.00 91.12 634 ILE A O 1
ATOM 4961 N N . ILE A 1 635 ? 21.348 -0.608 9.904 1.00 89.56 635 ILE A N 1
ATOM 4962 C CA . ILE A 1 635 ? 22.522 -0.789 10.758 1.00 89.56 635 ILE A CA 1
ATOM 4963 C C . ILE A 1 635 ? 22.495 -2.201 11.335 1.00 89.56 635 ILE A C 1
ATOM 4965 O O . ILE A 1 635 ? 21.553 -2.593 12.021 1.00 89.56 635 ILE A O 1
ATOM 4969 N N . GLN A 1 636 ? 23.557 -2.956 11.075 1.00 85.62 636 GLN A N 1
ATOM 4970 C CA . GLN A 1 636 ? 23.701 -4.338 11.513 1.00 85.62 636 GLN A CA 1
ATOM 4971 C C . GLN A 1 636 ? 24.757 -4.441 12.619 1.00 85.62 636 GLN A C 1
ATOM 4973 O O . GLN A 1 636 ? 25.907 -4.032 12.428 1.00 85.62 636 GLN A O 1
ATOM 4978 N N . GLY A 1 637 ? 24.403 -5.049 13.753 1.00 79.31 637 GLY A N 1
ATOM 4979 C CA . GLY A 1 637 ? 25.332 -5.348 14.852 1.00 79.31 637 GLY A CA 1
ATOM 4980 C C . GLY A 1 637 ? 24.909 -4.789 16.212 1.00 79.31 637 GLY A C 1
ATOM 4981 O O . GLY A 1 637 ? 23.755 -4.426 16.417 1.00 79.31 637 GLY A O 1
ATOM 4982 N N . GLU A 1 638 ? 25.848 -4.737 17.163 1.00 73.38 638 GLU A N 1
ATOM 4983 C CA . GLU A 1 638 ? 25.602 -4.243 18.529 1.00 73.38 638 GLU A CA 1
ATOM 4984 C C . GLU A 1 638 ? 25.470 -2.707 18.540 1.00 73.38 638 GLU A C 1
ATOM 4986 O O . GLU A 1 638 ? 26.454 -1.986 18.727 1.00 73.38 638 GLU A O 1
ATOM 4991 N N . ALA A 1 639 ? 24.255 -2.202 18.318 1.00 72.50 639 ALA A N 1
ATOM 4992 C CA . ALA A 1 639 ? 23.926 -0.778 18.350 1.00 72.50 639 ALA A CA 1
ATOM 4993 C C . ALA A 1 639 ? 22.858 -0.480 19.415 1.00 72.50 639 ALA A C 1
ATOM 4995 O O . ALA A 1 639 ? 21.809 -1.121 19.443 1.00 72.50 639 ALA A O 1
ATOM 4996 N N . ASP A 1 640 ? 23.114 0.511 20.273 1.00 73.62 640 ASP A N 1
ATOM 4997 C CA . ASP A 1 640 ? 22.131 1.014 21.235 1.00 73.62 640 ASP A CA 1
ATOM 4998 C C . ASP A 1 640 ? 21.149 1.971 20.519 1.00 73.62 640 ASP A C 1
ATOM 5000 O O . ASP A 1 640 ? 21.603 2.915 19.856 1.00 73.62 640 ASP A O 1
ATOM 5004 N N . PRO A 1 641 ? 19.819 1.783 20.636 1.00 75.56 641 PRO A N 1
ATOM 5005 C CA . PRO A 1 641 ? 18.828 2.692 20.051 1.00 75.56 641 PRO A CA 1
ATOM 5006 C C . PRO A 1 641 ? 19.016 4.165 20.453 1.00 75.56 641 PRO A C 1
ATOM 5008 O O . PRO A 1 641 ? 18.782 5.070 19.649 1.00 75.56 641 PRO A O 1
ATOM 5011 N N . THR A 1 642 ? 19.506 4.438 21.666 1.00 78.56 642 THR A N 1
ATOM 5012 C CA . THR A 1 642 ? 19.771 5.811 22.127 1.00 78.56 642 THR A CA 1
ATOM 5013 C C . THR A 1 642 ? 20.910 6.476 21.350 1.00 78.56 642 THR A C 1
ATOM 5015 O O . THR A 1 642 ? 20.882 7.689 21.109 1.00 78.56 642 THR A O 1
ATOM 5018 N N . ASP A 1 643 ? 21.899 5.700 20.900 1.00 80.62 643 ASP A N 1
ATOM 5019 C CA . ASP A 1 643 ? 23.004 6.192 20.078 1.00 80.62 643 ASP A CA 1
ATOM 5020 C C . ASP A 1 643 ? 22.559 6.476 18.639 1.00 80.62 643 ASP A C 1
ATOM 5022 O O . ASP A 1 643 ? 23.085 7.402 18.014 1.00 80.62 643 ASP A O 1
ATOM 5026 N N . VAL A 1 644 ? 21.559 5.752 18.126 1.00 81.00 644 VAL A N 1
ATOM 5027 C CA . VAL A 1 644 ? 20.925 6.042 16.828 1.00 81.00 644 VAL A CA 1
ATOM 5028 C C . VAL A 1 644 ? 20.256 7.415 16.860 1.00 81.00 644 VAL A C 1
ATOM 5030 O O . VAL A 1 644 ? 20.550 8.258 16.011 1.00 81.00 644 VAL A O 1
ATOM 5033 N N . HIS A 1 645 ? 19.428 7.685 17.875 1.00 77.62 645 HIS A N 1
ATOM 5034 C CA . HIS A 1 645 ? 18.732 8.968 18.004 1.00 77.62 645 HIS A CA 1
ATOM 5035 C C . HIS A 1 645 ? 19.715 10.147 18.108 1.00 77.62 645 HIS A C 1
ATOM 5037 O O . HIS A 1 645 ? 19.612 11.128 17.368 1.00 77.62 645 HIS A O 1
ATOM 5043 N N . LYS A 1 646 ? 20.757 10.019 18.946 1.00 82.56 646 LYS A N 1
ATOM 5044 C CA . LYS A 1 646 ? 21.841 11.018 19.035 1.00 82.56 646 LYS A CA 1
ATOM 5045 C C . LYS A 1 646 ? 22.564 11.210 17.700 1.00 82.56 646 LYS A C 1
ATOM 5047 O O . LYS A 1 646 ? 22.998 12.321 17.388 1.00 82.56 646 LYS A O 1
ATOM 5052 N N . SER A 1 647 ? 22.732 10.140 16.924 1.00 85.56 647 SER A N 1
ATOM 5053 C CA . SER A 1 647 ? 23.402 10.199 15.624 1.00 85.56 647 SER A CA 1
ATOM 5054 C C . SER A 1 647 ? 22.566 10.947 14.588 1.00 85.56 647 SER A C 1
ATOM 5056 O O . SER A 1 647 ? 23.098 11.822 13.902 1.00 85.56 647 SER A O 1
ATOM 5058 N N . LEU A 1 648 ? 21.258 10.684 14.543 1.00 84.31 648 LEU A N 1
ATOM 5059 C CA . LEU A 1 648 ? 20.302 11.396 13.692 1.00 84.31 648 LEU A CA 1
ATOM 5060 C C . LEU A 1 648 ? 20.247 12.893 14.012 1.00 84.31 648 LEU A C 1
ATOM 5062 O O . LEU A 1 648 ? 20.345 13.714 13.097 1.00 84.31 648 LEU A O 1
ATOM 5066 N N . LEU A 1 649 ? 20.168 13.258 15.298 1.00 82.50 649 LEU A N 1
ATOM 5067 C CA . LEU A 1 649 ? 20.197 14.659 15.735 1.00 82.50 649 LEU A CA 1
ATOM 5068 C C . LEU A 1 649 ? 21.458 15.373 15.234 1.00 82.50 649 LEU A C 1
ATOM 5070 O O . LEU A 1 649 ? 21.368 16.426 14.606 1.00 82.50 649 LEU A O 1
ATOM 5074 N N . ARG A 1 650 ? 22.635 14.757 15.400 1.00 84.31 650 ARG A N 1
ATOM 5075 C CA . ARG A 1 650 ? 23.912 15.331 14.938 1.00 84.31 650 ARG A CA 1
ATOM 5076 C C . ARG A 1 650 ? 23.995 15.480 13.420 1.00 84.31 650 ARG A C 1
ATOM 5078 O O . ARG A 1 650 ? 24.608 16.434 12.941 1.00 84.31 650 ARG A O 1
ATOM 5085 N N . ILE A 1 651 ? 23.430 14.541 12.660 1.00 84.19 651 ILE A N 1
ATOM 5086 C CA . ILE A 1 651 ? 23.374 14.617 11.191 1.00 84.19 651 ILE A CA 1
ATOM 5087 C C . ILE A 1 651 ? 22.498 15.797 10.753 1.00 84.19 651 ILE A C 1
ATOM 5089 O O . ILE A 1 651 ? 22.904 16.549 9.860 1.00 84.19 651 ILE A O 1
ATOM 5093 N N . ARG A 1 652 ? 21.351 15.997 11.420 1.00 80.44 652 ARG A N 1
ATOM 5094 C CA . ARG A 1 652 ? 20.432 17.120 11.177 1.00 80.44 652 ARG A CA 1
ATOM 5095 C C . ARG A 1 652 ? 21.055 18.469 11.551 1.00 80.44 652 ARG A C 1
ATOM 5097 O O . ARG A 1 652 ? 21.080 19.368 10.715 1.00 80.44 652 ARG A O 1
ATOM 5104 N N . GLU A 1 653 ? 21.633 18.598 12.747 1.00 82.00 653 GLU A N 1
ATOM 5105 C CA . GLU A 1 653 ? 22.284 19.833 13.224 1.00 82.00 653 GLU A CA 1
ATOM 5106 C C . GLU A 1 653 ? 23.424 20.289 12.307 1.00 82.00 653 GLU A C 1
ATOM 5108 O O . GLU A 1 653 ? 23.561 21.473 12.003 1.00 82.00 653 GLU A O 1
ATOM 5113 N N . ARG A 1 654 ? 24.240 19.341 11.831 1.00 85.12 654 ARG A N 1
ATOM 5114 C CA . ARG A 1 654 ? 25.382 19.626 10.952 1.00 85.12 654 ARG A CA 1
ATOM 5115 C C . ARG A 1 654 ? 25.007 19.778 9.481 1.00 85.12 654 ARG A C 1
ATOM 5117 O O . ARG A 1 654 ? 25.900 20.048 8.680 1.00 85.12 654 ARG A O 1
ATOM 5124 N N . ARG A 1 655 ? 23.733 19.575 9.122 1.00 83.31 655 ARG A N 1
ATOM 5125 C CA . ARG A 1 655 ? 23.229 19.617 7.739 1.00 83.31 655 ARG A CA 1
ATOM 5126 C C . ARG A 1 655 ? 24.102 18.803 6.774 1.00 83.31 655 ARG A C 1
ATOM 5128 O O . ARG A 1 655 ? 24.455 19.268 5.695 1.00 83.31 655 ARG A O 1
ATOM 5135 N N . LEU A 1 656 ? 24.477 17.584 7.181 1.00 81.75 656 LEU A N 1
ATOM 5136 C CA . LEU A 1 656 ? 25.340 16.707 6.370 1.00 81.75 656 LEU A CA 1
ATOM 5137 C C . LEU A 1 656 ? 24.637 16.165 5.114 1.00 81.75 656 LEU A C 1
ATOM 5139 O O . LEU A 1 656 ? 25.302 15.651 4.217 1.00 81.75 656 LEU A O 1
ATOM 5143 N N . ALA A 1 657 ? 23.311 16.275 5.064 1.00 86.50 657 ALA A N 1
ATOM 5144 C CA . ALA A 1 657 ? 22.466 15.902 3.944 1.00 86.50 657 ALA A CA 1
ATOM 5145 C C . ALA A 1 657 ? 21.473 17.038 3.656 1.00 86.50 657 ALA A C 1
ATOM 5147 O O . ALA A 1 657 ? 20.910 17.626 4.582 1.00 86.50 657 ALA A O 1
ATOM 5148 N N . SER A 1 658 ? 21.285 17.351 2.374 1.00 90.44 658 SER A N 1
ATOM 5149 C CA . SER A 1 658 ? 20.258 18.280 1.896 1.00 90.44 658 SER A CA 1
ATOM 5150 C C . SER A 1 658 ? 19.037 17.471 1.476 1.00 90.44 658 SER A C 1
ATOM 5152 O O . SER A 1 658 ? 19.197 16.502 0.741 1.00 90.44 658 SER A O 1
ATOM 5154 N N . PHE A 1 659 ? 17.851 17.835 1.958 1.00 92.19 659 PHE A N 1
ATOM 5155 C CA . PHE A 1 659 ? 16.594 17.146 1.656 1.00 92.19 659 PHE A CA 1
ATOM 5156 C C . PHE A 1 659 ? 15.713 17.992 0.743 1.00 92.19 659 PHE A C 1
ATOM 5158 O O . PHE A 1 659 ? 15.939 19.196 0.603 1.00 92.19 659 PHE A O 1
ATOM 5165 N N . ILE A 1 660 ? 14.720 17.347 0.137 1.00 92.31 660 ILE A N 1
ATOM 5166 C CA . ILE A 1 660 ? 13.676 18.004 -0.648 1.00 92.31 660 ILE A CA 1
ATOM 5167 C C . ILE A 1 660 ? 13.056 19.201 0.099 1.00 92.31 660 ILE A C 1
ATOM 5169 O O . ILE A 1 660 ? 12.783 19.110 1.296 1.00 92.31 660 ILE A O 1
ATOM 5173 N N . PRO A 1 661 ? 12.814 20.332 -0.584 1.00 88.19 661 PRO A N 1
ATOM 5174 C CA . PRO A 1 661 ? 12.293 21.542 0.056 1.00 88.19 661 PRO A CA 1
ATOM 5175 C C . PRO A 1 661 ? 10.775 21.519 0.300 1.00 88.19 661 PRO A C 1
ATOM 5177 O O . PRO A 1 661 ? 10.268 22.339 1.061 1.00 88.19 661 PRO A O 1
ATOM 5180 N N . TRP A 1 662 ? 10.050 20.615 -0.357 1.00 83.88 662 TRP A N 1
ATOM 5181 C CA . TRP A 1 662 ? 8.585 20.532 -0.352 1.00 83.88 662 TRP A CA 1
ATOM 5182 C C . TRP A 1 662 ? 8.018 19.513 0.650 1.00 83.88 662 TRP A C 1
ATOM 5184 O O . TRP A 1 662 ? 6.803 19.354 0.745 1.00 83.88 662 TRP A O 1
ATOM 5194 N N . GLY A 1 663 ? 8.876 18.828 1.411 1.00 80.75 663 GLY A N 1
ATOM 5195 C CA . GLY A 1 663 ? 8.478 17.829 2.400 1.00 80.75 663 GLY A CA 1
ATOM 5196 C C . GLY A 1 663 ? 9.436 17.771 3.595 1.00 80.75 663 GLY A C 1
ATOM 5197 O O . GLY A 1 663 ? 10.516 18.364 3.561 1.00 80.75 663 GLY A O 1
ATOM 5198 N N . PRO A 1 664 ? 9.055 17.083 4.685 1.00 81.81 664 PRO A N 1
ATOM 5199 C CA . PRO A 1 664 ? 9.941 16.885 5.825 1.00 81.81 664 PRO A CA 1
ATOM 5200 C C . PRO A 1 664 ? 11.121 15.966 5.467 1.00 81.81 664 PRO A C 1
ATOM 5202 O O . PRO A 1 664 ? 11.002 15.053 4.653 1.00 81.81 664 PRO A O 1
ATOM 5205 N N . ALA A 1 665 ? 12.265 16.170 6.127 1.00 80.31 665 ALA A N 1
ATOM 5206 C CA . ALA A 1 665 ? 13.445 15.327 5.946 1.00 80.31 665 ALA A CA 1
ATOM 5207 C C . ALA A 1 665 ? 13.209 13.899 6.480 1.00 80.31 665 ALA A C 1
ATOM 5209 O O . ALA A 1 665 ? 13.205 13.676 7.698 1.00 80.31 665 ALA A O 1
ATOM 5210 N N . SER A 1 666 ? 13.063 12.936 5.566 1.00 84.00 666 SER A N 1
ATOM 5211 C CA . SER A 1 666 ? 12.865 11.518 5.881 1.00 84.00 666 SER A CA 1
ATOM 5212 C C . SER A 1 666 ? 14.207 10.785 5.992 1.00 84.00 666 SER A C 1
ATOM 5214 O O . SER A 1 666 ? 14.857 10.499 4.987 1.00 84.00 666 SER A O 1
ATOM 5216 N N . ILE A 1 667 ? 14.629 10.503 7.229 1.00 86.50 667 ILE A N 1
ATOM 5217 C CA . ILE A 1 667 ? 15.741 9.592 7.532 1.00 86.50 667 ILE A CA 1
ATOM 5218 C C . ILE A 1 667 ? 15.210 8.538 8.490 1.00 86.50 667 ILE A C 1
ATOM 5220 O O . ILE A 1 667 ? 14.909 8.850 9.645 1.00 86.50 667 ILE A O 1
ATOM 5224 N N . GLN A 1 668 ? 15.109 7.308 8.012 1.00 86.50 668 GLN A N 1
ATOM 5225 C CA . GLN A 1 668 ? 14.735 6.155 8.812 1.00 86.50 668 GLN A CA 1
ATOM 5226 C C . GLN A 1 668 ? 15.965 5.311 9.121 1.00 86.50 668 GLN A C 1
ATOM 5228 O O . GLN A 1 668 ? 16.900 5.239 8.325 1.00 86.50 668 GLN A O 1
ATOM 5233 N N . VAL A 1 669 ? 15.966 4.670 10.288 1.00 87.50 669 VAL A N 1
ATOM 5234 C CA . VAL A 1 669 ? 17.038 3.758 10.691 1.00 87.50 669 VAL A CA 1
ATOM 5235 C C . VAL A 1 669 ? 16.419 2.445 11.135 1.00 87.50 669 VAL A C 1
ATOM 5237 O O . VAL A 1 669 ? 15.632 2.423 12.079 1.00 87.50 669 VAL A O 1
ATOM 5240 N N . ALA A 1 670 ? 16.798 1.356 10.476 1.00 85.56 670 ALA A N 1
ATOM 5241 C CA . ALA A 1 670 ? 16.441 0.006 10.872 1.00 85.56 670 ALA A CA 1
ATOM 5242 C C . ALA A 1 670 ? 17.641 -0.653 11.559 1.00 85.56 670 ALA A C 1
ATOM 5244 O O . ALA A 1 670 ? 18.728 -0.755 10.989 1.00 85.56 670 ALA A O 1
ATOM 5245 N N . LEU A 1 671 ? 17.446 -1.094 12.799 1.00 85.56 671 LEU A N 1
ATOM 5246 C CA . LEU A 1 671 ? 18.432 -1.895 13.515 1.00 85.56 671 LEU A CA 1
ATOM 5247 C C . LEU A 1 671 ? 18.164 -3.370 13.243 1.00 85.56 671 LEU A C 1
ATOM 5249 O O . LEU A 1 671 ? 17.070 -3.856 13.527 1.00 85.56 671 LEU A O 1
ATOM 5253 N N . SER A 1 672 ? 19.174 -4.080 12.750 1.00 82.75 672 SER A N 1
ATOM 5254 C CA . SER A 1 672 ? 19.109 -5.524 12.563 1.00 82.75 672 SER A CA 1
ATOM 5255 C C . SER A 1 672 ? 20.221 -6.245 13.312 1.00 82.75 672 SER A C 1
ATOM 5257 O O . SER A 1 672 ? 21.345 -5.752 13.464 1.00 82.75 672 SER A O 1
ATOM 5259 N N . LYS A 1 673 ? 19.914 -7.464 13.752 1.00 77.88 673 LYS A N 1
ATOM 5260 C CA . LYS A 1 673 ? 20.929 -8.397 14.235 1.00 77.88 673 LYS A CA 1
ATOM 5261 C C . LYS A 1 673 ? 21.735 -8.924 13.048 1.00 77.88 673 LYS A C 1
ATOM 5263 O O . LYS A 1 673 ? 21.244 -8.974 11.921 1.00 77.88 673 LYS A O 1
ATOM 5268 N N . LYS A 1 674 ? 22.991 -9.277 13.313 1.00 78.31 674 LYS A N 1
ATOM 5269 C CA . LYS A 1 674 ? 23.819 -10.027 12.366 1.00 78.31 674 LYS A CA 1
ATOM 5270 C C . LYS A 1 674 ? 23.484 -11.509 12.462 1.00 78.31 674 LYS A C 1
ATOM 5272 O O . LYS A 1 674 ? 23.039 -11.957 13.520 1.00 78.31 674 LYS A O 1
ATOM 5277 N N . SER A 1 675 ? 23.761 -12.242 11.385 1.00 84.00 675 SER A N 1
ATOM 5278 C CA . SER A 1 675 ? 23.758 -13.702 11.428 1.00 84.00 675 SER A CA 1
ATOM 5279 C C . SER A 1 675 ? 24.659 -14.189 12.572 1.00 84.00 675 SER A C 1
ATOM 5281 O O . SER A 1 675 ? 25.793 -13.709 12.686 1.00 84.00 675 SER A O 1
ATOM 5283 N N . PRO A 1 676 ? 24.188 -15.119 13.419 1.00 79.88 676 PRO A N 1
ATOM 5284 C CA . PRO A 1 676 ? 25.015 -15.726 14.456 1.00 79.88 676 PRO A CA 1
ATOM 5285 C C . PRO A 1 676 ? 26.061 -16.699 13.884 1.00 79.88 676 PRO A C 1
ATOM 5287 O O . PRO A 1 676 ? 27.010 -17.041 14.586 1.00 79.88 676 PRO A O 1
ATOM 5290 N N . TYR A 1 677 ? 25.912 -17.126 12.624 1.00 82.19 677 TYR A N 1
ATOM 5291 C CA . TYR A 1 677 ? 26.743 -18.159 11.994 1.00 82.19 677 TYR A CA 1
ATOM 5292 C C . TYR A 1 677 ? 27.945 -17.585 11.241 1.00 82.19 677 TYR A C 1
ATOM 5294 O O . TYR A 1 677 ? 28.989 -18.228 11.136 1.00 82.19 677 TYR A O 1
ATOM 5302 N N . VAL A 1 678 ? 27.832 -16.349 10.748 1.00 80.38 678 VAL A N 1
ATOM 5303 C CA . VAL A 1 678 ? 28.901 -15.689 9.991 1.00 80.38 678 VAL A CA 1
ATOM 5304 C C . VAL A 1 678 ? 29.738 -14.814 10.920 1.00 80.38 678 VAL A C 1
ATOM 5306 O O . VAL A 1 678 ? 29.296 -13.767 11.401 1.00 80.38 678 VAL A O 1
ATOM 5309 N N . GLN A 1 679 ? 30.996 -15.203 11.138 1.00 69.12 679 GLN A N 1
ATOM 5310 C CA . GLN A 1 679 ? 31.938 -14.380 11.892 1.00 69.12 679 GLN A CA 1
ATOM 5311 C C . GLN A 1 679 ? 32.376 -13.174 11.062 1.00 69.12 679 GLN A C 1
ATOM 5313 O O . GLN A 1 679 ? 33.210 -13.281 10.166 1.00 69.12 679 GLN A O 1
ATOM 5318 N N . THR A 1 680 ? 31.843 -11.996 11.387 1.00 67.06 680 THR A N 1
ATOM 5319 C CA . THR A 1 680 ? 32.344 -10.739 10.818 1.00 67.06 680 THR A CA 1
ATOM 5320 C C . THR A 1 680 ? 33.315 -10.053 11.780 1.00 67.06 680 THR A C 1
ATOM 5322 O O . THR A 1 680 ? 32.969 -9.868 12.949 1.00 67.06 680 THR A O 1
ATOM 5325 N N . PRO A 1 681 ? 34.480 -9.575 11.311 1.00 60.09 681 PRO A N 1
ATOM 5326 C CA . PRO A 1 681 ? 35.453 -8.871 12.153 1.00 60.09 681 PRO A CA 1
ATOM 5327 C C . PRO A 1 681 ? 34.947 -7.498 12.640 1.00 60.09 681 PRO A C 1
ATOM 5329 O O . PRO A 1 681 ? 35.476 -6.912 13.588 1.00 60.09 681 PRO A O 1
ATOM 5332 N N . HIS A 1 682 ? 33.895 -6.963 12.016 1.00 66.81 682 HIS A N 1
ATOM 5333 C CA . HIS A 1 682 ? 33.290 -5.685 12.374 1.00 66.81 682 HIS A CA 1
ATOM 5334 C C . HIS A 1 682 ? 32.125 -5.834 13.351 1.00 66.81 682 HIS A C 1
ATOM 5336 O O . HIS A 1 682 ? 31.124 -6.469 13.034 1.00 66.81 682 HIS A O 1
ATOM 5342 N N . ARG A 1 683 ? 32.173 -5.120 14.484 1.00 68.25 683 ARG A N 1
ATOM 5343 C CA . ARG A 1 683 ? 31.039 -5.046 15.427 1.00 68.25 683 ARG A CA 1
ATOM 5344 C C . ARG A 1 683 ? 29.782 -4.403 14.839 1.00 68.25 683 ARG A C 1
ATOM 5346 O O . ARG A 1 683 ? 28.686 -4.816 15.192 1.00 68.25 683 ARG A O 1
ATOM 5353 N N . VAL A 1 684 ? 29.941 -3.405 13.965 1.00 81.19 684 VAL A N 1
ATOM 5354 C CA . VAL A 1 684 ? 28.828 -2.656 13.361 1.00 81.19 684 VAL A CA 1
ATOM 5355 C C . VAL A 1 684 ? 29.104 -2.429 11.876 1.00 81.19 684 VAL A C 1
ATOM 5357 O O . VAL A 1 684 ? 30.177 -1.937 11.514 1.00 81.19 684 VAL A O 1
ATOM 5360 N N . SER A 1 685 ? 28.136 -2.776 11.035 1.00 87.44 685 SER A N 1
ATOM 5361 C CA . SER A 1 685 ? 28.066 -2.432 9.610 1.00 87.44 685 SER A CA 1
ATOM 5362 C C . SER A 1 685 ? 26.801 -1.627 9.332 1.00 87.44 685 SER A C 1
ATOM 5364 O O . SER A 1 685 ? 25.886 -1.577 10.153 1.00 87.44 685 SER A O 1
ATOM 5366 N N . GLY A 1 686 ? 26.771 -0.946 8.193 1.00 90.50 686 GLY A N 1
ATOM 5367 C CA . GLY A 1 686 ? 25.610 -0.195 7.753 1.00 90.50 686 GLY A CA 1
ATOM 5368 C C . GLY A 1 686 ? 25.468 -0.227 6.242 1.00 90.50 686 GLY A C 1
ATOM 5369 O O . GLY A 1 686 ? 26.466 -0.131 5.522 1.00 90.50 686 GLY A O 1
ATOM 5370 N N . LEU A 1 687 ? 24.224 -0.321 5.797 1.00 94.00 687 LEU A N 1
ATOM 5371 C CA . LEU A 1 687 ? 23.779 -0.093 4.432 1.00 94.00 687 LEU A CA 1
ATOM 5372 C C . LEU A 1 687 ? 22.869 1.135 4.433 1.00 94.00 687 LEU A C 1
ATOM 5374 O O . LEU A 1 687 ? 22.006 1.252 5.290 1.00 94.00 687 LEU A O 1
ATOM 5378 N N . MET A 1 688 ? 23.031 2.014 3.456 1.00 95.06 688 MET A N 1
ATOM 5379 C CA . MET A 1 688 ? 22.102 3.099 3.168 1.00 95.06 688 MET A CA 1
ATOM 5380 C C . MET A 1 688 ? 21.406 2.800 1.849 1.00 95.06 688 MET A C 1
ATOM 5382 O O . MET A 1 688 ? 22.077 2.642 0.826 1.00 95.06 688 MET A O 1
ATOM 5386 N N . LEU A 1 689 ? 20.079 2.768 1.876 1.00 95.19 689 LEU A N 1
ATOM 5387 C CA . LEU A 1 689 ? 19.231 2.900 0.700 1.00 95.19 689 LEU A CA 1
ATOM 5388 C C . LEU A 1 689 ? 18.755 4.349 0.652 1.00 95.19 689 LEU A C 1
ATOM 5390 O O . LEU A 1 689 ? 18.158 4.841 1.607 1.00 95.19 689 LEU A O 1
ATOM 5394 N N . ALA A 1 690 ? 19.052 5.060 -0.428 1.00 95.25 690 ALA A N 1
ATOM 5395 C CA . ALA A 1 690 ? 18.715 6.471 -0.540 1.00 95.25 690 ALA A CA 1
ATOM 5396 C C . ALA A 1 690 ? 18.071 6.785 -1.884 1.00 95.25 690 ALA A C 1
ATOM 5398 O O . ALA A 1 690 ? 18.632 6.488 -2.943 1.00 95.25 690 ALA A O 1
ATOM 5399 N N . ASN A 1 691 ? 16.933 7.469 -1.827 1.00 95.88 691 ASN A N 1
ATOM 5400 C CA . ASN A 1 691 ? 16.323 8.089 -2.988 1.00 95.88 691 ASN A CA 1
ATOM 5401 C C . ASN A 1 691 ? 16.891 9.506 -3.125 1.00 95.88 691 ASN A C 1
ATOM 5403 O O . ASN A 1 691 ? 16.594 10.390 -2.317 1.00 95.88 691 ASN A O 1
ATOM 5407 N N . HIS A 1 692 ? 17.783 9.708 -4.093 1.00 95.50 692 HIS A N 1
ATOM 5408 C CA . HIS A 1 692 ? 18.546 10.946 -4.247 1.00 95.50 692 HIS A CA 1
ATOM 5409 C C . HIS A 1 692 ? 18.486 11.441 -5.692 1.00 95.50 692 HIS A C 1
ATOM 5411 O O . HIS A 1 692 ? 18.800 10.692 -6.619 1.00 95.50 692 HIS A O 1
ATOM 5417 N N . THR A 1 693 ? 18.157 12.721 -5.891 1.00 95.81 693 THR A N 1
ATOM 5418 C CA . THR A 1 693 ? 17.865 13.289 -7.223 1.00 95.81 693 THR A CA 1
ATOM 5419 C C . THR A 1 693 ? 19.051 13.244 -8.189 1.00 95.81 693 THR A C 1
ATOM 5421 O O . THR A 1 693 ? 18.864 13.209 -9.404 1.00 95.81 693 THR A O 1
ATOM 5424 N N . SER A 1 694 ? 20.292 13.147 -7.687 1.00 94.94 694 SER A N 1
ATOM 5425 C CA . SER A 1 694 ? 21.481 13.032 -8.552 1.00 94.94 694 SER A CA 1
ATOM 5426 C C . SER A 1 694 ? 21.496 11.784 -9.436 1.00 94.94 694 SER A C 1
ATOM 5428 O O . SER A 1 694 ? 22.282 11.748 -10.388 1.00 94.94 694 SER A O 1
ATOM 5430 N N . ILE A 1 695 ? 20.651 10.780 -9.171 1.00 95.44 695 ILE A N 1
ATOM 5431 C CA . ILE A 1 695 ? 20.497 9.617 -10.053 1.00 95.44 695 ILE A CA 1
ATOM 5432 C C . ILE A 1 695 ? 20.110 10.024 -11.483 1.00 95.44 695 ILE A C 1
ATOM 5434 O O . ILE A 1 695 ? 20.564 9.394 -12.434 1.00 95.44 695 ILE A O 1
ATOM 5438 N N . ALA A 1 696 ? 19.424 11.161 -11.660 1.00 95.25 696 ALA A N 1
ATOM 5439 C CA . ALA A 1 696 ? 19.108 11.727 -12.971 1.00 95.25 696 ALA A CA 1
ATOM 5440 C C . ALA A 1 696 ? 20.349 11.941 -13.859 1.00 95.25 696 ALA A C 1
ATOM 5442 O O . ALA A 1 696 ? 20.273 11.812 -15.079 1.00 95.25 696 ALA A O 1
ATOM 5443 N N . SER A 1 697 ? 21.523 12.208 -13.269 1.00 94.06 697 SER A N 1
ATOM 5444 C CA . SER A 1 697 ? 22.779 12.341 -14.026 1.00 94.06 697 SER A CA 1
ATOM 5445 C C . SER A 1 697 ? 23.206 11.047 -14.735 1.00 94.06 697 SER A C 1
ATOM 5447 O O . SER A 1 697 ? 23.839 11.111 -15.790 1.00 94.06 697 SER A O 1
ATOM 5449 N N . LEU A 1 698 ? 22.837 9.881 -14.193 1.00 92.94 698 LEU A N 1
ATOM 5450 C CA . LEU A 1 698 ? 23.088 8.577 -14.807 1.00 92.94 698 LEU A CA 1
ATOM 5451 C C . LEU A 1 698 ? 22.175 8.360 -16.023 1.00 92.94 698 LEU A C 1
ATOM 5453 O O . LEU A 1 698 ? 22.638 7.929 -17.082 1.00 92.94 698 LEU A O 1
ATOM 5457 N N . PHE A 1 699 ? 20.899 8.732 -15.903 1.00 95.12 699 PHE A N 1
ATOM 5458 C CA . PHE A 1 699 ? 19.940 8.654 -17.009 1.00 95.12 699 PHE A CA 1
ATOM 5459 C C . PHE A 1 699 ? 20.311 9.613 -18.135 1.00 95.12 699 PHE A C 1
ATOM 5461 O O . PHE A 1 699 ? 20.371 9.192 -19.284 1.00 95.12 699 PHE A O 1
ATOM 5468 N N . LYS A 1 700 ? 20.690 10.857 -17.813 1.00 94.38 700 LYS A N 1
ATOM 5469 C CA . LYS A 1 700 ? 21.200 11.820 -18.803 1.00 94.38 700 LYS A CA 1
ATOM 5470 C C . LYS A 1 700 ? 22.377 11.268 -19.600 1.00 94.38 700 LYS A C 1
ATOM 5472 O O . LYS A 1 700 ? 22.382 11.363 -20.819 1.00 94.38 700 LYS A O 1
ATOM 5477 N N . ARG A 1 701 ? 23.343 10.632 -18.928 1.00 91.88 701 ARG A N 1
ATOM 5478 C CA . ARG A 1 701 ? 24.494 10.007 -19.597 1.00 91.88 701 ARG A CA 1
ATOM 5479 C C . ARG A 1 701 ? 24.059 8.900 -20.560 1.00 91.88 701 ARG A C 1
ATOM 5481 O O . ARG A 1 701 ? 24.599 8.805 -21.660 1.00 91.88 701 ARG A O 1
ATOM 5488 N N . THR A 1 702 ? 23.078 8.095 -20.156 1.00 91.81 702 THR A N 1
ATOM 5489 C CA . THR A 1 702 ? 22.509 7.028 -20.993 1.00 91.81 702 THR A CA 1
ATOM 5490 C C . THR A 1 702 ? 21.789 7.617 -22.211 1.00 91.81 702 THR A C 1
ATOM 5492 O O . THR A 1 702 ? 22.041 7.186 -23.336 1.00 91.81 702 THR A O 1
ATOM 5495 N N . CYS A 1 703 ? 20.990 8.671 -22.014 1.00 94.62 703 CYS A N 1
ATOM 5496 C CA . CYS A 1 703 ? 20.354 9.438 -23.083 1.00 94.62 703 CYS A CA 1
ATOM 5497 C C . CYS A 1 703 ? 21.378 10.037 -24.057 1.00 94.62 703 CYS A C 1
ATOM 5499 O O . CYS A 1 703 ? 21.221 9.888 -25.263 1.00 94.62 703 CYS A O 1
ATOM 5501 N N . ASP A 1 704 ? 22.464 10.643 -23.567 1.00 93.06 704 ASP A N 1
ATOM 5502 C CA . ASP A 1 704 ? 23.513 11.227 -24.414 1.00 93.06 704 ASP A CA 1
ATOM 5503 C C . ASP A 1 704 ? 24.214 10.173 -25.285 1.00 93.06 704 ASP A C 1
ATOM 5505 O O . ASP A 1 704 ? 24.550 10.425 -26.447 1.00 93.06 704 ASP A O 1
ATOM 5509 N N . GLN A 1 705 ? 24.475 8.986 -24.727 1.00 91.12 705 GLN A N 1
ATOM 5510 C CA . GLN A 1 705 ? 25.056 7.860 -25.463 1.00 91.12 705 GLN A CA 1
ATOM 5511 C C . GLN A 1 705 ? 24.091 7.333 -26.528 1.00 91.12 705 GLN A C 1
ATOM 5513 O O . GLN A 1 705 ? 24.499 7.120 -27.673 1.00 91.12 705 GLN A O 1
ATOM 5518 N N . TYR A 1 706 ? 22.816 7.178 -26.173 1.00 93.62 706 TYR A N 1
ATOM 5519 C CA . TYR A 1 706 ? 21.758 6.789 -27.099 1.00 93.62 706 TYR A CA 1
ATOM 5520 C C . TYR A 1 706 ? 21.598 7.813 -28.234 1.00 93.62 706 TYR A C 1
ATOM 5522 O O . TYR A 1 706 ? 21.663 7.443 -29.406 1.00 93.62 706 TYR A O 1
ATOM 5530 N N . ASP A 1 707 ? 21.506 9.107 -27.915 1.00 94.31 707 ASP A N 1
ATOM 5531 C CA . ASP A 1 707 ? 21.303 10.187 -28.884 1.00 94.31 707 ASP A CA 1
ATOM 5532 C C . ASP A 1 707 ? 22.466 10.258 -29.891 1.00 94.31 707 ASP A C 1
ATOM 5534 O O . ASP A 1 707 ? 22.253 10.519 -31.078 1.00 94.31 707 ASP A O 1
ATOM 5538 N N . LYS A 1 708 ? 23.707 9.982 -29.459 1.00 91.50 708 LYS A N 1
ATOM 5539 C CA . LYS A 1 708 ? 24.883 9.906 -30.350 1.00 91.50 708 LYS A CA 1
ATOM 5540 C C . LYS A 1 708 ? 24.759 8.799 -31.400 1.00 91.50 708 LYS A C 1
ATOM 5542 O O . LYS A 1 708 ? 25.157 9.021 -32.546 1.00 91.50 708 LYS A O 1
ATOM 5547 N N . LEU A 1 709 ? 24.237 7.630 -31.024 1.00 90.81 709 LEU A N 1
ATOM 5548 C CA . LEU A 1 709 ? 24.016 6.513 -31.949 1.00 90.81 709 LEU A CA 1
ATOM 5549 C C . LEU A 1 709 ? 22.791 6.764 -32.835 1.00 90.81 709 LEU A C 1
ATOM 5551 O O . LEU A 1 709 ? 22.880 6.636 -34.061 1.00 90.81 709 LEU A O 1
ATOM 5555 N N . ARG A 1 710 ? 21.684 7.207 -32.229 1.00 91.44 710 ARG A N 1
ATOM 5556 C CA . ARG A 1 710 ? 20.397 7.438 -32.891 1.00 91.44 710 ARG A CA 1
ATOM 5557 C C . ARG A 1 710 ? 20.476 8.537 -33.947 1.00 91.44 710 ARG A C 1
ATOM 5559 O O . ARG A 1 710 ? 19.988 8.334 -35.053 1.00 91.44 710 ARG A O 1
ATOM 5566 N N . LYS A 1 711 ? 21.179 9.649 -33.682 1.00 91.94 711 LYS A N 1
ATOM 5567 C CA . LYS A 1 711 ? 21.397 10.736 -34.667 1.00 91.94 711 LYS A CA 1
ATOM 5568 C C . LYS A 1 711 ? 22.130 10.281 -35.931 1.00 91.94 711 LYS A C 1
ATOM 5570 O O . LYS A 1 711 ? 21.995 10.913 -36.973 1.00 91.94 711 LYS A O 1
ATOM 5575 N N . ARG A 1 712 ? 22.925 9.211 -35.842 1.00 91.81 712 ARG A N 1
ATOM 5576 C CA . ARG A 1 712 ? 23.653 8.618 -36.976 1.00 91.81 712 ARG A CA 1
ATOM 5577 C C . ARG A 1 712 ? 22.934 7.408 -37.572 1.00 91.81 712 ARG A C 1
ATOM 5579 O O . ARG A 1 712 ? 23.472 6.804 -38.494 1.00 91.81 712 ARG A O 1
ATOM 5586 N N . ASN A 1 713 ? 21.769 7.034 -37.034 1.00 88.44 713 ASN A N 1
ATOM 5587 C CA . ASN A 1 713 ? 21.057 5.796 -37.355 1.00 88.44 713 ASN A CA 1
ATOM 5588 C C . ASN A 1 713 ? 21.970 4.553 -37.315 1.00 88.44 713 ASN A C 1
ATOM 5590 O O . ASN A 1 713 ? 21.823 3.623 -38.106 1.00 88.44 713 ASN A O 1
ATOM 5594 N N . ALA A 1 714 ? 22.947 4.545 -36.403 1.00 88.88 714 ALA A N 1
ATOM 5595 C CA . ALA A 1 714 ? 23.943 3.485 -36.329 1.00 88.88 714 ALA A CA 1
ATOM 5596 C C . ALA A 1 714 ? 23.329 2.199 -35.753 1.00 88.88 714 ALA A C 1
ATOM 5598 O O . ALA A 1 714 ? 22.587 2.258 -34.774 1.00 88.88 714 ALA A O 1
ATOM 5599 N N . PHE A 1 715 ? 23.683 1.048 -36.338 1.00 88.56 715 PHE A N 1
ATOM 5600 C CA . PHE A 1 715 ? 23.347 -0.308 -35.866 1.00 88.56 715 PHE A CA 1
ATOM 5601 C C . PHE A 1 715 ? 21.845 -0.670 -35.804 1.00 88.56 715 PHE A C 1
ATOM 5603 O O . PHE A 1 715 ? 21.486 -1.679 -35.202 1.00 88.56 715 PHE A O 1
ATOM 5610 N N . LEU A 1 716 ? 20.966 0.093 -36.466 1.00 89.12 716 LEU A N 1
ATOM 5611 C CA . LEU A 1 716 ? 19.510 -0.127 -36.430 1.00 89.12 716 LEU A CA 1
ATOM 5612 C C . LEU A 1 716 ? 19.025 -1.305 -37.292 1.00 89.12 716 LEU A C 1
ATOM 5614 O O . LEU A 1 716 ? 17.982 -1.883 -36.999 1.00 89.12 716 LEU A O 1
ATOM 5618 N N . GLU A 1 717 ? 19.786 -1.714 -38.310 1.00 86.75 717 GLU A N 1
ATOM 5619 C CA . GLU A 1 717 ? 19.420 -2.828 -39.207 1.00 86.75 717 GLU A CA 1
ATOM 5620 C C . GLU A 1 717 ? 19.196 -4.156 -38.472 1.00 86.75 717 GLU A C 1
ATOM 5622 O O . GLU A 1 717 ? 18.425 -5.002 -38.915 1.00 86.75 717 GLU A O 1
ATOM 5627 N N . GLN A 1 718 ? 19.857 -4.359 -37.328 1.00 85.25 718 GLN A N 1
ATOM 5628 C CA . GLN A 1 718 ? 19.637 -5.548 -36.503 1.00 85.25 718 GLN A CA 1
ATOM 5629 C C . GLN A 1 718 ? 18.285 -5.510 -35.780 1.00 85.25 718 GLN A C 1
ATOM 5631 O O . GLN A 1 718 ? 17.680 -6.560 -35.589 1.00 85.25 718 GLN A O 1
ATOM 5636 N N . TYR A 1 719 ? 17.796 -4.319 -35.430 1.00 89.56 719 TYR A N 1
ATOM 5637 C CA . TYR A 1 719 ? 16.525 -4.122 -34.734 1.00 89.56 719 TYR A CA 1
ATOM 5638 C C . TYR A 1 719 ? 15.342 -4.238 -35.698 1.00 89.56 719 TYR A C 1
ATOM 5640 O O . TYR A 1 719 ? 14.375 -4.922 -35.379 1.00 89.56 719 TYR A O 1
ATOM 5648 N N . ARG A 1 720 ? 15.461 -3.691 -36.918 1.00 89.31 720 ARG A N 1
ATOM 5649 C CA . ARG A 1 720 ? 14.408 -3.726 -37.957 1.00 89.31 720 ARG A CA 1
ATOM 5650 C C . ARG A 1 720 ? 13.966 -5.129 -38.391 1.00 89.31 720 ARG A C 1
ATOM 5652 O O . ARG A 1 720 ? 12.928 -5.279 -39.022 1.00 89.31 720 ARG A O 1
ATOM 5659 N N . LYS A 1 721 ? 14.745 -6.163 -38.064 1.00 88.38 721 LYS A N 1
ATOM 5660 C CA . LYS A 1 721 ? 14.402 -7.569 -38.337 1.00 88.38 721 LYS A CA 1
ATOM 5661 C C . LYS A 1 721 ? 13.256 -8.094 -37.469 1.00 88.38 721 LYS A C 1
ATOM 5663 O O . LYS A 1 721 ? 12.714 -9.151 -37.775 1.00 88.38 721 LYS A O 1
ATOM 5668 N N . PHE A 1 722 ? 12.925 -7.399 -36.384 1.00 87.88 722 PHE A N 1
ATOM 5669 C CA . PHE A 1 722 ? 11.892 -7.798 -35.435 1.00 87.88 722 PHE A CA 1
ATOM 5670 C C . PHE A 1 722 ? 10.617 -6.989 -35.668 1.00 87.88 722 PHE A C 1
ATOM 5672 O O . PHE A 1 722 ? 10.691 -5.805 -35.990 1.00 87.88 722 PHE A O 1
ATOM 5679 N N . SER A 1 723 ? 9.455 -7.621 -35.476 1.00 84.31 723 SER A N 1
ATOM 5680 C CA . SER A 1 723 ? 8.130 -7.034 -35.742 1.00 84.31 723 SER A CA 1
ATOM 5681 C C . SER A 1 723 ? 7.963 -5.646 -35.119 1.00 84.31 723 SER A C 1
ATOM 5683 O O . SER A 1 723 ? 7.568 -4.717 -35.815 1.00 84.31 723 SER A O 1
ATOM 5685 N N . MET A 1 724 ? 8.374 -5.490 -33.857 1.00 85.94 724 MET A N 1
ATOM 5686 C CA . MET A 1 724 ? 8.297 -4.240 -33.087 1.00 85.94 724 MET A CA 1
ATOM 5687 C C . MET A 1 724 ? 9.017 -3.041 -33.733 1.00 85.94 724 MET A C 1
ATOM 5689 O O . MET A 1 724 ? 8.664 -1.908 -33.443 1.00 85.94 724 MET A O 1
ATOM 5693 N N . PHE A 1 725 ? 10.015 -3.273 -34.591 1.00 89.50 725 PHE A N 1
ATOM 5694 C CA . PHE A 1 725 ? 10.824 -2.218 -35.221 1.00 89.50 725 PHE A CA 1
ATOM 5695 C C . PHE A 1 725 ? 10.799 -2.285 -36.758 1.00 89.50 725 PHE A C 1
ATOM 5697 O O . PHE A 1 725 ? 11.621 -1.651 -37.431 1.00 89.50 725 PHE A O 1
ATOM 5704 N N . SER A 1 726 ? 9.937 -3.139 -37.318 1.00 82.62 726 SER A N 1
ATOM 5705 C CA . SER A 1 726 ? 9.906 -3.420 -38.756 1.00 82.62 726 SER A CA 1
ATOM 5706 C C . SER A 1 726 ? 9.248 -2.291 -39.552 1.00 82.62 726 SER A C 1
ATOM 5708 O O . SER A 1 726 ? 9.806 -1.870 -40.568 1.00 82.62 726 SER A O 1
ATOM 5710 N N . ASP A 1 727 ? 8.135 -1.753 -39.046 1.00 80.00 727 ASP A N 1
ATOM 5711 C CA . ASP A 1 727 ? 7.357 -0.693 -39.695 1.00 80.00 727 ASP A CA 1
ATOM 5712 C C . ASP A 1 727 ? 7.874 0.714 -39.341 1.00 80.00 727 ASP A C 1
ATOM 5714 O O . ASP A 1 727 ? 8.099 1.544 -40.226 1.00 80.00 727 ASP A O 1
ATOM 5718 N N . ASP A 1 728 ? 8.143 0.972 -38.059 1.00 86.19 728 ASP A N 1
ATOM 5719 C CA . ASP A 1 728 ? 8.660 2.243 -37.546 1.00 86.19 728 ASP A CA 1
ATOM 5720 C C . ASP A 1 728 ? 9.674 2.031 -36.404 1.00 86.19 728 ASP A C 1
ATOM 5722 O O . ASP A 1 728 ? 10.062 0.909 -36.077 1.00 86.19 728 ASP A O 1
ATOM 5726 N N . LEU A 1 729 ? 10.204 3.132 -35.866 1.00 88.50 729 LEU A N 1
ATOM 5727 C CA . LEU A 1 729 ? 11.123 3.127 -34.725 1.00 88.50 729 LEU A CA 1
ATOM 5728 C C . LEU A 1 729 ? 10.516 3.897 -33.544 1.00 88.50 729 LEU A C 1
ATOM 5730 O O . LEU A 1 729 ? 11.262 4.426 -32.719 1.00 88.50 729 LEU A O 1
ATOM 5734 N N . ASP A 1 730 ? 9.188 3.980 -33.462 1.00 89.19 730 ASP A N 1
ATOM 5735 C CA . ASP A 1 730 ? 8.503 4.833 -32.488 1.00 89.19 730 ASP A CA 1
ATOM 5736 C C . ASP A 1 730 ? 8.777 4.356 -31.057 1.00 89.19 730 ASP A C 1
ATOM 5738 O O . ASP A 1 730 ? 8.976 5.168 -30.159 1.00 89.19 730 ASP A O 1
ATOM 5742 N N . GLU A 1 731 ? 8.941 3.045 -30.846 1.00 91.75 731 GLU A N 1
ATOM 5743 C CA . GLU A 1 731 ? 9.276 2.474 -29.535 1.00 91.75 731 GLU A CA 1
ATOM 5744 C C . GLU A 1 731 ? 10.587 3.036 -28.953 1.00 91.75 731 GLU A C 1
ATOM 5746 O O . GLU A 1 731 ? 10.725 3.202 -27.735 1.00 91.75 731 GLU A O 1
ATOM 5751 N N . PHE A 1 732 ? 11.555 3.365 -29.812 1.00 93.00 732 PHE A N 1
ATOM 5752 C CA . PHE A 1 732 ? 12.809 3.995 -29.407 1.00 93.00 732 PHE A CA 1
ATOM 5753 C C . PHE A 1 732 ? 12.600 5.441 -28.953 1.00 93.00 732 PHE A C 1
ATOM 5755 O O . PHE A 1 732 ? 13.160 5.864 -27.936 1.00 93.00 732 PHE A O 1
ATOM 5762 N N . ASP A 1 733 ? 11.785 6.187 -29.691 1.00 90.19 733 ASP A N 1
ATOM 5763 C CA . ASP A 1 733 ? 11.516 7.595 -29.423 1.00 90.19 733 ASP A CA 1
ATOM 5764 C C . ASP A 1 733 ? 10.606 7.740 -28.185 1.00 90.19 733 ASP A C 1
ATOM 5766 O O . ASP A 1 733 ? 10.888 8.549 -27.299 1.00 90.19 733 ASP A O 1
ATOM 5770 N N . ASP A 1 734 ? 9.625 6.852 -28.021 1.00 93.56 734 ASP A N 1
ATOM 5771 C CA . ASP A 1 734 ? 8.806 6.719 -26.814 1.00 93.56 734 ASP A CA 1
ATOM 5772 C C . ASP A 1 734 ? 9.648 6.371 -25.585 1.00 93.56 734 ASP A C 1
ATOM 5774 O O . ASP A 1 734 ? 9.503 6.993 -24.531 1.00 93.56 734 ASP A O 1
ATOM 5778 N N . SER A 1 735 ? 10.567 5.406 -25.704 1.00 95.19 735 SER A N 1
ATOM 5779 C CA . SER A 1 735 ? 11.488 5.058 -24.611 1.00 95.19 735 SER A CA 1
ATOM 5780 C C . SER A 1 735 ? 12.353 6.241 -24.205 1.00 95.19 735 SER A C 1
ATOM 5782 O O . SER A 1 735 ? 12.537 6.512 -23.018 1.00 95.19 735 SER A O 1
ATOM 5784 N N . ARG A 1 736 ? 12.847 6.995 -25.189 1.00 96.19 736 ARG A N 1
ATOM 5785 C CA . ARG A 1 736 ? 13.641 8.198 -24.953 1.00 96.19 736 ARG A CA 1
ATOM 5786 C C . ARG A 1 736 ? 12.844 9.308 -24.268 1.00 96.19 736 ARG A C 1
ATOM 5788 O O . ARG A 1 736 ? 13.413 9.977 -23.401 1.00 96.19 736 ARG A O 1
ATOM 5795 N N . ASN A 1 737 ? 11.572 9.478 -24.625 1.00 95.44 737 ASN A N 1
ATOM 5796 C CA . ASN A 1 737 ? 10.671 10.459 -24.019 1.00 95.44 737 ASN A CA 1
ATOM 5797 C C . ASN A 1 737 ? 10.333 10.092 -22.570 1.00 95.44 737 ASN A C 1
ATOM 5799 O O . ASN A 1 737 ? 10.499 10.925 -21.688 1.00 95.44 737 ASN A O 1
ATOM 5803 N N . VAL A 1 738 ? 9.981 8.833 -22.288 1.00 95.62 738 VAL A N 1
ATOM 5804 C CA . VAL A 1 738 ? 9.679 8.374 -20.917 1.00 95.62 738 VAL A CA 1
ATOM 5805 C C . VAL A 1 738 ? 10.861 8.607 -19.972 1.00 95.62 738 VAL A C 1
ATOM 5807 O O . VAL A 1 738 ? 10.677 9.077 -18.847 1.00 95.62 738 VAL A O 1
ATOM 5810 N N . VAL A 1 739 ? 12.082 8.307 -20.429 1.00 96.44 739 VAL A N 1
ATOM 5811 C CA . VAL A 1 739 ? 13.301 8.538 -19.638 1.00 96.44 739 VAL A CA 1
ATOM 5812 C C . VAL A 1 739 ? 13.614 10.034 -19.513 1.00 96.44 739 VAL A C 1
ATOM 5814 O O . VAL A 1 739 ? 14.110 10.455 -18.469 1.00 96.44 739 VAL A O 1
ATOM 5817 N N . GLN A 1 740 ? 13.299 10.858 -20.520 1.00 97.19 740 GLN A N 1
ATOM 5818 C CA . GLN A 1 740 ? 13.410 12.317 -20.398 1.00 97.19 740 GLN A CA 1
ATOM 5819 C C . GLN A 1 740 ? 12.447 12.862 -19.343 1.00 97.19 740 GLN A C 1
ATOM 5821 O O . GLN A 1 740 ? 12.882 13.574 -18.446 1.00 97.19 740 GLN A O 1
ATOM 5826 N N . ASP A 1 741 ? 11.181 12.455 -19.389 1.00 95.12 741 ASP A N 1
ATOM 5827 C CA . ASP A 1 741 ? 10.168 12.865 -18.417 1.00 95.12 741 ASP A CA 1
ATOM 5828 C C . ASP A 1 741 ? 10.544 12.432 -16.993 1.00 95.12 741 ASP A C 1
ATOM 5830 O O . ASP A 1 741 ? 10.178 13.084 -16.020 1.00 95.12 741 ASP A O 1
ATOM 5834 N N . LEU A 1 742 ? 11.250 11.305 -16.845 1.00 95.44 742 LEU A N 1
ATOM 5835 C CA . LEU A 1 742 ? 11.791 10.870 -15.558 1.00 95.44 742 LEU A CA 1
ATOM 5836 C C . LEU A 1 742 ? 12.919 11.796 -15.078 1.00 95.44 742 LEU A C 1
ATOM 5838 O O . LEU A 1 742 ? 12.957 12.163 -13.905 1.00 95.44 742 LEU A O 1
ATOM 5842 N N . ILE A 1 743 ? 13.845 12.166 -15.968 1.00 96.00 743 ILE A N 1
ATOM 5843 C CA . ILE A 1 743 ? 14.926 13.115 -15.659 1.00 96.00 743 ILE A CA 1
ATOM 5844 C C . ILE A 1 743 ? 14.334 14.452 -15.212 1.00 96.00 743 ILE A C 1
ATOM 5846 O O . ILE A 1 743 ? 14.740 14.976 -14.175 1.00 96.00 743 ILE A O 1
ATOM 5850 N N . ASP A 1 744 ? 13.366 14.966 -15.965 1.00 94.38 744 ASP A N 1
ATOM 5851 C CA . ASP A 1 744 ? 12.729 16.253 -15.702 1.00 94.38 744 ASP A CA 1
ATOM 5852 C C . ASP A 1 744 ? 11.976 16.234 -14.362 1.00 94.38 744 ASP A C 1
ATOM 5854 O O . ASP A 1 744 ? 12.004 17.215 -13.617 1.00 94.38 744 ASP A O 1
ATOM 5858 N N . GLU A 1 745 ? 11.353 15.107 -14.005 1.00 93.88 745 GLU A N 1
ATOM 5859 C CA . GLU A 1 745 ? 10.674 14.948 -12.717 1.00 93.88 745 GLU A CA 1
ATOM 5860 C C . GLU A 1 745 ? 11.660 14.916 -11.542 1.00 93.88 745 GLU A C 1
ATOM 5862 O O . GLU A 1 745 ? 11.430 15.571 -10.523 1.00 93.88 745 GLU A O 1
ATOM 5867 N N . TYR A 1 746 ? 12.799 14.229 -11.686 1.00 95.12 746 TYR A N 1
ATOM 5868 C CA . TYR A 1 746 ? 13.862 14.260 -10.677 1.00 95.12 746 TYR A CA 1
ATOM 5869 C C . TYR A 1 746 ? 14.455 15.659 -10.484 1.00 95.12 746 TYR A C 1
ATOM 5871 O O . TYR A 1 746 ? 14.801 16.017 -9.358 1.00 95.12 746 TYR A O 1
ATOM 5879 N N . GLU A 1 747 ? 14.586 16.448 -11.551 1.00 93.38 747 GLU A N 1
ATOM 5880 C CA . GLU A 1 747 ? 15.033 17.840 -11.456 1.00 93.38 747 GLU A CA 1
ATOM 5881 C C . GLU A 1 747 ? 13.999 18.731 -10.775 1.00 93.38 747 GLU A C 1
ATOM 5883 O O . GLU A 1 747 ? 14.358 19.570 -9.948 1.00 93.38 747 GLU A O 1
ATOM 5888 N N . ALA A 1 748 ? 12.717 18.525 -11.070 1.00 91.44 748 ALA A N 1
ATOM 5889 C CA . ALA A 1 748 ? 11.644 19.256 -10.419 1.00 91.44 748 ALA A CA 1
ATOM 5890 C C . ALA A 1 748 ? 11.538 18.930 -8.925 1.00 91.44 748 ALA A C 1
ATOM 5892 O O . ALA A 1 748 ? 11.246 19.819 -8.134 1.00 91.44 748 ALA A O 1
ATOM 5893 N N . CYS A 1 749 ? 11.856 17.702 -8.498 1.00 91.12 749 CYS A N 1
ATOM 5894 C CA . CYS A 1 749 ? 11.955 17.366 -7.073 1.00 91.12 749 CYS A CA 1
ATOM 5895 C C . CYS A 1 749 ? 12.946 18.266 -6.308 1.00 91.12 749 CYS A C 1
ATOM 5897 O O . CYS A 1 749 ? 12.824 18.400 -5.088 1.00 91.12 749 CYS A O 1
ATOM 5899 N N . GLU A 1 750 ? 13.928 18.875 -6.987 1.00 92.81 750 GLU A N 1
ATOM 5900 C CA . GLU A 1 750 ? 14.914 19.770 -6.371 1.00 92.81 750 GLU A CA 1
ATOM 5901 C C . GLU A 1 750 ? 14.328 21.155 -6.021 1.00 92.81 750 GLU A C 1
ATOM 5903 O O . GLU A 1 750 ? 15.001 21.956 -5.360 1.00 92.81 750 GLU A O 1
ATOM 5908 N N . THR A 1 751 ? 13.087 21.461 -6.426 1.00 89.19 751 THR A N 1
ATOM 5909 C CA . THR A 1 751 ? 12.469 22.783 -6.267 1.00 89.19 751 THR A CA 1
ATOM 5910 C C . THR A 1 751 ? 11.206 22.766 -5.382 1.00 89.19 751 THR A C 1
ATOM 5912 O O . THR A 1 751 ? 10.502 21.760 -5.305 1.00 89.19 751 THR A O 1
ATOM 5915 N N . PRO A 1 752 ? 10.895 23.854 -4.640 1.00 85.56 752 PRO A N 1
ATOM 5916 C CA . PRO A 1 752 ? 9.738 23.889 -3.728 1.00 85.56 752 PRO A CA 1
ATOM 5917 C C . PRO A 1 752 ? 8.374 23.762 -4.422 1.00 85.56 752 PRO A C 1
ATOM 5919 O O . PRO A 1 752 ? 7.400 23.338 -3.808 1.00 85.56 752 PRO A O 1
ATOM 5922 N N . ASP A 1 753 ? 8.302 24.138 -5.695 1.00 83.12 753 ASP A N 1
ATOM 5923 C CA . ASP A 1 753 ? 7.122 24.070 -6.555 1.00 83.12 753 ASP A CA 1
ATOM 5924 C C . ASP A 1 753 ? 6.828 22.657 -7.076 1.00 83.12 753 ASP A C 1
ATOM 5926 O O . ASP A 1 753 ? 5.820 22.478 -7.755 1.00 83.12 753 ASP A O 1
ATOM 5930 N N . TYR A 1 754 ? 7.613 21.638 -6.700 1.00 84.94 754 TYR A N 1
ATOM 5931 C CA . TYR A 1 754 ? 7.346 20.245 -7.074 1.00 84.94 754 TYR A CA 1
ATOM 5932 C C . TYR A 1 754 ? 5.932 19.767 -6.708 1.00 84.94 754 TYR A C 1
ATOM 5934 O O . TYR A 1 754 ? 5.335 18.976 -7.429 1.00 84.94 754 TYR A O 1
ATOM 5942 N N . VAL A 1 755 ? 5.334 20.292 -5.630 1.00 78.81 755 VAL A N 1
ATOM 5943 C CA . VAL A 1 755 ? 3.934 19.990 -5.254 1.00 78.81 755 VAL A CA 1
ATOM 5944 C C . VAL A 1 755 ? 2.942 20.362 -6.371 1.00 78.81 755 VAL A C 1
ATOM 5946 O O . VAL A 1 755 ? 1.849 19.801 -6.461 1.00 78.81 755 VAL A O 1
ATOM 5949 N N . ASN A 1 756 ? 3.331 21.301 -7.236 1.00 76.00 756 ASN A N 1
ATOM 5950 C CA . ASN A 1 756 ? 2.604 21.719 -8.428 1.00 76.00 756 ASN A CA 1
ATOM 5951 C C . ASN A 1 756 ? 3.205 21.149 -9.724 1.00 76.00 756 ASN A C 1
ATOM 5953 O O . ASN A 1 756 ? 2.699 21.450 -10.800 1.00 76.00 756 ASN A O 1
ATOM 5957 N N . TYR A 1 757 ? 4.251 20.325 -9.671 1.00 70.44 757 TYR A N 1
ATOM 5958 C CA . TYR A 1 757 ? 4.843 19.724 -10.861 1.00 70.44 757 TYR A CA 1
ATOM 5959 C C . TYR A 1 757 ? 3.818 18.850 -11.596 1.00 70.44 757 TYR A C 1
ATOM 5961 O O . TYR A 1 757 ? 3.064 18.087 -10.991 1.00 70.44 757 TYR A O 1
ATOM 5969 N N . GLY A 1 758 ? 3.724 19.024 -12.915 1.00 61.28 758 GLY A N 1
ATOM 5970 C CA . GLY A 1 758 ? 2.667 18.421 -13.732 1.00 61.28 758 GLY A CA 1
ATOM 5971 C C . GLY A 1 758 ? 1.311 19.145 -13.675 1.00 61.28 758 GLY A C 1
ATOM 5972 O O . GLY A 1 758 ? 0.450 18.862 -14.512 1.00 61.28 758 GLY A O 1
ATOM 5973 N N . ARG A 1 759 ? 1.115 20.131 -12.780 1.00 52.53 759 ARG A N 1
ATOM 5974 C CA . ARG A 1 759 ? 0.068 21.153 -12.943 1.00 52.53 759 ARG A CA 1
ATOM 5975 C C . ARG A 1 759 ? 0.599 22.159 -13.956 1.00 52.53 759 ARG A C 1
ATOM 5977 O O . ARG A 1 759 ? 1.501 22.934 -13.665 1.00 52.53 759 ARG A O 1
ATOM 5984 N N . LYS A 1 760 ? 0.096 22.113 -15.188 1.00 39.50 760 LYS A N 1
ATOM 5985 C CA . LYS A 1 760 ? 0.374 23.182 -16.149 1.00 39.50 760 LYS A CA 1
ATOM 5986 C C . LYS A 1 760 ? -0.341 24.439 -15.660 1.00 39.50 760 LYS A C 1
ATOM 5988 O O . LYS A 1 760 ? -1.529 24.572 -15.929 1.00 39.50 760 LYS A O 1
ATOM 5993 N N . ASP A 1 761 ? 0.381 25.324 -14.977 1.00 36.34 761 ASP A N 1
ATOM 5994 C CA . ASP A 1 761 ? -0.016 26.725 -14.863 1.00 36.34 761 ASP A CA 1
ATOM 5995 C C . ASP A 1 761 ? -0.030 27.288 -16.287 1.00 36.34 761 ASP A C 1
ATOM 5997 O O . ASP A 1 761 ? 1.003 27.470 -16.941 1.00 36.34 761 ASP A O 1
ATOM 6001 N N . SER A 1 762 ? -1.229 27.478 -16.821 1.00 34.53 762 SER A N 1
ATOM 6002 C CA . SER A 1 762 ? -1.409 28.215 -18.059 1.00 34.53 762 SER A CA 1
ATOM 6003 C C . SER A 1 762 ? -1.211 29.697 -17.733 1.00 34.53 762 SER A C 1
ATOM 6005 O O . SER A 1 762 ? -1.709 30.161 -16.709 1.00 34.53 762 SER A O 1
ATOM 6007 N N . PRO A 1 763 ? -0.603 30.513 -18.609 1.00 35.16 763 PRO A N 1
ATOM 6008 C CA . PRO A 1 763 ? -0.633 31.973 -18.477 1.00 35.16 763 PRO A CA 1
ATOM 6009 C C . PRO A 1 763 ? -2.056 32.576 -18.418 1.00 35.16 763 PRO A C 1
ATOM 6011 O O . PRO A 1 763 ? -2.197 33.785 -18.251 1.00 35.16 763 PRO A O 1
ATOM 6014 N N . MET A 1 764 ? -3.112 31.763 -18.566 1.00 36.97 764 MET A N 1
ATOM 6015 C CA . MET A 1 764 ? -4.492 32.143 -18.258 1.00 36.97 764 MET A CA 1
ATOM 6016 C C . MET A 1 764 ? -4.810 32.207 -16.756 1.00 36.97 764 MET A C 1
ATOM 6018 O O . MET A 1 764 ? -5.721 32.943 -16.383 1.00 36.97 764 MET A O 1
ATOM 6022 N N . ASP A 1 765 ? -4.090 31.501 -15.883 1.00 34.50 765 ASP A N 1
ATOM 6023 C CA . ASP A 1 765 ? -4.507 31.321 -14.483 1.00 34.50 765 ASP A CA 1
ATOM 6024 C C . ASP A 1 765 ? -4.371 32.602 -13.636 1.00 34.50 765 ASP A C 1
ATOM 6026 O O . ASP A 1 765 ? -5.079 32.782 -12.645 1.00 34.50 765 ASP A O 1
ATOM 6030 N N . THR A 1 766 ? -3.573 33.577 -14.084 1.00 32.59 766 THR A N 1
ATOM 6031 C CA . THR A 1 766 ? -3.479 34.899 -13.438 1.00 32.59 766 THR A CA 1
ATOM 6032 C C . THR A 1 766 ? -4.618 35.853 -13.837 1.00 32.59 766 THR A C 1
ATOM 6034 O O . THR A 1 766 ? -4.798 36.884 -13.193 1.00 32.59 766 THR A O 1
ATOM 6037 N N . ILE A 1 767 ? -5.416 35.536 -14.867 1.00 33.50 767 ILE A N 1
ATOM 6038 C CA . ILE A 1 767 ? -6.529 36.392 -15.329 1.00 33.50 767 ILE A CA 1
ATOM 6039 C C . ILE A 1 767 ? -7.883 35.959 -14.731 1.00 33.50 767 ILE A C 1
ATOM 6041 O O . ILE A 1 767 ? -8.788 36.784 -14.619 1.00 33.50 767 ILE A O 1
ATOM 6045 N N . PHE A 1 768 ? -8.032 34.714 -14.264 1.00 35.16 768 PHE A N 1
ATOM 6046 C CA . PHE A 1 768 ? -9.343 34.168 -13.871 1.00 35.16 768 PHE A CA 1
ATOM 6047 C C . PHE A 1 768 ? -9.610 34.055 -12.365 1.00 35.16 768 PHE A C 1
ATOM 6049 O O . PHE A 1 768 ? -10.676 33.586 -11.971 1.00 35.16 768 PHE A O 1
ATOM 6056 N N . LEU A 1 769 ? -8.731 34.587 -11.510 1.00 31.56 769 LEU A N 1
ATOM 6057 C CA . LEU A 1 769 ? -8.918 34.611 -10.049 1.00 31.56 769 LEU A CA 1
ATOM 6058 C C . LEU A 1 769 ? -10.131 35.435 -9.551 1.00 31.56 769 LEU A C 1
ATOM 6060 O O . LEU A 1 769 ? -10.304 35.573 -8.346 1.00 31.56 769 LEU A O 1
ATOM 6064 N N . ASN A 1 770 ? -10.994 35.946 -10.442 1.00 32.53 770 ASN A N 1
ATOM 6065 C CA . ASN A 1 770 ? -12.178 36.740 -10.093 1.00 32.53 770 ASN A CA 1
ATOM 6066 C C . ASN A 1 770 ? -13.483 36.399 -10.848 1.00 32.53 770 ASN A C 1
ATOM 6068 O O . ASN A 1 770 ? -14.408 37.208 -10.816 1.00 32.53 770 ASN A O 1
ATOM 6072 N N . ALA A 1 771 ? -13.636 35.235 -11.490 1.00 33.69 771 ALA A N 1
ATOM 6073 C CA . ALA A 1 771 ? -14.894 34.916 -12.181 1.00 33.69 771 ALA A CA 1
ATOM 6074 C C . ALA A 1 771 ? -15.526 33.591 -11.724 1.00 33.69 771 ALA A C 1
ATOM 6076 O O . ALA A 1 771 ? -15.054 32.509 -12.058 1.00 33.69 771 ALA A O 1
ATOM 6077 N N . ASN A 1 772 ? -16.669 33.680 -11.034 1.00 38.94 772 ASN A N 1
ATOM 6078 C CA . ASN A 1 772 ? -17.694 32.635 -11.075 1.00 38.94 772 ASN A CA 1
ATOM 6079 C C . ASN A 1 772 ? -18.087 32.425 -12.550 1.00 38.94 772 ASN A C 1
ATOM 6081 O O . ASN A 1 772 ? -18.838 33.223 -13.103 1.00 38.94 772 ASN A O 1
ATOM 6085 N N . MET A 1 773 ? -17.564 31.387 -13.206 1.00 47.81 773 MET A N 1
ATOM 6086 C CA . MET A 1 773 ? -17.828 31.100 -14.624 1.00 47.81 773 MET A CA 1
ATOM 6087 C C . MET A 1 773 ? -18.976 30.105 -14.844 1.00 47.81 773 MET A C 1
ATOM 6089 O O . MET A 1 773 ? -18.906 29.238 -15.707 1.00 47.81 773 MET A O 1
ATOM 6093 N N . VAL A 1 774 ? -20.090 30.270 -14.134 1.00 50.16 774 VAL A N 1
ATOM 6094 C CA . VAL A 1 774 ? -21.381 29.973 -14.764 1.00 50.16 774 VAL A CA 1
ATOM 6095 C C . VAL A 1 774 ? -21.870 31.324 -15.258 1.00 50.16 774 VAL A C 1
ATOM 6097 O O . VAL A 1 774 ? -22.249 32.168 -14.451 1.00 50.16 774 VAL A O 1
ATOM 6100 N N . ALA A 1 775 ? -21.741 31.576 -16.564 1.00 51.78 775 ALA A N 1
ATOM 6101 C CA . ALA A 1 775 ? -22.168 32.837 -17.165 1.00 51.78 775 ALA A CA 1
ATOM 6102 C C . ALA A 1 775 ? -23.604 33.167 -16.721 1.00 51.78 775 ALA A C 1
ATOM 6104 O O . ALA A 1 775 ? -24.431 32.259 -16.648 1.00 51.78 775 ALA A O 1
ATOM 6105 N N . GLU A 1 776 ? -23.926 34.443 -16.477 1.00 54.34 776 GLU A N 1
ATOM 6106 C CA . GLU A 1 776 ? -25.269 34.890 -16.044 1.00 54.34 776 GLU A CA 1
ATOM 6107 C C . GLU A 1 776 ? -26.413 34.393 -16.958 1.00 54.34 776 GLU A C 1
ATOM 6109 O O . GLU A 1 776 ? -27.567 34.346 -16.543 1.00 54.34 776 GLU A O 1
ATOM 6114 N N . ASN A 1 777 ? -26.086 33.953 -18.179 1.00 64.81 777 ASN A N 1
ATOM 6115 C CA . ASN A 1 777 ? -27.013 33.444 -19.190 1.00 64.81 777 ASN A CA 1
ATOM 6116 C C . ASN A 1 777 ? -27.109 31.903 -19.258 1.00 64.81 777 ASN A C 1
ATOM 6118 O O . ASN A 1 777 ? -27.710 31.374 -20.196 1.00 64.81 777 ASN A O 1
ATOM 6122 N N . ALA A 1 778 ? -26.490 31.161 -18.335 1.00 74.88 778 ALA A N 1
ATOM 6123 C CA . ALA A 1 778 ? -26.552 29.701 -18.319 1.00 74.88 778 ALA A CA 1
ATOM 6124 C C . ALA A 1 778 ? -27.923 29.204 -17.829 1.00 74.88 778 ALA A C 1
ATOM 6126 O O . ALA A 1 778 ? -28.396 29.575 -16.755 1.00 74.88 778 ALA A O 1
ATOM 6127 N N . VAL A 1 779 ? -28.552 28.314 -18.596 1.00 84.00 779 VAL A N 1
ATOM 6128 C CA . VAL A 1 779 ? -29.868 27.746 -18.277 1.00 84.00 779 VAL A CA 1
ATOM 6129 C C . VAL A 1 779 ? -29.690 26.327 -17.750 1.00 84.00 779 VAL A C 1
ATOM 6131 O O . VAL A 1 779 ? -29.185 25.462 -18.460 1.00 84.00 779 VAL A O 1
ATOM 6134 N N . LEU A 1 780 ? -30.107 26.053 -16.511 1.00 87.50 780 LEU A N 1
ATOM 6135 C CA . LEU A 1 780 ? -30.074 24.697 -15.953 1.00 87.50 780 LEU A CA 1
ATOM 6136 C C . LEU A 1 780 ? -31.038 23.782 -16.729 1.00 87.50 780 LEU A C 1
ATOM 6138 O O . LEU A 1 780 ? -32.244 24.010 -16.730 1.00 87.50 780 LEU A O 1
ATOM 6142 N N . ILE A 1 781 ? -30.509 22.729 -17.355 1.00 85.62 781 ILE A N 1
ATOM 6143 C CA . ILE A 1 781 ? -31.290 21.729 -18.101 1.00 85.62 781 ILE A CA 1
ATOM 6144 C C . ILE A 1 781 ? -31.739 20.609 -17.168 1.00 85.62 781 ILE A C 1
ATOM 6146 O O . ILE A 1 781 ? -32.892 20.182 -17.186 1.00 85.62 781 ILE A O 1
ATOM 6150 N N . LYS A 1 782 ? -30.800 20.080 -16.375 1.00 83.38 782 LYS A N 1
ATOM 6151 C CA . LYS A 1 782 ? -31.033 18.906 -15.532 1.00 83.38 782 LYS A CA 1
ATOM 6152 C C . LYS A 1 782 ? -30.053 18.877 -14.369 1.00 83.38 782 LYS A C 1
ATOM 6154 O O . LYS A 1 782 ? -28.871 19.162 -14.536 1.00 83.38 782 LYS A O 1
ATOM 6159 N N . GLN A 1 783 ? -30.529 18.469 -13.199 1.00 84.00 783 GLN A N 1
ATOM 6160 C CA . GLN A 1 783 ? -29.687 18.194 -12.038 1.00 84.00 783 GLN A CA 1
ATOM 6161 C C . GLN A 1 783 ? -29.850 16.729 -11.633 1.00 84.00 783 GLN A C 1
ATOM 6163 O O . GLN A 1 783 ? -30.952 16.278 -11.333 1.00 84.00 783 GLN A O 1
ATOM 6168 N N . GLY A 1 784 ? -28.745 15.987 -11.649 1.00 78.50 784 GLY A N 1
ATOM 6169 C CA . GLY A 1 784 ? -28.666 14.615 -11.161 1.00 78.50 784 GLY A CA 1
ATOM 6170 C C . GLY A 1 784 ? -28.090 14.535 -9.748 1.00 78.50 784 GLY A C 1
ATOM 6171 O O . GLY A 1 784 ? -27.720 15.538 -9.135 1.00 78.50 784 GLY A O 1
ATOM 6172 N N . ALA A 1 785 ? -27.955 13.306 -9.245 1.00 72.62 785 ALA A N 1
ATOM 6173 C CA . ALA A 1 785 ? -27.343 13.052 -7.945 1.00 72.62 785 ALA A CA 1
ATOM 6174 C C . ALA A 1 785 ? -25.850 13.413 -7.914 1.00 72.62 785 ALA A C 1
ATOM 6176 O O . ALA A 1 785 ? -25.328 13.675 -6.836 1.00 72.62 785 ALA A O 1
ATOM 6177 N N . GLU A 1 786 ? -25.158 13.446 -9.058 1.00 75.50 786 GLU A N 1
ATOM 6178 C CA . GLU A 1 786 ? -23.706 13.672 -9.134 1.00 75.50 786 GLU A CA 1
ATOM 6179 C C . GLU A 1 786 ? -23.270 14.943 -9.876 1.00 75.50 786 GLU A C 1
ATOM 6181 O O . GLU A 1 786 ? -22.130 15.367 -9.694 1.00 75.50 786 GLU A O 1
ATOM 6186 N N . ALA A 1 787 ? -24.133 15.544 -10.698 1.00 87.31 787 ALA A N 1
ATOM 6187 C CA . ALA A 1 787 ? -23.776 16.687 -11.539 1.00 87.31 787 ALA A CA 1
ATOM 6188 C C . ALA A 1 787 ? -24.991 17.564 -11.876 1.00 87.31 787 ALA A C 1
ATOM 6190 O O . ALA A 1 787 ? -26.134 17.097 -11.854 1.00 87.31 787 ALA A O 1
ATOM 6191 N N . ARG A 1 788 ? -24.731 18.825 -12.221 1.00 89.00 788 ARG A N 1
ATOM 6192 C CA . ARG A 1 788 ? -25.673 19.763 -12.840 1.00 89.00 788 ARG A CA 1
ATOM 6193 C C . ARG A 1 788 ? -25.284 19.964 -14.297 1.00 89.00 788 ARG A C 1
ATOM 6195 O O . ARG A 1 788 ? -24.104 20.058 -14.613 1.00 89.00 788 ARG A O 1
ATOM 6202 N N . VAL A 1 789 ? -26.274 20.009 -15.176 1.00 89.94 789 VAL A N 1
ATOM 6203 C CA . VAL A 1 789 ? -26.087 20.202 -16.613 1.00 89.94 789 VAL A CA 1
ATOM 6204 C C . VAL A 1 789 ? -26.747 21.511 -17.008 1.00 89.94 789 VAL A C 1
ATOM 6206 O O . VAL A 1 789 ? -27.956 21.672 -16.834 1.00 89.94 789 VAL A O 1
ATOM 6209 N N . PHE A 1 790 ? -25.955 22.426 -17.549 1.00 89.81 790 PHE A N 1
ATOM 6210 C CA . PHE A 1 790 ? -26.372 23.744 -18.003 1.00 89.81 790 PHE A CA 1
ATOM 6211 C C . PHE A 1 790 ? -26.239 23.854 -19.521 1.00 89.81 790 PHE A C 1
ATOM 6213 O O . PHE A 1 790 ? -25.282 23.349 -20.105 1.00 89.81 790 PHE A O 1
ATOM 6220 N N . HIS A 1 791 ? -27.179 24.548 -20.151 1.00 89.69 791 HIS A N 1
ATOM 6221 C CA . HIS A 1 791 ? -27.069 25.025 -21.520 1.00 89.69 791 HIS A CA 1
ATOM 6222 C C . HIS A 1 791 ? -26.497 26.439 -21.499 1.00 89.69 791 HIS A C 1
ATOM 6224 O O . HIS A 1 791 ? -27.052 27.319 -20.837 1.00 89.69 791 HIS A O 1
ATOM 6230 N N . LEU A 1 792 ? -25.421 26.666 -22.243 1.00 87.69 792 LEU A N 1
ATOM 6231 C CA . LEU A 1 792 ? -24.891 27.996 -22.508 1.00 87.69 792 LEU A CA 1
ATOM 6232 C C . LEU A 1 792 ? -25.270 28.392 -23.937 1.00 87.69 792 LEU A C 1
ATOM 6234 O O . LEU A 1 792 ? -24.705 27.824 -24.869 1.00 87.69 792 LEU A O 1
ATOM 6238 N N . PRO A 1 793 ? -26.185 29.365 -24.128 1.00 78.75 793 PRO A N 1
ATOM 6239 C CA . PRO A 1 793 ? -26.622 29.799 -25.459 1.00 78.75 793 PRO A CA 1
ATOM 6240 C C . PRO A 1 793 ? -25.491 30.362 -26.327 1.00 78.75 793 PRO A C 1
ATOM 6242 O O . PRO A 1 793 ? -25.593 30.371 -27.548 1.00 78.75 793 PRO A O 1
ATOM 6245 N N . THR A 1 794 ? -24.413 30.837 -25.701 1.00 72.06 794 THR A N 1
ATOM 6246 C CA . THR A 1 794 ? -23.220 31.360 -26.364 1.00 72.06 794 THR A CA 1
ATOM 6247 C C . THR A 1 794 ? -21.968 30.754 -25.731 1.00 72.06 794 THR A C 1
ATOM 6249 O O . THR A 1 794 ? -21.770 30.829 -24.519 1.00 72.06 794 THR A O 1
ATOM 6252 N N . PHE A 1 795 ? -21.102 30.151 -26.550 1.00 74.56 795 PHE A N 1
ATOM 6253 C CA . PHE A 1 795 ? -19.800 29.645 -26.111 1.00 74.56 795 PHE A CA 1
ATOM 6254 C C . PHE A 1 795 ? -18.780 29.727 -27.253 1.00 74.56 795 PHE A C 1
ATOM 6256 O O . PHE A 1 795 ? -18.893 29.016 -28.253 1.00 74.56 795 PHE A O 1
ATOM 6263 N N . LEU A 1 796 ? -17.775 30.598 -27.103 1.00 72.81 796 LEU A N 1
ATOM 6264 C CA . LEU A 1 796 ? -16.775 30.897 -28.139 1.00 72.81 796 LEU A CA 1
ATOM 6265 C C . LEU A 1 796 ? -17.437 31.205 -29.502 1.00 72.81 796 LEU A C 1
ATOM 6267 O O . LEU A 1 796 ? -18.271 32.101 -29.586 1.00 72.81 796 LEU A O 1
ATOM 6271 N N . THR A 1 797 ? -17.065 30.479 -30.562 1.00 70.00 797 THR A N 1
ATOM 6272 C CA . THR A 1 797 ? -17.589 30.616 -31.932 1.00 70.00 797 THR A CA 1
ATOM 6273 C C . THR A 1 797 ? -18.677 29.589 -32.277 1.00 70.00 797 THR A C 1
ATOM 6275 O O . THR A 1 797 ? -19.025 29.454 -33.450 1.00 70.00 797 THR A O 1
ATOM 6278 N N . GLN A 1 798 ? -19.209 28.843 -31.298 1.00 75.19 798 GLN A N 1
ATOM 6279 C CA . GLN A 1 798 ? -20.196 27.788 -31.553 1.00 75.19 798 GLN A CA 1
ATOM 6280 C C . GLN A 1 798 ? -21.609 28.376 -31.744 1.00 75.19 798 GLN A C 1
ATOM 6282 O O . GLN A 1 798 ? -22.129 29.000 -30.816 1.00 75.19 798 GLN A O 1
ATOM 6287 N N . PRO A 1 799 ? -22.258 28.172 -32.908 1.00 69.62 799 PRO A N 1
ATOM 6288 C CA . PRO A 1 799 ? -23.540 28.806 -33.233 1.00 69.62 799 PRO A CA 1
ATOM 6289 C C . PRO A 1 799 ? -24.736 28.267 -32.429 1.00 69.62 799 PRO A C 1
ATOM 6291 O O . PRO A 1 799 ? -25.707 28.993 -32.248 1.00 69.62 799 PRO A O 1
ATOM 6294 N N . GLU A 1 800 ? -24.670 27.028 -31.925 1.00 75.69 800 GLU A N 1
ATOM 6295 C CA . GLU A 1 800 ? -25.724 26.394 -31.103 1.00 75.69 800 GLU A CA 1
ATOM 6296 C C . GLU A 1 800 ? -25.376 26.357 -29.600 1.00 75.69 800 GLU A C 1
ATOM 6298 O O . GLU A 1 800 ? -26.001 25.629 -28.824 1.00 75.69 800 GLU A O 1
ATOM 6303 N N . GLY A 1 801 ? -24.365 27.129 -29.185 1.00 85.19 801 GLY A N 1
ATOM 6304 C CA . GLY A 1 801 ? -23.898 27.156 -27.803 1.00 85.19 801 GLY A CA 1
ATOM 6305 C C . GLY A 1 801 ? -23.154 25.884 -27.379 1.00 85.19 801 GLY A C 1
ATOM 6306 O O . GLY A 1 801 ? -22.585 25.165 -28.203 1.00 85.19 801 GLY A O 1
ATOM 6307 N N . CYS A 1 802 ? -23.117 25.611 -26.073 1.00 90.75 802 CYS A N 1
ATOM 6308 C CA . CYS A 1 802 ? -22.533 24.383 -25.524 1.00 90.75 802 CYS A CA 1
ATOM 6309 C C . CYS A 1 802 ? -23.269 23.889 -24.271 1.00 90.75 802 CYS A C 1
ATOM 6311 O O . CYS A 1 802 ? -24.103 24.584 -23.685 1.00 90.75 802 CYS A O 1
ATOM 6313 N N . ILE A 1 803 ? -22.940 22.669 -23.853 1.00 91.69 803 ILE A N 1
ATOM 6314 C CA . ILE A 1 803 ? -23.400 22.066 -22.605 1.00 91.69 803 ILE A CA 1
ATOM 6315 C C . ILE A 1 803 ? -22.270 22.110 -21.584 1.00 91.69 803 ILE A C 1
ATOM 6317 O O . ILE A 1 803 ? -21.187 21.596 -21.852 1.00 91.69 803 ILE A O 1
ATOM 6321 N N . ALA A 1 804 ? -22.534 22.660 -20.400 1.00 90.81 804 ALA A N 1
ATOM 6322 C CA . ALA A 1 804 ? -21.635 22.593 -19.254 1.00 90.81 804 ALA A CA 1
ATOM 6323 C C . ALA A 1 804 ? -22.162 21.597 -18.224 1.00 90.81 804 ALA A C 1
ATOM 6325 O O . ALA A 1 804 ? -23.232 21.785 -17.644 1.00 90.81 804 ALA A O 1
ATOM 6326 N N . LYS A 1 805 ? -21.400 20.535 -17.980 1.00 92.00 805 LYS A N 1
ATOM 6327 C CA . LYS A 1 805 ? -21.680 19.550 -16.936 1.00 92.00 805 LYS A CA 1
ATOM 6328 C C . LYS A 1 805 ? -20.772 19.808 -15.739 1.00 92.00 805 LYS A C 1
ATOM 6330 O O . LYS A 1 805 ? -19.607 19.428 -15.768 1.00 92.00 805 LYS A O 1
ATOM 6335 N N . GLU A 1 806 ? -21.317 20.440 -14.707 1.00 90.38 806 GLU A N 1
ATOM 6336 C CA . GLU A 1 806 ? -20.638 20.775 -13.451 1.00 90.38 806 GLU A CA 1
ATOM 6337 C C . GLU A 1 806 ? -20.836 19.653 -12.422 1.00 90.38 806 GLU A C 1
ATOM 6339 O O . GLU A 1 806 ? -21.968 19.285 -12.082 1.00 90.38 806 GLU A O 1
ATOM 6344 N N . ARG A 1 807 ? -19.745 19.122 -11.866 1.00 87.88 807 ARG A N 1
ATOM 6345 C CA . ARG A 1 807 ? -19.800 18.211 -10.715 1.00 87.88 807 ARG A CA 1
ATOM 6346 C C . ARG A 1 807 ? -19.673 19.001 -9.418 1.00 87.88 807 ARG A C 1
ATOM 6348 O O . ARG A 1 807 ? -18.600 19.465 -9.055 1.00 87.88 807 ARG A O 1
ATOM 6355 N N . PHE A 1 808 ? -20.778 19.116 -8.689 1.00 83.38 808 PHE A N 1
ATOM 6356 C CA . PHE A 1 808 ? -20.808 19.867 -7.437 1.00 83.38 808 PHE A CA 1
ATOM 6357 C C . PHE A 1 808 ? -20.166 19.095 -6.278 1.00 83.38 808 PHE A C 1
ATOM 6359 O O . PHE A 1 808 ? -20.344 17.879 -6.135 1.00 83.38 808 PHE A O 1
ATOM 6366 N N . LYS A 1 809 ? -19.476 19.840 -5.408 1.00 78.75 809 LYS A N 1
ATOM 6367 C CA . LYS A 1 809 ? -18.792 19.313 -4.223 1.00 78.75 809 LYS A CA 1
ATOM 6368 C C . LYS A 1 809 ? -19.753 18.575 -3.291 1.00 78.75 809 LYS A C 1
ATOM 6370 O O . LYS A 1 809 ? -20.878 19.024 -3.047 1.00 78.75 809 LYS A O 1
ATOM 6375 N N . LYS A 1 810 ? -19.308 17.448 -2.735 1.00 78.00 810 LYS A N 1
ATOM 6376 C CA . LYS A 1 810 ? -20.074 16.670 -1.753 1.00 78.00 810 LYS A CA 1
ATOM 6377 C C . LYS A 1 810 ? -19.673 17.067 -0.341 1.00 78.00 810 LYS A C 1
ATOM 6379 O O . LYS A 1 810 ? -18.632 16.654 0.151 1.00 78.00 810 LYS A O 1
ATOM 6384 N N . SER A 1 811 ? -20.553 17.791 0.349 1.00 68.12 811 SER A N 1
ATOM 6385 C CA . SER A 1 811 ? -20.332 18.258 1.728 1.00 68.12 811 SER A CA 1
ATOM 6386 C C . SER A 1 811 ? -20.110 17.137 2.752 1.00 68.12 811 SER A C 1
ATOM 6388 O O . SER A 1 811 ? -19.537 17.386 3.807 1.00 68.12 811 SER A O 1
ATOM 6390 N N . TYR A 1 812 ? -20.538 15.908 2.446 1.00 67.62 812 TYR A N 1
ATOM 6391 C CA . TYR A 1 812 ? -20.322 14.732 3.292 1.00 67.62 812 TYR A CA 1
ATOM 6392 C C . TYR A 1 812 ? -18.941 14.074 3.108 1.00 67.62 812 TYR A C 1
ATOM 6394 O O . TYR A 1 812 ? -18.582 13.201 3.896 1.00 67.62 812 TYR A O 1
ATOM 6402 N N . ARG A 1 813 ? -18.172 14.438 2.071 1.00 74.25 813 ARG A N 1
ATOM 6403 C CA . ARG A 1 813 ? -16.814 13.923 1.831 1.00 74.25 813 ARG A CA 1
ATOM 6404 C C . ARG A 1 813 ? -15.783 14.910 2.368 1.00 74.25 813 ARG A C 1
ATOM 6406 O O . ARG A 1 813 ? -16.013 16.116 2.378 1.00 74.25 813 ARG A O 1
ATOM 6413 N N . HIS A 1 814 ? -14.628 14.400 2.796 1.00 70.31 814 HIS A N 1
ATOM 6414 C CA . HIS A 1 814 ? -13.500 15.264 3.149 1.00 70.31 814 HIS A CA 1
ATOM 6415 C C . HIS A 1 814 ? -13.125 16.144 1.941 1.00 70.31 814 HIS A C 1
ATOM 6417 O O . HIS A 1 814 ? -13.046 15.583 0.849 1.00 70.31 814 HIS A O 1
ATOM 6423 N N . PRO A 1 815 ? -12.872 17.461 2.091 1.00 68.56 815 PRO A N 1
ATOM 6424 C CA . PRO A 1 815 ? -12.619 18.359 0.958 1.00 68.56 815 PRO A CA 1
ATOM 6425 C C . PRO A 1 815 ? -11.532 17.862 -0.001 1.00 68.56 815 PRO A C 1
ATOM 6427 O O . PRO A 1 815 ? -11.754 17.851 -1.208 1.00 68.56 815 PRO A O 1
ATOM 6430 N N . ASP A 1 816 ? -10.418 17.353 0.528 1.00 63.06 816 ASP A N 1
ATOM 6431 C CA . ASP A 1 816 ? -9.313 16.838 -0.295 1.00 63.06 816 ASP A CA 1
ATOM 6432 C C . ASP A 1 816 ? -9.676 15.534 -1.018 1.00 63.06 816 ASP A C 1
ATOM 6434 O O . ASP A 1 816 ? -9.338 15.343 -2.185 1.00 63.06 816 ASP A O 1
ATOM 6438 N N . LEU A 1 817 ? -10.423 14.645 -0.350 1.00 60.19 817 LEU A N 1
ATOM 6439 C CA . LEU A 1 817 ? -10.914 13.403 -0.950 1.00 60.19 817 LEU A CA 1
ATOM 6440 C C . LEU A 1 817 ? -11.968 13.700 -2.021 1.00 60.19 817 LEU A C 1
ATOM 6442 O O . LEU A 1 817 ? -11.967 13.078 -3.078 1.00 60.19 817 LEU A O 1
ATOM 6446 N N . ASP A 1 818 ? -12.866 14.647 -1.762 1.00 79.06 818 ASP A N 1
ATOM 6447 C CA . ASP A 1 818 ? -13.884 15.072 -2.715 1.00 79.06 818 ASP A CA 1
ATOM 6448 C C . ASP A 1 818 ? -13.248 15.735 -3.933 1.00 79.06 818 ASP A C 1
ATOM 6450 O O . ASP A 1 818 ? -13.611 15.403 -5.059 1.00 79.06 818 ASP A O 1
ATOM 6454 N N . GLN A 1 819 ? -12.253 16.600 -3.724 1.00 77.88 819 GLN A N 1
ATOM 6455 C CA . GLN A 1 819 ? -11.491 17.224 -4.799 1.00 77.88 819 GLN A CA 1
ATOM 6456 C C . GLN A 1 819 ? -10.744 16.174 -5.626 1.00 77.88 819 GLN A C 1
ATOM 6458 O O . GLN A 1 819 ? -10.846 16.189 -6.853 1.00 77.88 819 GLN A O 1
ATOM 6463 N N . TYR A 1 820 ? -10.054 15.229 -4.982 1.00 78.94 820 TYR A N 1
ATOM 6464 C CA . TYR A 1 820 ? -9.368 14.128 -5.662 1.00 78.94 820 TYR A CA 1
ATOM 6465 C C . TYR A 1 820 ? -10.332 13.248 -6.475 1.00 78.94 820 TYR A C 1
ATOM 6467 O O . TYR A 1 820 ? -10.124 13.033 -7.671 1.00 78.94 820 TYR A O 1
ATOM 6475 N N . LEU A 1 821 ? -11.421 12.768 -5.862 1.00 80.19 821 LEU A N 1
ATOM 6476 C CA . LEU A 1 821 ? -12.404 11.901 -6.519 1.00 80.19 821 LEU A CA 1
ATOM 6477 C C . LEU A 1 821 ? -13.138 12.620 -7.652 1.00 80.19 821 LEU A C 1
ATOM 6479 O O . LEU A 1 821 ? -13.355 12.031 -8.712 1.00 80.19 821 LEU A O 1
ATOM 6483 N N . THR A 1 822 ? -13.508 13.884 -7.447 1.00 83.19 822 THR A N 1
ATOM 6484 C CA . THR A 1 822 ? -14.190 14.696 -8.459 1.00 83.19 822 THR A CA 1
ATOM 6485 C C . THR A 1 822 ? -13.264 14.949 -9.643 1.00 83.19 822 THR A C 1
ATOM 6487 O O . THR A 1 822 ? -13.655 14.675 -10.776 1.00 83.19 822 THR A O 1
ATOM 6490 N N . SER A 1 823 ? -12.010 15.338 -9.393 1.00 83.81 823 SER A N 1
ATOM 6491 C CA . SER A 1 823 ? -11.005 15.561 -10.442 1.00 83.81 823 SER A CA 1
ATOM 6492 C C . SER A 1 823 ? -10.737 14.286 -11.244 1.00 83.81 823 SER A C 1
ATOM 6494 O O . SER A 1 823 ? -10.734 14.303 -12.474 1.00 83.81 823 SER A O 1
ATOM 6496 N N . ARG A 1 824 ? -10.586 13.143 -10.560 1.00 84.38 824 ARG A N 1
ATOM 6497 C CA . ARG A 1 824 ? -10.380 11.841 -11.205 1.00 84.38 824 ARG A CA 1
ATOM 6498 C C . ARG A 1 824 ? -11.577 11.429 -12.065 1.00 84.38 824 ARG A C 1
ATOM 6500 O O . ARG A 1 824 ? -11.372 10.905 -13.156 1.00 84.38 824 ARG A O 1
ATOM 6507 N N . ARG A 1 825 ? -12.811 11.678 -11.613 1.00 84.50 825 ARG A N 1
ATOM 6508 C CA . ARG A 1 825 ? -14.036 11.381 -12.380 1.00 84.50 825 ARG A CA 1
ATOM 6509 C C . ARG A 1 825 ? -14.202 12.291 -13.596 1.00 84.50 825 ARG A C 1
ATOM 6511 O O . ARG A 1 825 ? -14.519 11.780 -14.664 1.00 84.50 825 ARG A O 1
ATOM 6518 N N . VAL A 1 826 ? -13.935 13.594 -13.465 1.00 89.19 826 VAL A N 1
ATOM 6519 C CA . VAL A 1 826 ? -13.945 14.545 -14.596 1.00 89.19 826 VAL A CA 1
ATOM 6520 C C . VAL A 1 826 ? -12.928 14.122 -15.658 1.00 89.19 826 VAL A C 1
ATOM 6522 O O . VAL A 1 826 ? -13.271 13.997 -16.833 1.00 89.19 826 VAL A O 1
ATOM 6525 N N . ALA A 1 827 ? -11.696 13.810 -15.241 1.00 88.12 827 ALA A N 1
ATOM 6526 C CA . ALA A 1 827 ? -10.651 13.339 -16.145 1.00 88.12 827 ALA A CA 1
ATOM 6527 C C . ALA A 1 827 ? -10.997 11.986 -16.790 1.00 88.12 827 ALA A C 1
ATOM 6529 O O . ALA A 1 827 ? -10.700 11.763 -17.963 1.00 88.12 827 ALA A O 1
ATOM 6530 N N . GLN A 1 828 ? -11.620 11.068 -16.047 1.00 88.94 828 GLN A N 1
ATOM 6531 C CA . GLN A 1 828 ? -12.047 9.776 -16.581 1.00 88.94 828 GLN A CA 1
ATOM 6532 C C . GLN A 1 828 ? -13.137 9.935 -17.645 1.00 88.94 828 GLN A C 1
ATOM 6534 O O . GLN A 1 828 ? -12.997 9.391 -18.736 1.00 88.94 828 GLN A O 1
ATOM 6539 N N . GLU A 1 829 ? -14.173 10.720 -17.358 1.00 93.00 829 GLU A N 1
ATOM 6540 C CA . GLU A 1 829 ? -15.285 10.985 -18.273 1.00 93.00 829 GLU A CA 1
ATOM 6541 C C . GLU A 1 829 ? -14.803 11.644 -19.574 1.00 93.00 829 GLU A C 1
ATOM 6543 O O . GLU A 1 829 ? -15.121 11.174 -20.668 1.00 93.00 829 GLU A O 1
ATOM 6548 N N . ALA A 1 830 ? -13.953 12.669 -19.466 1.00 92.25 830 ALA A N 1
ATOM 6549 C CA . ALA A 1 830 ? -13.365 13.331 -20.625 1.00 92.25 830 ALA A CA 1
ATOM 6550 C C . ALA A 1 830 ? -12.488 12.391 -21.471 1.00 92.25 830 ALA A C 1
ATOM 6552 O O . ALA A 1 830 ? -12.567 12.407 -22.702 1.00 92.25 830 ALA A O 1
ATOM 6553 N N . ARG A 1 831 ? -11.677 11.534 -20.831 1.00 92.00 831 ARG A N 1
ATOM 6554 C CA . ARG A 1 831 ? -10.844 10.543 -21.534 1.00 92.00 831 ARG A CA 1
ATOM 6555 C C . ARG A 1 831 ? -11.688 9.497 -22.255 1.00 92.00 831 ARG A C 1
ATOM 6557 O O . ARG A 1 831 ? -11.371 9.177 -23.398 1.00 92.00 831 ARG A O 1
ATOM 6564 N N . SER A 1 832 ? -12.756 8.996 -21.632 1.00 93.00 832 SER A N 1
ATOM 6565 C CA . SER A 1 832 ? -13.688 8.055 -22.265 1.00 93.00 832 SER A CA 1
ATOM 6566 C C . SER A 1 832 ? -14.362 8.678 -23.493 1.00 93.00 832 SER A C 1
ATOM 6568 O O . SER A 1 832 ? -14.356 8.065 -24.563 1.00 93.00 832 SER A O 1
ATOM 6570 N N . LEU A 1 833 ? -14.858 9.918 -23.375 1.00 93.19 833 LEU A N 1
ATOM 6571 C CA . LEU A 1 833 ? -15.460 10.670 -24.485 1.00 93.19 833 LEU A CA 1
ATOM 6572 C C . LEU A 1 833 ? -14.481 10.849 -25.651 1.00 93.19 833 LEU A C 1
ATOM 6574 O O . LEU A 1 833 ? -14.816 10.520 -26.791 1.00 93.19 833 LEU A O 1
ATOM 6578 N N . TYR A 1 834 ? -13.258 11.307 -25.362 1.00 91.38 834 TYR A N 1
ATOM 6579 C CA . TYR A 1 834 ? -12.210 11.500 -26.364 1.00 91.38 834 TYR A CA 1
ATOM 6580 C C . TYR A 1 834 ? -11.798 10.187 -27.039 1.00 91.38 834 TYR A C 1
ATOM 6582 O O . TYR A 1 834 ? -11.713 10.127 -28.266 1.00 91.38 834 TYR A O 1
ATOM 6590 N N . LYS A 1 835 ? -11.582 9.118 -26.259 1.00 90.62 835 LYS A N 1
ATOM 6591 C CA . LYS A 1 835 ? -11.181 7.802 -26.779 1.00 90.62 835 LYS A CA 1
ATOM 6592 C C . LYS A 1 835 ? -12.224 7.252 -27.748 1.00 90.62 835 LYS A C 1
ATOM 6594 O O . LYS A 1 835 ? -11.866 6.783 -28.826 1.00 90.62 835 LYS A O 1
ATOM 6599 N N . CYS A 1 836 ? -13.504 7.367 -27.396 1.00 91.62 836 CYS A N 1
ATOM 6600 C CA . CYS A 1 836 ? -14.587 6.929 -28.266 1.00 91.62 836 CYS A CA 1
ATOM 6601 C C . CYS A 1 836 ? -14.708 7.802 -29.526 1.00 91.62 836 CYS A C 1
ATOM 6603 O O . CYS A 1 836 ? -14.817 7.260 -30.627 1.00 91.62 836 CYS A O 1
ATOM 6605 N N . LYS A 1 837 ? -14.605 9.135 -29.397 1.00 89.75 837 LYS A N 1
ATOM 6606 C CA . LYS A 1 837 ? -14.657 10.058 -30.544 1.00 89.75 837 LYS A CA 1
ATOM 6607 C C . LYS A 1 837 ? -13.517 9.798 -31.531 1.00 89.75 837 LYS A C 1
ATOM 6609 O O . LYS A 1 837 ? -13.752 9.714 -32.734 1.00 89.75 837 LYS A O 1
ATOM 6614 N N . LYS A 1 838 ? -12.289 9.605 -31.028 1.00 88.25 838 LYS A N 1
ATOM 6615 C CA . LYS A 1 838 ? -11.094 9.297 -31.837 1.00 88.25 838 LYS A CA 1
ATOM 6616 C C . LYS A 1 838 ? -11.249 7.995 -32.630 1.00 88.25 838 LYS A C 1
ATOM 6618 O O . LYS A 1 838 ? -10.746 7.897 -33.742 1.00 88.25 838 LYS A O 1
ATOM 6623 N N . ALA A 1 839 ? -11.974 7.019 -32.088 1.00 83.75 839 ALA A N 1
ATOM 6624 C CA . ALA A 1 839 ? -12.275 5.756 -32.761 1.00 83.75 839 ALA A CA 1
ATOM 6625 C C . ALA A 1 839 ? -13.453 5.839 -33.756 1.00 83.75 839 ALA A C 1
ATOM 6627 O O . ALA A 1 839 ? -13.929 4.814 -34.249 1.00 83.75 839 ALA A O 1
ATOM 6628 N N . GLY A 1 840 ? -13.957 7.044 -34.042 1.00 82.88 840 GLY A N 1
ATOM 6629 C CA . GLY A 1 840 ? -15.058 7.254 -34.980 1.00 82.88 840 GLY A CA 1
ATOM 6630 C C . GLY A 1 840 ? -16.423 6.809 -34.445 1.00 82.88 840 GLY A C 1
ATOM 6631 O O . GLY A 1 840 ? -17.301 6.459 -35.236 1.00 82.88 840 GLY A O 1
ATOM 6632 N N . MET A 1 841 ? -16.600 6.769 -33.119 1.00 89.50 841 MET A N 1
ATOM 6633 C CA . MET A 1 841 ? -17.915 6.680 -32.477 1.00 89.50 841 MET A CA 1
ATOM 6634 C C . MET A 1 841 ? -18.489 8.088 -32.297 1.00 89.50 841 MET A C 1
ATOM 6636 O O . MET A 1 841 ? -17.753 9.013 -31.952 1.00 89.50 841 MET A O 1
ATOM 6640 N N . ASP A 1 842 ? -19.793 8.264 -32.513 1.00 87.94 842 ASP A N 1
ATOM 6641 C CA . ASP A 1 842 ? -20.425 9.564 -32.288 1.00 87.94 842 ASP A CA 1
ATOM 6642 C C . ASP A 1 842 ? -20.677 9.761 -30.783 1.00 87.94 842 ASP A C 1
ATOM 6644 O O . ASP A 1 842 ? -21.492 9.079 -30.160 1.00 87.94 842 ASP A O 1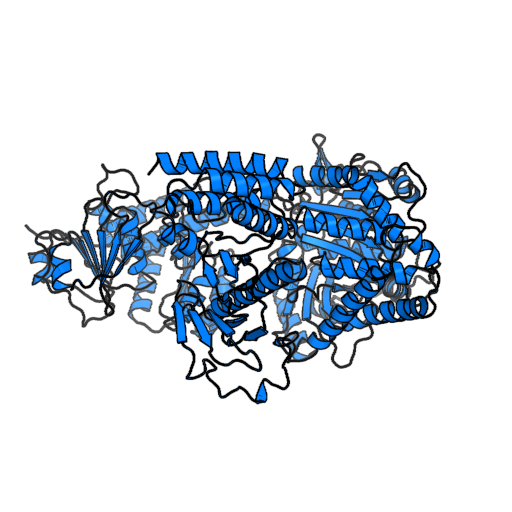
ATOM 6648 N N . THR A 1 843 ? -19.912 10.670 -30.188 1.00 93.19 843 THR A N 1
ATOM 6649 C CA . THR A 1 843 ? -20.034 11.149 -28.805 1.00 93.19 843 THR A CA 1
ATOM 6650 C C . THR A 1 843 ? -19.952 12.676 -28.794 1.00 93.19 843 THR A C 1
ATOM 6652 O O . THR A 1 843 ? -19.451 13.263 -29.765 1.00 93.19 843 THR A O 1
ATOM 6655 N N . PRO A 1 844 ? -20.407 13.354 -27.725 1.00 92.12 844 PRO A N 1
ATOM 6656 C CA . PRO A 1 844 ? -20.242 14.796 -27.601 1.00 92.12 844 PRO A CA 1
ATOM 6657 C C . PRO A 1 844 ? -18.773 15.205 -27.705 1.00 92.12 844 PRO A C 1
ATOM 6659 O O . PRO A 1 844 ? -17.908 14.669 -27.007 1.00 92.12 844 PRO A O 1
ATOM 6662 N N . THR A 1 845 ? -18.488 16.172 -28.573 1.00 90.25 845 THR A N 1
ATOM 6663 C CA . THR A 1 845 ? -17.147 16.750 -28.682 1.00 90.25 845 THR A CA 1
ATOM 6664 C C . THR A 1 845 ? -16.863 17.599 -27.446 1.00 90.25 845 THR A C 1
ATOM 6666 O O . THR A 1 845 ? -17.586 18.551 -27.168 1.00 90.25 845 THR A O 1
ATOM 6669 N N . VAL A 1 846 ? -15.818 17.270 -26.688 1.00 91.94 846 VAL A N 1
ATOM 6670 C CA . VAL A 1 846 ? -15.397 18.075 -25.531 1.00 91.94 846 VAL A CA 1
ATOM 6671 C C . VAL A 1 846 ? -14.660 19.314 -26.037 1.00 91.94 846 VAL A C 1
ATOM 6673 O O . VAL A 1 846 ? -13.644 19.189 -26.718 1.00 91.94 846 VAL A O 1
ATOM 6676 N N . TYR A 1 847 ? -15.169 20.503 -25.714 1.00 87.62 847 TYR A N 1
ATOM 6677 C CA . TYR A 1 847 ? -14.563 21.779 -26.102 1.00 87.62 847 TYR A CA 1
ATOM 6678 C C . TYR A 1 847 ? -13.557 22.277 -25.070 1.00 87.62 847 TYR A C 1
ATOM 6680 O O . TYR A 1 847 ? -12.502 22.790 -25.431 1.00 87.62 847 TYR A O 1
ATOM 6688 N N . PHE A 1 848 ? -13.895 22.151 -23.788 1.00 86.12 848 PHE A N 1
ATOM 6689 C CA . PHE A 1 848 ? -13.081 22.659 -22.693 1.00 86.12 848 PHE A CA 1
ATOM 6690 C C . PHE A 1 848 ? -13.381 21.894 -21.403 1.00 86.12 848 PHE A C 1
ATOM 6692 O O . PHE A 1 848 ? -14.492 21.406 -21.198 1.00 86.12 848 PHE A O 1
ATOM 6699 N N . ILE A 1 849 ? -12.386 21.780 -20.528 1.00 87.88 849 ILE A N 1
ATOM 6700 C CA . ILE A 1 849 ? -12.521 21.143 -19.218 1.00 87.88 849 ILE A CA 1
ATOM 6701 C C . ILE A 1 849 ? -11.968 22.120 -18.193 1.00 87.88 849 ILE A C 1
ATOM 6703 O O . ILE A 1 849 ? -10.780 22.435 -18.219 1.00 87.88 849 ILE A O 1
ATOM 6707 N N . ASP A 1 850 ? -12.824 22.564 -17.285 1.00 84.75 850 ASP A N 1
ATOM 6708 C CA . ASP A 1 850 ? -12.430 23.359 -16.134 1.00 84.75 850 ASP A CA 1
ATOM 6709 C C . ASP A 1 850 ? -12.287 22.440 -14.919 1.00 84.75 850 ASP A C 1
ATOM 6711 O O . ASP A 1 850 ? -13.267 21.999 -14.312 1.00 84.75 850 ASP A O 1
ATOM 6715 N N . MET A 1 851 ? -11.041 22.137 -14.563 1.00 80.94 851 MET A N 1
ATOM 6716 C CA . MET A 1 851 ? -10.738 21.287 -13.414 1.00 80.94 851 MET A CA 1
ATOM 6717 C C . MET A 1 851 ? -10.994 21.989 -12.073 1.00 80.94 851 MET A C 1
ATOM 6719 O O . MET A 1 851 ? -11.231 21.301 -11.082 1.00 80.94 851 MET A O 1
ATOM 6723 N N . ALA A 1 852 ? -10.979 23.325 -12.021 1.00 75.62 852 ALA A N 1
ATOM 6724 C CA . ALA A 1 852 ? -11.174 24.080 -10.784 1.00 75.62 852 ALA A CA 1
ATOM 6725 C C . ALA A 1 852 ? -12.648 24.085 -10.353 1.00 75.62 852 ALA A C 1
ATOM 6727 O O . ALA A 1 852 ? -12.949 23.867 -9.175 1.00 75.62 852 ALA A O 1
ATOM 6728 N N . SER A 1 853 ? -13.566 24.270 -11.307 1.00 78.25 853 SER A N 1
ATOM 6729 C CA . SER A 1 853 ? -15.014 24.142 -11.071 1.00 78.25 853 SER A CA 1
ATOM 6730 C C . SER A 1 853 ? -15.552 22.720 -11.270 1.00 78.25 853 SER A C 1
ATOM 6732 O O . SER A 1 853 ? -16.729 22.473 -11.021 1.00 78.25 853 SER A O 1
ATOM 6734 N N . ALA A 1 854 ? -14.703 21.776 -11.691 1.00 88.06 854 ALA A N 1
ATOM 6735 C CA . ALA A 1 854 ? -15.089 20.415 -12.061 1.00 88.06 854 ALA A CA 1
ATOM 6736 C C . ALA A 1 854 ? -16.187 20.372 -13.145 1.00 88.06 854 ALA A C 1
ATOM 6738 O O . ALA A 1 854 ? -17.145 19.596 -13.054 1.00 88.06 854 ALA A O 1
ATOM 6739 N N . THR A 1 855 ? -16.025 21.201 -14.181 1.00 89.50 855 THR A N 1
ATOM 6740 C CA . THR A 1 855 ? -17.002 21.390 -15.259 1.00 89.50 855 THR A CA 1
ATOM 6741 C C . THR A 1 855 ? -16.456 20.930 -16.607 1.00 89.50 855 THR A C 1
ATOM 6743 O O . THR A 1 855 ? -15.378 21.346 -17.028 1.00 89.50 855 THR A O 1
ATOM 6746 N N . ILE A 1 856 ? -17.215 20.097 -17.323 1.00 92.69 856 ILE A N 1
ATOM 6747 C CA . ILE A 1 856 ? -16.907 19.707 -18.706 1.00 92.69 856 ILE A CA 1
ATOM 6748 C C . ILE A 1 856 ? -17.823 20.479 -19.653 1.00 92.69 856 ILE A C 1
ATOM 6750 O O . ILE A 1 856 ? -19.044 20.340 -19.576 1.00 92.69 856 ILE A O 1
ATOM 6754 N N . TYR A 1 857 ? -17.231 21.252 -20.561 1.00 90.75 857 TYR A N 1
ATOM 6755 C CA . TYR A 1 857 ? -17.920 21.962 -21.633 1.00 90.75 857 TYR A CA 1
ATOM 6756 C C . TYR A 1 857 ? -17.849 21.127 -22.908 1.00 90.75 857 TYR A C 1
ATOM 6758 O O . TYR A 1 857 ? -16.762 20.833 -23.413 1.00 90.75 857 TYR A O 1
ATOM 6766 N N . MET A 1 858 ? -19.001 20.730 -23.430 1.00 92.12 858 MET A N 1
ATOM 6767 C CA . MET A 1 858 ? -19.108 19.813 -24.560 1.00 92.12 858 MET A CA 1
ATOM 6768 C C . MET A 1 858 ? -20.186 20.246 -25.554 1.00 92.12 858 MET A C 1
ATOM 6770 O O . MET A 1 858 ? -21.026 21.098 -25.267 1.00 92.12 858 MET A O 1
ATOM 6774 N N . GLU A 1 859 ? -20.128 19.653 -26.739 1.00 90.88 859 GLU A N 1
ATOM 6775 C CA . GLU A 1 859 ? -21.070 19.832 -27.839 1.00 90.88 859 GLU A CA 1
ATOM 6776 C C . GLU A 1 859 ? -22.525 19.702 -27.379 1.00 90.88 859 GLU A C 1
ATOM 6778 O O . GLU A 1 859 ? -22.902 18.738 -26.708 1.00 90.88 859 GLU A O 1
ATOM 6783 N N . ASN A 1 860 ? -23.346 20.675 -27.772 1.00 90.00 860 ASN A N 1
ATOM 6784 C CA . ASN A 1 860 ? -24.787 20.610 -27.596 1.00 90.00 860 ASN A CA 1
ATOM 6785 C C . ASN A 1 860 ? -25.397 19.722 -28.686 1.00 90.00 860 ASN A C 1
ATOM 6787 O O . ASN A 1 860 ? -25.404 20.081 -29.861 1.00 90.00 860 ASN A O 1
ATOM 6791 N N . ILE A 1 861 ? -25.892 18.546 -28.305 1.00 89.50 861 ILE A N 1
ATOM 6792 C CA . ILE A 1 861 ? -26.509 17.611 -29.246 1.00 89.50 861 ILE A CA 1
ATOM 6793 C C . ILE A 1 861 ? -27.970 18.012 -29.457 1.00 89.50 861 ILE A C 1
ATOM 6795 O O . ILE A 1 861 ? -28.841 17.709 -28.642 1.00 89.50 861 ILE A O 1
ATOM 6799 N N . THR A 1 862 ? -28.250 18.677 -30.578 1.00 82.50 862 THR A N 1
ATOM 6800 C CA . THR A 1 862 ? -29.603 19.070 -30.981 1.00 82.50 862 THR A CA 1
ATOM 6801 C C . THR A 1 862 ? -30.367 17.855 -31.523 1.00 82.50 862 THR A C 1
ATOM 6803 O O . THR A 1 862 ? -30.335 17.520 -32.707 1.00 82.50 862 THR A O 1
ATOM 6806 N N . GLY A 1 863 ? -31.039 17.145 -30.616 1.00 84.69 863 GLY A N 1
ATOM 6807 C CA . GLY A 1 863 ? -31.676 15.853 -30.863 1.00 84.69 863 GLY A CA 1
ATOM 6808 C C . GLY A 1 863 ? -32.595 15.428 -29.723 1.00 84.69 863 GLY A C 1
ATOM 6809 O O . GLY A 1 863 ? -32.589 16.041 -28.658 1.00 84.69 863 GLY A O 1
ATOM 6810 N N . GLU A 1 864 ? -33.384 14.381 -29.939 1.00 86.69 864 GLU A N 1
ATOM 6811 C CA . GLU A 1 864 ? -34.149 13.730 -28.869 1.00 86.69 864 GLU A CA 1
ATOM 6812 C C . GLU A 1 864 ? -33.428 12.466 -28.382 1.00 86.69 864 GLU A C 1
ATOM 6814 O O . GLU A 1 864 ? -32.599 11.883 -29.087 1.00 86.69 864 GLU A O 1
ATOM 6819 N N . THR A 1 865 ? -33.719 12.037 -27.156 1.00 90.81 865 THR A N 1
ATOM 6820 C CA . THR A 1 865 ? -33.198 10.763 -26.633 1.00 90.81 865 THR A CA 1
ATOM 6821 C C . THR A 1 865 ? -33.925 9.577 -27.267 1.00 90.81 865 THR A C 1
ATOM 6823 O O . THR A 1 865 ? -35.112 9.666 -27.577 1.00 90.81 865 THR A O 1
ATOM 6826 N N . VAL A 1 866 ? -33.264 8.420 -27.374 1.00 89.06 866 VAL A N 1
ATOM 6827 C CA . VAL A 1 866 ? -33.907 7.160 -27.797 1.00 89.06 866 VAL A CA 1
ATOM 6828 C C . VAL A 1 866 ? -35.102 6.844 -26.894 1.00 89.06 866 VAL A C 1
ATOM 6830 O O . VAL A 1 866 ? -36.134 6.379 -27.367 1.00 89.06 866 VAL A O 1
ATOM 6833 N N . LYS A 1 867 ? -35.010 7.173 -25.598 1.00 89.50 867 LYS A N 1
ATOM 6834 C CA . LYS A 1 867 ? -36.143 7.080 -24.673 1.00 89.50 867 LYS A CA 1
ATOM 6835 C C . LYS A 1 867 ? -37.351 7.906 -25.132 1.00 89.50 867 LYS A C 1
ATOM 6837 O O . LYS A 1 867 ? -38.454 7.377 -25.114 1.00 89.50 867 LYS A O 1
ATOM 6842 N N . GLN A 1 868 ? -37.162 9.176 -25.490 1.00 87.69 868 GLN A N 1
ATOM 6843 C CA . GLN A 1 868 ? -38.258 10.045 -25.941 1.00 87.69 868 GLN A CA 1
ATOM 6844 C C . GLN A 1 868 ? -38.881 9.515 -27.230 1.00 87.69 868 GLN A C 1
ATOM 6846 O O . GLN A 1 868 ? -40.086 9.279 -27.249 1.00 87.69 868 GLN A O 1
ATOM 6851 N N . ARG A 1 869 ? -38.054 9.184 -28.230 1.00 86.19 869 ARG A N 1
ATOM 6852 C CA . ARG A 1 869 ? -38.538 8.671 -29.516 1.00 86.19 869 ARG A CA 1
ATOM 6853 C C . ARG A 1 869 ? -39.385 7.409 -29.365 1.00 86.19 869 ARG A C 1
ATOM 6855 O O . ARG A 1 869 ? -40.408 7.268 -30.032 1.00 86.19 869 ARG A O 1
ATOM 6862 N N . LEU A 1 870 ? -38.964 6.483 -28.504 1.00 86.50 870 LEU A N 1
ATOM 6863 C CA . LEU A 1 870 ? -39.720 5.258 -28.247 1.00 86.50 870 LEU A CA 1
ATOM 6864 C C . LEU A 1 870 ? -41.021 5.546 -27.485 1.00 86.50 870 LEU A C 1
ATOM 6866 O O . LEU A 1 870 ? -42.062 5.027 -27.872 1.00 86.50 870 LEU A O 1
ATOM 6870 N N . LEU A 1 871 ? -41.003 6.404 -26.461 1.00 85.88 871 LEU A N 1
ATOM 6871 C CA . LEU A 1 871 ? -42.217 6.748 -25.709 1.00 85.88 871 LEU A CA 1
ATOM 6872 C C . LEU A 1 871 ? -43.273 7.444 -26.580 1.00 85.88 871 LEU A C 1
ATOM 6874 O O . LEU A 1 871 ? -44.450 7.109 -26.483 1.00 85.88 871 LEU A O 1
ATOM 6878 N N . GLU A 1 872 ? -42.867 8.359 -27.461 1.00 83.25 872 GLU A N 1
ATOM 6879 C CA . GLU A 1 872 ? -43.784 9.073 -28.366 1.00 83.25 872 GLU A CA 1
ATOM 6880 C C . GLU A 1 872 ? -44.482 8.144 -29.370 1.00 83.25 872 GLU A C 1
ATOM 6882 O O . GLU A 1 872 ? -45.597 8.420 -29.800 1.00 83.25 872 GLU A O 1
ATOM 6887 N N . ASN A 1 873 ? -43.858 7.013 -29.709 1.00 81.62 873 ASN A N 1
ATOM 6888 C CA . ASN A 1 873 ? -44.378 6.045 -30.678 1.00 81.62 873 ASN A CA 1
ATOM 6889 C C . ASN A 1 873 ? -44.931 4.770 -30.022 1.00 81.62 873 ASN A C 1
ATOM 6891 O O . ASN A 1 873 ? -45.268 3.807 -30.714 1.00 81.62 873 ASN A O 1
ATOM 6895 N N . GLN A 1 874 ? -45.040 4.754 -28.691 1.00 81.44 874 GLN A N 1
ATOM 6896 C CA . GLN A 1 874 ? -45.496 3.594 -27.929 1.00 81.44 874 GLN A CA 1
ATOM 6897 C C . GLN A 1 874 ? -46.959 3.235 -28.238 1.00 81.44 874 GLN A C 1
ATOM 6899 O O . GLN A 1 874 ? -47.295 2.055 -28.335 1.00 81.44 874 GLN A O 1
ATOM 6904 N N . GLU A 1 875 ? -47.831 4.233 -28.426 1.00 75.12 875 GLU A N 1
ATOM 6905 C CA . GLU A 1 875 ? -49.261 4.018 -28.704 1.00 75.12 875 GLU A CA 1
ATOM 6906 C C . GLU A 1 875 ? -49.522 3.427 -30.099 1.00 75.12 875 GLU A C 1
ATOM 6908 O O . GLU A 1 875 ? -50.473 2.666 -30.269 1.00 75.12 875 GLU A O 1
ATOM 6913 N N . ASN A 1 876 ? -48.649 3.700 -31.078 1.00 79.75 876 ASN A N 1
ATOM 6914 C CA . ASN A 1 876 ? -48.735 3.140 -32.434 1.00 79.75 876 ASN A CA 1
ATOM 6915 C C . ASN A 1 876 ? -47.855 1.887 -32.625 1.00 79.75 876 ASN A C 1
ATOM 6917 O O . ASN A 1 876 ? -47.452 1.559 -33.742 1.00 79.75 876 ASN A O 1
ATOM 6921 N N . GLU A 1 877 ? -47.513 1.193 -31.534 1.00 71.75 877 GLU A N 1
ATOM 6922 C CA . GLU A 1 877 ? -46.663 -0.009 -31.541 1.00 71.75 877 GLU A CA 1
ATOM 6923 C C . GLU A 1 877 ? -45.336 0.180 -32.302 1.00 71.75 877 GLU A C 1
ATOM 6925 O O . GLU A 1 877 ? -44.864 -0.732 -32.980 1.00 71.75 877 GLU A O 1
ATOM 6930 N N . TYR A 1 878 ? -44.737 1.371 -32.210 1.00 78.38 878 TYR A N 1
ATOM 6931 C CA . TYR A 1 878 ? -43.460 1.719 -32.844 1.00 78.38 878 TYR A CA 1
ATOM 6932 C C . TYR A 1 878 ? -43.447 1.649 -34.384 1.00 78.38 878 TYR A C 1
ATOM 6934 O O . TYR A 1 878 ? -42.370 1.671 -34.978 1.00 78.38 878 TYR A O 1
ATOM 6942 N N . LYS A 1 879 ? -44.613 1.596 -35.049 1.00 67.69 879 LYS A N 1
ATOM 6943 C CA . LYS A 1 879 ? -44.719 1.467 -36.519 1.00 67.69 879 LYS A CA 1
ATOM 6944 C C . LYS A 1 879 ? -44.103 2.631 -37.296 1.00 67.69 879 LYS A C 1
ATOM 6946 O O . LYS A 1 879 ? -43.633 2.423 -38.410 1.00 67.69 879 LYS A O 1
ATOM 6951 N N . ASP A 1 880 ? -44.072 3.817 -36.697 1.00 67.69 880 ASP A N 1
ATOM 6952 C CA . ASP A 1 880 ? -43.512 5.031 -37.305 1.00 67.69 880 ASP A CA 1
ATOM 6953 C C . ASP A 1 880 ? -42.010 5.221 -37.000 1.00 67.69 880 ASP A C 1
ATOM 6955 O O . ASP A 1 880 ? -41.411 6.231 -37.372 1.00 67.69 880 ASP A O 1
ATOM 6959 N N . VAL A 1 881 ? -41.373 4.251 -36.331 1.00 75.44 881 VAL A N 1
ATOM 6960 C CA . VAL A 1 881 ? -39.939 4.267 -36.014 1.00 75.44 881 VAL A CA 1
ATOM 6961 C C . VAL A 1 881 ? -39.206 3.257 -36.893 1.00 75.44 881 VAL A C 1
ATOM 6963 O O . VAL A 1 881 ? -39.538 2.072 -36.900 1.00 75.44 881 VAL A O 1
ATOM 6966 N N . ASP A 1 882 ? -38.142 3.694 -37.573 1.00 81.00 882 ASP A N 1
ATOM 6967 C CA . ASP A 1 882 ? -37.194 2.779 -38.221 1.00 81.00 882 ASP A CA 1
ATOM 6968 C C . ASP A 1 882 ? -36.353 2.045 -37.160 1.00 81.00 882 ASP A C 1
ATOM 6970 O O . ASP A 1 882 ? -35.220 2.402 -36.820 1.00 81.00 882 ASP A O 1
ATOM 6974 N N . THR A 1 883 ? -36.974 1.017 -36.590 1.00 81.44 883 THR A N 1
ATOM 6975 C CA . THR A 1 883 ? -36.424 0.164 -35.536 1.00 81.44 883 THR A CA 1
ATOM 6976 C C . THR A 1 883 ? -35.184 -0.603 -35.992 1.00 81.44 883 THR A C 1
ATOM 6978 O O . THR A 1 883 ? -34.286 -0.835 -35.185 1.00 81.44 883 THR A O 1
ATOM 6981 N N . GLU A 1 884 ? -35.084 -0.949 -37.278 1.00 84.31 884 GLU A N 1
ATOM 6982 C CA . GLU A 1 884 ? -33.951 -1.695 -37.831 1.00 84.31 884 GLU A CA 1
ATOM 6983 C C . GLU A 1 884 ? -32.694 -0.825 -37.899 1.00 84.31 884 GLU A C 1
ATOM 6985 O O . GLU A 1 884 ? -31.642 -1.182 -37.359 1.00 84.31 884 GLU A O 1
ATOM 6990 N N . THR A 1 885 ? -32.802 0.356 -38.510 1.00 85.38 885 THR A N 1
ATOM 6991 C CA . THR A 1 885 ? -31.664 1.273 -38.634 1.00 85.38 885 THR A CA 1
ATOM 6992 C C . THR A 1 885 ? -31.204 1.769 -37.265 1.00 85.38 885 THR A C 1
ATOM 6994 O O . THR A 1 885 ? -29.997 1.863 -37.009 1.00 85.38 885 THR A O 1
ATOM 6997 N N . MET A 1 886 ? -32.145 2.035 -36.355 1.00 88.06 886 MET A N 1
ATOM 6998 C CA . MET A 1 886 ? -31.834 2.424 -34.982 1.00 88.06 886 MET A CA 1
ATOM 6999 C C . MET A 1 886 ? -31.096 1.311 -34.232 1.00 88.06 886 MET A C 1
ATOM 7001 O O . MET A 1 886 ? -30.040 1.571 -33.649 1.00 88.06 886 MET A O 1
ATOM 7005 N N . ALA A 1 887 ? -31.592 0.070 -34.295 1.00 90.25 887 ALA A N 1
ATOM 7006 C CA . ALA A 1 887 ? -30.958 -1.073 -33.644 1.00 90.25 887 ALA A CA 1
ATOM 7007 C C . ALA A 1 887 ? -29.525 -1.290 -34.137 1.00 90.25 887 ALA A C 1
ATOM 7009 O O . ALA A 1 887 ? -28.600 -1.437 -33.334 1.00 90.25 887 ALA A O 1
ATOM 7010 N N . LYS A 1 888 ? -29.327 -1.219 -35.459 1.00 90.69 888 LYS A N 1
ATOM 7011 C CA . LYS A 1 888 ? -28.011 -1.327 -36.088 1.00 90.69 888 LYS A CA 1
ATOM 7012 C C . LYS A 1 888 ? -27.043 -0.262 -35.586 1.00 90.69 888 LYS A C 1
ATOM 7014 O O . LYS A 1 888 ? -25.915 -0.580 -35.212 1.00 90.69 888 LYS A O 1
ATOM 7019 N N . ARG A 1 889 ? -27.464 1.005 -35.553 1.00 89.69 889 ARG A N 1
ATOM 7020 C CA . ARG A 1 889 ? -26.609 2.114 -35.098 1.00 89.69 889 ARG A CA 1
ATOM 7021 C C . ARG A 1 889 ? -26.234 1.978 -33.623 1.00 89.69 889 ARG A C 1
ATOM 7023 O O . ARG A 1 889 ? -25.069 2.178 -33.290 1.00 89.69 889 ARG A O 1
ATOM 7030 N N . ILE A 1 890 ? -27.181 1.593 -32.763 1.00 93.06 890 ILE A N 1
ATOM 7031 C CA . ILE A 1 890 ? -26.904 1.337 -31.342 1.00 93.06 890 ILE A CA 1
ATOM 7032 C C . ILE A 1 890 ? -25.900 0.183 -31.209 1.00 93.06 890 ILE A C 1
ATOM 7034 O O . ILE A 1 890 ? -24.843 0.369 -30.609 1.00 93.06 890 ILE A O 1
ATOM 7038 N N . GLY A 1 891 ? -26.178 -0.976 -31.814 1.00 92.88 891 GLY A N 1
ATOM 7039 C CA . GLY A 1 891 ? -25.328 -2.166 -31.703 1.00 92.88 891 GLY A CA 1
ATOM 7040 C C . GLY A 1 891 ? -23.887 -1.922 -32.164 1.00 92.88 891 GLY A C 1
ATOM 7041 O O . GLY A 1 891 ? -22.941 -2.246 -31.445 1.00 92.88 891 GLY A O 1
ATOM 7042 N N . VAL A 1 892 ? -23.707 -1.264 -33.315 1.00 91.94 892 VAL A N 1
ATOM 7043 C CA . VAL A 1 892 ? -22.381 -0.928 -33.863 1.00 91.94 892 VAL A CA 1
ATOM 7044 C C . VAL A 1 892 ? -21.624 0.048 -32.956 1.00 91.94 892 VAL A C 1
ATOM 7046 O O . VAL A 1 892 ? -20.435 -0.155 -32.703 1.00 91.94 892 VAL A O 1
ATOM 7049 N N . SER A 1 893 ? -22.280 1.102 -32.456 1.00 91.50 893 SER A N 1
ATOM 7050 C CA . SER A 1 893 ? -21.639 2.076 -31.560 1.00 91.50 893 SER A CA 1
ATOM 7051 C C . SER A 1 893 ? -21.178 1.421 -30.257 1.00 91.50 893 SER A C 1
ATOM 7053 O O . SER A 1 893 ? -20.038 1.619 -29.839 1.00 91.50 893 SER A O 1
ATOM 7055 N N . LEU A 1 894 ? -22.007 0.564 -29.657 1.00 93.69 894 LEU A N 1
ATOM 7056 C CA . LEU A 1 894 ? -21.644 -0.158 -28.436 1.00 93.69 894 LEU A CA 1
ATOM 7057 C C . LEU A 1 894 ? -20.514 -1.167 -28.667 1.00 93.69 894 LEU A C 1
ATOM 7059 O O . LEU A 1 894 ? -19.613 -1.283 -27.835 1.00 93.69 894 LEU A O 1
ATOM 7063 N N . ALA A 1 895 ? -20.508 -1.867 -29.805 1.00 92.31 895 ALA A N 1
ATOM 7064 C CA . ALA A 1 895 ? -19.430 -2.790 -30.153 1.00 92.31 895 ALA A CA 1
ATOM 7065 C C . ALA A 1 895 ? -18.089 -2.056 -30.281 1.00 92.31 895 ALA A C 1
ATOM 7067 O O . ALA A 1 895 ? -17.083 -2.507 -29.730 1.00 92.31 895 ALA A O 1
ATOM 7068 N N . LYS A 1 896 ? -18.084 -0.877 -30.916 1.00 91.06 896 LYS A N 1
ATOM 7069 C CA . LYS A 1 896 ? -16.900 -0.009 -30.987 1.00 91.06 896 LYS A CA 1
ATOM 7070 C C . LYS A 1 896 ? -16.446 0.442 -29.600 1.00 91.06 896 LYS A C 1
ATOM 7072 O O . LYS A 1 896 ? -15.266 0.303 -29.289 1.00 91.06 896 LYS A O 1
ATOM 7077 N N . MET A 1 897 ? -17.358 0.900 -28.745 1.00 94.12 897 MET A N 1
ATOM 7078 C CA . MET A 1 897 ? -17.041 1.290 -27.366 1.00 94.12 897 MET A CA 1
ATOM 7079 C C . MET A 1 897 ? -16.363 0.146 -26.589 1.00 94.12 897 MET A C 1
ATOM 7081 O O . MET A 1 897 ? -15.270 0.315 -26.041 1.00 94.12 897 MET A O 1
ATOM 7085 N N . HIS A 1 898 ? -16.954 -1.051 -26.622 1.00 94.25 898 HIS A N 1
ATOM 7086 C CA . HIS A 1 898 ? -16.433 -2.232 -25.929 1.00 94.25 898 HIS A CA 1
ATOM 7087 C C . HIS A 1 898 ? -15.142 -2.785 -26.559 1.00 94.25 898 HIS A C 1
ATOM 7089 O O . HIS A 1 898 ? -14.339 -3.397 -25.850 1.00 94.25 898 HIS A O 1
ATOM 7095 N N . SER A 1 899 ? -14.898 -2.558 -27.856 1.00 91.56 899 SER A N 1
ATOM 7096 C CA . SER A 1 899 ? -13.623 -2.903 -28.510 1.00 91.56 899 SER A CA 1
ATOM 7097 C C . SER A 1 899 ? -12.452 -2.060 -27.993 1.00 91.56 899 SER A C 1
ATOM 7099 O O . SER A 1 899 ? -11.322 -2.531 -27.929 1.00 91.56 899 SER A O 1
ATOM 7101 N N . LEU A 1 900 ? -12.735 -0.838 -27.527 1.00 91.06 900 LEU A N 1
ATOM 7102 C CA . LEU A 1 900 ? -11.764 0.049 -26.881 1.00 91.06 900 LEU A CA 1
ATOM 7103 C C . LEU A 1 900 ? -11.628 -0.226 -25.379 1.00 91.06 900 LEU A C 1
ATOM 7105 O O . LEU A 1 900 ? -10.962 0.549 -24.682 1.00 91.06 900 LEU A O 1
ATOM 7109 N N . ASN A 1 901 ? -12.268 -1.288 -24.877 1.00 93.44 901 ASN A N 1
ATOM 7110 C CA . ASN A 1 901 ? -12.361 -1.621 -23.458 1.00 93.44 901 ASN A CA 1
ATOM 7111 C C . ASN A 1 901 ? -12.962 -0.480 -22.618 1.00 93.44 901 ASN A C 1
ATOM 7113 O O . ASN A 1 901 ? -12.615 -0.333 -21.453 1.00 93.44 901 ASN A O 1
ATOM 7117 N N . VAL A 1 902 ? -13.822 0.363 -23.202 1.00 94.06 902 VAL A N 1
ATOM 7118 C CA . VAL A 1 902 ? -14.572 1.388 -22.462 1.00 94.06 902 VAL A CA 1
ATOM 7119 C C . VAL A 1 902 ? -15.907 0.785 -22.045 1.00 94.06 902 VAL A C 1
ATOM 7121 O O . VAL A 1 902 ? -16.659 0.325 -22.899 1.00 94.06 902 VAL A O 1
ATOM 7124 N N . ILE A 1 903 ? -16.183 0.800 -20.745 1.00 95.75 903 ILE A N 1
ATOM 7125 C CA . ILE A 1 903 ? -17.459 0.404 -20.145 1.00 95.75 903 ILE A CA 1
ATOM 7126 C C . ILE A 1 903 ? -18.178 1.687 -19.733 1.00 95.75 903 ILE A C 1
ATOM 7128 O O . ILE A 1 903 ? -17.571 2.569 -19.122 1.00 95.75 903 ILE A O 1
ATOM 7132 N N . HIS A 1 904 ? -19.447 1.825 -20.096 1.00 94.56 904 HIS A N 1
ATOM 7133 C CA . HIS A 1 904 ? -20.263 3.000 -19.813 1.00 94.56 904 HIS A CA 1
ATOM 7134 C C . HIS A 1 904 ? -20.705 3.051 -18.346 1.00 94.56 904 HIS A C 1
ATOM 7136 O O . HIS A 1 904 ? -20.725 4.132 -17.756 1.00 94.56 904 HIS A O 1
ATOM 7142 N N . GLY A 1 905 ? -21.064 1.905 -17.756 1.00 89.56 905 GLY A N 1
ATOM 7143 C CA . GLY A 1 905 ? -21.411 1.758 -16.337 1.00 89.56 905 GLY A CA 1
ATOM 7144 C C . GLY A 1 905 ? -22.828 2.204 -15.946 1.00 89.56 905 GLY A C 1
ATOM 7145 O O . GLY A 1 905 ? -23.246 1.965 -14.816 1.00 89.56 905 GLY A O 1
ATOM 7146 N N . ASP A 1 906 ? -23.572 2.831 -16.862 1.00 91.31 906 ASP A N 1
ATOM 7147 C CA . ASP A 1 906 ? -24.985 3.227 -16.701 1.00 91.31 906 ASP A CA 1
ATOM 7148 C C . ASP A 1 906 ? -25.665 3.359 -18.071 1.00 91.31 906 ASP A C 1
ATOM 7150 O O . ASP A 1 906 ? -26.146 4.416 -18.490 1.00 91.31 906 ASP A O 1
ATOM 7154 N N . LEU A 1 907 ? -25.602 2.286 -18.853 1.00 92.25 907 LEU A N 1
ATOM 7155 C CA . LEU A 1 907 ? -26.060 2.308 -20.232 1.00 92.25 907 LEU A CA 1
ATOM 7156 C C . LEU A 1 907 ? -27.586 2.158 -20.312 1.00 92.25 907 LEU A C 1
ATOM 7158 O O . LEU A 1 907 ? -28.122 1.058 -20.219 1.00 92.25 907 LEU A O 1
ATOM 7162 N N . THR A 1 908 ? -28.305 3.265 -20.511 1.00 92.25 908 THR A N 1
ATOM 7163 C CA . THR A 1 908 ? -29.776 3.277 -20.626 1.00 92.25 908 THR A CA 1
ATOM 7164 C C . THR A 1 908 ? -30.241 3.978 -21.901 1.00 92.25 908 THR A C 1
ATOM 7166 O O . THR A 1 908 ? -29.508 4.768 -22.492 1.00 92.25 908 THR A O 1
ATOM 7169 N N . THR A 1 909 ? -31.503 3.786 -22.303 1.00 90.44 909 THR A N 1
ATOM 7170 C CA . THR A 1 909 ? -32.082 4.487 -23.470 1.00 90.44 909 THR A CA 1
ATOM 7171 C C . THR A 1 909 ? -32.142 6.014 -23.304 1.00 90.44 909 THR A C 1
ATOM 7173 O O . THR A 1 909 ? -32.385 6.723 -24.275 1.00 90.44 909 THR A O 1
ATOM 7176 N N . SER A 1 910 ? -31.965 6.538 -22.083 1.00 88.88 910 SER A N 1
ATOM 7177 C CA . SER A 1 910 ? -31.887 7.989 -21.831 1.00 88.88 910 SER A CA 1
ATOM 7178 C C . SER A 1 910 ? -30.501 8.562 -22.134 1.00 88.88 910 SER A C 1
ATOM 7180 O O . SER A 1 910 ? -30.384 9.761 -22.359 1.00 88.88 910 SER A O 1
ATOM 7182 N N . ASN A 1 911 ? -29.478 7.702 -22.149 1.00 92.69 911 ASN A N 1
ATOM 7183 C CA . ASN A 1 911 ? -28.077 8.051 -22.397 1.00 92.69 911 ASN A CA 1
ATOM 7184 C C . ASN A 1 911 ? -27.680 7.820 -23.871 1.00 92.69 911 ASN A C 1
ATOM 7186 O O . ASN A 1 911 ? -26.506 7.840 -24.233 1.00 92.69 911 ASN A O 1
ATOM 7190 N N . LEU A 1 912 ? -28.677 7.625 -24.739 1.00 92.94 912 LEU A N 1
ATOM 7191 C CA . LEU A 1 912 ? -28.540 7.514 -26.187 1.00 92.94 912 LEU A CA 1
ATOM 7192 C C . LEU A 1 912 ? -29.390 8.613 -26.833 1.00 92.94 912 LEU A C 1
ATOM 7194 O O . LEU A 1 912 ? -30.587 8.702 -26.555 1.00 92.94 912 LEU A O 1
ATOM 7198 N N . MET A 1 913 ? -28.792 9.444 -27.685 1.00 91.56 913 MET A N 1
ATOM 7199 C CA . MET A 1 913 ? -29.469 10.528 -28.407 1.00 91.56 913 MET A CA 1
ATOM 7200 C C . MET A 1 913 ? -29.406 10.333 -29.917 1.00 91.56 913 MET A C 1
ATOM 7202 O O . MET A 1 913 ? -28.454 9.753 -30.428 1.00 91.56 913 MET A O 1
ATOM 7206 N N . LEU A 1 914 ? -30.408 10.845 -30.628 1.00 87.88 914 LEU A N 1
ATOM 7207 C CA . LEU A 1 914 ? -30.473 10.851 -32.088 1.00 87.88 914 LEU A CA 1
ATOM 7208 C C . LEU A 1 914 ? -30.228 12.268 -32.601 1.00 87.88 914 LEU A C 1
ATOM 7210 O O . LEU A 1 914 ? -30.975 13.191 -32.269 1.00 87.88 914 LEU A O 1
ATOM 7214 N N . ARG A 1 9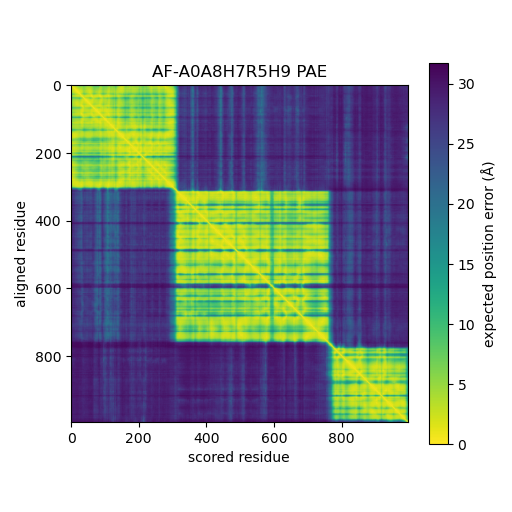15 ? -29.182 12.462 -33.405 1.00 85.25 915 ARG A N 1
ATOM 7215 C CA . ARG A 1 915 ? -28.854 13.777 -33.972 1.00 85.25 915 ARG A CA 1
ATOM 7216 C C . ARG A 1 915 ? -29.878 14.171 -35.044 1.00 85.25 915 ARG A C 1
ATOM 7218 O O . ARG A 1 915 ? -30.112 13.402 -35.973 1.00 85.25 915 ARG A O 1
ATOM 7225 N N . LYS A 1 916 ? -30.429 15.395 -34.986 1.00 76.00 916 LYS A N 1
ATOM 7226 C CA . LYS A 1 916 ? -31.386 15.895 -36.002 1.00 76.00 916 LYS A CA 1
ATOM 7227 C C . LYS A 1 916 ? -30.818 15.874 -37.425 1.00 76.00 916 LYS A C 1
ATOM 7229 O O . LYS A 1 916 ? -31.529 15.555 -38.371 1.00 76.00 916 LYS A O 1
ATOM 7234 N N . ALA A 1 917 ? -29.537 16.205 -37.575 1.00 62.66 917 ALA A N 1
ATOM 7235 C CA . ALA A 1 917 ? -28.818 16.138 -38.841 1.00 62.66 917 ALA A CA 1
ATOM 7236 C C . ALA A 1 917 ? -28.119 14.773 -38.976 1.00 62.66 917 ALA A C 1
ATOM 7238 O O . ALA A 1 917 ? -27.054 14.561 -38.402 1.00 62.66 917 ALA A O 1
ATOM 7239 N N . GLY A 1 918 ? -28.720 13.841 -39.721 1.00 62.38 918 GLY A N 1
ATOM 7240 C CA . GLY A 1 918 ? -28.085 12.567 -40.095 1.00 62.38 918 GLY A CA 1
ATOM 7241 C C . GLY A 1 918 ? -28.468 11.346 -39.256 1.00 62.38 918 GLY A C 1
ATOM 7242 O O . GLY A 1 918 ? -28.026 10.244 -39.583 1.00 62.38 918 GLY A O 1
ATOM 7243 N N . ASP A 1 919 ? -29.310 11.517 -38.230 1.00 64.88 919 ASP A N 1
ATOM 7244 C CA . ASP A 1 919 ? -29.966 10.429 -37.491 1.00 64.88 919 ASP A CA 1
ATOM 7245 C C . ASP A 1 919 ? -28.965 9.469 -36.788 1.00 64.88 919 ASP A C 1
ATOM 7247 O O . ASP A 1 919 ? -29.265 8.328 -36.429 1.00 64.88 919 ASP A O 1
ATOM 7251 N N . SER A 1 920 ? -27.726 9.932 -36.570 1.00 82.06 920 SER A N 1
ATOM 7252 C CA . SER A 1 920 ? -26.683 9.183 -35.865 1.00 82.06 920 SER A CA 1
ATOM 7253 C C . SER A 1 920 ? -27.020 9.013 -34.382 1.00 82.06 920 SER A C 1
ATOM 7255 O O . SER A 1 920 ? -27.580 9.909 -33.746 1.00 82.06 920 SER A O 1
ATOM 7257 N N . VAL A 1 921 ? -26.658 7.849 -33.828 1.00 89.31 921 VAL A N 1
ATOM 7258 C CA . VAL A 1 921 ? -26.799 7.563 -32.395 1.00 89.31 921 VAL A CA 1
ATOM 7259 C C . VAL A 1 921 ? -25.571 8.090 -31.667 1.00 89.31 921 VAL A C 1
ATOM 7261 O O . VAL A 1 921 ? -24.470 7.565 -31.845 1.00 89.31 921 VAL A O 1
ATOM 7264 N N . VAL A 1 922 ? -25.788 9.098 -30.831 1.00 92.31 922 VAL A N 1
ATOM 7265 C CA . VAL A 1 922 ? -24.788 9.707 -29.959 1.00 92.31 922 VAL A CA 1
ATOM 7266 C C . VAL A 1 922 ? -24.904 9.093 -28.568 1.00 92.31 922 VAL A C 1
ATOM 7268 O O . VAL A 1 922 ? -25.954 9.192 -27.930 1.00 92.31 922 VAL A O 1
ATOM 7271 N N . VAL A 1 923 ? -23.831 8.473 -28.081 1.00 93.81 923 VAL A N 1
ATOM 7272 C CA . VAL A 1 923 ? -23.768 7.980 -26.694 1.00 93.81 923 VAL A CA 1
ATOM 7273 C C . VAL A 1 923 ? -23.330 9.132 -25.793 1.00 93.81 923 VAL A C 1
ATOM 7275 O O . VAL A 1 923 ? -22.329 9.793 -26.080 1.00 93.81 923 VAL A O 1
ATOM 7278 N N . ILE A 1 924 ? -24.083 9.392 -24.725 1.00 92.12 924 ILE A N 1
ATOM 7279 C CA . ILE A 1 924 ? -23.880 10.530 -23.819 1.00 92.12 924 ILE A CA 1
ATOM 7280 C C . ILE A 1 924 ? -23.785 10.066 -22.359 1.00 92.12 924 ILE A C 1
ATOM 7282 O O . ILE A 1 924 ? -24.182 8.962 -22.031 1.00 92.12 924 ILE A O 1
ATOM 7286 N N . ASP A 1 925 ? -23.312 10.943 -21.471 1.00 89.25 925 ASP A N 1
ATOM 7287 C CA . ASP A 1 925 ? -23.198 10.691 -20.023 1.00 89.25 925 ASP A CA 1
ATOM 7288 C C . ASP A 1 925 ? -22.241 9.548 -19.622 1.00 89.25 925 ASP A C 1
ATOM 7290 O O . ASP A 1 925 ? -22.605 8.565 -18.985 1.00 89.25 925 ASP A O 1
ATOM 7294 N N . PHE A 1 926 ? -20.949 9.744 -19.890 1.00 92.00 926 PHE A N 1
ATOM 7295 C CA . PHE A 1 926 ? -19.869 8.835 -19.477 1.00 92.00 926 PHE A CA 1
ATOM 7296 C C . PHE A 1 926 ? -19.478 8.991 -17.995 1.00 92.00 926 PHE A C 1
ATOM 7298 O O . PHE A 1 926 ? -18.348 8.684 -17.599 1.00 92.00 926 PHE A O 1
ATOM 7305 N N . GLY A 1 927 ? -20.392 9.486 -17.157 1.00 86.19 927 GLY A N 1
ATOM 7306 C CA . GLY A 1 927 ? -20.090 9.903 -15.793 1.00 86.19 927 GLY A CA 1
ATOM 7307 C C . GLY A 1 927 ? -19.719 8.777 -14.827 1.00 86.19 927 GLY A C 1
ATOM 7308 O O . GLY A 1 927 ? -19.082 9.055 -13.808 1.00 86.19 927 GLY A O 1
ATOM 7309 N N . LEU A 1 928 ? -20.088 7.539 -15.161 1.00 89.25 928 LEU A N 1
ATOM 7310 C CA . LEU A 1 928 ? -19.735 6.310 -14.443 1.00 89.25 928 LEU A CA 1
ATOM 7311 C C . LEU A 1 928 ? -18.824 5.392 -15.270 1.00 89.25 928 LEU A C 1
ATOM 7313 O O . LEU A 1 928 ? -18.583 4.251 -14.882 1.00 89.25 928 LEU A O 1
ATOM 7317 N N . SER A 1 929 ? -18.295 5.897 -16.387 1.00 92.94 929 SER A N 1
ATOM 7318 C CA . SER A 1 929 ? -17.478 5.092 -17.287 1.00 92.94 929 SER A CA 1
ATOM 7319 C C . SER A 1 929 ? -16.115 4.746 -16.695 1.00 92.94 929 SER A C 1
ATOM 7321 O O . SER A 1 929 ? -15.500 5.526 -15.962 1.00 92.94 929 SER A O 1
ATOM 7323 N N . PHE A 1 930 ? -15.607 3.580 -17.070 1.00 92.56 930 PHE A N 1
ATOM 7324 C CA . PHE A 1 930 ? -14.275 3.109 -16.709 1.00 92.56 930 PHE A CA 1
ATOM 7325 C C . PHE A 1 930 ? -13.700 2.238 -17.829 1.00 92.56 930 PHE A C 1
ATOM 7327 O O . PHE A 1 930 ? -14.399 1.864 -18.770 1.00 92.56 930 PHE A O 1
ATOM 7334 N N . VAL A 1 931 ? -12.398 1.960 -17.767 1.00 91.62 931 VAL A N 1
ATOM 7335 C CA . VAL A 1 931 ? -11.725 1.100 -18.747 1.00 91.62 931 VAL A CA 1
ATOM 7336 C C . VAL A 1 931 ? -11.587 -0.296 -18.153 1.00 91.62 931 VAL A C 1
ATOM 7338 O O . VAL A 1 931 ? -11.011 -0.438 -17.078 1.00 91.62 931 VAL A O 1
ATOM 7341 N N . SER A 1 932 ? -12.106 -1.309 -18.842 1.00 91.44 932 SER A N 1
ATOM 7342 C CA . SER A 1 932 ? -11.994 -2.716 -18.454 1.00 91.44 932 SER A CA 1
ATOM 7343 C C . SER A 1 932 ? -11.977 -3.626 -19.679 1.00 91.44 932 SER A C 1
ATOM 7345 O O . SER A 1 932 ? -12.794 -3.493 -20.594 1.00 91.44 932 SER A O 1
ATOM 7347 N N . SER A 1 933 ? -11.024 -4.559 -19.703 1.00 89.75 933 SER A N 1
ATOM 7348 C CA . SER A 1 933 ? -10.939 -5.630 -20.700 1.00 89.75 933 SER A CA 1
ATOM 7349 C C . SER A 1 933 ? -11.812 -6.837 -20.347 1.00 89.75 933 SER A C 1
ATOM 7351 O O . SER A 1 933 ? -11.987 -7.722 -21.189 1.00 89.75 933 SER A O 1
ATOM 7353 N N . LEU A 1 934 ? -12.383 -6.873 -19.137 1.00 90.62 934 LEU A N 1
ATOM 7354 C CA . LEU A 1 934 ? -13.178 -7.996 -18.659 1.00 90.62 934 LEU A CA 1
ATOM 7355 C C . LEU A 1 934 ? -14.456 -8.151 -19.488 1.00 90.62 934 LEU A C 1
ATOM 7357 O O . LEU A 1 934 ? -15.236 -7.219 -19.681 1.00 90.62 934 LEU A O 1
ATOM 7361 N N . ILE A 1 935 ? -14.697 -9.381 -19.939 1.00 90.94 935 ILE A N 1
ATOM 7362 C CA . ILE A 1 935 ? -15.907 -9.757 -20.683 1.00 90.94 935 ILE A CA 1
ATOM 7363 C C . ILE A 1 935 ? -17.159 -9.599 -19.807 1.00 90.94 935 ILE A C 1
ATOM 7365 O O . ILE A 1 935 ? -18.229 -9.267 -20.313 1.00 90.94 935 ILE A O 1
ATOM 7369 N N . GLU A 1 936 ? -17.020 -9.797 -18.493 1.00 91.50 936 GLU A N 1
ATOM 7370 C CA . GLU A 1 936 ? -18.111 -9.633 -17.532 1.00 91.50 936 GLU A CA 1
ATOM 7371 C C . GLU A 1 936 ? -18.655 -8.204 -17.505 1.00 91.50 936 GLU A C 1
ATOM 7373 O O . GLU A 1 936 ? -19.866 -8.032 -17.588 1.00 91.50 936 GLU A O 1
ATOM 7378 N N . ASP A 1 937 ? -17.790 -7.191 -17.482 1.00 92.25 937 ASP A N 1
ATOM 7379 C CA . ASP A 1 937 ? -18.226 -5.791 -17.429 1.00 92.25 937 ASP A CA 1
ATOM 7380 C C . ASP A 1 937 ? -18.962 -5.382 -18.714 1.00 92.25 937 ASP A C 1
ATOM 7382 O O . ASP A 1 937 ? -20.001 -4.725 -18.661 1.00 92.25 937 ASP A O 1
ATOM 7386 N N . LYS A 1 938 ? -18.487 -5.862 -19.873 1.00 94.19 938 LYS A N 1
ATOM 7387 C CA . LYS A 1 938 ? -19.156 -5.680 -21.175 1.00 94.19 938 LYS A CA 1
ATOM 7388 C C . LYS A 1 938 ? -20.545 -6.327 -21.185 1.00 94.19 938 LYS A C 1
ATOM 7390 O O . LYS A 1 938 ? -21.493 -5.758 -21.725 1.00 94.19 938 LYS A O 1
ATOM 7395 N N . ALA A 1 939 ? -20.668 -7.517 -20.594 1.00 93.00 939 ALA A N 1
ATOM 7396 C CA . ALA A 1 939 ? -21.937 -8.230 -20.472 1.00 93.00 939 ALA A CA 1
ATOM 7397 C C . ALA A 1 939 ? -22.901 -7.532 -19.497 1.00 93.00 939 ALA A C 1
ATOM 7399 O O . ALA A 1 939 ? -24.100 -7.469 -19.763 1.00 93.00 939 ALA A O 1
ATOM 7400 N N . VAL A 1 940 ? -22.395 -6.970 -18.395 1.00 92.88 940 VAL A N 1
ATOM 7401 C CA . VAL A 1 940 ? -23.200 -6.192 -17.443 1.00 92.88 940 VAL A CA 1
ATOM 7402 C C . VAL A 1 940 ? -23.752 -4.926 -18.099 1.00 92.88 940 VAL A C 1
ATOM 7404 O O . VAL A 1 940 ? -24.944 -4.667 -17.958 1.00 92.88 940 VAL A O 1
ATOM 7407 N N . ASP A 1 941 ? -22.951 -4.187 -18.871 1.00 93.81 941 ASP A N 1
ATOM 7408 C CA . ASP A 1 941 ? -23.412 -2.993 -19.599 1.00 93.81 941 ASP A CA 1
ATOM 7409 C C . ASP A 1 941 ? -24.562 -3.311 -20.574 1.00 93.81 941 ASP A C 1
ATOM 7411 O O . ASP A 1 941 ? -25.583 -2.617 -20.595 1.00 93.81 941 ASP A O 1
ATOM 7415 N N . LEU A 1 942 ? -24.439 -4.403 -21.342 1.00 94.38 942 LEU A N 1
ATOM 7416 C CA . LEU A 1 942 ? -25.501 -4.872 -22.242 1.00 94.38 942 LEU A CA 1
ATOM 7417 C C . LEU A 1 942 ? -26.755 -5.309 -21.475 1.00 94.38 942 LEU A C 1
ATOM 7419 O O . LEU A 1 942 ? -27.868 -5.018 -21.908 1.00 94.38 942 LEU A O 1
ATOM 7423 N N . TYR A 1 943 ? -26.589 -5.964 -20.324 1.00 93.12 943 TYR A N 1
ATOM 7424 C CA . TYR A 1 943 ? -27.704 -6.362 -19.465 1.00 93.12 943 TYR A CA 1
ATOM 7425 C C . TYR A 1 943 ? -28.433 -5.153 -18.854 1.00 93.12 943 TYR A C 1
ATOM 7427 O O . TYR A 1 943 ? -29.661 -5.151 -18.764 1.00 93.12 943 TYR A O 1
ATOM 7435 N N . VAL A 1 944 ? -27.715 -4.096 -18.457 1.00 91.94 944 VAL A N 1
ATOM 7436 C CA . VAL A 1 944 ? -28.336 -2.848 -17.973 1.00 91.94 944 VAL A CA 1
ATOM 7437 C C . VAL A 1 944 ? -29.185 -2.215 -19.079 1.00 91.94 944 VAL A C 1
ATOM 7439 O O . VAL A 1 944 ? -30.335 -1.839 -18.826 1.00 91.94 944 VAL A O 1
ATOM 7442 N N . LEU A 1 945 ? -28.678 -2.190 -20.314 1.00 93.38 945 LEU A N 1
ATOM 7443 C CA . LEU A 1 945 ? -29.428 -1.686 -21.461 1.00 93.38 945 LEU A CA 1
ATOM 7444 C C . LEU A 1 945 ? -30.661 -2.551 -21.773 1.00 93.38 945 LEU A C 1
ATOM 7446 O O . LEU A 1 945 ? -31.748 -2.003 -21.957 1.00 93.38 945 LEU A O 1
ATOM 7450 N N . GLU A 1 946 ? -30.533 -3.882 -21.751 1.00 91.88 946 GLU A N 1
ATOM 7451 C CA . GLU A 1 946 ? -31.650 -4.830 -21.913 1.00 91.88 946 GLU A CA 1
ATOM 7452 C C . GLU A 1 946 ? -32.788 -4.535 -20.925 1.00 91.88 946 GLU A C 1
ATOM 7454 O O . GLU A 1 946 ? -33.971 -4.476 -21.283 1.00 91.88 946 GLU A O 1
ATOM 7459 N N . ARG A 1 947 ? -32.425 -4.305 -19.658 1.00 89.62 947 ARG A N 1
ATOM 7460 C CA . ARG A 1 947 ? -33.376 -3.957 -18.602 1.00 89.62 947 ARG A CA 1
ATOM 7461 C C . ARG A 1 947 ? -33.999 -2.588 -18.833 1.00 89.62 947 ARG A C 1
ATOM 7463 O O . ARG A 1 947 ? -35.185 -2.434 -18.542 1.00 89.62 947 ARG A O 1
ATOM 7470 N N . ALA A 1 948 ? -33.259 -1.613 -19.357 1.00 87.44 948 ALA A N 1
ATOM 7471 C CA . ALA A 1 948 ? -33.807 -0.302 -19.694 1.00 87.44 948 ALA A CA 1
ATOM 7472 C C . ALA A 1 948 ? -34.877 -0.401 -20.796 1.00 87.44 948 ALA A C 1
ATOM 7474 O O . ALA A 1 948 ? -35.957 0.166 -20.622 1.00 87.44 948 ALA A O 1
ATOM 7475 N N . PHE A 1 949 ? -34.628 -1.177 -21.860 1.00 87.38 949 PHE A N 1
ATOM 7476 C CA . PHE A 1 949 ? -35.630 -1.468 -22.896 1.00 87.38 949 PHE A CA 1
ATOM 7477 C C . PHE A 1 949 ? -36.864 -2.152 -22.298 1.00 87.38 949 PHE A C 1
ATOM 7479 O O . PHE A 1 949 ? -37.961 -1.607 -22.371 1.00 87.38 949 PHE A O 1
ATOM 7486 N N . SER A 1 950 ? -36.666 -3.259 -21.578 1.00 83.94 950 SER A N 1
ATOM 7487 C CA . SER A 1 950 ? -37.768 -4.067 -21.030 1.00 83.94 950 SER A CA 1
ATOM 7488 C C . SER A 1 950 ? -38.617 -3.345 -19.972 1.00 83.94 950 SER A C 1
ATOM 7490 O O . SER A 1 950 ? -39.803 -3.623 -19.829 1.00 83.94 950 SER A O 1
ATOM 7492 N N . SER A 1 951 ? -38.013 -2.464 -19.167 1.00 83.06 951 SER A N 1
ATOM 7493 C CA . SER A 1 951 ? -38.708 -1.797 -18.052 1.00 83.06 951 SER A CA 1
ATOM 7494 C C . SER A 1 951 ? -39.364 -0.477 -18.438 1.00 83.06 951 SER A C 1
ATOM 7496 O O . SER A 1 951 ? -40.379 -0.115 -17.847 1.00 83.06 951 SER A O 1
ATOM 7498 N N . THR A 1 952 ? -38.777 0.256 -19.387 1.00 81.31 952 THR A N 1
ATOM 7499 C CA . THR A 1 952 ? -39.242 1.599 -19.760 1.00 81.31 952 THR A CA 1
ATOM 7500 C C . THR A 1 952 ? -40.130 1.568 -21.004 1.00 81.31 952 THR A C 1
ATOM 7502 O O . THR A 1 952 ? -40.990 2.434 -21.132 1.00 81.31 952 THR A O 1
ATOM 7505 N N . HIS A 1 953 ? -39.961 0.572 -21.886 1.00 83.56 953 HIS A N 1
ATOM 7506 C CA . HIS A 1 953 ? -40.623 0.504 -23.194 1.00 83.56 953 HIS A CA 1
ATOM 7507 C C . HIS A 1 953 ? -41.253 -0.885 -23.428 1.00 83.56 953 HIS A C 1
ATOM 7509 O O . HIS A 1 953 ? -40.562 -1.817 -23.848 1.00 83.56 953 HIS A O 1
ATOM 7515 N N . PRO A 1 954 ? -42.559 -1.064 -23.162 1.00 77.31 954 PRO A N 1
ATOM 7516 C CA . PRO A 1 954 ? -43.246 -2.340 -23.386 1.00 77.31 954 PRO A CA 1
ATOM 7517 C C . PRO A 1 954 ? -43.183 -2.786 -24.857 1.00 77.31 954 PRO A C 1
ATOM 7519 O O . PRO A 1 954 ? -43.299 -1.947 -25.739 1.00 77.31 954 PRO A O 1
ATOM 7522 N N . LYS A 1 955 ? -43.092 -4.094 -25.142 1.00 76.38 955 LYS A N 1
ATOM 7523 C CA . LYS A 1 955 ? -43.050 -4.653 -26.516 1.00 76.38 955 LYS A CA 1
ATOM 7524 C C . LYS A 1 955 ? -41.798 -4.274 -27.338 1.00 76.38 955 LYS A C 1
ATOM 7526 O O . LYS A 1 955 ? -41.844 -4.295 -28.567 1.00 76.38 955 LYS A O 1
ATOM 7531 N N . THR A 1 956 ? -40.680 -3.921 -26.694 1.00 81.50 956 THR A N 1
ATOM 7532 C CA . THR A 1 956 ? -39.404 -3.600 -27.374 1.00 81.50 956 THR A CA 1
ATOM 7533 C C . THR A 1 956 ? -38.362 -4.724 -27.319 1.00 81.50 956 THR A C 1
ATOM 7535 O O . THR A 1 956 ? -37.208 -4.523 -27.695 1.00 81.50 956 THR A O 1
ATOM 7538 N N . GLU A 1 957 ? -38.748 -5.933 -26.908 1.00 82.56 957 GLU A N 1
ATOM 7539 C CA . GLU A 1 957 ? -37.848 -7.087 -26.779 1.00 82.56 957 GLU A CA 1
ATOM 7540 C C . GLU A 1 957 ? -37.197 -7.447 -28.124 1.00 82.56 957 GLU A C 1
ATOM 7542 O O . GLU A 1 957 ? -35.975 -7.553 -28.216 1.00 82.56 957 GLU A O 1
ATOM 7547 N N . ALA A 1 958 ? -37.996 -7.503 -29.194 1.00 82.56 958 ALA A N 1
ATOM 7548 C CA . ALA A 1 958 ? -37.511 -7.773 -30.549 1.00 82.56 958 ALA A CA 1
ATOM 7549 C C . ALA A 1 958 ? -36.555 -6.682 -31.076 1.00 82.56 958 ALA A C 1
ATOM 7551 O O . ALA A 1 958 ? -35.684 -6.953 -31.901 1.00 82.56 958 ALA A O 1
ATOM 7552 N N . LEU A 1 959 ? -36.695 -5.439 -30.602 1.00 85.56 959 LEU A N 1
ATOM 7553 C CA . LEU A 1 959 ? -35.789 -4.345 -30.957 1.00 85.56 959 LEU A CA 1
ATOM 7554 C C . LEU A 1 959 ? -34.424 -4.530 -30.281 1.00 85.56 959 LEU A C 1
ATOM 7556 O O . LEU A 1 959 ? -33.391 -4.353 -30.927 1.00 85.56 959 LEU A O 1
ATOM 7560 N N . PHE A 1 960 ? -34.404 -4.908 -29.001 1.00 89.81 960 PHE A N 1
ATOM 7561 C CA . PHE A 1 960 ? -33.151 -5.174 -28.296 1.00 89.81 960 PHE A CA 1
ATOM 7562 C C . PHE A 1 960 ? -32.435 -6.420 -28.837 1.00 89.81 960 PHE A C 1
ATOM 7564 O O . PHE A 1 960 ? -31.212 -6.410 -28.959 1.00 89.81 960 PHE A O 1
ATOM 7571 N N . GLU A 1 961 ? -33.170 -7.463 -29.230 1.00 89.75 961 GLU A N 1
ATOM 7572 C CA . GLU A 1 961 ? -32.584 -8.636 -29.893 1.00 89.75 961 GLU A CA 1
ATOM 7573 C C . GLU A 1 961 ? -31.820 -8.246 -31.165 1.00 89.75 961 GLU A C 1
ATOM 7575 O O . GLU A 1 961 ? -30.680 -8.670 -31.347 1.00 89.75 961 GLU A O 1
ATOM 7580 N N . LYS A 1 962 ? -32.378 -7.342 -31.979 1.00 90.94 962 LYS A N 1
ATOM 7581 C CA . LYS A 1 962 ? -31.686 -6.784 -33.152 1.00 90.94 962 LYS A CA 1
ATOM 7582 C C . LYS A 1 962 ? -30.465 -5.941 -32.779 1.00 90.94 962 LYS A C 1
ATOM 7584 O O . LYS A 1 962 ? -29.437 -6.017 -33.448 1.00 90.94 962 LYS A O 1
ATOM 7589 N N . VAL A 1 963 ? -30.536 -5.142 -31.707 1.00 93.06 963 VAL A N 1
ATOM 7590 C CA . VAL A 1 963 ? -29.366 -4.398 -31.190 1.00 93.06 963 VAL A CA 1
ATOM 7591 C C . VAL A 1 963 ? -28.242 -5.369 -30.833 1.00 93.06 963 VAL A C 1
ATOM 7593 O O . VAL A 1 963 ? -27.086 -5.131 -31.189 1.00 93.06 963 VAL A O 1
ATOM 7596 N N . LEU A 1 964 ? -28.581 -6.463 -30.148 1.00 93.38 964 LEU A N 1
ATOM 7597 C CA . LEU A 1 964 ? -27.634 -7.492 -29.740 1.00 93.38 964 LEU A CA 1
ATOM 7598 C C . LEU A 1 964 ? -27.057 -8.237 -30.952 1.00 93.38 964 LEU A C 1
ATOM 7600 O O . LEU A 1 964 ? -25.850 -8.453 -31.002 1.00 93.38 964 LEU A O 1
ATOM 7604 N N . GLU A 1 965 ? -27.874 -8.567 -31.951 1.00 92.19 965 GLU A N 1
ATOM 7605 C CA . GLU A 1 965 ? -27.421 -9.181 -33.204 1.00 92.19 965 GLU A CA 1
ATOM 7606 C C . GLU A 1 965 ? -26.378 -8.303 -33.914 1.00 92.19 965 GLU A C 1
ATOM 7608 O O . GLU A 1 965 ? -25.264 -8.752 -34.201 1.00 92.19 965 GLU A O 1
ATOM 7613 N N . HIS A 1 966 ? -26.687 -7.016 -34.110 1.00 93.88 966 HIS A N 1
ATOM 7614 C CA . HIS A 1 966 ? -25.760 -6.070 -34.736 1.00 93.88 966 HIS A CA 1
ATOM 7615 C C . HIS A 1 966 ? -24.501 -5.850 -33.886 1.00 93.88 966 HIS A C 1
ATOM 7617 O O . HIS A 1 966 ? -23.401 -5.787 -34.437 1.00 93.88 966 HIS A O 1
ATOM 7623 N N . TYR A 1 967 ? -24.621 -5.808 -32.556 1.00 94.19 967 TYR A N 1
ATOM 7624 C CA . TYR A 1 967 ? -23.472 -5.747 -31.645 1.00 94.19 967 TYR A CA 1
ATOM 7625 C C . TYR A 1 967 ? -22.536 -6.954 -31.820 1.00 94.19 967 TYR A C 1
ATOM 7627 O O . TYR A 1 967 ? -21.320 -6.798 -31.966 1.00 94.19 967 TYR A O 1
ATOM 7635 N N . LEU A 1 968 ? -23.098 -8.165 -31.834 1.00 91.25 968 LEU A N 1
ATOM 7636 C CA . LEU A 1 968 ? -22.343 -9.410 -31.964 1.00 91.25 968 LEU A CA 1
ATOM 7637 C C . LEU A 1 968 ? -21.720 -9.565 -33.356 1.00 91.25 968 LEU A C 1
ATOM 7639 O O . LEU A 1 968 ? -20.642 -10.138 -33.465 1.00 91.25 968 LEU A O 1
ATOM 7643 N N . SER A 1 969 ? -22.342 -9.013 -34.402 1.00 90.38 969 SER A N 1
ATOM 7644 C CA . SER A 1 969 ? -21.792 -9.051 -35.764 1.00 90.38 969 SER A CA 1
ATOM 7645 C C . SER A 1 969 ? -20.487 -8.255 -35.925 1.00 90.38 969 SER A C 1
ATOM 7647 O O . SER A 1 969 ? -19.661 -8.586 -36.772 1.00 90.38 969 SER A O 1
ATOM 7649 N N . VAL A 1 970 ? -20.286 -7.218 -35.101 1.00 88.50 970 VAL A N 1
ATOM 7650 C CA . VAL A 1 970 ? -19.110 -6.329 -35.151 1.00 88.50 970 VAL A CA 1
ATOM 7651 C C . VAL A 1 970 ? -18.064 -6.696 -34.096 1.00 88.50 970 VAL A C 1
ATOM 7653 O O . VAL A 1 970 ? -16.877 -6.427 -34.274 1.00 88.50 970 VAL A O 1
ATOM 7656 N N . SER A 1 971 ? -18.482 -7.294 -32.980 1.00 88.31 971 SER A N 1
ATOM 7657 C CA . SER A 1 971 ? -17.590 -7.608 -31.863 1.00 88.31 971 SER A CA 1
ATOM 7658 C C . SER A 1 971 ? -16.687 -8.813 -32.153 1.00 88.31 971 SER A C 1
ATOM 7660 O O . SER A 1 971 ? -17.160 -9.925 -32.378 1.00 88.31 971 SER A O 1
ATOM 7662 N N . SER A 1 972 ? -15.367 -8.636 -32.029 1.00 81.94 972 SER A N 1
ATOM 7663 C CA . SER A 1 972 ? -14.387 -9.731 -32.149 1.00 81.94 972 SER A CA 1
ATOM 7664 C C . SER A 1 972 ? -14.513 -10.790 -31.043 1.00 81.94 972 SER A C 1
ATOM 7666 O O . SER A 1 972 ? -14.095 -11.930 -31.225 1.00 81.94 972 SER A O 1
ATOM 7668 N N . GLN A 1 973 ? -15.123 -10.438 -29.905 1.00 86.50 973 GLN A N 1
ATOM 7669 C CA . GLN A 1 973 ? -15.306 -11.306 -28.732 1.00 86.50 973 GLN A CA 1
ATOM 7670 C C . GLN A 1 973 ? -16.762 -11.780 -28.562 1.00 86.50 973 GLN A C 1
ATOM 7672 O O . GLN A 1 973 ? -17.160 -12.192 -27.471 1.00 86.50 973 GLN A O 1
ATOM 7677 N N . ALA A 1 974 ? -17.566 -11.733 -29.629 1.00 85.06 974 ALA A N 1
ATOM 7678 C CA . ALA A 1 974 ? -19.010 -11.971 -29.596 1.00 85.06 974 ALA A CA 1
ATOM 7679 C C . ALA A 1 974 ? -19.431 -13.250 -28.848 1.00 85.06 974 ALA A C 1
ATOM 7681 O O . ALA A 1 974 ? -20.294 -13.192 -27.974 1.00 85.06 974 ALA A O 1
ATOM 7682 N N . LYS A 1 975 ? -18.790 -14.395 -29.130 1.00 85.38 975 LYS A N 1
ATOM 7683 C CA . LYS A 1 975 ? -19.137 -15.689 -28.506 1.00 85.38 975 LYS A CA 1
ATOM 7684 C C . LYS A 1 975 ? -18.971 -15.675 -26.984 1.00 85.38 975 LYS A C 1
ATOM 7686 O O . LYS A 1 975 ? -19.834 -16.172 -26.265 1.00 85.38 975 LYS A O 1
ATOM 7691 N N . LEU A 1 976 ? -17.878 -15.086 -26.500 1.00 88.31 976 LEU A N 1
ATOM 7692 C CA . LEU A 1 976 ? -17.571 -15.018 -25.071 1.00 88.31 976 LEU A CA 1
ATOM 7693 C C . LEU A 1 976 ? -18.503 -14.039 -24.348 1.00 88.31 976 LEU A C 1
ATOM 7695 O O . LEU A 1 976 ? -19.004 -14.350 -23.270 1.00 88.31 976 LEU A O 1
ATOM 7699 N N . ILE A 1 977 ? -18.773 -12.882 -24.960 1.00 90.12 977 ILE A N 1
ATOM 7700 C CA . ILE A 1 977 ? -19.685 -11.874 -24.402 1.00 90.12 977 ILE A CA 1
ATOM 7701 C C . ILE A 1 977 ? -21.109 -12.423 -24.321 1.00 90.12 977 ILE A C 1
ATOM 7703 O O . ILE A 1 977 ? -21.756 -12.248 -23.293 1.00 90.12 977 ILE A O 1
ATOM 7707 N N . LEU A 1 978 ? -21.578 -13.132 -25.352 1.00 90.25 978 LEU A N 1
ATOM 7708 C CA . LEU A 1 978 ? -22.904 -13.750 -25.349 1.00 90.25 978 LEU A CA 1
ATOM 7709 C C . LEU A 1 978 ? -23.030 -14.817 -24.256 1.00 90.25 978 LEU A C 1
ATOM 7711 O O . LEU A 1 978 ? -23.984 -14.784 -23.483 1.00 90.25 978 LEU A O 1
ATOM 7715 N N . SER A 1 979 ? -22.043 -15.714 -24.141 1.00 90.50 979 SER A N 1
ATOM 7716 C CA . SER A 1 979 ? -22.020 -16.720 -23.070 1.00 90.50 979 SER A CA 1
ATOM 7717 C C . SER A 1 979 ? -22.091 -16.063 -21.691 1.00 90.50 979 SER A C 1
ATOM 7719 O O . SER A 1 979 ? -22.861 -16.487 -20.833 1.00 90.50 979 SER A O 1
ATOM 7721 N N . LYS A 1 980 ? -21.321 -14.991 -21.479 1.00 91.31 980 LYS A N 1
ATOM 7722 C CA . LYS A 1 980 ? -21.284 -14.309 -20.187 1.00 91.31 980 LYS A CA 1
ATOM 7723 C C . LYS A 1 980 ? -22.545 -13.488 -19.909 1.00 91.31 980 LYS A C 1
ATOM 7725 O O . LYS A 1 980 ? -22.947 -13.368 -18.752 1.00 91.31 980 LYS A O 1
ATOM 7730 N N . LEU A 1 981 ? -23.186 -12.941 -20.941 1.00 91.31 981 LEU A N 1
ATOM 7731 C CA . LEU A 1 981 ? -24.471 -12.253 -20.826 1.00 91.31 981 LEU A CA 1
ATOM 7732 C C . LEU A 1 981 ? -25.559 -13.204 -20.313 1.00 91.31 981 LEU A C 1
ATOM 7734 O O . LEU A 1 981 ? -26.327 -12.816 -19.434 1.00 91.31 981 LEU A O 1
ATOM 7738 N N . GLU A 1 982 ? -25.577 -14.460 -20.769 1.00 89.75 982 GLU A N 1
ATOM 7739 C CA . GLU A 1 982 ? -26.487 -15.480 -20.230 1.00 89.75 982 GLU A CA 1
ATOM 7740 C C . GLU A 1 982 ? -26.232 -15.767 -18.743 1.00 89.75 982 GLU A C 1
ATOM 7742 O O . GLU A 1 982 ? -27.171 -15.796 -17.941 1.00 89.75 982 GLU A O 1
ATOM 7747 N N . ASP A 1 983 ? -24.969 -15.864 -18.323 1.00 87.88 983 ASP A N 1
ATOM 7748 C CA . ASP A 1 983 ? -24.629 -16.026 -16.902 1.00 87.88 983 ASP A CA 1
ATOM 7749 C C . ASP A 1 983 ? -25.097 -14.832 -16.054 1.00 87.88 983 ASP A C 1
ATOM 7751 O O . ASP A 1 983 ? -25.565 -14.986 -14.919 1.00 87.88 983 ASP A O 1
ATOM 7755 N N . VAL A 1 984 ? -24.964 -13.610 -16.580 1.00 88.75 984 VAL A N 1
ATOM 7756 C CA . VAL A 1 984 ? -25.457 -12.386 -15.929 1.00 88.75 984 VAL A CA 1
ATOM 7757 C C . VAL A 1 984 ? -26.987 -12.408 -15.839 1.00 88.75 984 VAL A C 1
ATOM 7759 O O . VAL A 1 984 ? -27.527 -12.151 -14.757 1.00 88.75 984 VAL A O 1
ATOM 7762 N N . ARG A 1 985 ? -27.692 -12.799 -16.911 1.00 87.44 985 ARG A N 1
ATOM 7763 C CA . ARG A 1 985 ? -29.158 -12.964 -16.932 1.00 87.44 985 ARG A CA 1
ATOM 7764 C C . ARG A 1 985 ? -29.626 -13.961 -15.869 1.00 87.44 985 ARG A C 1
ATOM 7766 O O . ARG A 1 985 ? -30.554 -13.662 -15.112 1.00 87.44 985 ARG A O 1
ATOM 7773 N N . LEU A 1 986 ? -28.965 -15.115 -15.749 1.00 82.12 986 LEU A N 1
ATOM 7774 C CA . LEU A 1 986 ? -29.282 -16.139 -14.743 1.00 82.12 986 LEU A CA 1
ATOM 7775 C C . LEU A 1 986 ? -29.096 -15.624 -13.307 1.00 82.12 986 LEU A C 1
ATOM 7777 O O . LEU A 1 986 ? -29.949 -15.859 -12.444 1.00 82.12 986 LEU A O 1
ATOM 7781 N N . ARG A 1 987 ? -28.021 -14.870 -13.043 1.00 77.88 987 ARG A N 1
ATOM 7782 C CA . ARG A 1 987 ? -27.785 -14.227 -11.737 1.00 77.88 987 ARG A CA 1
ATOM 7783 C C . ARG A 1 987 ? -28.823 -13.141 -11.433 1.00 77.88 987 ARG A C 1
ATOM 7785 O O . ARG A 1 987 ? -29.306 -13.055 -10.303 1.00 77.88 987 ARG A O 1
ATOM 7792 N N . GLY A 1 988 ? -29.226 -12.365 -12.438 1.00 62.78 988 GLY A N 1
ATOM 7793 C CA . GLY A 1 988 ? -30.280 -11.354 -12.328 1.00 62.78 988 GLY A CA 1
ATOM 7794 C C . GLY A 1 988 ? -31.661 -11.934 -11.988 1.00 62.78 988 GLY A C 1
ATOM 7795 O O . GLY A 1 988 ? -32.389 -11.361 -11.171 1.00 62.78 988 GLY A O 1
ATOM 7796 N N . ARG A 1 989 ? -32.006 -13.110 -12.536 1.00 56.56 989 ARG A N 1
ATOM 7797 C CA . ARG A 1 989 ? -33.269 -13.820 -12.237 1.00 56.56 989 ARG A CA 1
ATOM 7798 C C . ARG A 1 989 ? -33.348 -14.335 -10.795 1.00 56.56 989 ARG A C 1
ATOM 7800 O O . ARG A 1 989 ? -34.411 -14.279 -10.183 1.00 56.56 989 ARG A O 1
ATOM 7807 N N . LYS A 1 990 ? -32.228 -14.761 -10.197 1.00 47.03 990 LYS A N 1
ATOM 7808 C CA . LYS A 1 990 ? -32.198 -15.173 -8.777 1.00 47.03 990 LYS A CA 1
ATOM 7809 C C . LYS A 1 990 ? -32.474 -14.014 -7.812 1.00 47.03 990 LYS A C 1
ATOM 7811 O O . LYS A 1 990 ? -33.081 -14.235 -6.774 1.00 47.03 990 LYS A O 1
ATOM 7816 N N . ARG A 1 991 ? -32.084 -12.779 -8.156 1.00 43.69 991 ARG A N 1
ATOM 7817 C CA . ARG A 1 991 ? -32.386 -11.580 -7.347 1.00 43.69 991 ARG A CA 1
ATOM 7818 C C . ARG A 1 991 ? -33.841 -11.115 -7.446 1.00 43.69 991 ARG A C 1
ATOM 7820 O O . ARG A 1 991 ? -34.329 -10.519 -6.498 1.00 43.69 991 ARG A O 1
ATOM 7827 N N . SER A 1 992 ? -34.530 -11.381 -8.556 1.00 42.84 992 SER A N 1
ATOM 7828 C CA . SER A 1 992 ? -35.931 -10.967 -8.756 1.00 42.84 992 SER A CA 1
ATOM 7829 C C . SER A 1 992 ? -36.956 -11.933 -8.149 1.00 42.84 992 SER A C 1
ATOM 7831 O O . SER A 1 992 ? -38.071 -11.511 -7.877 1.00 42.84 992 SER A O 1
ATOM 7833 N N . MET A 1 993 ? -36.583 -13.189 -7.870 1.00 37.09 993 MET A N 1
ATOM 7834 C CA . MET A 1 993 ? -37.431 -14.145 -7.134 1.00 37.09 993 MET A CA 1
ATOM 7835 C C . MET A 1 993 ? -37.367 -14.002 -5.600 1.00 37.09 993 MET A C 1
ATOM 7837 O O . MET A 1 993 ? -38.133 -14.657 -4.903 1.00 37.09 993 MET A O 1
ATOM 7841 N N . VAL A 1 994 ? -36.468 -13.165 -5.066 1.00 35.62 994 VAL A N 1
ATOM 7842 C CA . VAL A 1 994 ? -36.282 -12.936 -3.613 1.00 35.62 994 VAL A CA 1
ATOM 7843 C C . VAL A 1 994 ? -36.705 -11.506 -3.213 1.00 35.62 994 VAL A C 1
ATOM 7845 O O . VAL A 1 994 ? -36.292 -10.994 -2.176 1.00 35.62 994 VAL A O 1
ATOM 7848 N N . GLY A 1 995 ? -37.510 -10.843 -4.052 1.00 30.58 995 GLY A N 1
ATOM 7849 C CA . GLY A 1 995 ? -38.097 -9.524 -3.782 1.00 30.58 995 GLY A CA 1
ATOM 7850 C C . GLY A 1 995 ? -39.464 -9.623 -3.128 1.00 30.58 995 GLY A C 1
ATOM 7851 O O . GLY A 1 995 ? -40.340 -10.244 -3.767 1.00 30.58 995 GLY A O 1
#

InterPro domains:
  IPR000217 Tubulin [PR01161] (322-342)
  IPR000217 Tubulin [PR01161] (363-382)
  IPR000217 Tubulin [PR01161] (407-418)
  IPR000217 Tubulin [PR01161] (419-443)
  IPR000217 Tubulin [PR01161] (445-463)
  IPR000217 Tubulin [PR01161] (464-485)
  IPR000217 Tubulin [PR01161] (490-503)
  IPR000217 Tubulin [PR01161] (504-524)
  IPR000217 Tubulin [PR01161] (691-719)
  IPR000217 Tubulin [PTHR11588] (314-749)
  IPR000719 Protein kinase domain [PF00069] (824-929)
  IPR000719 Protein kinase domain [PS50011] (775-995)
  IPR002454 Gamma tubulin [PR01164] (342-362)
  IPR002454 Gamma tubulin [PR01164] (427-442)
  IPR002454 Gamma tubulin [PR01164] (504-517)
  IPR002454 Gamma tubulin [PR01164] (562-573)
  IPR002454 Gamma tubulin [PR01164] (599-614)
  IPR002454 Gamma tubulin [PR01164] (650-673)
  IPR002454 Gamma tubulin [PR01164] (675-695)
  IPR002454 Gamma tubulin [PR01164] (731-754)

Mean predicted aligned error: 19.53 Å

Foldseek 3Di:
DFAAEDELCVLLVVLLVVLLVLCVVVVDAAEEEEEDADPDPLLVVLLVVLCVSCVSSRHHYHYDYDHLVCLLVVLLVLQQDPSHQAYYYRDDNPDDPVSLVSLQSHDLLHHLQLSHPVSLVCLQQVNQAPDPVRPAGRRHGLQLVLVVSVCVVVCCFQPVDDAQQRNAPAEEEFEDCDSRHRVSSQQNSQSNHYFYWRDDPVAIKTWHCPDPNPHNGTDIDGDPDDPLRRQQRHQEYEYADQDQPAADDLVSHHAQHEYHYAYPHQRYDPCVSVRHNYYYRHRSSSSSSSSSVSSSSSSVVVVVCVVVVLPQEAAEAEEQWEDQSLLLVLLLVVVVCLLQCADLLQAHDPVNPPDLWDLRHAWDADPVRGTAGSYAADFQACVSVVVCCVDSNVNRYDPLSYDYDPVNPGLQQAQLSLQVVCVVCVVSNVVSVVVSVVVHPHHQAYEYGAELQGRTRLNNVLNCLVCCCVVPVPHAYEYAYEYEALPDDPPRLCRLLSNLLSVLSCLPRHQAYEYFYPNLLQLCCCVAVVDPGDDSSNSSNVVSVQVCLLCQCCTFPFDADVGPVRVSVLAPVDRSLRYKKKFKDDRHHPVVLVVPPPDDQAPLNQVLRRLDPSRIRDDFDDDPLKFFQAKEKEKEADHDPVSVVVSVVVCVVVVSGHHQPQDDYHYHYTYGYGRPSDDDSHRMMMMMITSILRVLRVLVSSLVSLCVCVVVVHPCVVVCVHPVPVPHDVSSVVSSVSSVVSSVLSVLSSDNCNVCVVVPPDPCPVVPPDDPPPPPQWAFPDDDPFWTKTFDCDDDPDNRGWIKTFGDFDPVDDRVVSLVVLLVLLVQLLVLQVLLVVLVAAAWAFDDADSVRSITITHDQPFAFLLVLLVVCQVVVCPVPPLLVVLLLLLQSLLSSVVQQKFQQQQASRQWTAHPPPRHTYGHDSSVIDGHNDLLSSLVSLVNHCCRCVPSHPPCNVSSVSSLVSNLVNHPCNVVNVVNNVVVVVVVVVVVVVD

Organism: NCBI:txid64648

Radius of gyration: 34.64 Å; Cα contacts (8 Å, |Δi|>4): 1814; chains: 1; bounding box: 95×71×84 Å

Sequence (995 aa):
MSCKTILASKVSASFRTQIKEDIKERNIRPKLVGFLANEDPAAIKYAEWTAKTCAETGVEFELRKSTKLELEEKITEANEDKSVNGIMVYYPVFGGKQDLYLQSCVSELKDVEGLCHKFVHNVYHNIRYMDETETMKCIIPCTPLACVKILEYIGVYNPVIPYGNRLYGRTIAVINRSEIVGRPLAAMLANDGAKVYSVDVTGIQIFTRGSGIKLSAHKVEDTDLTLEQVIPQCDVVITGVPTPHYKMPTSLLKEGVVAINFSSSKNFEEDVKTRASIFVPSVGKVTVAMLERNLLRLHDYQHDLTEKSKNMPREIITLQAGQCGNQIGSEFWKQICAEHGISKDGTLEEFATEGGDRKDVFFYQADDEHYIPRALLLDLEPRVINNIKASPFANLYNPENIFTSSDGGGAGNTWPNGYSQGERMCEDIMDMVDREADNSDSLEGFMLLHSIAGGTGSGLGSFLLERLNDRYPKKLIQTYSVFPNSEEVSDTVVQPYNSMLALKRLTNNADSVVVLDNAALSRIATDRLHIQQPTFEQTNQLVSTVMSASTTTLRYPGYMNNDLVGIVASLIPTPRCHFLTTAYTPFSSEQVEKAKSIRKTTVLDVMRRLLQPKNRMVSTVPSKRSCYISVLDIIQGEADPTDVHKSLLRIRERRLASFIPWGPASIQVALSKKSPYVQTPHRVSGLMLANHTSIASLFKRTCDQYDKLRKRNAFLEQYRKFSMFSDDLDEFDDSRNVVQDLIDEYEACETPDYVNYGRKDSPMDTIFLNANMVAENAVLIKQGAEARVFHLPTFLTQPEGCIAKERFKKSYRHPDLDQYLTSRRVAQEARSLYKCKKAGMDTPTVYFIDMASATIYMENITGETVKQRLLENQENEYKDVDTETMAKRIGVSLAKMHSLNVIHGDLTTSNLMLRKAGDSVVVIDFGLSFVSSLIEDKAVDLYVLERAFSSTHPKTEALFEKVLEHYLSVSSQAKLILSKLEDVRLRGRKRSMVG

Secondary structure (DSSP, 8-state):
---EE--HHHHHHHHHHHHHHHHHHHT---EEEEEE-S--HHHHHHHHHHHHHHHHHT-EEEEEE--TTTHHHHHHHHHH-TT--EEEE-S-SS-THHHHHHHHHS-TTTBTT--SHHHHHHHHTT--BSSTTS-SBPP--HHHHHHHHHHHHTT-S-TTSPTT-TTTT-EEEEE---TTTHHHHHHHHHHTT-EEEEEETTEEEEEE--TTS-SSS-EEEEE---HHHHGGG-SEEEE----TT----GGGSPTT-EEEE-SSS--S-GGGGGT-SEEE---HHHHHHHHHHHHHHHHHHHHHHHHHHHS----EEEEEEHHHHHHHHHHHHHHHHHHHTB-TTSPBPGGGTT--S--TTTEEE-TTS-EEE-EEEEESSHHHHHHHHTSTTTTTS-GGGEEE-TT----TT-HHHHHHHHHHTHHHHHHHHHHHHHT-SS--EEEEEEESSSHHHHHHHHHHHHHHHHH-TTSEEEEEEEEP-SSS--S-TTHHHHHHHHHHHHHHH-SEEEEEEHHHHHHHHHHHH--SS--HHHHHHHHHHHHHHHTHHHHTT-SS--SHHHHHHHH-SSTT--EEEEEEE----HHHHHHHTTS---HHHHHHHHTSGGGBSS-----TT--EEEEEEEEEES--HHHHHHHHHHHHHTT-S-B-TTS--EEEEEEEPPPSSS--S-SEEEEEEEEEGGGHHHHHHHHHHHHHHHTTTTTGGGTTTSGGGTS--HHHHHHHHHHHHHHHHHHHTTSGGGGGTT----TTTTT-TT---S-TTPEEEEE-SS-EEEEES-BTTBTT-EEEEE----TTS-HHHHHHHHHHHHHHHHHHHHHHHHTT---PPEEEEETTTTEEEEE---EEEHHHHHHHTTTTTTTTS-HHHHHHHHHHHHHHHHHTTEE-SS--TTSEEEETTT--EEE---TT-EE---HHHHHHHHHHHHHHHHHHSTT-HHHHHHHHHHHHHH-TTHHHHHHHHHHHHHHHHHHHTT-

Solvent-accessible surface area (backbone atoms only — not comparable to full-atom values): 52329 Å² total; per-residue (Å²): 124,83,39,44,76,48,58,27,66,68,65,23,47,61,53,41,52,50,52,32,48,53,36,59,76,68,71,57,70,57,22,37,38,36,39,44,41,53,87,50,69,68,55,54,54,48,51,55,50,45,48,55,50,29,61,75,41,56,37,45,67,46,81,43,79,44,54,69,86,51,40,64,60,53,43,46,53,49,63,69,35,84,77,45,35,19,42,44,69,51,74,70,65,78,52,70,70,62,41,58,50,53,34,55,60,43,43,85,61,26,38,24,48,17,65,26,63,67,35,47,50,26,51,59,63,57,47,62,43,78,44,96,83,63,77,44,66,50,56,59,33,18,59,33,50,23,53,50,53,50,38,49,74,75,57,67,44,40,84,90,43,60,90,63,38,26,30,55,91,41,33,34,33,33,37,36,56,43,84,82,39,31,43,53,32,35,39,49,45,5,44,21,33,14,43,21,40,36,30,43,98,92,47,33,31,40,26,24,20,58,88,88,57,74,45,91,34,43,47,79,43,83,49,91,64,49,71,83,69,48,44,50,68,22,52,32,44,36,39,41,52,83,37,76,86,48,65,58,65,56,86,48,51,25,80,56,16,35,40,36,29,64,22,94,29,65,38,63,59,84,67,40,49,77,36,21,40,32,38,26,79,41,38,68,55,24,20,50,42,40,28,55,51,36,29,55,51,26,43,51,49,52,51,54,46,55,55,48,62,74,64,56,58,52,21,40,44,34,40,17,23,15,69,62,7,42,54,34,47,51,44,31,50,55,50,51,27,48,46,61,32,31,46,55,59,13,44,69,38,84,90,35,76,83,55,86,56,48,57,55,33,50,25,48,75,46,100,85,64,30,44,29,53,42,50,36,41,41,27,42,46,57,69,60,57,51,52,45,60,72,36,84,48,36,65,23,53,55,72,84,35,53,47,62,52,88,82,66,67,46,26,78,59,31,26,67,50,12,27,54,49,37,64,75,44,40,64,67,56,48,52,49,51,48,53,57,49,72,74,31,96,42,60,50,31,39,40,40,27,23,22,29,37,43,6,30,14,9,11,30,40,35,45,48,36,53,51,46,42,71,76,40,72,88,44,48,34,38,31,46,40,36,42,70,44,83,89,53,88,58,95,54,84,54,27,42,58,18,31,41,55,22,48,34,37,51,56,74,42,36,65,32,34,41,48,41,26,46,52,24,40,47,48,43,34,33,78,46,53,67,36,92,76,71,49,71,68,61,45,27,50,56,50,21,52,49,54,52,57,75,45,37,31,55,33,33,79,50,91,58,50,50,41,69,68,50,48,45,59,67,44,34,89,45,73,73,66,27,58,28,42,38,16,49,37,80,74,72,32,80,76,59,51,76,74,49,79,84,63,91,80,48,67,46,57,45,58,58,47,39,71,34,73,89,30,34,32,49,78,52,67,65,55,98,61,47,25,30,64,13,32,39,34,38,36,33,36,88,71,60,72,68,50,50,56,56,30,53,51,53,43,60,76,66,55,75,66,55,49,35,70,68,54,78,80,46,74,46,76,36,69,29,75,60,49,91,69,51,90,63,96,61,67,59,37,33,36,31,47,28,22,40,36,26,55,35,47,48,52,51,53,46,50,55,52,28,50,60,37,57,78,66,61,57,81,47,76,73,50,40,77,39,80,89,33,51,88,49,64,60,67,59,55,51,19,52,47,52,50,46,56,48,36,54,49,37,57,38,49,50,37,63,60,37,89,47,62,90,58,79,81,52,91,59,64,84,74,53,86,81,60,83,81,70,56,95,72,51,42,80,76,49,74,58,98,66,35,38,33,28,40,29,72,71,43,94,90,41,87,80,16,27,28,37,40,30,41,66,86,53,87,91,42,56,68,69,58,36,50,50,53,49,47,52,43,52,53,40,24,52,48,52,39,49,55,39,38,75,72,72,37,56,40,58,52,74,77,47,74,41,73,88,67,38,27,42,32,24,50,56,76,68,51,52,32,50,43,55,60,50,61,78,28,52,88,62,73,41,73,92,49,69,55,65,65,50,18,40,46,50,12,45,46,50,27,54,36,48,72,71,19,42,38,47,70,69,42,34,45,74,35,27,31,33,34,71,81,82,66,46,56,30,52,50,78,42,78,59,34,48,79,48,84,53,53,63,57,55,20,48,36,54,49,45,30,53,48,37,42,64,73,76,38,81,94,37,62,72,46,51,54,44,18,49,51,36,19,42,74,67,31,92,57,32,70,62,32,51,58,41,31,52,55,50,52,56,55,53,52,61,59,63,76,73,111

Nearest PDB structures (foldseek):
  9g3z-assembly1_m  TM=9.819E-01  e=6.066E-61  Sus scrofa
  9g3z-assembly1_b  TM=9.736E-01  e=1.111E-60  Sus scrofa
  9g3z-assembly1_j  TM=9.644E-01  e=1.074E-59  Sus scrofa
  9eoj-assembly1_T  TM=9.310E-01  e=8.225E-49  Xenopus laevis
  7e4y-assembly1_C  TM=9.281E-01  e=7.970E-36  Bos taurus

pLDDT: mean 85.89, std 12.04, range [30.58, 98.12]